Protein AF-A0A9P1G1U1-F1 (afdb_monomer_lite)

Foldseek 3Di:
DFKDKDKDFADDDPVFKDKDKWKWKDFPPDDIDTFDWDDDVRMIITIGGCNPDPGKIKIKMKIWIDTPDPDPPPDPIDIDIDIDIDGDLVRLLVVLQVLLVVLVVCLVVVPPPDDVVNVVSVVVNVVSVVVNQVSLVVLLVPDPLPPPVDLDEAEEAEAEAPPLCLLVVVCQQAVDPPQRDDDPDLAFPPLDWGWDWHATLNRPSGHIYIYIRATHWDRPVDDVSRVVSVVRHLVCQVPVDPDFDWHLAYEYRDAQVDDPPVVRVLVVLVSLCLQFALLNLVRYAYEHEQPFDDPPPVVSVVVQVVVLVVVLVVSLVSLCVQFVADPLQSVQSSVSSNPHHYFYFHRDPVQSVVDDPPRGLPRPPPCVHPPNVRRRSVSSVVVSVVSVVSVVVVSIGGSPQNQHAHTPKDFDAKDKDFDADQDDPPDPDPDDDPDDDDDPDPDPDGDPDFGKIKMKTFTPRADQLKKKFAAAPQDDQLDQVCPRGDPPSVVQIWTWDHDDPPGRMTMTMGGDDHQWMFIARGNNPRGRNRSRDIHGDDDPPPDDDCVVDDDPPVVPPDAAQFFWFWDDDPQWIWTHTQAFQAWIKIAGNVDDSVDIDTATDDNVPRARFQWWFDDPQWIWTAGQQNQWIWTFNNVDDPNTPTDIDGQVPPRPDGGRQFQEWADDDQWIWTHGQLHQFIWIQRNVVRHIDTAAGQPPDPDPDSHGTAFAYWFDDPQWIWTHGQQGQWIWIDRNVCSPDHIDTGGHDAPDPDRHTQFHYWDDDPQWIWTHGAQGQFIWIARNPPRDIDTQGNPDPGGFRWDAWWDDDQKTWTWGAADDQWIWIQRNVVRDIDTDRVVPQPDPPVVVSRDDPGTEHEDEDDDDIDDGGMTRGRHYDYRDPPDDPDD

Secondary structure (DSSP, 8-state):
--EEEEEEE----TTTEEEEEEEEEEETTSPPEEPPEEEETTEEEEEEE-TT--S-EEEEEEEEEEESS----TT--EEEEEEEEE--HHHHHHHHHHHHHHHHHHHHHHTTT-HHHHHHHHHHHHHHHHHHHHHHHHHHHTS--------PPEEEEEE-BTTS-HHHHHHHHH--TTTS----SSS-S--S-EEEEEEGGG-TTS-EEEEEE-PPBS-TT-HHHHHHHHHHHHHHHHHS-SS--EE-EEEEEEESS----HHHHHHHHHHHHHHH-GGGGGGEEEEEET-PPPS-HHHHHHHHHHHHHHHHHHHHHHHHHHH---HHHHHHHHHHHHT-EEEE----HHHHHTS-TTS-TTSTTGGGSTTHHHHTHHHHHHHHHHHHHHHTTT--EETT-SS--SSS-EEEEEEEEEE--------S-----------SS------S---EEEEEEEEES--TT-EEEEE-TTS-TT-SS-TTSPTTGGGGPEEPPPPPTT-SEEEEEEES--SEEEEE-STT--SGGG--EEEE-PPPTTTS-GGG-----TT---SS---EEEEEETTEEEEEESSTTPPEEEEETTS-TT-EEEEPPPGGG---EEEEEEETTEEEEEETTSSEEEEEETTSPSS--EEEEE------S-S-SEEEEEEETTEEEEEESS-SEEEEEETTT--EEEEEE-TT-----TTS--B-B-EEETTEEEE-BSSSSEEEEEESS-TTSPPEEEE---SSTT-SS-EEEEEEETTEEEEEESSSSEEEEE-TTT--EEEEE---SS---EEEEEEETTEEEEEEBSS--EEEEEETTTTEEEEEEGGGS---HHHHTT--TTB--EEE-SS-EE--S----SS-EEE---S----

InterPro domains:
  IPR011044 Quinoprotein amine dehydrogenase, beta chain-like [SSF50969] (616-831)
  IPR027417 P-loop containing nucleoside triphosphate hydrolase [G3DSA:3.40.50.300] (154-338)
  IPR027417 P-loop containing nucleoside triphosphate hydrolase [SSF52540] (140-298)

Sequence (883 aa):
MDSLMLSTKFDMDQTRMRVAISANSCAANASCSTLRTANSPGSVDVDVNISAMTCPLNVTLVIALRPAEDIDMTGNASTYTVSLMIFTIKDRLKHLLWQISELKARIATGQEVDSQDVAENVKKLAEASRSRDELLRRAQRARECRATGSHERFTFLAVGVTGTGKSELCRWMTGNETACPSSDSLGSHTEEVQQVPAHAFADACQPLIEWIDTPGRGDTRGKNHDAKLWNNTMTQLKDANTKATRIHRIVWVINAAWKRATDVRELMLKELRMSFGVDLYKNLAIVLNFLPRTANKTAYSEIKQRHKERFVEWIMQREDVMFQWHPDLRKGVEDEVNNIDIYGININPKYLMEKPSDVPISTPYLNLFYPFSDAGVDDLTALLTSTVNQTRGGHSLLLDNPHPRVGPGQANNVSLALTCGPWQRHGPWQGKFDYWKPSKRGDKYWEPGAALITFEAHGKYFSDGDKALLLPESASCGDRSAERWPDRWRTKVLSTKPHLPGNQSTTFQSEFQGTQVCFCEASGCNESWRFGQKLPFQLPEDDCNPLTTYSVDRTNPKKVANPWNLVLVGKRVFGVPREPGLPMFEYSMEGRMTDYKEYIFEEEHQKHWFQAVVSNNTLYLLAKEGKFFLSVDINQHTPMPGKLVDTHTGLTSDGWHFFGMAVVGSSIYLVPGRESNVRILDLVTGTFRLSLPLEGLRYDKQSSNKFGFPCVSQNKIFAPPWEVEAFFVMNVLDESVPVQIKHVAFERRMAICAWSEFVEFGGFLYASPYNEKTILRVDPGDLTWVKLQVGLSQPPRWSGPAVLGKRIFFAPTEDLDMVPVLETDTQKLKYLVAESLELPQNFKNQFSAAQRTVVAVDNTLQFSPGLNANAIMVVNVSAGFED

Structure (mmCIF, N/CA/C/O backbone):
data_AF-A0A9P1G1U1-F1
#
_entry.id   AF-A0A9P1G1U1-F1
#
loop_
_atom_site.group_PDB
_atom_site.id
_atom_site.type_symbol
_atom_site.label_atom_id
_atom_site.label_alt_id
_atom_site.label_comp_id
_atom_site.label_asym_id
_atom_site.label_entity_id
_atom_site.label_seq_id
_atom_site.pdbx_PDB_ins_code
_atom_site.Cartn_x
_atom_site.Cartn_y
_atom_site.Cartn_z
_atom_site.occupancy
_atom_site.B_iso_or_equiv
_atom_site.auth_seq_id
_atom_site.auth_comp_id
_atom_site.auth_asym_id
_atom_site.auth_atom_id
_atom_site.pdbx_PDB_model_num
ATOM 1 N N . MET A 1 1 ? 18.583 -23.513 -42.611 1.00 53.88 1 MET A N 1
ATOM 2 C CA . MET A 1 1 ? 19.129 -23.534 -43.986 1.00 53.88 1 MET A CA 1
ATOM 3 C C . MET A 1 1 ? 20.619 -23.654 -43.806 1.00 53.88 1 MET A C 1
ATOM 5 O O . MET A 1 1 ? 21.222 -22.710 -43.309 1.00 53.88 1 MET A O 1
ATOM 9 N N . ASP A 1 2 ? 21.170 -24.822 -44.121 1.00 74.06 2 ASP A N 1
ATOM 10 C CA . ASP A 1 2 ? 22.514 -25.194 -43.664 1.00 74.06 2 ASP A CA 1
ATOM 11 C C . ASP A 1 2 ? 23.554 -25.092 -44.793 1.00 74.06 2 ASP A C 1
ATOM 13 O O . ASP A 1 2 ? 24.756 -25.045 -44.533 1.00 74.06 2 ASP A O 1
ATOM 17 N N . SER A 1 3 ? 23.094 -24.948 -46.040 1.00 79.44 3 SER A N 1
ATOM 18 C CA . SER A 1 3 ? 23.923 -24.784 -47.231 1.00 79.44 3 SER A CA 1
ATOM 19 C C . SER A 1 3 ? 23.352 -23.770 -48.232 1.00 79.44 3 SER A C 1
ATOM 21 O O . SER A 1 3 ? 22.143 -23.529 -48.288 1.00 79.44 3 SER A O 1
ATOM 23 N N . LEU A 1 4 ? 24.245 -23.156 -49.011 1.00 82.50 4 LEU A N 1
ATOM 24 C CA . LEU A 1 4 ? 23.966 -22.281 -50.148 1.00 82.50 4 LEU A CA 1
ATOM 25 C C . LEU A 1 4 ? 24.572 -22.917 -51.405 1.00 82.50 4 LEU A C 1
ATOM 27 O O . LEU A 1 4 ? 25.773 -23.163 -51.448 1.00 82.50 4 LEU A O 1
ATOM 31 N N . MET A 1 5 ? 23.763 -23.121 -52.441 1.00 86.25 5 MET A N 1
ATOM 32 C CA . MET A 1 5 ? 24.221 -23.665 -53.721 1.00 86.25 5 MET A CA 1
ATOM 33 C C . MET A 1 5 ? 24.427 -22.536 -54.737 1.00 86.25 5 MET A C 1
ATOM 35 O O . MET A 1 5 ? 23.495 -21.787 -55.035 1.00 86.25 5 MET A O 1
ATOM 39 N N . LEU A 1 6 ? 25.645 -22.407 -55.266 1.00 83.25 6 LEU A N 1
ATOM 40 C CA . LEU A 1 6 ? 25.989 -21.480 -56.345 1.00 83.25 6 LEU A CA 1
ATOM 41 C C . LEU A 1 6 ? 26.094 -22.251 -57.663 1.00 83.25 6 LEU A C 1
ATOM 43 O O . LEU A 1 6 ? 27.042 -23.005 -57.855 1.00 83.25 6 LEU A O 1
ATOM 47 N N . SER A 1 7 ? 25.163 -22.004 -58.579 1.00 85.75 7 SER A N 1
ATOM 48 C CA . SER A 1 7 ? 25.144 -22.620 -59.909 1.00 85.75 7 SER A CA 1
ATOM 49 C C . SER A 1 7 ? 25.590 -21.624 -60.977 1.00 85.75 7 SER A C 1
ATOM 51 O O . SER A 1 7 ? 24.927 -20.611 -61.199 1.00 85.75 7 SER A O 1
ATOM 53 N N . THR A 1 8 ? 26.690 -21.914 -61.673 1.00 84.88 8 THR A N 1
ATOM 54 C CA . THR A 1 8 ? 27.157 -21.142 -62.837 1.00 84.88 8 THR A CA 1
ATOM 55 C C . THR A 1 8 ? 26.933 -21.955 -64.101 1.00 84.88 8 THR A C 1
ATOM 57 O O . THR A 1 8 ? 27.398 -23.087 -64.188 1.00 84.88 8 THR A O 1
ATOM 60 N N . LYS A 1 9 ? 26.239 -21.388 -65.091 1.00 86.81 9 LYS A N 1
ATOM 61 C CA . LYS A 1 9 ? 26.038 -22.011 -66.406 1.00 86.81 9 LYS A CA 1
ATOM 62 C C . LYS A 1 9 ? 26.941 -21.349 -67.436 1.00 86.81 9 LYS A C 1
ATOM 64 O O . LYS A 1 9 ? 27.064 -20.126 -67.436 1.00 86.81 9 LYS A O 1
ATOM 69 N N . PHE A 1 10 ? 27.545 -22.141 -68.309 1.00 83.25 10 PHE A N 1
ATOM 70 C CA . PHE A 1 10 ? 28.359 -21.651 -69.416 1.00 83.25 10 PHE A CA 1
ATOM 71 C C . PHE A 1 10 ? 28.195 -22.562 -70.627 1.00 83.25 10 PHE A C 1
ATOM 73 O O . PHE A 1 10 ? 28.056 -23.775 -70.494 1.00 83.25 10 PHE A O 1
ATOM 80 N N . ASP A 1 11 ? 28.216 -21.956 -71.806 1.00 83.44 11 ASP A N 1
ATOM 81 C CA . ASP A 1 11 ? 28.181 -22.662 -73.079 1.00 83.44 11 ASP A CA 1
ATOM 82 C C . ASP A 1 11 ? 29.575 -22.616 -73.702 1.00 83.44 11 ASP A C 1
ATOM 84 O O . ASP A 1 11 ? 30.208 -21.557 -73.752 1.00 83.44 11 ASP A O 1
ATOM 88 N N . MET A 1 12 ? 30.087 -23.774 -74.105 1.00 82.25 12 MET A N 1
ATOM 89 C CA . MET A 1 12 ? 31.417 -23.884 -74.689 1.00 82.25 12 MET A CA 1
ATOM 90 C C . MET A 1 12 ? 31.554 -25.123 -75.563 1.00 82.25 12 MET A C 1
ATOM 92 O O . MET A 1 12 ? 30.972 -26.173 -75.289 1.00 82.25 12 MET A O 1
ATOM 96 N N . ASP A 1 13 ? 32.419 -25.020 -76.569 1.00 82.75 13 ASP A N 1
ATOM 97 C CA . ASP A 1 13 ? 32.807 -26.151 -77.403 1.00 82.75 13 ASP A CA 1
ATOM 98 C C . ASP A 1 13 ? 33.740 -27.100 -76.629 1.00 82.75 13 ASP A C 1
ATOM 100 O O . ASP A 1 13 ? 34.967 -26.949 -76.607 1.00 82.75 13 ASP A O 1
ATOM 104 N N . GLN A 1 14 ? 33.136 -28.099 -75.983 1.00 77.00 14 GLN A N 1
ATOM 105 C CA . GLN A 1 14 ? 33.838 -29.118 -75.198 1.00 77.00 14 GLN A CA 1
ATOM 106 C C . GLN A 1 14 ? 34.721 -30.042 -76.053 1.00 77.00 14 GLN A C 1
ATOM 108 O O . GLN A 1 14 ? 35.539 -30.775 -75.501 1.00 77.00 14 GLN A O 1
ATOM 113 N N . THR A 1 15 ? 34.590 -30.013 -77.387 1.00 81.81 15 THR A N 1
ATOM 114 C CA . THR A 1 15 ? 35.455 -30.805 -78.278 1.00 81.81 15 THR A CA 1
ATOM 115 C C . THR A 1 15 ? 36.837 -30.177 -78.443 1.00 81.81 15 THR A C 1
ATOM 117 O O . THR A 1 15 ? 37.810 -30.888 -78.681 1.00 81.81 15 THR A O 1
ATOM 120 N N . ARG A 1 16 ? 36.941 -28.851 -78.272 1.00 81.75 16 ARG A N 1
ATOM 121 C CA . ARG A 1 16 ? 38.185 -28.085 -78.459 1.00 81.75 16 ARG A CA 1
ATOM 122 C C . ARG A 1 16 ? 38.774 -27.551 -77.163 1.00 81.75 16 ARG A C 1
ATOM 124 O O . ARG A 1 16 ? 39.965 -27.246 -77.125 1.00 81.75 16 ARG A O 1
ATOM 131 N N . MET A 1 17 ? 37.965 -27.442 -76.112 1.00 80.88 17 MET A N 1
ATOM 132 C CA . MET A 1 17 ? 38.359 -26.845 -74.841 1.00 80.88 17 MET A CA 1
ATOM 133 C C . MET A 1 17 ? 37.994 -27.762 -73.664 1.00 80.88 17 MET A C 1
ATOM 135 O O . MET A 1 17 ? 36.888 -28.288 -73.579 1.00 80.88 17 MET A O 1
ATOM 139 N N . ARG A 1 18 ? 38.919 -27.913 -72.717 1.00 83.62 18 ARG A N 1
ATOM 140 C CA . ARG A 1 18 ? 38.724 -28.511 -71.392 1.00 83.62 18 ARG A CA 1
ATOM 141 C C . ARG A 1 18 ? 38.546 -27.414 -70.347 1.00 83.62 18 ARG A C 1
ATOM 143 O O . ARG A 1 18 ? 39.168 -26.356 -70.424 1.00 83.62 18 ARG A O 1
ATOM 150 N N . VAL A 1 19 ? 37.741 -27.696 -69.328 1.00 84.62 19 VAL A N 1
ATOM 151 C CA . VAL A 1 19 ? 37.528 -26.786 -68.197 1.00 84.62 19 VAL A CA 1
ATOM 152 C C . VAL A 1 19 ? 38.252 -27.309 -66.972 1.00 84.62 19 VAL A C 1
ATOM 154 O O . VAL A 1 19 ? 38.008 -28.432 -66.536 1.00 84.62 19 VAL A O 1
ATOM 157 N N . ALA A 1 20 ? 39.104 -26.477 -66.386 1.00 87.00 20 ALA A N 1
ATOM 158 C CA . ALA A 1 20 ? 39.617 -26.677 -65.043 1.00 87.00 20 ALA A CA 1
ATOM 159 C C . ALA A 1 20 ? 38.863 -25.749 -64.086 1.00 87.00 20 ALA A C 1
ATOM 161 O O . ALA A 1 20 ? 38.897 -24.529 -64.236 1.00 87.00 20 ALA A O 1
ATOM 162 N N . ILE A 1 21 ? 38.178 -26.335 -63.110 1.00 88.81 21 ILE A N 1
ATOM 163 C CA . ILE A 1 21 ? 37.413 -25.604 -62.100 1.00 88.81 21 ILE A CA 1
ATOM 164 C C . ILE A 1 21 ? 38.123 -25.716 -60.759 1.00 88.81 21 ILE A C 1
ATOM 166 O O . ILE A 1 21 ? 38.507 -26.808 -60.343 1.00 88.81 21 ILE A O 1
ATOM 170 N N . SER A 1 22 ? 38.256 -24.591 -60.063 1.00 91.44 22 SER A N 1
ATOM 171 C CA . SER A 1 22 ? 38.545 -24.584 -58.633 1.00 91.44 22 SER A CA 1
ATOM 172 C C . SER A 1 22 ? 37.599 -23.630 -57.917 1.00 91.44 22 SER A C 1
ATOM 174 O O . SER A 1 22 ? 37.325 -22.533 -58.395 1.00 91.44 22 SER A O 1
ATOM 176 N N . ALA A 1 23 ? 37.066 -24.056 -56.777 1.00 91.19 23 ALA A N 1
ATOM 177 C CA . ALA A 1 23 ? 36.240 -23.217 -55.925 1.00 91.19 23 ALA A CA 1
ATOM 178 C C . ALA A 1 23 ? 36.859 -23.168 -54.532 1.00 91.19 23 ALA A C 1
ATOM 180 O O . ALA A 1 23 ? 37.188 -24.206 -53.961 1.00 91.19 23 ALA A O 1
ATOM 181 N N . ASN A 1 24 ? 37.007 -21.969 -53.983 1.00 91.56 24 ASN A N 1
ATOM 182 C CA . ASN A 1 24 ? 37.568 -21.753 -52.655 1.00 91.56 24 ASN A CA 1
ATOM 183 C C . ASN A 1 24 ? 36.645 -20.840 -51.848 1.00 91.56 24 ASN A C 1
ATOM 185 O O . ASN A 1 24 ? 36.169 -19.835 -52.370 1.00 91.56 24 ASN A O 1
ATOM 189 N N . SER A 1 25 ? 36.428 -21.152 -50.572 1.00 89.19 25 SER A N 1
ATOM 190 C CA . SER A 1 25 ? 35.843 -20.222 -49.604 1.00 89.19 25 SER A CA 1
ATOM 191 C C . SER A 1 25 ? 36.927 -19.705 -48.673 1.00 89.19 25 SER A C 1
ATOM 193 O O . SER A 1 25 ? 37.570 -20.484 -47.971 1.00 89.19 25 SER A O 1
ATOM 195 N N . CYS A 1 26 ? 37.098 -18.391 -48.627 1.00 87.69 26 CYS A N 1
ATOM 196 C CA . CYS A 1 26 ? 38.027 -17.722 -47.726 1.00 87.69 26 CYS A CA 1
ATOM 197 C C . CYS A 1 26 ? 37.231 -16.886 -46.719 1.00 87.69 26 CYS A C 1
ATOM 199 O O . CYS A 1 26 ? 36.443 -16.025 -47.116 1.00 87.69 26 CYS A O 1
ATOM 201 N N . ALA A 1 27 ? 37.431 -17.108 -45.420 1.00 82.69 27 ALA A N 1
ATOM 202 C CA . ALA A 1 27 ? 36.968 -16.155 -44.413 1.00 82.69 27 ALA A CA 1
ATOM 203 C C . ALA A 1 27 ? 37.967 -14.993 -44.322 1.00 82.69 27 ALA A C 1
ATOM 205 O O . ALA A 1 27 ? 39.160 -15.196 -44.535 1.00 82.69 27 ALA A O 1
ATOM 206 N N . ALA A 1 28 ? 37.501 -13.792 -43.966 1.00 72.88 28 ALA A N 1
ATOM 207 C CA . ALA A 1 28 ? 38.312 -12.564 -43.981 1.00 72.88 28 ALA A CA 1
ATOM 208 C C . ALA A 1 28 ? 39.676 -12.660 -43.253 1.00 72.88 28 ALA A C 1
ATOM 210 O O . ALA A 1 28 ? 40.602 -11.955 -43.635 1.00 72.88 28 ALA A O 1
ATOM 211 N N . ASN A 1 29 ? 39.808 -13.549 -42.256 1.00 72.00 29 ASN A N 1
ATOM 212 C CA . ASN A 1 29 ? 41.016 -13.735 -41.440 1.00 72.00 29 ASN A CA 1
ATOM 213 C C . ASN A 1 29 ? 41.481 -15.208 -41.332 1.00 72.00 29 ASN A C 1
ATOM 215 O O . ASN A 1 29 ? 42.208 -15.540 -40.397 1.00 72.00 29 ASN A O 1
ATOM 219 N N . ALA A 1 30 ? 41.033 -16.114 -42.210 1.00 72.88 30 ALA A N 1
ATOM 220 C CA . ALA A 1 30 ? 41.358 -17.545 -42.110 1.00 72.88 30 ALA A CA 1
ATOM 221 C C . ALA A 1 30 ? 41.906 -18.122 -43.421 1.00 72.88 30 ALA A C 1
ATOM 223 O O . ALA A 1 30 ? 41.782 -17.519 -44.486 1.00 72.88 30 ALA A O 1
ATOM 224 N N . SER A 1 31 ? 42.497 -19.317 -43.333 1.00 78.88 31 SER A N 1
ATOM 225 C CA . SER A 1 31 ? 42.901 -20.097 -44.501 1.00 78.88 31 SER A CA 1
ATOM 226 C C . SER A 1 31 ? 41.695 -20.411 -45.390 1.00 78.88 31 SER A C 1
ATOM 228 O O . SER A 1 31 ? 40.596 -20.694 -44.911 1.00 78.88 31 SER A O 1
ATOM 230 N N . CYS A 1 32 ? 41.899 -20.345 -46.704 1.00 88.44 32 CYS A N 1
ATOM 231 C CA . CYS A 1 32 ? 40.877 -20.723 -47.667 1.00 88.44 32 CYS A CA 1
ATOM 232 C C . CYS A 1 32 ? 40.694 -22.243 -47.661 1.00 88.44 32 CYS A C 1
ATOM 234 O O . CYS A 1 32 ? 41.672 -22.990 -47.707 1.00 88.44 32 CYS A O 1
ATOM 236 N N . SER A 1 33 ? 39.447 -22.699 -47.651 1.00 88.00 33 SER A N 1
ATOM 237 C CA . SER A 1 33 ? 39.102 -24.104 -47.852 1.00 88.00 33 SER A CA 1
ATOM 238 C C . SER A 1 33 ? 38.603 -24.317 -49.274 1.00 88.00 33 SER A C 1
ATOM 240 O O . SER A 1 33 ? 37.760 -23.559 -49.762 1.00 88.00 33 SER A O 1
ATOM 242 N N . THR A 1 34 ? 39.089 -25.364 -49.935 1.00 90.38 34 THR A N 1
ATOM 243 C CA . THR A 1 34 ? 38.559 -25.790 -51.233 1.00 90.38 34 THR A CA 1
ATOM 244 C C . THR A 1 34 ? 37.146 -26.341 -51.057 1.00 90.38 34 THR A C 1
ATOM 246 O O . THR A 1 34 ? 36.893 -27.172 -50.183 1.00 90.38 34 THR A O 1
ATOM 249 N N . LEU A 1 35 ? 36.218 -25.855 -51.874 1.00 89.62 35 LEU A N 1
ATOM 250 C CA . LEU A 1 35 ? 34.816 -26.254 -51.865 1.00 89.62 35 LEU A CA 1
ATOM 251 C C . LEU A 1 35 ? 34.589 -27.432 -52.811 1.00 89.62 35 LEU A C 1
ATOM 253 O O . LEU A 1 35 ? 35.284 -27.589 -53.815 1.00 89.62 35 LEU A O 1
ATOM 257 N N . ARG A 1 36 ? 33.582 -28.254 -52.504 1.00 88.38 36 ARG A N 1
ATOM 258 C CA . ARG A 1 36 ? 33.152 -29.317 -53.414 1.00 88.38 36 ARG A CA 1
ATOM 259 C C . ARG A 1 36 ? 32.423 -28.692 -54.600 1.00 88.38 36 ARG A C 1
ATOM 261 O O . ARG A 1 36 ? 31.480 -27.926 -54.415 1.00 88.38 36 ARG A O 1
ATOM 268 N N . THR A 1 37 ? 32.855 -29.052 -55.802 1.00 88.75 37 THR A N 1
ATOM 269 C CA . THR A 1 37 ? 32.219 -28.651 -57.059 1.00 88.75 37 THR A CA 1
ATOM 270 C C . THR A 1 37 ? 31.597 -29.870 -57.725 1.00 88.75 37 THR A C 1
ATOM 272 O O . THR A 1 37 ? 32.281 -30.877 -57.917 1.00 88.75 37 THR A O 1
ATOM 275 N N . ALA A 1 38 ? 30.321 -29.788 -58.087 1.00 87.44 38 ALA A N 1
ATOM 276 C CA . ALA A 1 38 ? 29.662 -30.760 -58.946 1.00 87.44 38 ALA A CA 1
ATOM 277 C C . ALA A 1 38 ? 29.616 -30.196 -60.371 1.00 87.44 38 ALA A C 1
ATOM 279 O O . ALA A 1 38 ? 29.029 -29.143 -60.618 1.00 87.44 38 ALA A O 1
ATOM 280 N N . ASN A 1 39 ? 30.263 -30.891 -61.305 1.00 84.25 39 ASN A N 1
ATOM 281 C CA . ASN A 1 39 ? 30.352 -30.457 -62.694 1.00 84.25 39 ASN A CA 1
ATOM 282 C C . ASN A 1 39 ? 29.345 -31.245 -63.528 1.00 84.25 39 ASN A C 1
ATOM 284 O O . ASN A 1 39 ? 29.412 -32.473 -63.582 1.00 84.25 39 ASN A O 1
ATOM 288 N N . SER A 1 40 ? 28.451 -30.532 -64.203 1.00 85.00 40 SER A N 1
ATOM 289 C CA . SER A 1 40 ? 27.554 -31.083 -65.219 1.00 85.00 40 SER A CA 1
ATOM 290 C C . SER A 1 40 ? 27.893 -30.468 -66.583 1.00 85.00 40 SER A C 1
ATOM 292 O O . SER A 1 40 ? 28.504 -29.398 -66.639 1.00 85.00 40 SER A O 1
ATOM 294 N N . PRO A 1 41 ? 27.531 -31.103 -67.712 1.00 83.81 41 PRO A N 1
ATOM 295 C CA . PRO A 1 41 ? 27.734 -30.500 -69.027 1.00 83.81 41 PRO A CA 1
ATOM 296 C C . PRO A 1 41 ? 27.085 -29.107 -69.098 1.00 83.81 41 PRO A C 1
ATOM 298 O O . PRO A 1 41 ? 25.868 -28.976 -68.998 1.00 83.81 41 PRO A O 1
ATOM 301 N N . GLY A 1 42 ? 27.914 -28.068 -69.232 1.00 82.69 42 GLY A N 1
ATOM 302 C CA . GLY A 1 42 ? 27.475 -26.670 -69.303 1.00 82.69 42 GLY A CA 1
ATOM 303 C C . GLY A 1 42 ? 27.112 -26.007 -67.965 1.00 82.69 42 GLY A C 1
ATOM 304 O O . GLY A 1 42 ? 26.593 -24.887 -67.967 1.00 82.69 42 GLY A O 1
ATOM 305 N N . SER A 1 43 ? 27.368 -26.646 -66.815 1.00 87.44 43 SER A N 1
ATOM 306 C CA . SER A 1 43 ? 27.173 -26.007 -65.508 1.00 87.44 43 SER A CA 1
ATOM 307 C C . SER A 1 43 ? 28.102 -26.509 -64.404 1.00 87.44 43 SER A C 1
ATOM 309 O O . SER A 1 43 ? 28.552 -27.652 -64.392 1.00 87.44 43 SER A O 1
ATOM 311 N N . VAL A 1 44 ? 28.361 -25.637 -63.434 1.00 87.50 44 VAL A N 1
ATOM 312 C CA . VAL A 1 44 ? 29.129 -25.936 -62.225 1.00 87.50 44 VAL A CA 1
ATOM 313 C C . VAL A 1 44 ? 28.325 -25.500 -61.020 1.00 87.50 44 VAL A C 1
ATOM 315 O O . VAL A 1 44 ? 27.982 -24.322 -60.901 1.00 87.50 44 VAL A O 1
ATOM 318 N N . ASP A 1 45 ? 28.078 -26.449 -60.126 1.00 88.69 45 ASP A N 1
ATOM 319 C CA . ASP A 1 45 ? 27.418 -26.217 -58.852 1.00 88.69 45 ASP A CA 1
ATOM 320 C C . ASP A 1 45 ? 28.452 -26.267 -57.728 1.00 88.69 45 ASP A C 1
ATOM 322 O O . ASP A 1 45 ? 29.226 -27.220 -57.604 1.00 88.69 45 ASP A O 1
ATOM 326 N N . VAL A 1 46 ? 28.478 -25.225 -56.904 1.00 88.50 46 VAL A N 1
ATOM 327 C CA . VAL A 1 46 ? 29.337 -25.121 -55.725 1.00 88.50 46 VAL A CA 1
ATOM 328 C C . VAL A 1 46 ? 28.449 -25.137 -54.491 1.00 88.50 46 VAL A C 1
ATOM 330 O O . VAL A 1 46 ? 27.626 -24.239 -54.309 1.00 88.50 46 VAL A O 1
ATOM 333 N N . ASP A 1 47 ? 28.621 -26.149 -53.644 1.00 87.38 47 ASP A N 1
ATOM 334 C CA . ASP A 1 47 ? 27.910 -26.244 -52.370 1.00 87.38 47 ASP A CA 1
ATOM 335 C C . ASP A 1 47 ? 28.720 -25.554 -51.265 1.00 87.38 47 ASP A C 1
ATOM 337 O O . ASP A 1 47 ? 29.866 -25.922 -50.980 1.00 87.38 47 ASP A O 1
ATOM 341 N N . VAL A 1 48 ? 28.135 -24.523 -50.660 1.00 86.31 48 VAL A N 1
ATOM 342 C CA . VAL A 1 48 ? 28.749 -23.722 -49.604 1.00 86.31 48 VAL A CA 1
ATOM 343 C C . VAL A 1 48 ? 28.009 -23.978 -48.297 1.00 86.31 48 VAL A C 1
ATOM 345 O O . VAL A 1 48 ? 26.879 -23.529 -48.110 1.00 86.31 48 VAL A O 1
ATOM 348 N N . ASN A 1 49 ? 28.658 -24.650 -47.346 1.00 84.31 49 ASN A N 1
ATOM 349 C CA . ASN A 1 49 ? 28.109 -24.806 -46.001 1.00 84.31 49 ASN A CA 1
ATOM 350 C C . ASN A 1 49 ? 28.146 -23.456 -45.265 1.00 84.31 49 ASN A C 1
ATOM 352 O O . ASN A 1 49 ? 29.219 -22.930 -44.970 1.00 84.31 49 ASN A O 1
ATOM 356 N N . ILE A 1 50 ? 26.968 -22.911 -44.961 1.00 84.44 50 ILE A N 1
ATOM 357 C CA . ILE A 1 50 ? 26.809 -21.619 -44.276 1.00 84.44 50 ILE A CA 1
ATOM 358 C C . ILE A 1 50 ? 26.300 -21.768 -42.834 1.00 84.44 50 ILE A C 1
ATOM 360 O O . ILE A 1 50 ? 26.192 -20.770 -42.123 1.00 84.44 50 ILE A O 1
ATOM 364 N N . SER A 1 51 ? 26.022 -22.997 -42.377 1.00 79.00 51 SER A N 1
ATOM 365 C CA . SER A 1 51 ? 25.436 -23.277 -41.052 1.00 79.00 51 SER A CA 1
ATOM 366 C C . SER A 1 51 ? 26.268 -22.751 -39.871 1.00 79.00 51 SER A C 1
ATOM 368 O O . SER A 1 51 ? 25.708 -22.306 -38.872 1.00 79.00 51 SER A O 1
ATOM 370 N N . ALA A 1 52 ? 27.599 -22.755 -39.994 1.00 69.25 52 ALA A N 1
ATOM 371 C CA . ALA A 1 52 ? 28.540 -22.346 -38.946 1.00 69.25 52 ALA A CA 1
ATOM 372 C C . ALA A 1 52 ? 29.207 -20.983 -39.215 1.00 69.25 52 ALA A C 1
ATOM 374 O O . ALA A 1 52 ? 30.237 -20.663 -38.618 1.00 69.25 52 ALA A O 1
ATOM 375 N N . MET A 1 53 ? 28.669 -20.185 -40.142 1.00 78.38 53 MET A N 1
ATOM 376 C CA . MET A 1 53 ? 29.312 -18.946 -40.575 1.00 78.38 53 MET A CA 1
ATOM 377 C C . MET A 1 53 ? 29.293 -17.880 -39.465 1.00 78.38 53 MET A C 1
ATOM 379 O O . MET A 1 53 ? 28.249 -17.323 -39.130 1.00 78.38 53 MET A O 1
ATOM 383 N N . THR A 1 54 ? 30.468 -17.564 -38.915 1.00 74.38 54 THR A N 1
ATOM 384 C CA . THR A 1 54 ? 30.661 -16.516 -37.891 1.00 74.38 54 THR A CA 1
ATOM 385 C C . THR A 1 54 ? 31.250 -15.214 -38.447 1.00 74.38 54 THR A C 1
ATOM 387 O O . THR A 1 54 ? 31.217 -14.194 -37.760 1.00 74.38 54 THR A O 1
ATOM 390 N N . CYS A 1 55 ? 31.750 -15.238 -39.688 1.00 76.81 55 CYS A N 1
ATOM 391 C CA . CYS A 1 55 ? 32.363 -14.118 -40.408 1.00 76.81 55 CYS A CA 1
ATOM 392 C C . CYS A 1 55 ? 31.952 -14.151 -41.893 1.00 76.81 55 CYS A C 1
ATOM 394 O O . CYS A 1 55 ? 31.605 -15.223 -42.387 1.00 76.81 55 CYS A O 1
ATOM 396 N N . PRO A 1 56 ? 32.043 -13.032 -42.640 1.00 82.81 56 PRO A N 1
ATOM 397 C CA . PRO A 1 56 ? 31.814 -13.037 -44.083 1.00 82.81 56 PRO A CA 1
ATOM 398 C C . PRO A 1 56 ? 32.714 -14.047 -44.814 1.00 82.81 56 PRO A C 1
ATOM 400 O O . PRO A 1 56 ? 33.917 -14.119 -44.544 1.00 82.81 56 PRO A O 1
ATOM 403 N N . LEU A 1 57 ? 32.130 -14.796 -45.749 1.00 85.19 57 LEU A N 1
ATOM 404 C CA . LEU A 1 57 ? 32.813 -15.761 -46.608 1.00 85.19 57 LEU A CA 1
ATOM 405 C C . LEU A 1 57 ? 32.941 -15.184 -48.017 1.00 85.19 57 LEU A C 1
ATOM 407 O O . LEU A 1 57 ? 31.949 -14.798 -48.630 1.00 85.19 57 LEU A O 1
ATOM 411 N N . ASN A 1 58 ? 34.158 -15.154 -48.547 1.00 87.88 58 ASN A N 1
ATOM 412 C CA . ASN A 1 58 ? 34.403 -14.881 -49.955 1.00 87.88 58 ASN A CA 1
ATOM 413 C C . ASN A 1 58 ? 34.546 -16.212 -50.694 1.00 87.88 58 ASN A C 1
ATOM 415 O O . ASN A 1 58 ? 35.522 -16.935 -50.497 1.00 87.88 58 ASN A O 1
ATOM 419 N N . VAL A 1 59 ? 33.558 -16.545 -51.514 1.00 88.56 59 VAL A N 1
ATOM 420 C CA . VAL A 1 59 ? 33.549 -17.741 -52.351 1.00 88.56 59 VAL A CA 1
ATOM 421 C C . VAL A 1 59 ? 34.038 -17.347 -53.732 1.00 88.56 59 VAL A C 1
ATOM 423 O O . VAL A 1 59 ? 33.385 -16.582 -54.431 1.00 88.56 59 VAL A O 1
ATOM 426 N N . THR A 1 60 ? 35.202 -17.852 -54.118 1.00 90.19 60 THR A N 1
ATOM 427 C CA . THR A 1 60 ? 35.799 -17.605 -55.430 1.00 90.19 60 THR A CA 1
ATOM 428 C C . THR A 1 60 ? 35.740 -18.883 -56.249 1.00 90.19 60 THR A C 1
ATOM 430 O O . THR A 1 60 ? 36.329 -19.890 -55.861 1.00 90.19 60 THR A O 1
ATOM 433 N N . LEU A 1 61 ? 35.036 -18.834 -57.374 1.00 90.56 61 LEU A N 1
ATOM 434 C CA . LEU A 1 61 ? 35.002 -19.871 -58.395 1.00 90.56 61 LEU A CA 1
ATOM 435 C C . LEU A 1 61 ? 35.893 -19.428 -59.557 1.00 90.56 61 LEU A C 1
ATOM 437 O O . LEU A 1 61 ? 35.631 -18.411 -60.196 1.00 90.56 61 LEU A O 1
ATOM 441 N N . VAL A 1 62 ? 36.943 -20.193 -59.823 1.00 90.44 62 VAL A N 1
ATOM 442 C CA . VAL A 1 62 ? 37.876 -19.984 -60.926 1.00 90.44 62 VAL A CA 1
ATOM 443 C C . VAL A 1 62 ? 37.608 -21.042 -61.989 1.00 90.44 62 VAL A C 1
ATOM 445 O O . VAL A 1 62 ? 37.712 -22.240 -61.726 1.00 90.44 62 VAL A O 1
ATOM 448 N N . ILE A 1 63 ? 37.273 -20.590 -63.192 1.00 89.38 63 ILE A N 1
ATOM 449 C CA . ILE A 1 63 ? 37.028 -21.411 -64.375 1.00 89.38 63 ILE A CA 1
ATOM 450 C C . ILE A 1 63 ? 38.151 -21.106 -65.365 1.00 89.38 63 ILE A C 1
ATOM 452 O O . ILE A 1 63 ? 38.160 -20.059 -66.011 1.00 89.38 63 ILE A O 1
ATOM 456 N N . ALA A 1 64 ? 39.124 -22.005 -65.463 1.00 88.25 64 ALA A N 1
ATOM 457 C CA . ALA A 1 64 ? 40.217 -21.906 -66.418 1.00 88.25 64 ALA A CA 1
ATOM 458 C C . ALA A 1 64 ? 39.897 -22.754 -67.651 1.00 88.25 64 ALA A C 1
ATOM 460 O O . ALA A 1 64 ? 39.774 -23.978 -67.563 1.00 88.25 64 ALA A O 1
ATOM 461 N N . LEU A 1 65 ? 39.776 -22.102 -68.804 1.00 85.62 65 LEU A N 1
ATOM 462 C CA . LEU A 1 65 ? 39.598 -22.775 -70.084 1.00 85.62 65 LEU A CA 1
ATOM 463 C C . LEU A 1 65 ? 40.970 -23.134 -70.656 1.00 85.62 65 LEU A C 1
ATOM 465 O O . LEU A 1 65 ? 41.855 -22.282 -70.763 1.00 85.62 65 LEU A O 1
ATOM 469 N N . ARG A 1 66 ? 41.147 -24.403 -71.015 1.00 83.81 66 ARG A N 1
ATOM 470 C CA . ARG A 1 66 ? 42.371 -24.935 -71.619 1.00 83.81 66 ARG A CA 1
ATOM 471 C C . ARG A 1 66 ? 42.037 -25.614 -72.945 1.00 83.81 66 ARG A C 1
ATOM 473 O O . ARG A 1 66 ? 40.945 -26.159 -73.053 1.00 83.81 66 ARG A O 1
ATOM 480 N N . PRO A 1 67 ? 42.935 -25.635 -73.934 1.00 81.75 67 PRO A N 1
ATOM 481 C CA . PRO A 1 67 ? 42.764 -26.475 -75.117 1.00 81.75 67 PRO A CA 1
ATOM 482 C C . PRO A 1 67 ? 42.594 -27.960 -74.743 1.00 81.75 67 PRO A C 1
ATOM 484 O O . PRO A 1 67 ? 43.098 -28.412 -73.713 1.00 81.75 67 PRO A O 1
ATOM 487 N N . ALA A 1 68 ? 41.849 -28.719 -75.549 1.00 78.94 68 ALA A N 1
ATOM 488 C CA . ALA A 1 68 ? 41.602 -30.144 -75.309 1.00 78.94 68 ALA A CA 1
ATOM 489 C C . ALA A 1 68 ? 42.793 -31.056 -75.654 1.00 78.94 68 ALA A C 1
ATOM 491 O O . ALA A 1 68 ? 42.850 -32.185 -75.161 1.00 78.94 68 ALA A O 1
ATOM 492 N N . GLU A 1 69 ? 43.733 -30.567 -76.459 1.00 79.31 69 GLU A N 1
ATOM 493 C CA . GLU A 1 69 ? 45.004 -31.223 -76.771 1.00 79.31 69 GLU A CA 1
ATOM 494 C C . GLU A 1 69 ? 46.120 -30.629 -75.902 1.00 79.31 69 GLU A C 1
ATOM 496 O O . GLU A 1 69 ? 46.105 -29.427 -75.624 1.00 79.31 69 GLU A O 1
ATOM 501 N N . ASP A 1 70 ? 47.089 -31.456 -75.487 1.00 65.75 70 ASP A N 1
ATOM 502 C CA . ASP A 1 70 ? 48.285 -31.046 -74.729 1.00 65.75 70 ASP A CA 1
ATOM 503 C C . ASP A 1 70 ? 49.262 -30.272 -75.634 1.00 65.75 70 ASP A C 1
ATOM 505 O O . ASP A 1 70 ? 50.410 -30.656 -75.854 1.00 65.75 70 ASP A O 1
ATOM 509 N N . ILE A 1 71 ? 48.782 -29.179 -76.221 1.00 67.12 71 ILE A N 1
ATOM 510 C CA . ILE A 1 71 ? 49.609 -28.217 -76.932 1.00 67.12 71 ILE A CA 1
ATOM 511 C C . ILE A 1 71 ? 50.193 -27.302 -75.862 1.00 67.12 71 ILE A C 1
ATOM 513 O O . ILE A 1 71 ? 49.447 -26.659 -75.119 1.00 67.12 71 ILE A O 1
ATOM 517 N N . ASP A 1 72 ? 51.522 -27.254 -75.785 1.00 61.44 72 ASP A N 1
ATOM 518 C CA . ASP A 1 72 ? 52.287 -26.401 -74.874 1.00 61.44 72 ASP A CA 1
ATOM 519 C C . ASP A 1 72 ? 52.094 -24.915 -75.236 1.00 61.44 72 ASP A C 1
ATOM 521 O O . ASP A 1 72 ? 52.934 -24.264 -75.852 1.00 61.44 72 ASP A O 1
ATOM 525 N N . MET A 1 73 ? 50.911 -24.384 -74.921 1.00 60.00 73 MET A N 1
ATOM 526 C CA . MET A 1 73 ? 50.573 -22.969 -75.017 1.00 60.00 73 MET A CA 1
ATOM 527 C C . MET A 1 73 ? 50.705 -22.341 -73.635 1.00 60.00 73 MET A C 1
ATOM 529 O O . MET A 1 73 ? 49.716 -21.999 -72.977 1.00 60.00 73 MET A O 1
ATOM 533 N N . THR A 1 74 ? 51.945 -22.175 -73.190 1.00 56.31 74 THR A N 1
ATOM 534 C CA . THR A 1 74 ? 52.309 -21.342 -72.042 1.00 56.31 74 THR A CA 1
ATOM 535 C C . THR A 1 74 ? 51.983 -19.868 -72.346 1.00 56.31 74 THR A C 1
ATOM 537 O O . THR A 1 74 ? 52.850 -19.069 -72.675 1.00 56.31 74 THR A O 1
ATOM 540 N N . GLY A 1 75 ? 50.696 -19.494 -72.291 1.00 60.66 75 GLY A N 1
ATOM 541 C CA . GLY A 1 75 ? 50.256 -18.102 -72.472 1.00 60.66 75 GLY A CA 1
ATOM 542 C C . GLY A 1 75 ? 48.775 -17.858 -72.800 1.00 60.66 75 GLY A C 1
ATOM 543 O O . GLY A 1 75 ? 48.294 -16.761 -72.540 1.00 60.66 75 GLY A O 1
ATOM 544 N N . ASN A 1 76 ? 48.025 -18.851 -73.301 1.00 63.69 76 ASN A N 1
ATOM 545 C CA . ASN A 1 76 ? 46.658 -18.647 -73.829 1.00 63.69 76 ASN A CA 1
ATOM 546 C C . ASN A 1 76 ? 45.541 -19.302 -72.989 1.00 63.69 76 ASN A C 1
ATOM 548 O O . ASN A 1 76 ? 44.543 -19.775 -73.529 1.00 63.69 76 ASN A O 1
ATOM 552 N N . ALA A 1 77 ? 45.685 -19.352 -71.663 1.00 67.25 77 ALA A N 1
ATOM 553 C CA . ALA A 1 77 ? 44.607 -19.812 -70.785 1.00 67.25 77 ALA A CA 1
ATOM 554 C C . ALA A 1 77 ? 43.701 -18.636 -70.388 1.00 67.25 77 ALA A C 1
ATOM 556 O O . ALA A 1 77 ? 44.091 -17.777 -69.594 1.00 67.25 77 ALA A O 1
ATOM 557 N N . SER A 1 78 ? 42.472 -18.600 -70.907 1.00 80.44 78 SER A N 1
ATOM 558 C CA . SER A 1 78 ? 41.455 -17.657 -70.431 1.00 80.44 78 SER A CA 1
ATOM 559 C C . SER A 1 78 ? 40.909 -18.142 -69.091 1.00 80.44 78 SER A C 1
ATOM 561 O O . SER A 1 78 ? 40.348 -19.235 -68.991 1.00 80.44 78 SER A O 1
ATOM 563 N N . THR A 1 79 ? 41.092 -17.332 -68.051 1.00 84.88 79 THR A N 1
ATOM 564 C CA . THR A 1 79 ? 40.604 -17.625 -66.701 1.00 84.88 79 THR A CA 1
ATOM 565 C C . THR A 1 79 ? 39.476 -16.668 -66.351 1.00 84.88 79 THR A C 1
ATOM 567 O O . THR A 1 79 ? 39.654 -15.453 -66.402 1.00 84.88 79 THR A O 1
ATOM 570 N N . TYR A 1 80 ? 38.325 -17.219 -65.981 1.00 86.19 80 TYR A N 1
ATOM 571 C CA . TYR A 1 80 ? 37.173 -16.474 -65.490 1.00 86.19 80 TYR A CA 1
ATOM 572 C C . TYR A 1 80 ? 37.057 -16.672 -63.986 1.00 86.19 80 TYR A C 1
ATOM 574 O O . TYR A 1 80 ? 37.097 -17.802 -63.501 1.00 86.19 80 TYR A O 1
ATOM 582 N N . THR A 1 81 ? 36.883 -15.577 -63.253 1.00 86.50 81 THR A N 1
ATOM 583 C CA . THR A 1 81 ? 36.750 -15.604 -61.796 1.00 86.50 81 THR A CA 1
ATOM 584 C C . THR A 1 81 ? 35.398 -15.033 -61.403 1.00 86.50 81 THR A C 1
ATOM 586 O O . THR A 1 81 ? 35.104 -13.871 -61.683 1.00 86.50 81 THR A O 1
ATOM 589 N N . VAL A 1 82 ? 34.581 -15.845 -60.737 1.00 85.12 82 VAL A N 1
ATOM 590 C CA . VAL A 1 82 ? 33.321 -15.429 -60.120 1.00 85.12 82 VAL A CA 1
ATOM 591 C C . VAL A 1 82 ? 33.539 -15.359 -58.616 1.00 85.12 82 VAL A C 1
ATOM 593 O O . VAL A 1 82 ? 33.804 -16.376 -57.979 1.00 85.12 82 VAL A O 1
ATOM 596 N N . SER A 1 83 ? 33.415 -14.162 -58.047 1.00 85.31 83 SER A N 1
ATOM 597 C CA . SER A 1 83 ? 33.551 -13.944 -56.605 1.00 85.31 83 SER A CA 1
ATOM 598 C C . SER A 1 83 ? 32.201 -13.593 -55.993 1.00 85.31 83 SER A C 1
ATOM 600 O O . SER A 1 83 ? 31.576 -12.598 -56.360 1.00 85.31 83 SER A O 1
ATOM 602 N N . LEU A 1 84 ? 31.757 -14.406 -55.041 1.00 83.69 84 LEU A N 1
ATOM 603 C CA . LEU A 1 84 ? 30.537 -14.223 -54.272 1.00 83.69 84 LEU A CA 1
ATOM 604 C C . LEU A 1 84 ? 30.907 -13.923 -52.818 1.00 83.69 84 LEU A C 1
ATOM 606 O O . LEU A 1 84 ? 31.504 -14.749 -52.133 1.00 83.69 84 LEU A O 1
ATOM 610 N N . MET A 1 85 ? 30.502 -12.757 -52.320 1.00 82.69 85 MET A N 1
ATOM 611 C CA . MET A 1 85 ? 30.655 -12.420 -50.908 1.00 82.69 85 MET A CA 1
ATOM 612 C C . MET A 1 85 ? 29.369 -12.759 -50.154 1.00 82.69 85 MET A C 1
ATOM 614 O O . MET A 1 85 ? 28.338 -12.113 -50.342 1.00 82.69 85 MET A O 1
ATOM 618 N N . ILE A 1 86 ? 29.438 -13.765 -49.289 1.00 84.19 86 ILE A N 1
ATOM 619 C CA . ILE A 1 86 ? 28.351 -14.185 -48.409 1.00 84.19 86 ILE A CA 1
ATOM 620 C C . ILE A 1 86 ? 28.567 -13.518 -47.054 1.00 84.19 86 ILE A C 1
ATOM 622 O O . ILE A 1 86 ? 29.632 -13.620 -46.448 1.00 84.19 86 ILE A O 1
ATOM 626 N N . PHE A 1 87 ? 27.551 -12.829 -46.557 1.00 85.19 87 PHE A N 1
ATOM 627 C CA . PHE A 1 87 ? 27.586 -12.158 -45.264 1.00 85.19 87 PHE A CA 1
ATOM 628 C C . PHE A 1 87 ? 26.277 -12.392 -44.524 1.00 85.19 87 PHE A C 1
ATOM 630 O O . PHE A 1 87 ? 25.219 -12.564 -45.132 1.00 85.19 87 PHE A O 1
ATOM 637 N N . THR A 1 88 ? 26.332 -12.350 -43.195 1.00 84.56 88 THR A N 1
ATOM 638 C CA . THR A 1 88 ? 25.102 -12.263 -42.410 1.00 84.56 88 THR A CA 1
ATOM 639 C C . THR A 1 88 ? 24.502 -10.864 -42.567 1.00 84.56 88 THR A C 1
ATOM 641 O O . THR A 1 88 ? 25.221 -9.885 -42.799 1.00 84.56 88 THR A O 1
ATOM 644 N N . ILE A 1 89 ? 23.180 -10.737 -42.402 1.00 86.88 89 ILE A N 1
ATOM 645 C CA . ILE A 1 89 ? 22.510 -9.423 -42.391 1.00 86.88 89 ILE A CA 1
ATOM 646 C C . ILE A 1 89 ? 23.191 -8.490 -41.375 1.00 86.88 89 ILE A C 1
ATOM 648 O O . ILE A 1 89 ? 23.477 -7.335 -41.685 1.00 86.88 89 ILE A O 1
ATOM 652 N N . LYS A 1 90 ? 23.532 -9.017 -40.191 1.00 87.25 90 LYS A N 1
ATOM 653 C CA . LYS A 1 90 ? 24.245 -8.296 -39.130 1.00 87.25 90 LYS A CA 1
ATOM 654 C C . LYS A 1 90 ? 25.593 -7.746 -39.598 1.00 87.25 90 LYS A C 1
ATOM 656 O O . LYS A 1 90 ? 25.883 -6.578 -39.347 1.00 87.25 90 LYS A O 1
ATOM 661 N N . ASP A 1 91 ? 26.417 -8.557 -40.259 1.00 85.75 91 ASP A N 1
ATOM 662 C CA . ASP A 1 91 ? 27.761 -8.137 -40.680 1.00 85.75 91 ASP A CA 1
ATOM 663 C C . ASP A 1 91 ? 27.706 -7.090 -41.787 1.00 85.75 91 ASP A C 1
ATOM 665 O O . ASP A 1 91 ? 28.436 -6.098 -41.744 1.00 85.75 91 ASP A O 1
ATOM 669 N N . ARG A 1 92 ? 26.776 -7.238 -42.736 1.00 90.06 92 ARG A N 1
ATOM 670 C CA . ARG A 1 92 ? 26.581 -6.220 -43.771 1.00 90.06 92 ARG A CA 1
ATOM 671 C C . ARG A 1 92 ? 26.030 -4.921 -43.216 1.00 90.06 92 ARG A C 1
ATOM 673 O O . ARG A 1 92 ? 26.471 -3.862 -43.650 1.00 90.06 92 ARG A O 1
ATOM 680 N N . LEU A 1 93 ? 25.120 -4.980 -42.246 1.00 91.06 93 LEU A N 1
ATOM 681 C CA . LEU A 1 93 ? 24.641 -3.785 -41.555 1.00 91.06 93 LEU A CA 1
ATOM 682 C C . LEU A 1 93 ? 25.771 -3.096 -40.776 1.00 91.06 93 LEU A C 1
ATOM 684 O O . LEU A 1 93 ? 25.879 -1.878 -40.853 1.00 91.06 93 LEU A O 1
ATOM 688 N N . LYS A 1 94 ? 26.677 -3.834 -40.117 1.00 88.56 94 LYS A N 1
ATOM 689 C CA . LYS A 1 94 ? 27.881 -3.241 -39.496 1.00 88.56 94 LYS A CA 1
ATOM 690 C C . LYS A 1 94 ? 28.793 -2.558 -40.518 1.00 88.56 94 LYS A C 1
ATOM 692 O O . LYS A 1 94 ? 29.289 -1.467 -40.257 1.00 88.56 94 LYS A O 1
ATOM 697 N N . HIS A 1 95 ? 29.007 -3.182 -41.675 1.00 88.94 95 HIS A N 1
ATOM 698 C CA . HIS A 1 95 ? 29.793 -2.578 -42.750 1.00 88.94 95 HIS A CA 1
ATOM 699 C C . HIS A 1 95 ? 29.135 -1.294 -43.271 1.00 88.94 95 HIS A C 1
ATOM 701 O O . HIS A 1 95 ? 29.786 -0.259 -43.373 1.00 88.94 95 HIS A O 1
ATOM 707 N N . LEU A 1 96 ? 27.826 -1.333 -43.538 1.00 93.00 96 LEU A N 1
ATOM 708 C CA . LEU A 1 96 ? 27.060 -0.160 -43.963 1.00 93.00 96 LEU A CA 1
ATOM 709 C C . LEU A 1 96 ? 27.051 0.940 -42.900 1.00 93.00 96 LEU A C 1
ATOM 711 O O . LEU A 1 96 ? 27.099 2.109 -43.255 1.00 93.00 96 LEU A O 1
ATOM 715 N N . LEU A 1 97 ? 27.028 0.592 -41.611 1.00 90.62 97 LEU A N 1
ATOM 716 C CA . LEU A 1 97 ? 27.137 1.559 -40.520 1.00 90.62 97 LEU A CA 1
ATOM 717 C C . LEU A 1 97 ? 28.449 2.340 -40.601 1.00 90.62 97 LEU A C 1
ATOM 719 O O . LEU A 1 97 ? 28.431 3.570 -40.524 1.00 90.62 97 LEU A O 1
ATOM 723 N N . TRP A 1 98 ? 29.568 1.634 -40.780 1.00 91.25 98 TRP A N 1
ATOM 724 C CA . TRP A 1 98 ? 30.878 2.259 -40.946 1.00 91.25 98 TRP A CA 1
ATOM 725 C C . TRP A 1 98 ? 30.916 3.146 -42.198 1.00 91.25 98 TRP A C 1
ATOM 727 O O . TRP A 1 98 ? 31.238 4.327 -42.087 1.00 91.25 98 TRP A O 1
ATOM 737 N N . GLN A 1 99 ? 30.468 2.628 -43.348 1.00 93.38 99 GLN A N 1
ATOM 738 C CA . GLN A 1 99 ? 30.428 3.382 -44.609 1.00 93.38 99 GLN A CA 1
ATOM 739 C C . GLN A 1 99 ? 29.564 4.647 -44.521 1.00 93.38 99 GLN A C 1
ATOM 741 O O . GLN A 1 99 ? 29.979 5.715 -44.957 1.00 93.38 99 GLN A O 1
ATOM 746 N N . ILE A 1 100 ? 28.360 4.549 -43.950 1.00 92.31 100 ILE A N 1
ATOM 747 C CA . ILE A 1 100 ? 27.451 5.690 -43.775 1.00 92.31 100 ILE A CA 1
ATOM 748 C C . ILE A 1 100 ? 28.085 6.739 -42.858 1.00 92.31 100 ILE A C 1
ATOM 750 O O . ILE A 1 100 ? 27.988 7.931 -43.141 1.00 92.31 100 ILE A O 1
ATOM 754 N N . SER A 1 101 ? 28.735 6.307 -41.775 1.00 88.81 101 SER A N 1
ATOM 755 C CA . SER A 1 101 ? 29.389 7.215 -40.827 1.00 88.81 101 SER A CA 1
ATOM 756 C C . SER A 1 101 ? 30.560 7.953 -41.476 1.00 88.81 101 SER A C 1
ATOM 758 O O . SER A 1 101 ? 30.666 9.170 -41.342 1.00 88.81 101 SER A O 1
ATOM 760 N N . GLU A 1 102 ? 31.395 7.239 -42.233 1.00 91.88 102 GLU A N 1
ATOM 761 C CA . GLU A 1 102 ? 32.510 7.821 -42.980 1.00 91.88 102 GLU A CA 1
ATOM 762 C C . GLU A 1 102 ? 32.023 8.815 -44.044 1.00 91.88 102 GLU A C 1
ATOM 764 O O . GLU A 1 102 ? 32.522 9.937 -44.114 1.00 91.88 102 GLU A O 1
ATOM 769 N N . LEU A 1 103 ? 31.013 8.443 -44.838 1.00 92.31 103 LEU A N 1
ATOM 770 C CA . LEU A 1 103 ? 30.446 9.315 -45.870 1.00 92.31 103 LEU A CA 1
ATOM 771 C C . LEU A 1 103 ? 29.831 10.582 -45.268 1.00 92.31 103 LEU A C 1
ATOM 773 O O . LEU A 1 103 ? 30.069 11.672 -45.782 1.00 92.31 103 LEU A O 1
ATOM 777 N N . LYS A 1 104 ? 29.095 10.468 -44.153 1.00 90.38 104 LYS A N 1
ATOM 778 C CA . LYS A 1 104 ? 28.563 11.634 -43.429 1.00 90.38 104 LYS A CA 1
ATOM 779 C C . LYS A 1 104 ? 29.682 12.550 -42.927 1.00 90.38 104 LYS A C 1
ATOM 781 O O . LYS A 1 104 ? 29.565 13.763 -43.077 1.00 90.38 104 LYS A O 1
ATOM 786 N N . ALA A 1 105 ? 30.761 11.988 -42.377 1.00 88.06 105 ALA A N 1
ATOM 787 C CA . ALA A 1 105 ? 31.911 12.768 -41.921 1.00 88.06 105 ALA A CA 1
ATOM 788 C C . ALA A 1 105 ? 32.585 13.515 -43.083 1.00 88.06 105 ALA A C 1
ATOM 790 O O . ALA A 1 105 ? 32.799 14.718 -42.980 1.00 88.06 105 ALA A O 1
ATOM 791 N N . ARG A 1 106 ? 32.826 12.833 -44.212 1.00 89.00 106 ARG A N 1
ATOM 792 C CA . ARG A 1 106 ? 33.407 13.439 -45.423 1.00 89.00 106 ARG A CA 1
ATOM 793 C C . ARG A 1 106 ? 32.539 14.557 -45.997 1.00 89.00 106 ARG A C 1
ATOM 795 O O . ARG A 1 106 ? 33.072 15.585 -46.393 1.00 89.00 106 ARG A O 1
ATOM 802 N N . ILE A 1 107 ? 31.216 14.377 -46.026 1.00 89.25 107 ILE A N 1
ATOM 803 C CA . ILE A 1 107 ? 30.278 15.415 -46.483 1.00 89.25 107 ILE A CA 1
ATOM 804 C C . ILE A 1 107 ? 30.329 16.632 -45.554 1.00 89.25 107 ILE A C 1
ATOM 806 O O . ILE A 1 107 ? 30.370 17.754 -46.045 1.00 89.25 107 ILE A O 1
ATOM 810 N N . ALA A 1 108 ? 30.365 16.423 -44.234 1.00 86.56 108 ALA A N 1
ATOM 811 C CA . ALA A 1 108 ? 30.432 17.514 -43.262 1.00 86.56 108 ALA A CA 1
ATOM 812 C C . ALA A 1 108 ? 31.747 18.308 -43.355 1.00 86.56 108 ALA A C 1
ATOM 814 O O . ALA A 1 108 ? 31.722 19.531 -43.278 1.00 86.56 108 ALA A O 1
ATOM 815 N N . THR A 1 109 ? 32.886 17.639 -43.561 1.00 84.94 109 THR A N 1
ATOM 816 C CA . THR A 1 109 ? 34.192 18.305 -43.723 1.00 84.94 109 THR A CA 1
ATOM 817 C C . THR A 1 109 ? 34.408 18.884 -45.123 1.00 84.94 109 THR A C 1
ATOM 819 O O . THR A 1 109 ? 35.175 19.822 -45.290 1.00 84.94 109 THR A O 1
ATOM 822 N N . GLY A 1 110 ? 33.763 18.311 -46.145 1.00 76.19 110 GLY A N 1
ATOM 823 C CA . GLY A 1 110 ? 33.941 18.674 -47.554 1.00 76.19 110 GLY A CA 1
ATOM 824 C C . GLY A 1 110 ? 33.178 19.922 -48.000 1.00 76.19 110 GLY A C 1
ATOM 825 O O . GLY A 1 110 ? 33.384 20.373 -49.124 1.00 76.19 110 GLY A O 1
ATOM 826 N N . GLN A 1 111 ? 32.336 20.506 -47.139 1.00 61.25 111 GLN A N 1
ATOM 827 C CA . GLN A 1 111 ? 31.563 21.716 -47.452 1.00 61.25 111 GLN A CA 1
ATOM 828 C C . GLN A 1 111 ? 32.427 22.946 -47.797 1.00 61.25 111 GLN A C 1
ATOM 830 O O . GLN A 1 111 ? 31.889 23.902 -48.348 1.00 61.25 111 GLN A O 1
ATOM 835 N N . GLU A 1 112 ? 33.740 22.922 -47.537 1.00 57.50 112 GLU A N 1
ATOM 836 C CA . GLU A 1 112 ? 34.641 24.059 -47.777 1.00 57.50 112 GLU A CA 1
ATOM 837 C C . GLU A 1 112 ? 35.588 23.914 -48.990 1.00 57.50 112 GLU A C 1
ATOM 839 O O . GLU A 1 112 ? 36.204 24.912 -49.359 1.00 57.50 112 GLU A O 1
ATOM 844 N N . VAL A 1 113 ? 35.738 22.734 -49.626 1.00 61.03 113 VAL A N 1
ATOM 845 C CA . VAL A 1 113 ? 36.911 22.489 -50.511 1.00 61.03 113 VAL A CA 1
ATOM 846 C C . VAL A 1 113 ? 36.606 21.963 -51.930 1.00 61.03 113 VAL A C 1
ATOM 848 O O . VAL A 1 113 ? 37.351 22.322 -52.837 1.00 61.03 113 VAL A O 1
ATOM 851 N N . ASP A 1 114 ? 35.522 21.214 -52.198 1.00 73.31 114 ASP A N 1
ATOM 852 C CA . ASP A 1 114 ? 35.147 20.835 -53.584 1.00 73.31 114 ASP A CA 1
ATOM 853 C C . ASP A 1 114 ? 33.672 20.388 -53.720 1.00 73.31 114 ASP A C 1
ATOM 855 O O . ASP A 1 114 ? 33.205 19.476 -53.037 1.00 73.31 114 ASP A O 1
ATOM 859 N N . SER A 1 115 ? 32.922 21.010 -54.637 1.00 74.88 115 SER A N 1
ATOM 860 C CA . SER A 1 115 ? 31.494 20.732 -54.859 1.00 74.88 115 SER A CA 1
ATOM 861 C C . SER A 1 115 ? 31.203 19.396 -55.562 1.00 74.88 115 SER A C 1
ATOM 863 O O . SER A 1 115 ? 30.136 18.815 -55.333 1.00 74.88 115 SER A O 1
ATOM 865 N N . GLN A 1 116 ? 32.123 18.880 -56.390 1.00 81.44 116 GLN A N 1
ATOM 866 C CA . GLN A 1 116 ? 31.908 17.622 -57.122 1.00 81.44 116 GLN A CA 1
ATOM 867 C C . GLN A 1 116 ? 32.070 16.398 -56.214 1.00 81.44 116 GLN A C 1
ATOM 869 O O . GLN A 1 116 ? 31.208 15.514 -56.217 1.00 81.44 116 GLN A O 1
ATOM 874 N N . ASP A 1 117 ? 33.096 16.392 -55.364 1.00 83.56 117 ASP A N 1
ATOM 875 C CA . ASP A 1 117 ? 33.331 15.323 -54.387 1.00 83.56 117 ASP A CA 1
ATOM 876 C C . ASP A 1 117 ? 32.199 15.229 -53.356 1.00 83.56 117 ASP A C 1
ATOM 878 O O . ASP A 1 117 ? 31.787 14.134 -52.956 1.00 83.56 117 ASP A O 1
ATOM 882 N N . VAL A 1 118 ? 31.636 16.369 -52.940 1.00 86.94 118 VAL A N 1
ATOM 883 C CA . VAL A 1 118 ? 30.463 16.392 -52.053 1.00 86.94 118 VAL A CA 1
ATOM 884 C C . VAL A 1 118 ? 29.255 15.756 -52.743 1.00 86.94 118 VAL A C 1
ATOM 886 O O . VAL A 1 118 ? 28.591 14.911 -52.138 1.00 86.94 118 VAL A O 1
ATOM 889 N N . ALA A 1 119 ? 28.987 16.089 -54.011 1.00 88.56 119 ALA A N 1
ATOM 890 C CA . ALA A 1 119 ? 27.870 15.513 -54.762 1.00 88.56 119 ALA A CA 1
ATOM 891 C C . ALA A 1 119 ? 28.007 13.988 -54.939 1.00 88.56 119 ALA A C 1
ATOM 893 O O . ALA A 1 119 ? 27.031 13.250 -54.752 1.00 88.56 119 ALA A O 1
ATOM 894 N N . GLU A 1 120 ? 29.213 13.490 -55.233 1.00 91.56 120 GLU A N 1
ATOM 895 C CA . GLU A 1 120 ? 29.471 12.050 -55.337 1.00 91.56 120 GLU A CA 1
ATOM 896 C C . GLU A 1 120 ? 29.294 11.339 -53.985 1.00 91.56 120 GLU A C 1
ATOM 898 O O . GLU A 1 120 ? 28.646 10.289 -53.908 1.00 91.56 120 GLU A O 1
ATOM 903 N N . ASN A 1 121 ? 29.807 11.919 -52.896 1.00 90.94 121 ASN A N 1
ATOM 904 C CA . ASN A 1 121 ? 29.653 11.354 -51.555 1.00 90.94 121 ASN A CA 1
ATOM 905 C C . ASN A 1 121 ? 28.185 11.339 -51.097 1.00 90.94 121 ASN A C 1
ATOM 907 O O . ASN A 1 121 ? 27.754 10.358 -50.486 1.00 90.94 121 ASN A O 1
ATOM 911 N N . VAL A 1 122 ? 27.389 12.361 -51.436 1.00 92.56 122 VAL A N 1
ATOM 912 C CA . VAL A 1 122 ? 25.935 12.386 -51.180 1.00 92.56 122 VAL A CA 1
ATOM 913 C C . VAL A 1 122 ? 25.230 11.249 -51.923 1.00 92.56 122 VAL A C 1
ATOM 915 O O . VAL A 1 122 ? 24.401 10.550 -51.334 1.00 92.56 122 VAL A O 1
ATOM 918 N N . LYS A 1 123 ? 25.593 11.000 -53.188 1.00 95.00 123 LYS A N 1
ATOM 919 C CA . LYS A 1 123 ? 25.048 9.876 -53.962 1.00 95.00 123 LYS A CA 1
ATOM 920 C C . LYS A 1 123 ? 25.399 8.527 -53.320 1.00 95.00 123 LYS A C 1
ATOM 922 O O . LYS A 1 123 ? 24.501 7.715 -53.091 1.00 95.00 123 LYS A O 1
ATOM 927 N N . LYS A 1 124 ? 26.669 8.314 -52.951 1.00 94.75 124 LYS A N 1
ATOM 928 C CA . LYS A 1 124 ? 27.123 7.096 -52.247 1.00 94.75 124 LYS A CA 1
ATOM 929 C C . LYS A 1 124 ? 26.409 6.911 -50.906 1.00 94.75 124 LYS A C 1
ATOM 931 O O . LYS A 1 124 ? 26.029 5.792 -50.560 1.00 94.75 124 LYS A O 1
ATOM 936 N N . LEU A 1 125 ? 26.174 7.996 -50.164 1.00 94.19 125 LEU A N 1
ATOM 937 C CA . LEU A 1 125 ? 25.444 7.965 -48.895 1.00 94.19 125 LEU A CA 1
ATOM 938 C C . LEU A 1 125 ? 23.985 7.535 -49.098 1.00 94.19 125 LEU A C 1
ATOM 940 O O . LEU A 1 125 ? 23.474 6.726 -48.319 1.00 94.19 125 LEU A O 1
ATOM 944 N N . ALA A 1 126 ? 23.324 8.032 -50.146 1.00 93.56 126 ALA A N 1
ATOM 945 C CA . ALA A 1 126 ? 21.958 7.642 -50.486 1.00 93.56 126 ALA A CA 1
ATOM 946 C C . ALA A 1 126 ? 21.863 6.155 -50.879 1.00 93.56 126 ALA A C 1
ATOM 948 O O . ALA A 1 126 ? 20.957 5.452 -50.427 1.00 93.56 126 ALA A O 1
ATOM 949 N N . GLU A 1 127 ? 22.818 5.647 -51.664 1.00 94.88 127 GLU A N 1
ATOM 950 C CA . GLU A 1 127 ? 22.896 4.229 -52.052 1.00 94.88 127 GLU A CA 1
ATOM 951 C C . GLU A 1 127 ? 23.165 3.307 -50.850 1.00 94.88 127 GLU A C 1
ATOM 953 O O . GLU A 1 127 ? 22.498 2.276 -50.683 1.00 94.88 127 GLU A O 1
ATOM 958 N N . ALA A 1 128 ? 24.091 3.696 -49.969 1.00 94.25 128 ALA A N 1
ATOM 959 C CA . ALA A 1 128 ? 24.383 2.970 -48.736 1.00 94.25 128 ALA A CA 1
ATOM 960 C C . ALA A 1 128 ? 23.177 2.966 -47.780 1.00 94.25 128 ALA A C 1
ATOM 962 O O . ALA A 1 128 ? 22.836 1.920 -47.223 1.00 94.25 128 ALA A O 1
ATOM 963 N N . SER A 1 129 ? 22.482 4.100 -47.641 1.00 92.00 129 SER A N 1
ATOM 964 C CA . SER A 1 129 ? 21.276 4.218 -46.806 1.00 92.00 129 SER A CA 1
ATOM 965 C C . SER A 1 129 ? 20.127 3.365 -47.345 1.00 92.00 129 SER A C 1
ATOM 967 O O . SER A 1 129 ? 19.510 2.622 -46.587 1.00 92.00 129 SER A O 1
ATOM 969 N N . ARG A 1 130 ? 19.904 3.356 -48.667 1.00 94.00 130 ARG A N 1
ATOM 970 C CA . ARG A 1 130 ? 18.909 2.476 -49.304 1.00 94.00 130 ARG A CA 1
ATOM 971 C C . ARG A 1 130 ? 19.226 0.997 -49.071 1.00 94.00 130 ARG A C 1
ATOM 973 O O . ARG A 1 130 ? 18.328 0.213 -48.770 1.00 94.00 130 ARG A O 1
ATOM 980 N N . SER A 1 131 ? 20.502 0.622 -49.183 1.00 93.56 131 SER A N 1
ATOM 981 C CA . SER A 1 131 ? 20.966 -0.749 -48.924 1.00 93.56 131 SER A CA 1
ATOM 982 C C . SER A 1 131 ? 20.761 -1.159 -47.464 1.00 93.56 131 SER A C 1
ATOM 984 O O . SER A 1 131 ? 20.359 -2.291 -47.193 1.00 93.56 131 SER A O 1
ATOM 986 N N . ARG A 1 132 ? 21.008 -0.240 -46.521 1.00 94.06 132 ARG A N 1
ATOM 987 C CA . ARG A 1 132 ? 20.718 -0.432 -45.094 1.00 94.06 132 ARG A CA 1
ATOM 988 C C . ARG A 1 132 ? 19.229 -0.686 -44.883 1.00 94.06 132 ARG A C 1
ATOM 990 O O . ARG A 1 132 ? 18.884 -1.675 -44.246 1.00 94.06 132 ARG A O 1
ATOM 997 N N . ASP A 1 133 ? 18.367 0.167 -45.426 1.00 93.75 133 ASP A N 1
ATOM 998 C CA . ASP A 1 133 ? 16.919 0.090 -45.201 1.00 93.75 133 ASP A CA 1
ATOM 999 C C . ASP A 1 133 ? 16.328 -1.214 -45.744 1.00 93.75 133 ASP A C 1
ATOM 1001 O O . ASP A 1 133 ? 15.538 -1.868 -45.067 1.00 93.75 133 ASP A O 1
ATOM 1005 N N . GLU A 1 134 ? 16.773 -1.660 -46.921 1.00 93.88 134 GLU A N 1
ATOM 1006 C CA . GLU A 1 134 ? 16.361 -2.952 -47.481 1.00 93.88 134 GLU A CA 1
ATOM 1007 C C . GLU A 1 134 ? 16.783 -4.135 -46.595 1.00 93.88 134 GLU A C 1
ATOM 1009 O O . GLU A 1 134 ? 16.009 -5.070 -46.379 1.00 93.88 134 GLU A O 1
ATOM 1014 N N . LEU A 1 135 ? 17.991 -4.095 -46.027 1.00 93.19 135 LEU A N 1
ATOM 1015 C CA . LEU A 1 135 ? 18.452 -5.130 -45.101 1.00 93.19 135 LEU A CA 1
ATOM 1016 C C . LEU A 1 135 ? 17.706 -5.098 -43.765 1.00 93.19 135 LEU A C 1
ATOM 1018 O O . LEU A 1 135 ? 17.418 -6.165 -43.227 1.00 93.19 135 LEU A O 1
ATOM 1022 N N . LEU A 1 136 ? 17.349 -3.917 -43.256 1.00 93.50 136 LEU A N 1
ATOM 1023 C CA . LEU A 1 136 ? 16.510 -3.774 -42.062 1.00 93.50 136 LEU A CA 1
ATOM 1024 C C . LEU A 1 136 ? 15.107 -4.349 -42.301 1.00 93.50 136 LEU A C 1
ATOM 1026 O O . LEU A 1 136 ? 14.628 -5.133 -41.485 1.00 93.50 136 LEU A O 1
ATOM 1030 N N . ARG A 1 137 ? 14.483 -4.075 -43.457 1.00 92.69 137 ARG A N 1
ATOM 1031 C CA . ARG A 1 137 ? 13.203 -4.699 -43.850 1.00 92.69 137 ARG A CA 1
ATOM 1032 C C . ARG A 1 137 ? 13.299 -6.215 -43.937 1.00 92.69 137 ARG A C 1
ATOM 1034 O O . ARG A 1 137 ? 12.379 -6.925 -43.539 1.00 92.69 137 ARG A O 1
ATOM 1041 N N . ARG A 1 138 ? 14.395 -6.740 -44.491 1.00 90.75 138 ARG A N 1
ATOM 1042 C CA . ARG A 1 138 ? 14.638 -8.192 -44.535 1.00 90.75 138 ARG A CA 1
ATOM 1043 C C . ARG A 1 138 ? 14.818 -8.767 -43.136 1.00 90.75 138 ARG A C 1
ATOM 1045 O O . ARG A 1 138 ? 14.227 -9.801 -42.856 1.00 90.75 138 ARG A O 1
ATOM 1052 N N . ALA A 1 139 ? 15.564 -8.090 -42.263 1.00 90.31 139 ALA A N 1
ATOM 1053 C CA . ALA A 1 139 ? 15.720 -8.491 -40.867 1.00 90.31 139 ALA A CA 1
ATOM 1054 C C . ALA A 1 139 ? 14.370 -8.530 -40.137 1.00 90.31 139 ALA A C 1
ATOM 1056 O O . ALA A 1 139 ? 14.097 -9.489 -39.423 1.00 90.31 139 ALA A O 1
ATOM 1057 N N . GLN A 1 140 ? 13.513 -7.528 -40.361 1.00 89.88 140 GLN A N 1
ATOM 1058 C CA . GLN A 1 140 ? 12.174 -7.478 -39.777 1.00 89.88 140 GLN A CA 1
ATOM 1059 C C . GLN A 1 140 ? 11.269 -8.593 -40.315 1.00 89.88 140 GLN A C 1
ATOM 1061 O O . GLN A 1 140 ? 10.603 -9.254 -39.532 1.00 89.88 140 GLN A O 1
ATOM 1066 N N . ARG A 1 141 ? 11.274 -8.859 -41.629 1.00 88.44 141 ARG A N 1
ATOM 1067 C CA . ARG A 1 141 ? 10.490 -9.958 -42.229 1.00 88.44 141 ARG A CA 1
ATOM 1068 C C . ARG A 1 141 ? 10.969 -11.345 -41.800 1.00 88.44 141 ARG A C 1
ATOM 1070 O O . ARG A 1 141 ? 10.159 -12.252 -41.676 1.00 88.44 141 ARG A O 1
ATOM 1077 N N . ALA A 1 142 ? 12.276 -11.510 -41.601 1.00 85.88 142 ALA A N 1
ATOM 1078 C CA . ALA A 1 142 ? 12.871 -12.763 -41.142 1.00 85.88 142 ALA A CA 1
ATOM 1079 C C . ALA A 1 142 ? 12.664 -13.009 -39.640 1.00 85.88 142 ALA A C 1
ATOM 1081 O O . ALA A 1 142 ? 12.948 -14.101 -39.151 1.00 85.88 142 ALA A O 1
ATOM 1082 N N . ARG A 1 143 ? 12.203 -12.001 -38.892 1.00 86.00 143 ARG A N 1
ATOM 1083 C CA . ARG A 1 143 ? 11.904 -12.144 -37.474 1.00 86.00 143 ARG A CA 1
ATOM 1084 C C . ARG A 1 143 ? 10.663 -13.014 -37.321 1.00 86.00 143 ARG A C 1
ATOM 1086 O O . ARG A 1 143 ? 9.564 -12.616 -37.690 1.00 86.00 143 ARG A O 1
ATOM 1093 N N . GLU A 1 144 ? 10.833 -14.187 -36.724 1.00 78.88 144 GLU A N 1
ATOM 1094 C CA . GLU A 1 144 ? 9.702 -14.994 -36.282 1.00 78.88 144 GLU A CA 1
ATOM 1095 C C . GLU A 1 144 ? 8.974 -14.243 -35.170 1.00 78.88 144 GLU A C 1
ATOM 1097 O O . GLU A 1 144 ? 9.440 -14.148 -34.028 1.00 78.88 144 GLU A O 1
ATOM 1102 N N . CYS A 1 145 ? 7.820 -13.681 -35.511 1.00 77.94 145 CYS A N 1
ATOM 1103 C CA . CYS A 1 145 ? 6.910 -13.118 -34.536 1.00 77.94 145 CYS A CA 1
ATOM 1104 C C . CYS A 1 145 ? 6.293 -14.303 -33.811 1.00 77.94 145 CYS A C 1
ATOM 1106 O O . CYS A 1 145 ? 5.267 -14.842 -34.222 1.00 77.94 145 CYS A O 1
ATOM 1108 N N . ARG A 1 146 ? 6.966 -14.762 -32.748 1.00 65.44 146 ARG A N 1
ATOM 1109 C CA . ARG A 1 146 ? 6.320 -15.624 -31.765 1.00 65.44 146 ARG A CA 1
ATOM 1110 C C . ARG A 1 146 ? 5.105 -14.837 -31.327 1.00 65.44 146 ARG A C 1
ATOM 1112 O O . ARG A 1 146 ? 5.279 -13.817 -30.665 1.00 65.44 146 ARG A O 1
ATOM 1119 N N . ALA A 1 147 ? 3.920 -15.262 -31.762 1.00 54.62 147 ALA A N 1
ATOM 1120 C CA . ALA A 1 147 ? 2.680 -14.730 -31.244 1.00 54.62 147 ALA A CA 1
ATOM 1121 C C . ALA A 1 147 ? 2.824 -14.828 -29.729 1.00 54.62 147 ALA A C 1
ATOM 1123 O O . ALA A 1 147 ? 2.855 -15.927 -29.171 1.00 54.62 147 ALA A O 1
ATOM 1124 N N . THR A 1 148 ? 3.059 -13.698 -29.065 1.00 53.81 148 THR A N 1
ATOM 1125 C CA . THR A 1 148 ? 2.951 -13.630 -27.620 1.00 53.81 148 THR A CA 1
ATOM 1126 C C . THR A 1 148 ? 1.480 -13.908 -27.397 1.00 53.81 148 THR A C 1
ATOM 1128 O O . THR A 1 148 ? 0.657 -13.022 -27.583 1.00 53.81 148 THR A O 1
ATOM 1131 N N . GLY A 1 149 ? 1.138 -15.176 -27.160 1.00 46.78 149 GLY A N 1
ATOM 1132 C CA . GLY A 1 149 ? -0.233 -15.684 -27.145 1.00 46.78 149 GLY A CA 1
ATOM 1133 C C . GLY A 1 149 ? -1.097 -15.098 -26.032 1.00 46.78 149 GLY A C 1
ATOM 1134 O O . GLY A 1 149 ? -2.167 -15.626 -25.758 1.00 46.78 149 GLY A O 1
ATOM 1135 N N . SER A 1 150 ? -0.652 -14.033 -25.372 1.00 53.56 150 SER A N 1
ATOM 1136 C CA . SER A 1 150 ? -1.458 -13.285 -24.441 1.00 53.56 150 SER A CA 1
ATOM 1137 C C . SER A 1 150 ? -1.964 -12.017 -25.130 1.00 53.56 150 SER A C 1
ATOM 1139 O O . SER A 1 150 ? -1.200 -11.153 -25.553 1.00 53.56 150 SER A O 1
ATOM 1141 N N . HIS A 1 151 ? -3.289 -11.867 -25.171 1.00 64.38 151 HIS A N 1
ATOM 1142 C CA . HIS A 1 151 ? -3.982 -10.579 -25.315 1.00 64.38 151 HIS A CA 1
ATOM 1143 C C . HIS A 1 151 ? -3.678 -9.623 -24.134 1.00 64.38 151 HIS A C 1
ATOM 1145 O O . HIS A 1 151 ? -4.482 -8.758 -23.792 1.00 64.38 151 HIS A O 1
ATOM 1151 N N . GLU A 1 152 ? -2.552 -9.823 -23.449 1.00 80.56 152 GLU A N 1
ATOM 1152 C CA . GLU A 1 152 ? -2.167 -9.120 -22.244 1.00 80.56 152 GLU A CA 1
ATOM 1153 C C . GLU A 1 152 ? -1.636 -7.750 -22.633 1.00 80.56 152 GLU A C 1
ATOM 1155 O O . GLU A 1 152 ? -0.726 -7.602 -23.453 1.00 80.56 152 GLU A O 1
ATOM 1160 N N . ARG A 1 153 ? -2.280 -6.740 -22.063 1.00 89.88 153 ARG A N 1
ATOM 1161 C CA . ARG A 1 153 ? -1.998 -5.336 -22.305 1.00 89.88 153 ARG A CA 1
ATOM 1162 C C . ARG A 1 153 ? -1.160 -4.810 -21.149 1.00 89.88 153 ARG A C 1
ATOM 1164 O O . ARG A 1 153 ? -1.593 -4.892 -20.003 1.00 89.88 153 ARG A O 1
ATOM 1171 N N . PHE A 1 154 ? 0.007 -4.247 -21.451 1.00 93.44 154 PHE A N 1
ATOM 1172 C CA . PHE A 1 154 ? 0.895 -3.672 -20.438 1.00 93.44 154 PHE A CA 1
ATOM 1173 C C . PHE A 1 154 ? 0.705 -2.158 -20.350 1.00 93.44 154 PHE A C 1
ATOM 1175 O O . PHE A 1 154 ? 0.950 -1.430 -21.309 1.00 93.44 154 PHE A O 1
ATOM 1182 N N . THR A 1 155 ? 0.290 -1.677 -19.187 1.00 94.31 155 THR A N 1
ATOM 1183 C CA . THR A 1 155 ? 0.026 -0.254 -18.937 1.00 94.31 155 THR A CA 1
ATOM 1184 C C . THR A 1 155 ? 1.246 0.452 -18.351 1.00 94.31 155 THR A C 1
ATOM 1186 O O . THR A 1 155 ? 1.761 0.059 -17.298 1.00 94.31 155 THR A O 1
ATOM 1189 N N . PHE A 1 156 ? 1.675 1.522 -19.018 1.00 96.56 156 PHE A N 1
ATOM 1190 C CA . PHE A 1 156 ? 2.781 2.392 -18.633 1.00 96.56 156 PHE A CA 1
ATOM 1191 C C . PHE A 1 156 ? 2.240 3.764 -18.228 1.00 96.56 156 PHE A C 1
ATOM 1193 O O . PHE A 1 156 ? 1.546 4.402 -19.012 1.00 96.56 156 PHE A O 1
ATOM 1200 N N . LEU A 1 157 ? 2.590 4.242 -17.034 1.00 95.81 157 LEU A N 1
ATOM 1201 C CA . LEU A 1 157 ? 2.259 5.587 -16.562 1.00 95.81 157 LEU A CA 1
ATOM 1202 C C . LEU A 1 157 ? 3.490 6.491 -16.658 1.00 95.81 157 LEU A C 1
ATOM 1204 O O . LEU A 1 157 ? 4.410 6.371 -15.848 1.00 95.81 157 LEU A O 1
ATOM 1208 N N . ALA A 1 158 ? 3.515 7.403 -17.627 1.00 96.31 158 ALA A N 1
ATOM 1209 C CA . ALA A 1 158 ? 4.612 8.344 -17.807 1.00 96.31 158 ALA A CA 1
ATOM 1210 C C . ALA A 1 158 ? 4.417 9.585 -16.933 1.00 96.31 158 ALA A C 1
ATOM 1212 O O . ALA A 1 158 ? 3.414 10.288 -17.042 1.00 96.31 158 ALA A O 1
ATOM 1213 N N . VAL A 1 159 ? 5.399 9.879 -16.084 1.00 95.19 159 VAL A N 1
ATOM 1214 C CA . VAL A 1 159 ? 5.375 10.993 -15.127 1.00 95.19 159 VAL A CA 1
ATOM 1215 C C . VAL A 1 159 ? 6.683 11.776 -15.184 1.00 95.19 159 VAL A C 1
ATOM 1217 O O . VAL A 1 159 ? 7.736 11.249 -15.538 1.00 95.19 159 VAL A O 1
ATOM 1220 N N . GLY A 1 160 ? 6.647 13.064 -14.851 1.00 92.94 160 GLY A N 1
ATOM 1221 C CA . GLY A 1 160 ? 7.824 13.927 -14.967 1.00 92.94 160 GLY A CA 1
ATOM 1222 C C . GLY A 1 160 ? 7.469 15.403 -15.053 1.00 92.94 160 GLY A C 1
ATOM 1223 O O . GLY A 1 160 ? 6.343 15.775 -15.399 1.00 92.94 160 GLY A O 1
ATOM 1224 N N . VAL A 1 161 ? 8.453 16.255 -14.778 1.00 90.00 161 VAL A N 1
ATOM 1225 C CA . VAL A 1 161 ? 8.271 17.710 -14.864 1.00 90.00 161 VAL A CA 1
ATOM 1226 C C . VAL A 1 161 ? 8.019 18.158 -16.310 1.00 90.00 161 VAL A C 1
ATOM 1228 O O . VAL A 1 161 ? 8.233 17.400 -17.266 1.00 90.00 161 VAL A O 1
ATOM 1231 N N . THR A 1 162 ? 7.498 19.366 -16.496 1.00 87.31 162 THR A N 1
ATOM 1232 C CA . THR A 1 162 ? 7.320 19.945 -17.837 1.00 87.31 162 THR A CA 1
ATOM 1233 C C . THR A 1 162 ? 8.668 20.016 -18.569 1.00 87.31 162 THR A C 1
ATOM 1235 O O . THR A 1 162 ? 9.704 20.284 -17.962 1.00 87.31 162 THR A O 1
ATOM 1238 N N . GLY A 1 163 ? 8.679 19.691 -19.867 1.00 87.50 163 GLY A N 1
ATOM 1239 C CA . GLY A 1 163 ? 9.893 19.721 -20.695 1.00 87.50 163 GLY A CA 1
ATOM 1240 C C . GLY A 1 163 ? 10.863 18.536 -20.542 1.00 87.50 163 GLY A C 1
ATOM 1241 O O . GLY A 1 163 ? 11.938 18.559 -21.137 1.00 87.50 163 GLY A O 1
ATOM 1242 N N . THR A 1 164 ? 10.536 17.473 -19.793 1.00 91.44 164 THR A N 1
ATOM 1243 C CA . THR A 1 164 ? 11.420 16.282 -19.713 1.00 91.44 164 THR A CA 1
ATOM 1244 C C . THR A 1 164 ? 11.330 15.341 -20.912 1.00 91.44 164 THR A C 1
ATOM 1246 O O . THR A 1 164 ? 12.161 14.444 -21.033 1.00 91.44 164 THR A O 1
ATOM 1249 N N . GLY A 1 165 ? 10.360 15.542 -21.809 1.00 92.94 165 GLY A N 1
ATOM 1250 C CA . GLY A 1 165 ? 10.159 14.710 -23.000 1.00 92.94 165 GLY A CA 1
ATOM 1251 C C . GLY A 1 165 ? 9.235 13.503 -22.801 1.00 92.94 165 GLY A C 1
ATOM 1252 O O . GLY A 1 165 ? 9.407 12.504 -23.485 1.00 92.94 165 GLY A O 1
ATOM 1253 N N . LYS A 1 166 ? 8.253 13.574 -21.889 1.00 93.56 166 LYS A N 1
ATOM 1254 C CA . LYS A 1 166 ? 7.255 12.501 -21.671 1.00 93.56 166 LYS A CA 1
ATOM 1255 C C . LYS A 1 166 ? 6.435 12.177 -22.924 1.00 93.56 166 LYS A C 1
ATOM 1257 O O . LYS A 1 166 ? 6.399 11.027 -23.349 1.00 93.56 166 LYS A O 1
ATOM 1262 N N . SER A 1 167 ? 5.854 13.199 -23.550 1.00 93.56 167 SER A N 1
ATOM 1263 C CA . SER A 1 167 ? 5.037 13.053 -24.759 1.00 93.56 167 SER A CA 1
ATOM 1264 C C . SER A 1 167 ? 5.872 12.615 -25.962 1.00 93.56 167 SER A C 1
ATOM 1266 O O . SER A 1 167 ? 5.412 11.841 -26.792 1.00 93.56 167 SER A O 1
ATOM 1268 N N . GLU A 1 168 ? 7.143 13.023 -26.026 1.00 94.19 168 GLU A N 1
ATOM 1269 C CA . GLU A 1 168 ? 8.064 12.504 -27.041 1.00 94.19 168 GLU A CA 1
ATOM 1270 C C . GLU A 1 168 ? 8.373 11.022 -26.788 1.00 94.19 168 GLU A C 1
ATOM 1272 O O . GLU A 1 168 ? 8.282 10.207 -27.700 1.00 94.19 168 GLU A O 1
ATOM 1277 N N . LEU A 1 169 ? 8.624 10.625 -25.537 1.00 95.88 169 LEU A N 1
ATOM 1278 C CA . LEU A 1 169 ? 8.797 9.217 -25.184 1.00 95.88 169 LEU A CA 1
ATOM 1279 C C . LEU A 1 169 ? 7.552 8.381 -25.527 1.00 95.88 169 LEU A C 1
ATOM 1281 O O . LEU A 1 169 ? 7.699 7.273 -26.038 1.00 95.88 169 LEU A O 1
ATOM 1285 N N . CYS A 1 170 ? 6.344 8.919 -25.327 1.00 96.06 170 CYS A N 1
ATOM 1286 C CA . CYS A 1 170 ? 5.100 8.290 -25.776 1.00 96.06 170 CYS A CA 1
ATOM 1287 C C . CYS A 1 170 ? 5.119 7.987 -27.281 1.00 96.06 170 CYS A C 1
ATOM 1289 O O . CYS A 1 170 ? 4.821 6.860 -27.683 1.00 96.06 170 CYS A O 1
ATOM 1291 N N . ARG A 1 171 ? 5.502 8.959 -28.123 1.00 94.62 171 ARG A N 1
ATOM 1292 C CA . ARG A 1 171 ? 5.582 8.771 -29.585 1.00 94.62 171 ARG A CA 1
ATOM 1293 C C . ARG A 1 171 ? 6.552 7.664 -29.960 1.00 94.62 171 ARG A C 1
ATOM 1295 O O . ARG A 1 171 ? 6.231 6.831 -30.799 1.00 94.62 171 ARG A O 1
ATOM 1302 N N . TRP A 1 172 ? 7.709 7.609 -29.305 1.00 95.25 172 TRP A N 1
ATOM 1303 C CA . TRP A 1 172 ? 8.686 6.542 -29.525 1.00 95.25 172 TRP A CA 1
ATOM 1304 C C . TRP A 1 172 ? 8.145 5.178 -29.098 1.00 95.25 172 TRP A C 1
ATOM 1306 O O . TRP A 1 172 ? 8.252 4.210 -29.846 1.00 95.25 172 TRP A O 1
ATOM 1316 N N . MET A 1 173 ? 7.531 5.093 -27.920 1.00 96.56 173 MET A N 1
ATOM 1317 C CA . MET A 1 173 ? 7.038 3.831 -27.366 1.00 96.56 173 MET A CA 1
ATOM 1318 C C . MET A 1 173 ? 5.797 3.302 -28.082 1.00 96.56 173 MET A C 1
ATOM 1320 O O . MET A 1 173 ? 5.620 2.092 -28.145 1.00 96.56 173 MET A O 1
ATOM 1324 N N . THR A 1 174 ? 4.953 4.167 -28.641 1.00 94.88 174 THR A N 1
ATOM 1325 C CA . THR A 1 174 ? 3.725 3.773 -29.359 1.00 94.88 174 THR A CA 1
ATOM 1326 C C . THR A 1 174 ? 3.907 3.734 -30.876 1.00 94.88 174 THR A C 1
ATOM 1328 O O . THR A 1 174 ? 3.118 3.102 -31.573 1.00 94.88 174 THR A O 1
ATOM 1331 N N . GLY A 1 175 ? 4.929 4.417 -31.398 1.00 91.38 175 GLY A N 1
ATOM 1332 C CA . GLY A 1 175 ? 5.099 4.690 -32.824 1.00 91.38 175 GLY A CA 1
ATOM 1333 C C . GLY A 1 175 ? 4.010 5.594 -33.418 1.00 91.38 175 GLY A C 1
ATOM 1334 O O . GLY A 1 175 ? 3.922 5.704 -34.637 1.00 91.38 175 GLY A O 1
ATOM 1335 N N . ASN A 1 176 ? 3.170 6.226 -32.587 1.00 87.94 176 ASN A N 1
ATOM 1336 C CA . ASN A 1 176 ? 2.101 7.112 -33.035 1.00 87.94 176 ASN A CA 1
ATOM 1337 C C . ASN A 1 176 ? 2.522 8.580 -32.890 1.00 87.94 176 ASN A C 1
ATOM 1339 O O . ASN A 1 176 ? 2.517 9.140 -31.795 1.00 87.94 176 ASN A O 1
ATOM 1343 N N . GLU A 1 177 ? 2.847 9.215 -34.014 1.00 82.69 177 GLU A N 1
ATOM 1344 C CA . GLU A 1 177 ? 3.306 10.611 -34.067 1.00 82.69 177 GLU A CA 1
ATOM 1345 C C . GLU A 1 177 ? 2.220 11.626 -33.661 1.00 82.69 177 GLU A C 1
ATOM 1347 O O . GLU A 1 177 ? 2.530 12.738 -33.229 1.00 82.69 177 GLU A O 1
ATOM 1352 N N . THR A 1 178 ? 0.945 11.239 -33.762 1.00 83.50 178 THR A N 1
ATOM 1353 C CA . THR A 1 178 ? -0.208 12.132 -33.555 1.00 83.50 178 THR A CA 1
ATOM 1354 C C . THR A 1 178 ? -0.848 12.014 -32.173 1.00 83.50 178 THR A C 1
ATOM 1356 O O . THR A 1 178 ? -1.400 12.995 -31.685 1.00 83.50 178 THR A O 1
ATOM 1359 N N . ALA A 1 179 ? -0.760 10.850 -31.520 1.00 79.50 179 ALA A N 1
ATOM 1360 C CA . ALA A 1 179 ? -1.511 10.572 -30.292 1.00 79.50 179 ALA A CA 1
ATOM 1361 C C . ALA A 1 179 ? -0.972 11.272 -29.036 1.00 79.50 179 ALA A C 1
ATOM 1363 O O . ALA A 1 179 ? -1.726 11.441 -28.087 1.00 79.50 179 ALA A O 1
ATOM 1364 N N . CYS A 1 180 ? 0.299 11.682 -29.043 1.00 84.62 180 CYS A N 1
ATOM 1365 C CA . CYS A 1 180 ? 0.953 12.380 -27.937 1.00 84.62 180 CYS A CA 1
ATOM 1366 C C . CYS A 1 180 ? 1.586 13.681 -28.453 1.00 84.62 180 CYS A C 1
ATOM 1368 O O . CYS A 1 180 ? 2.746 13.660 -28.873 1.00 84.62 180 CYS A O 1
ATOM 1370 N N . PRO A 1 181 ? 0.853 14.809 -28.519 1.00 81.00 181 PRO A N 1
ATOM 1371 C CA . PRO A 1 181 ? 1.382 16.069 -29.018 1.00 81.00 181 PRO A CA 1
ATOM 1372 C C . PRO A 1 181 ? 2.550 16.537 -28.140 1.00 81.00 181 PRO A C 1
ATOM 1374 O O . PRO A 1 181 ? 2.406 16.722 -26.936 1.00 81.00 181 PRO A O 1
ATOM 1377 N N . SER A 1 182 ? 3.723 16.712 -28.751 1.00 78.19 182 SER A N 1
ATOM 1378 C CA . SER A 1 182 ? 4.889 17.331 -28.125 1.00 78.19 182 SER A CA 1
ATOM 1379 C C . SER A 1 182 ? 5.061 18.764 -28.626 1.00 78.19 182 SER A C 1
ATOM 1381 O O . SER A 1 182 ? 4.616 19.128 -29.717 1.00 78.19 182 SER A O 1
ATOM 1383 N N . SER A 1 183 ? 5.672 19.595 -27.792 1.00 71.25 183 SER A N 1
ATOM 1384 C CA . SER A 1 183 ? 5.805 21.036 -27.990 1.00 71.25 183 SER A CA 1
ATOM 1385 C C . SER A 1 183 ? 7.061 21.536 -27.286 1.00 71.25 183 SER A C 1
ATOM 1387 O O . SER A 1 183 ? 7.342 21.104 -26.165 1.00 71.25 183 SER A O 1
ATOM 1389 N N . ASP A 1 184 ? 7.734 22.516 -27.876 1.00 64.94 184 ASP A N 1
ATOM 1390 C CA . ASP A 1 184 ? 8.954 23.102 -27.307 1.00 64.94 184 ASP A CA 1
ATOM 1391 C C . ASP A 1 184 ? 8.683 24.280 -26.350 1.00 64.94 184 ASP A C 1
ATOM 1393 O O . ASP A 1 184 ? 9.616 24.940 -25.892 1.00 64.94 184 ASP A O 1
ATOM 1397 N N . SER A 1 185 ? 7.415 24.585 -26.043 1.00 61.44 185 SER A N 1
ATOM 1398 C CA . SER A 1 185 ? 7.081 25.685 -25.133 1.00 61.44 185 SER A CA 1
ATOM 1399 C C . SER A 1 185 ? 7.265 25.302 -23.657 1.00 61.44 185 SER A C 1
ATOM 1401 O O . SER A 1 185 ? 7.195 24.134 -23.273 1.00 61.44 185 SER A O 1
ATOM 1403 N N . LEU A 1 186 ? 7.502 26.317 -22.819 1.00 56.16 186 LEU A N 1
ATOM 1404 C CA . LEU A 1 186 ? 7.662 26.170 -21.368 1.00 56.16 186 LEU A CA 1
ATOM 1405 C C . LEU A 1 186 ? 6.339 25.891 -20.628 1.00 56.16 186 LEU A C 1
ATOM 1407 O O . LEU A 1 186 ? 6.385 25.487 -19.467 1.00 56.16 186 LEU A O 1
ATOM 1411 N N . GLY A 1 187 ? 5.182 26.108 -21.264 1.00 55.34 187 GLY A N 1
ATOM 1412 C CA . GLY A 1 187 ? 3.875 25.779 -20.688 1.00 55.34 187 GLY A CA 1
ATOM 1413 C C . GLY A 1 187 ? 3.574 24.286 -20.813 1.00 55.34 187 GLY A C 1
ATOM 1414 O O . GLY A 1 187 ? 4.019 23.635 -21.759 1.00 55.34 187 GLY A O 1
ATOM 1415 N N . SER A 1 188 ? 2.818 23.705 -19.877 1.00 57.94 188 SER A N 1
ATOM 1416 C CA . SER A 1 188 ? 2.379 22.317 -20.059 1.00 57.94 188 SER A CA 1
ATOM 1417 C C . SER A 1 188 ? 1.340 22.250 -21.184 1.00 57.94 188 SER A C 1
ATOM 1419 O O . SER A 1 188 ? 0.243 22.780 -21.038 1.00 57.94 188 SER A O 1
ATOM 1421 N N . HIS A 1 189 ? 1.665 21.589 -22.293 1.00 64.31 189 HIS A N 1
ATOM 1422 C CA . HIS A 1 189 ? 0.720 21.391 -23.400 1.00 64.31 189 HIS A CA 1
ATOM 1423 C C . HIS A 1 189 ? -0.232 20.212 -23.187 1.00 64.31 189 HIS A C 1
ATOM 1425 O O . HIS A 1 189 ? -1.325 20.182 -23.744 1.00 64.31 189 HIS A O 1
ATOM 1431 N N . THR A 1 190 ? 0.169 19.258 -22.353 1.00 61.62 190 THR A N 1
ATOM 1432 C CA . THR A 1 190 ? -0.686 18.167 -21.893 1.00 61.62 190 THR A CA 1
ATOM 1433 C C . THR A 1 190 ? -1.475 18.676 -20.688 1.00 61.62 190 THR A C 1
ATOM 1435 O O . THR A 1 190 ? -0.969 18.638 -19.570 1.00 61.62 190 THR A O 1
ATOM 1438 N N . GLU A 1 191 ? -2.668 19.233 -20.904 1.00 73.50 191 GLU A N 1
ATOM 1439 C CA . GLU A 1 191 ? -3.566 19.648 -19.807 1.00 73.50 191 GLU A CA 1
ATOM 1440 C C . GLU A 1 191 ? -4.431 18.486 -19.288 1.00 73.50 191 GLU A C 1
ATOM 1442 O O . GLU A 1 191 ? -4.905 18.517 -18.152 1.00 73.50 191 GLU A O 1
ATOM 1447 N N . GLU A 1 192 ? -4.570 17.430 -20.091 1.00 80.69 192 GLU A N 1
ATOM 1448 C CA . GLU A 1 192 ? -5.379 16.243 -19.811 1.00 80.69 192 GLU A CA 1
ATOM 1449 C C . GLU A 1 192 ? -4.549 14.963 -19.937 1.00 80.69 192 GLU A C 1
ATOM 1451 O O . GLU A 1 192 ? -3.564 14.921 -20.675 1.00 80.69 192 GLU A O 1
ATOM 1456 N N . VAL A 1 193 ? -4.943 13.906 -19.223 1.00 87.62 193 VAL A N 1
ATOM 1457 C CA . VAL A 1 193 ? -4.297 12.594 -19.338 1.00 87.62 193 VAL A CA 1
ATOM 1458 C C . VAL A 1 193 ? -4.629 11.982 -20.692 1.00 87.62 193 VAL A C 1
ATOM 1460 O O . VAL A 1 193 ? -5.798 11.841 -21.046 1.00 87.62 193 VAL A O 1
ATOM 1463 N N . GLN A 1 194 ? -3.606 11.558 -21.428 1.00 90.06 194 GLN A N 1
ATOM 1464 C CA . GLN A 1 194 ? -3.781 10.886 -22.713 1.00 90.06 194 GLN A CA 1
ATOM 1465 C C . GLN A 1 194 ? -3.480 9.403 -22.572 1.00 90.06 194 GLN A C 1
ATOM 1467 O O . GLN A 1 194 ? -2.419 9.023 -22.082 1.00 90.06 194 GLN A O 1
ATOM 1472 N N . GLN A 1 195 ? -4.411 8.561 -23.016 1.00 91.50 195 GLN A N 1
ATOM 1473 C CA . GLN A 1 195 ? -4.257 7.110 -23.007 1.00 91.50 195 GLN A CA 1
ATOM 1474 C C . GLN A 1 195 ? -4.147 6.608 -24.442 1.00 91.50 195 GLN A C 1
ATOM 1476 O O . GLN A 1 195 ? -5.072 6.760 -25.239 1.00 91.50 195 GLN A O 1
ATOM 1481 N N . VAL A 1 196 ? -3.012 5.999 -24.772 1.00 93.56 196 VAL A N 1
ATOM 1482 C CA . VAL A 1 196 ? -2.688 5.568 -26.131 1.00 93.56 196 VAL A CA 1
ATOM 1483 C C . VAL A 1 196 ? -2.509 4.047 -26.156 1.00 93.56 196 VAL A C 1
ATOM 1485 O O . VAL A 1 196 ? -1.433 3.546 -25.813 1.00 93.56 196 VAL A O 1
ATOM 1488 N N . PRO A 1 197 ? -3.548 3.273 -26.532 1.00 93.44 197 PRO A N 1
ATOM 1489 C CA . PRO A 1 197 ? -3.382 1.874 -26.910 1.00 93.44 197 PRO A CA 1
ATOM 1490 C C . PRO A 1 197 ? -2.572 1.766 -28.202 1.00 93.44 197 PRO A C 1
ATOM 1492 O O . PRO A 1 197 ? -2.971 2.313 -29.229 1.00 93.44 197 PRO A O 1
ATOM 1495 N N . ALA A 1 198 ? -1.477 1.014 -28.181 1.00 94.69 198 ALA A N 1
ATOM 1496 C CA . ALA A 1 198 ? -0.727 0.681 -29.389 1.00 94.69 198 ALA A CA 1
ATOM 1497 C C . ALA A 1 198 ? 0.095 -0.593 -29.185 1.00 94.69 198 ALA A C 1
ATOM 1499 O O . ALA A 1 198 ? 0.424 -0.955 -28.057 1.00 94.69 198 ALA A O 1
ATOM 1500 N N . HIS A 1 199 ? 0.475 -1.264 -30.270 1.00 93.81 199 HIS A N 1
ATOM 1501 C CA . HIS A 1 199 ? 1.604 -2.188 -30.197 1.00 93.81 199 HIS A CA 1
ATOM 1502 C C . HIS A 1 199 ? 2.879 -1.386 -29.948 1.00 93.81 199 HIS A C 1
ATOM 1504 O O . HIS A 1 199 ? 3.084 -0.349 -30.588 1.00 93.81 199 HIS A O 1
ATOM 1510 N N . ALA A 1 200 ? 3.728 -1.844 -29.026 1.00 94.69 200 ALA A N 1
ATOM 1511 C CA . ALA A 1 200 ? 4.943 -1.102 -28.718 1.00 94.69 200 ALA A CA 1
ATOM 1512 C C . ALA A 1 200 ? 5.790 -0.889 -29.986 1.00 94.69 200 ALA A C 1
ATOM 1514 O O . ALA A 1 200 ? 5.956 -1.797 -30.802 1.00 94.69 200 ALA A O 1
ATOM 1515 N N . PHE A 1 201 ? 6.314 0.324 -30.152 1.00 94.19 201 PHE A N 1
ATOM 1516 C CA . PHE A 1 201 ? 7.112 0.767 -31.298 1.00 94.19 201 PHE A CA 1
ATOM 1517 C C . PHE A 1 201 ? 6.394 0.710 -32.660 1.00 94.19 201 PHE A C 1
ATOM 1519 O O . PHE A 1 201 ? 7.071 0.691 -33.692 1.00 94.19 201 PHE A O 1
ATOM 1526 N N . ALA A 1 202 ? 5.053 0.664 -32.667 1.00 92.88 202 ALA A N 1
ATOM 1527 C CA . ALA A 1 202 ? 4.226 0.357 -33.840 1.00 92.88 202 ALA A CA 1
ATOM 1528 C C . ALA A 1 202 ? 4.625 -0.961 -34.539 1.00 92.88 202 ALA A C 1
ATOM 1530 O O . ALA A 1 202 ? 4.522 -1.098 -35.757 1.00 92.88 202 ALA A O 1
ATOM 1531 N N . ASP A 1 203 ? 5.095 -1.941 -33.763 1.00 92.50 203 ASP A N 1
ATOM 1532 C CA . ASP A 1 203 ? 5.507 -3.257 -34.245 1.00 92.50 203 ASP A CA 1
ATOM 1533 C C . ASP A 1 203 ? 4.504 -4.315 -33.791 1.00 92.50 203 ASP A C 1
ATOM 1535 O O . ASP A 1 203 ? 4.452 -4.656 -32.613 1.00 92.50 203 ASP A O 1
ATOM 1539 N N . ALA A 1 204 ? 3.739 -4.888 -34.722 1.00 90.31 204 ALA A N 1
ATOM 1540 C CA . ALA A 1 204 ? 2.773 -5.949 -34.417 1.00 90.31 204 ALA A CA 1
ATOM 1541 C C . ALA A 1 204 ? 3.411 -7.187 -33.748 1.00 90.31 204 ALA A C 1
ATOM 1543 O O . ALA A 1 204 ? 2.715 -7.985 -33.126 1.00 90.31 204 ALA A O 1
ATOM 1544 N N . CYS A 1 205 ? 4.735 -7.343 -33.852 1.00 88.94 205 CYS A N 1
ATOM 1545 C CA . CYS A 1 205 ? 5.494 -8.412 -33.205 1.00 88.94 205 CYS A CA 1
ATOM 1546 C C . CYS A 1 205 ? 5.918 -8.077 -31.766 1.00 88.94 205 CYS A C 1
ATOM 1548 O O . CYS A 1 205 ? 6.645 -8.853 -31.139 1.00 88.94 205 CYS A O 1
ATOM 1550 N N . GLN A 1 206 ? 5.505 -6.919 -31.254 1.00 91.62 206 GLN A N 1
ATOM 1551 C CA . GLN A 1 206 ? 5.661 -6.487 -29.871 1.00 91.62 206 GLN A CA 1
ATOM 1552 C C . GLN A 1 206 ? 4.310 -6.531 -29.146 1.00 91.62 206 GLN A C 1
ATOM 1554 O O . GLN A 1 206 ? 3.254 -6.448 -29.785 1.00 91.62 206 GLN A O 1
ATOM 1559 N N . PRO A 1 207 ? 4.315 -6.656 -27.808 1.00 92.38 207 PRO A N 1
ATOM 1560 C CA . PRO A 1 207 ? 3.082 -6.701 -27.034 1.00 92.38 207 PRO A CA 1
ATOM 1561 C C . PRO A 1 207 ? 2.263 -5.411 -27.161 1.00 92.38 207 PRO A C 1
ATOM 1563 O O . PRO A 1 207 ? 2.790 -4.329 -27.445 1.00 92.38 207 PRO A O 1
ATOM 1566 N N . LEU A 1 208 ? 0.960 -5.542 -26.904 1.00 93.56 208 LEU A N 1
ATOM 1567 C CA . LEU A 1 208 ? 0.060 -4.404 -26.790 1.00 93.56 208 LEU A CA 1
ATOM 1568 C C . LEU A 1 208 ? 0.376 -3.639 -25.500 1.00 93.56 208 LEU A C 1
ATOM 1570 O O . LEU A 1 208 ? 0.430 -4.219 -24.414 1.00 93.56 208 LEU A O 1
ATOM 1574 N N . ILE A 1 209 ? 0.554 -2.330 -25.617 1.00 94.94 209 ILE A N 1
ATOM 1575 C CA . ILE A 1 209 ? 0.763 -1.433 -24.487 1.00 94.94 209 ILE A CA 1
ATOM 1576 C C . ILE A 1 209 ? -0.370 -0.413 -24.386 1.00 94.94 209 ILE A C 1
ATOM 1578 O O . ILE A 1 209 ? -1.040 -0.074 -25.362 1.00 94.94 209 ILE A O 1
ATOM 1582 N N . GLU A 1 210 ? -0.591 0.075 -23.176 1.00 94.69 210 GLU A N 1
ATOM 1583 C CA . GLU A 1 210 ? -1.360 1.281 -22.895 1.00 94.69 210 GLU A CA 1
ATOM 1584 C C . GLU A 1 210 ? -0.400 2.323 -22.352 1.00 94.69 210 GLU A C 1
ATOM 1586 O O . GLU A 1 210 ? 0.070 2.205 -21.221 1.00 94.69 210 GLU A O 1
ATOM 1591 N N . TRP A 1 211 ? -0.071 3.321 -23.165 1.00 95.62 211 TRP A N 1
ATOM 1592 C CA . TRP A 1 211 ? 0.759 4.423 -22.707 1.00 95.62 211 TRP A CA 1
ATOM 1593 C C . TRP A 1 211 ? -0.119 5.534 -22.149 1.00 95.62 211 TRP A C 1
ATOM 1595 O O . TRP A 1 211 ? -0.959 6.074 -22.861 1.00 95.62 211 TRP A O 1
ATOM 1605 N N . ILE A 1 212 ? 0.087 5.879 -20.885 1.00 93.94 212 ILE A N 1
ATOM 1606 C CA . ILE A 1 212 ? -0.622 6.952 -20.201 1.00 93.94 212 ILE A CA 1
ATOM 1607 C C . ILE A 1 212 ? 0.342 8.129 -20.053 1.00 93.94 212 ILE A C 1
ATOM 1609 O O . ILE A 1 212 ? 1.233 8.101 -19.200 1.00 93.94 212 ILE A O 1
ATOM 1613 N N . ASP A 1 213 ? 0.176 9.154 -20.886 1.00 93.56 213 ASP A N 1
ATOM 1614 C CA . ASP A 1 213 ? 0.929 10.404 -20.779 1.00 93.56 213 ASP A CA 1
ATOM 1615 C C . ASP A 1 213 ? 0.211 11.371 -19.833 1.00 93.56 213 ASP A C 1
ATOM 1617 O O . ASP A 1 213 ? -0.988 11.624 -19.971 1.00 93.56 213 ASP A O 1
ATOM 1621 N N . THR A 1 214 ? 0.940 11.891 -18.844 1.00 92.06 214 THR A N 1
ATOM 1622 C CA . THR A 1 214 ? 0.380 12.781 -17.819 1.00 92.06 214 THR A CA 1
ATOM 1623 C C . THR A 1 214 ? 0.817 14.232 -18.020 1.00 92.06 214 THR A C 1
ATOM 1625 O O . THR A 1 214 ? 1.927 14.486 -18.511 1.00 92.06 214 THR A O 1
ATOM 1628 N N . PRO A 1 215 ? -0.004 15.205 -17.580 1.00 87.81 215 PRO A N 1
ATOM 1629 C CA . PRO A 1 215 ? 0.402 16.600 -17.491 1.00 87.81 215 PRO A CA 1
ATOM 1630 C C . PRO A 1 215 ? 1.747 16.791 -16.782 1.00 87.81 215 PRO A C 1
ATOM 1632 O O . PRO A 1 215 ? 2.057 16.149 -15.773 1.00 87.81 215 PRO A O 1
ATOM 1635 N N . GLY A 1 216 ? 2.574 17.691 -17.317 1.00 84.00 216 GLY A N 1
ATOM 1636 C CA . GLY A 1 216 ? 3.843 18.050 -16.689 1.00 84.00 216 GLY A CA 1
ATOM 1637 C C . GLY A 1 216 ? 3.647 18.788 -15.369 1.00 84.00 216 GLY A C 1
ATOM 1638 O O . GLY A 1 216 ? 2.772 19.636 -15.250 1.00 84.00 216 GLY A O 1
ATOM 1639 N N . ARG A 1 217 ? 4.482 18.467 -14.375 1.00 83.31 217 ARG A N 1
ATOM 1640 C CA . ARG A 1 217 ? 4.524 19.182 -13.089 1.00 83.31 217 ARG A CA 1
ATOM 1641 C C . ARG A 1 217 ? 5.546 20.310 -13.088 1.00 83.31 217 ARG A C 1
ATOM 1643 O O . ARG A 1 217 ? 6.553 20.227 -13.798 1.00 83.31 217 ARG A O 1
ATOM 1650 N N . GLY A 1 218 ? 5.335 21.298 -12.222 1.00 76.19 218 GLY A N 1
ATOM 1651 C CA . GLY A 1 218 ? 6.210 22.458 -12.089 1.00 76.19 218 GLY A CA 1
ATOM 1652 C C . GLY A 1 218 ? 5.933 23.526 -13.136 1.00 76.19 218 GLY A C 1
ATOM 1653 O O . GLY A 1 218 ? 6.868 24.205 -13.558 1.00 76.19 218 GLY A O 1
ATOM 1654 N N . ASP A 1 219 ? 4.681 23.651 -13.582 1.00 68.69 219 ASP A N 1
ATOM 1655 C CA . ASP A 1 219 ? 4.286 24.761 -14.444 1.00 68.69 219 ASP A CA 1
ATOM 1656 C C . ASP A 1 219 ? 4.243 26.073 -13.631 1.00 68.69 219 ASP A C 1
ATOM 1658 O O . ASP A 1 219 ? 3.966 26.109 -12.429 1.00 68.69 219 ASP A O 1
ATOM 1662 N N . THR A 1 220 ? 4.503 27.186 -14.308 1.00 61.47 220 THR A N 1
ATOM 1663 C CA . THR A 1 220 ? 4.509 28.569 -13.805 1.00 61.47 220 THR A CA 1
ATOM 1664 C C . THR A 1 220 ? 3.218 28.998 -13.095 1.00 61.47 220 THR A C 1
ATOM 1666 O O . THR A 1 220 ? 3.213 29.988 -12.366 1.00 61.47 220 THR A O 1
ATOM 1669 N N . ARG A 1 221 ? 2.132 28.232 -13.255 1.00 74.94 221 ARG A N 1
ATOM 1670 C CA . ARG A 1 221 ? 0.810 28.448 -12.643 1.00 74.94 221 ARG A CA 1
ATOM 1671 C C . ARG A 1 221 ? 0.749 28.111 -11.141 1.00 74.94 221 ARG A C 1
ATOM 1673 O O . ARG A 1 221 ? -0.245 28.421 -10.485 1.00 74.94 221 ARG A O 1
ATOM 1680 N N . GLY A 1 222 ? 1.812 27.529 -10.578 1.00 79.62 222 GLY A N 1
ATOM 1681 C CA . GLY A 1 222 ? 2.024 27.389 -9.132 1.00 79.62 222 GLY A CA 1
ATOM 1682 C C . GLY A 1 222 ? 1.526 26.077 -8.507 1.00 79.62 222 GLY A C 1
ATOM 1683 O O . GLY A 1 222 ? 0.777 25.303 -9.101 1.00 79.62 222 GLY A O 1
ATOM 1684 N N . LYS A 1 223 ? 1.933 25.836 -7.248 1.00 80.38 223 LYS A N 1
ATOM 1685 C CA . LYS A 1 223 ? 1.764 24.550 -6.531 1.00 80.38 223 LYS A CA 1
ATOM 1686 C C . LYS A 1 223 ? 0.313 24.055 -6.435 1.00 80.38 223 LYS A C 1
ATOM 1688 O O . LYS A 1 223 ? 0.071 22.856 -6.527 1.00 80.38 223 LYS A O 1
ATOM 1693 N N . ASN A 1 224 ? -0.653 24.960 -6.266 1.00 82.25 224 ASN A N 1
ATOM 1694 C CA . ASN A 1 224 ? -2.070 24.592 -6.147 1.00 82.25 224 ASN A CA 1
ATOM 1695 C C . ASN A 1 224 ? -2.644 24.082 -7.474 1.00 82.25 224 ASN A C 1
ATOM 1697 O O . ASN A 1 224 ? -3.454 23.156 -7.484 1.00 82.25 224 ASN A O 1
ATOM 1701 N N . HIS A 1 225 ? -2.214 24.673 -8.592 1.00 83.62 225 HIS A N 1
ATOM 1702 C CA . HIS A 1 225 ? -2.625 24.231 -9.917 1.00 83.62 225 HIS A CA 1
ATOM 1703 C C . HIS A 1 225 ? -2.058 22.841 -10.218 1.00 83.62 225 HIS A C 1
ATOM 1705 O O . HIS A 1 225 ? -2.808 21.946 -10.596 1.00 83.62 225 HIS A O 1
ATOM 1711 N N . ASP A 1 226 ? -0.771 22.630 -9.926 1.00 81.56 226 ASP A N 1
ATOM 1712 C CA . ASP A 1 226 ? -0.130 21.321 -10.043 1.00 81.56 226 ASP A CA 1
ATOM 1713 C C . ASP A 1 226 ? -0.864 20.254 -9.217 1.00 81.56 226 ASP A C 1
ATOM 1715 O O . ASP A 1 226 ? -1.111 19.156 -9.716 1.00 81.56 226 ASP A O 1
ATOM 1719 N N . ALA A 1 227 ? -1.215 20.542 -7.958 1.00 82.25 227 ALA A N 1
ATOM 1720 C CA . ALA A 1 227 ? -1.949 19.605 -7.104 1.00 82.25 227 ALA A CA 1
ATOM 1721 C C . ALA A 1 227 ? -3.325 19.245 -7.692 1.00 82.25 227 ALA A C 1
ATOM 1723 O O . ALA A 1 227 ? -3.705 18.073 -7.719 1.00 82.25 227 ALA A O 1
ATOM 1724 N N . LYS A 1 228 ? -4.044 20.238 -8.234 1.00 85.12 228 LYS A N 1
ATOM 1725 C CA . LYS A 1 228 ? -5.325 20.022 -8.920 1.00 85.12 228 LYS A CA 1
ATOM 1726 C C . LYS A 1 228 ? -5.162 19.149 -10.168 1.00 85.12 228 LYS A C 1
ATOM 1728 O O . LYS A 1 228 ? -5.936 18.213 -10.341 1.00 85.12 228 LYS A O 1
ATOM 1733 N N . LEU A 1 229 ? -4.142 19.403 -10.991 1.00 84.44 229 LEU A N 1
ATOM 1734 C CA . LEU A 1 229 ? -3.835 18.592 -12.178 1.00 84.44 229 LEU A CA 1
ATOM 1735 C C . LEU A 1 229 ? -3.572 17.124 -11.819 1.00 84.44 229 LEU A C 1
ATOM 1737 O O . LEU A 1 229 ? -4.028 16.222 -12.519 1.00 84.44 229 LEU A O 1
ATOM 1741 N N . TRP A 1 230 ? -2.885 16.863 -10.706 1.00 87.50 230 TRP A N 1
ATOM 1742 C CA . TRP A 1 230 ? -2.657 15.493 -10.239 1.00 87.50 230 TRP A CA 1
ATOM 1743 C C . TRP A 1 230 ? -3.899 14.799 -9.741 1.00 87.50 230 TRP A C 1
ATOM 1745 O O . TRP A 1 230 ? -4.109 13.636 -10.060 1.00 87.50 230 TRP A O 1
ATOM 1755 N N . ASN A 1 231 ? -4.702 15.501 -8.944 1.00 85.69 231 ASN A N 1
ATOM 1756 C CA . ASN A 1 231 ? -5.942 14.942 -8.440 1.00 85.69 231 ASN A CA 1
ATOM 1757 C C . ASN A 1 231 ? -6.848 14.600 -9.620 1.00 85.69 231 ASN A C 1
ATOM 1759 O O . ASN A 1 231 ? -7.340 13.484 -9.684 1.00 85.69 231 ASN A O 1
ATOM 1763 N N . ASN A 1 232 ? -6.948 15.489 -10.612 1.00 85.88 232 ASN A N 1
ATOM 1764 C CA . ASN A 1 232 ? -7.654 15.210 -11.860 1.00 85.88 232 ASN A CA 1
ATOM 1765 C C . ASN A 1 232 ? -7.057 14.006 -12.600 1.00 85.88 232 ASN A C 1
ATOM 1767 O O . ASN A 1 232 ? -7.808 13.148 -13.045 1.00 85.88 232 ASN A O 1
ATOM 1771 N N . THR A 1 233 ? -5.726 13.908 -12.684 1.00 86.75 233 THR A N 1
ATOM 1772 C CA . THR A 1 233 ? -5.036 12.756 -13.286 1.00 86.75 233 THR A CA 1
ATOM 1773 C C . THR A 1 233 ? -5.422 11.459 -12.578 1.00 86.75 233 THR A C 1
ATOM 1775 O O . THR A 1 233 ? -5.838 10.505 -13.221 1.00 86.75 233 THR A O 1
ATOM 1778 N N . MET A 1 234 ? -5.348 11.422 -11.247 1.00 86.75 234 MET A N 1
ATOM 1779 C CA . MET A 1 234 ? -5.686 10.240 -10.452 1.00 86.75 234 MET A CA 1
ATOM 1780 C C . MET A 1 234 ? -7.169 9.888 -10.522 1.00 86.75 234 MET A C 1
ATOM 1782 O O . MET A 1 234 ? -7.500 8.709 -10.600 1.00 86.75 234 MET A O 1
ATOM 1786 N N . THR A 1 235 ? -8.053 10.884 -10.530 1.00 85.44 235 THR A N 1
ATOM 1787 C CA . THR A 1 235 ? -9.489 10.688 -10.740 1.00 85.44 235 THR A CA 1
ATOM 1788 C C . THR A 1 235 ? -9.748 10.093 -12.120 1.00 85.44 235 THR A C 1
ATOM 1790 O O . THR A 1 235 ? -10.389 9.057 -12.209 1.00 85.44 235 THR A O 1
ATOM 1793 N N . GLN A 1 236 ? -9.148 10.639 -13.182 1.00 83.56 236 GLN A N 1
ATOM 1794 C CA . GLN A 1 236 ? -9.268 10.081 -14.534 1.00 83.56 236 GLN A CA 1
ATOM 1795 C C . GLN A 1 236 ? -8.734 8.644 -14.614 1.00 83.56 236 GLN A C 1
ATOM 1797 O O . GLN A 1 236 ? -9.358 7.803 -15.251 1.00 83.56 236 GLN A O 1
ATOM 1802 N N . LEU A 1 237 ? -7.626 8.322 -13.939 1.00 84.50 237 LEU A N 1
ATOM 1803 C CA . LEU A 1 237 ? -7.092 6.953 -13.898 1.00 84.50 237 LEU A CA 1
ATOM 1804 C C . LEU A 1 237 ? -8.003 5.961 -13.163 1.00 84.50 237 LEU A C 1
ATOM 1806 O O . LEU A 1 237 ? -8.008 4.776 -13.506 1.00 84.50 237 LEU A O 1
ATOM 1810 N N . LYS A 1 238 ? -8.758 6.438 -12.168 1.00 81.38 238 LYS A N 1
ATOM 1811 C CA . LYS A 1 238 ? -9.747 5.647 -11.423 1.00 81.38 238 LYS A CA 1
ATOM 1812 C C . LYS A 1 238 ? -11.068 5.505 -12.182 1.00 81.38 238 LYS A C 1
ATOM 1814 O O . LYS A 1 238 ? -11.644 4.423 -12.174 1.00 81.38 238 LYS A O 1
ATOM 1819 N N . ASP A 1 239 ? -11.511 6.563 -12.857 1.00 75.25 239 ASP A N 1
ATOM 1820 C CA . ASP A 1 239 ? -12.797 6.620 -13.559 1.00 75.25 239 ASP A CA 1
ATOM 1821 C C . ASP A 1 239 ? -12.752 5.948 -14.941 1.00 75.25 239 ASP A C 1
ATOM 1823 O O . ASP A 1 239 ? -13.763 5.423 -15.405 1.00 75.25 239 ASP A O 1
ATOM 1827 N N . ALA A 1 240 ? -11.589 5.939 -15.608 1.00 59.00 240 ALA A N 1
ATOM 1828 C CA . ALA A 1 240 ? -11.459 5.544 -17.014 1.00 59.00 240 ALA A CA 1
ATOM 1829 C C . ALA A 1 240 ? -11.788 4.074 -17.330 1.00 59.00 240 ALA A C 1
ATOM 1831 O O . ALA A 1 240 ? -11.842 3.732 -18.506 1.00 59.00 240 ALA A O 1
ATOM 1832 N N . ASN A 1 241 ? -12.036 3.205 -16.347 1.00 49.16 241 ASN A N 1
ATOM 1833 C CA . ASN A 1 241 ? -12.673 1.907 -16.569 1.00 49.16 241 ASN A CA 1
ATOM 1834 C C . ASN A 1 241 ? -13.216 1.357 -15.247 1.00 49.16 241 ASN A C 1
ATOM 1836 O O . ASN A 1 241 ? -12.495 1.241 -14.265 1.00 49.16 241 ASN A O 1
ATOM 1840 N N . THR A 1 242 ? -14.458 0.881 -15.251 1.00 48.38 242 THR A N 1
ATOM 1841 C CA . THR A 1 242 ? -15.126 0.132 -14.167 1.00 48.38 242 THR A CA 1
ATOM 1842 C C . THR A 1 242 ? -14.480 -1.237 -13.847 1.00 48.38 242 THR A C 1
ATOM 1844 O O . THR A 1 242 ? -15.104 -2.109 -13.244 1.00 48.38 242 THR A O 1
ATOM 1847 N N . LYS A 1 243 ? -13.211 -1.441 -14.229 1.00 56.97 243 LYS A N 1
ATOM 1848 C CA . LYS A 1 243 ? -12.332 -2.563 -13.875 1.00 56.97 243 LYS A CA 1
ATOM 1849 C C . LYS A 1 243 ? -11.024 -1.985 -13.339 1.00 56.97 243 LYS A C 1
ATOM 1851 O O . LYS A 1 243 ? -10.482 -1.083 -13.963 1.00 56.97 243 LYS A O 1
ATOM 1856 N N . ALA A 1 244 ? -10.510 -2.529 -12.234 1.00 60.50 244 ALA A N 1
ATOM 1857 C CA . ALA A 1 244 ? -9.275 -2.076 -11.590 1.00 60.50 244 ALA A CA 1
ATOM 1858 C C . ALA A 1 244 ? -8.125 -1.907 -12.604 1.00 60.50 244 ALA A C 1
ATOM 1860 O O . ALA A 1 244 ? -7.535 -2.888 -13.064 1.00 60.50 244 ALA A O 1
ATOM 1861 N N . THR A 1 245 ? -7.827 -0.657 -12.973 1.00 74.19 245 THR A N 1
ATOM 1862 C CA . THR A 1 245 ? -6.723 -0.314 -13.872 1.00 74.19 245 THR A CA 1
ATOM 1863 C C . THR A 1 245 ? -5.410 -0.734 -13.208 1.00 74.19 245 THR A C 1
ATOM 1865 O O . THR A 1 245 ? -5.075 -0.276 -12.112 1.00 74.19 245 THR A O 1
ATOM 1868 N N . ARG A 1 246 ? -4.671 -1.638 -13.860 1.00 88.06 246 ARG A N 1
ATOM 1869 C CA . ARG A 1 246 ? -3.385 -2.165 -13.381 1.00 88.06 246 ARG A CA 1
ATOM 1870 C C . ARG A 1 246 ? -2.250 -1.403 -14.048 1.00 88.06 246 ARG A C 1
ATOM 1872 O O . ARG A 1 246 ? -2.051 -1.537 -15.252 1.00 88.06 246 ARG A O 1
ATOM 1879 N N . ILE A 1 247 ? -1.474 -0.643 -13.281 1.00 92.69 247 ILE A N 1
ATOM 1880 C CA . ILE A 1 247 ? -0.247 -0.018 -13.784 1.00 92.69 247 ILE A CA 1
ATOM 1881 C C . ILE A 1 247 ? 0.888 -1.029 -13.656 1.00 92.69 247 ILE A C 1
ATOM 1883 O O . ILE A 1 247 ? 1.241 -1.460 -12.560 1.00 92.69 247 ILE A O 1
ATOM 1887 N N . HIS A 1 248 ? 1.482 -1.397 -14.784 1.00 94.69 248 HIS A N 1
ATOM 1888 C CA . HIS A 1 248 ? 2.585 -2.354 -14.820 1.00 94.69 248 HIS A CA 1
ATOM 1889 C C . HIS A 1 248 ? 3.920 -1.655 -14.586 1.00 94.69 248 HIS A C 1
ATOM 1891 O O . HIS A 1 248 ? 4.784 -2.175 -13.881 1.00 94.69 248 HIS A O 1
ATOM 1897 N N . ARG A 1 249 ? 4.076 -0.445 -15.136 1.00 96.56 249 ARG A N 1
ATOM 1898 C CA . ARG A 1 249 ? 5.288 0.353 -14.966 1.00 96.56 249 ARG A CA 1
ATOM 1899 C C . ARG A 1 249 ? 4.979 1.839 -14.862 1.00 96.56 249 ARG A C 1
ATOM 1901 O O . ARG A 1 249 ? 4.282 2.395 -15.703 1.00 96.56 249 ARG A O 1
ATOM 1908 N N . ILE A 1 250 ? 5.549 2.492 -13.861 1.00 97.12 250 ILE A N 1
ATOM 1909 C CA . ILE A 1 250 ? 5.620 3.946 -13.755 1.00 97.12 250 ILE A CA 1
ATOM 1910 C C . ILE A 1 250 ? 6.957 4.375 -14.350 1.00 97.12 250 ILE A C 1
ATOM 1912 O O . ILE A 1 250 ? 8.017 3.942 -13.904 1.00 97.12 250 ILE A O 1
ATOM 1916 N N . VAL A 1 251 ? 6.910 5.222 -15.371 1.00 98.00 251 VAL A N 1
ATOM 1917 C CA . VAL A 1 251 ? 8.084 5.724 -16.083 1.00 98.00 251 VAL A CA 1
ATOM 1918 C C . VAL A 1 251 ? 8.320 7.166 -15.663 1.00 98.00 251 VAL A C 1
ATOM 1920 O O . VAL A 1 251 ? 7.651 8.082 -16.144 1.00 98.00 251 VAL A O 1
ATOM 1923 N N . TRP A 1 252 ? 9.277 7.383 -14.763 1.00 97.00 252 TRP A N 1
ATOM 1924 C CA . TRP A 1 252 ? 9.674 8.726 -14.361 1.00 97.00 252 TRP A CA 1
ATOM 1925 C C . TRP A 1 252 ? 10.723 9.279 -15.322 1.00 97.00 252 TRP A C 1
ATOM 1927 O O . TRP A 1 252 ? 11.905 8.938 -15.261 1.00 97.00 252 TRP A O 1
ATOM 1937 N N . VAL A 1 253 ? 10.274 10.162 -16.213 1.00 96.06 253 VAL A N 1
ATOM 1938 C CA . VAL A 1 253 ? 11.117 10.821 -17.211 1.00 96.06 253 VAL A CA 1
ATOM 1939 C C . VAL A 1 253 ? 11.792 12.043 -16.601 1.00 96.06 253 VAL A C 1
ATOM 1941 O O . VAL A 1 253 ? 11.133 12.997 -16.166 1.00 96.06 253 VAL A O 1
ATOM 1944 N N . ILE A 1 254 ? 13.120 12.032 -16.610 1.00 93.75 254 ILE A N 1
ATOM 1945 C CA . ILE A 1 254 ? 13.971 13.062 -16.027 1.00 93.75 254 ILE A CA 1
ATOM 1946 C C . ILE A 1 254 ? 14.932 13.584 -17.088 1.00 93.75 254 ILE A C 1
ATOM 1948 O O . ILE A 1 254 ? 15.594 12.819 -17.775 1.00 93.75 254 ILE A O 1
ATOM 1952 N N . ASN A 1 255 ? 15.062 14.906 -17.178 1.00 91.88 255 ASN A N 1
ATOM 1953 C CA . ASN A 1 255 ? 16.108 15.529 -17.981 1.00 91.88 255 ASN A CA 1
ATOM 1954 C C . ASN A 1 255 ? 17.477 15.358 -17.287 1.00 91.88 255 ASN A C 1
ATOM 1956 O O . ASN A 1 255 ? 17.710 15.936 -16.221 1.00 91.88 255 ASN A O 1
ATOM 1960 N N . ALA A 1 256 ? 18.369 14.575 -17.895 1.00 90.56 256 ALA A N 1
ATOM 1961 C CA . ALA A 1 256 ? 19.706 14.263 -17.395 1.00 90.56 256 ALA A CA 1
ATOM 1962 C C . ALA A 1 256 ? 20.657 15.471 -17.413 1.00 90.56 256 ALA A C 1
ATOM 1964 O O . ALA A 1 256 ? 21.542 15.573 -16.560 1.00 90.56 256 ALA A O 1
ATOM 1965 N N . ALA A 1 257 ? 20.456 16.404 -18.350 1.00 83.00 257 ALA A N 1
ATOM 1966 C CA . ALA A 1 257 ? 21.255 17.621 -18.475 1.00 83.00 257 ALA A CA 1
ATOM 1967 C C . ALA A 1 257 ? 20.900 18.672 -17.406 1.00 83.00 257 ALA A C 1
ATOM 1969 O O . ALA A 1 257 ? 21.734 19.499 -17.030 1.00 83.00 257 ALA A O 1
ATOM 1970 N N . TRP A 1 258 ? 19.676 18.642 -16.872 1.00 71.44 258 TRP A N 1
ATOM 1971 C CA . TRP A 1 258 ? 19.180 19.683 -15.975 1.00 71.44 258 TRP A CA 1
ATOM 1972 C C . TRP A 1 258 ? 19.299 19.280 -14.496 1.00 71.44 258 TRP A C 1
ATOM 1974 O O . TRP A 1 258 ? 18.605 18.387 -14.019 1.00 71.44 258 TRP A O 1
ATOM 1984 N N . LYS A 1 259 ? 20.149 19.970 -13.720 1.00 67.25 259 LYS A N 1
ATOM 1985 C CA . LYS A 1 259 ? 20.343 19.721 -12.270 1.00 67.25 259 LYS A CA 1
ATOM 1986 C C . LYS A 1 259 ? 19.565 20.651 -11.314 1.00 67.25 259 LYS A C 1
ATOM 1988 O O . LYS A 1 259 ? 19.650 20.457 -10.111 1.00 67.25 259 LYS A O 1
ATOM 1993 N N . ARG A 1 260 ? 18.837 21.664 -11.809 1.00 55.00 260 ARG A N 1
ATOM 1994 C CA . ARG A 1 260 ? 18.391 22.837 -11.014 1.00 55.00 260 ARG A CA 1
ATOM 1995 C C . ARG A 1 260 ? 16.940 22.815 -10.495 1.00 55.00 260 ARG A C 1
ATOM 1997 O O . ARG A 1 260 ? 16.552 23.758 -9.827 1.00 55.00 260 ARG A O 1
ATOM 2004 N N . ALA A 1 261 ? 16.143 21.782 -10.773 1.00 66.69 261 ALA A N 1
ATOM 2005 C CA . ALA A 1 261 ? 14.734 21.713 -10.347 1.00 66.69 261 ALA A CA 1
ATOM 2006 C C . ALA A 1 261 ? 14.512 20.700 -9.207 1.00 66.69 261 ALA A C 1
ATOM 2008 O O . ALA A 1 261 ? 13.670 19.807 -9.320 1.00 66.69 261 ALA A O 1
ATOM 2009 N N . THR A 1 262 ? 15.307 20.788 -8.137 1.00 76.44 262 THR A N 1
ATOM 2010 C CA . THR A 1 262 ? 15.232 19.864 -6.990 1.00 76.44 262 THR A CA 1
ATOM 2011 C C . THR A 1 262 ? 13.861 19.906 -6.327 1.00 76.44 262 THR A C 1
ATOM 2013 O O . THR A 1 262 ? 13.237 18.862 -6.187 1.00 76.44 262 THR A O 1
ATOM 2016 N N . ASP A 1 263 ? 13.321 21.094 -6.060 1.00 83.62 263 ASP A N 1
ATOM 2017 C CA . ASP A 1 263 ? 12.070 21.253 -5.306 1.00 83.62 263 ASP A CA 1
ATOM 2018 C C . ASP A 1 263 ? 10.861 20.631 -6.021 1.00 83.62 263 ASP A C 1
ATOM 2020 O O . ASP A 1 263 ? 10.001 20.013 -5.394 1.00 83.62 263 ASP A O 1
ATOM 2024 N N . VAL A 1 264 ? 10.803 20.742 -7.353 1.00 86.56 264 VAL A N 1
ATOM 2025 C CA . VAL A 1 264 ? 9.728 20.136 -8.156 1.00 86.56 264 VAL A CA 1
ATOM 2026 C C . VAL A 1 264 ? 9.877 18.613 -8.200 1.00 86.56 264 VAL A C 1
ATOM 2028 O O . VAL A 1 264 ? 8.881 17.895 -8.142 1.00 86.56 264 VAL A O 1
ATOM 2031 N N . ARG A 1 265 ? 11.113 18.095 -8.258 1.00 88.50 265 ARG A N 1
ATOM 2032 C CA . ARG A 1 265 ? 11.371 16.646 -8.180 1.00 88.50 265 ARG A CA 1
ATOM 2033 C C . ARG A 1 265 ? 11.002 16.081 -6.816 1.00 88.50 265 ARG A C 1
ATOM 2035 O O . ARG A 1 265 ? 10.441 14.994 -6.760 1.00 88.50 265 ARG A O 1
ATOM 2042 N N . GLU A 1 266 ? 11.283 16.813 -5.745 1.00 90.31 266 GLU A N 1
ATOM 2043 C CA . GLU A 1 266 ? 10.896 16.437 -4.384 1.00 90.31 266 GLU A CA 1
ATOM 2044 C C . GLU A 1 266 ? 9.378 16.408 -4.225 1.00 90.31 266 GLU A C 1
ATOM 2046 O O . GLU A 1 266 ? 8.831 15.424 -3.730 1.00 90.31 266 GLU A O 1
ATOM 2051 N N . LEU A 1 267 ? 8.687 17.441 -4.718 1.00 87.50 267 LEU A N 1
ATOM 2052 C CA . LEU A 1 267 ? 7.226 17.467 -4.743 1.00 87.50 267 LEU A CA 1
ATOM 2053 C C . LEU A 1 267 ? 6.665 16.278 -5.529 1.00 87.50 267 LEU A C 1
ATOM 2055 O O . LEU A 1 267 ? 5.713 15.638 -5.092 1.00 87.50 267 LEU A O 1
ATOM 2059 N N . MET A 1 268 ? 7.271 15.956 -6.670 1.00 90.31 268 MET A N 1
ATOM 2060 C CA . MET A 1 268 ? 6.845 14.839 -7.501 1.00 90.31 268 MET A CA 1
ATOM 2061 C C . MET A 1 268 ? 7.089 13.481 -6.830 1.00 90.31 268 MET A C 1
ATOM 2063 O O . MET A 1 268 ? 6.195 12.639 -6.862 1.00 90.31 268 MET A O 1
ATOM 2067 N N . LEU A 1 269 ? 8.242 13.276 -6.181 1.00 93.19 269 LEU A N 1
ATOM 2068 C CA . LEU A 1 269 ? 8.493 12.077 -5.376 1.00 93.19 269 LEU A CA 1
ATOM 2069 C C . LEU A 1 269 ? 7.440 11.944 -4.276 1.00 93.19 269 LEU A C 1
ATOM 2071 O O . LEU A 1 269 ? 6.848 10.877 -4.130 1.00 93.19 269 LEU A O 1
ATOM 2075 N N . LYS A 1 270 ? 7.160 13.037 -3.552 1.00 90.62 270 LYS A N 1
ATOM 2076 C CA . LYS A 1 270 ? 6.130 13.062 -2.509 1.00 90.62 270 LYS A CA 1
ATOM 2077 C C . LYS A 1 270 ? 4.770 12.659 -3.080 1.00 90.62 270 LYS A C 1
ATOM 2079 O O . LYS A 1 270 ? 4.129 11.775 -2.533 1.00 90.62 270 LYS A O 1
ATOM 2084 N N . GLU A 1 271 ? 4.343 13.236 -4.201 1.00 89.69 271 GLU A N 1
ATOM 2085 C CA . GLU A 1 271 ? 3.066 12.894 -4.848 1.00 89.69 271 GLU A CA 1
ATOM 2086 C C . GLU A 1 271 ? 2.994 11.439 -5.313 1.00 89.69 271 GLU A C 1
ATOM 2088 O O . GLU A 1 271 ? 1.974 10.780 -5.101 1.00 89.69 271 GLU A O 1
ATOM 2093 N N . LEU A 1 272 ? 4.068 10.908 -5.901 1.00 92.38 272 LEU A N 1
ATOM 2094 C CA . LEU A 1 272 ? 4.135 9.498 -6.281 1.00 92.38 272 LEU A CA 1
ATOM 2095 C C . LEU A 1 272 ? 4.038 8.595 -5.050 1.00 92.38 272 LEU A C 1
ATOM 2097 O O . LEU A 1 272 ? 3.251 7.652 -5.051 1.00 92.38 272 LEU A O 1
ATOM 2101 N N . ARG A 1 273 ? 4.751 8.920 -3.968 1.00 92.19 273 ARG A N 1
ATOM 2102 C CA . ARG A 1 273 ? 4.694 8.166 -2.708 1.00 92.19 273 ARG A CA 1
ATOM 2103 C C . ARG A 1 273 ? 3.329 8.234 -2.041 1.00 92.19 273 ARG A C 1
ATOM 2105 O O . ARG A 1 273 ? 2.839 7.209 -1.583 1.00 92.19 273 ARG A O 1
ATOM 2112 N N . MET A 1 274 ? 2.674 9.390 -2.075 1.00 88.06 274 MET A N 1
ATOM 2113 C CA . MET A 1 274 ? 1.296 9.553 -1.602 1.00 88.06 274 MET A CA 1
ATOM 2114 C C . MET A 1 274 ? 0.273 8.783 -2.441 1.00 88.06 274 MET A C 1
ATOM 2116 O O . MET A 1 274 ? -0.826 8.524 -1.963 1.00 88.06 274 MET A O 1
ATOM 2120 N N . SER A 1 275 ? 0.576 8.488 -3.706 1.00 88.44 275 SER A N 1
ATOM 2121 C CA . SER A 1 275 ? -0.374 7.845 -4.627 1.00 88.44 275 SER A CA 1
ATOM 2122 C C . SER A 1 275 ? -0.173 6.335 -4.717 1.00 88.44 275 SER A C 1
ATOM 2124 O O . SER A 1 275 ? -1.145 5.608 -4.874 1.00 88.44 275 SER A O 1
ATOM 2126 N N . PHE A 1 276 ? 1.070 5.863 -4.593 1.00 91.06 276 PHE A N 1
ATOM 2127 C CA . PHE A 1 276 ? 1.443 4.467 -4.844 1.00 91.06 276 PHE A CA 1
ATOM 2128 C C . PHE A 1 276 ? 2.139 3.782 -3.669 1.00 91.06 276 PHE A C 1
ATOM 2130 O O . PHE A 1 276 ? 2.380 2.578 -3.720 1.00 91.06 276 PHE A O 1
ATOM 2137 N N . GLY A 1 277 ? 2.457 4.511 -2.598 1.00 92.12 277 GLY A N 1
ATOM 2138 C CA . GLY A 1 277 ? 3.077 3.904 -1.429 1.00 92.12 277 GLY A CA 1
ATOM 2139 C C . GLY A 1 277 ? 4.458 3.338 -1.727 1.00 92.12 277 GLY A C 1
ATOM 2140 O O . GLY A 1 277 ? 5.158 3.850 -2.602 1.00 92.12 277 GLY A O 1
ATOM 2141 N N . VAL A 1 278 ? 4.919 2.385 -0.912 1.00 92.75 278 VAL A N 1
ATOM 2142 C CA . VAL A 1 278 ? 6.255 1.779 -1.061 1.00 92.75 278 VAL A CA 1
ATOM 2143 C C . VAL A 1 278 ? 6.329 0.957 -2.343 1.00 92.75 278 VAL A C 1
ATOM 2145 O O . VAL A 1 278 ? 7.383 0.852 -2.964 1.00 92.75 278 VAL A O 1
ATOM 2148 N N . ASP A 1 279 ? 5.184 0.411 -2.765 1.00 91.31 279 ASP A N 1
ATOM 2149 C CA . ASP A 1 279 ? 5.081 -0.436 -3.946 1.00 91.31 279 ASP A CA 1
ATOM 2150 C C . ASP A 1 279 ? 5.352 0.361 -5.233 1.00 91.31 279 ASP A C 1
ATOM 2152 O O . ASP A 1 279 ? 5.663 -0.237 -6.261 1.00 91.31 279 ASP A O 1
ATOM 2156 N N . LEU A 1 280 ? 5.360 1.704 -5.159 1.00 94.88 280 LEU A N 1
ATOM 2157 C CA . LEU A 1 280 ? 5.941 2.582 -6.177 1.00 94.88 280 LEU A CA 1
ATOM 2158 C C . LEU A 1 280 ? 7.267 2.029 -6.702 1.00 94.88 280 LEU A C 1
ATOM 2160 O O . LEU A 1 280 ? 7.429 1.909 -7.911 1.00 94.88 280 LEU A O 1
ATOM 2164 N N . TYR A 1 281 ? 8.205 1.711 -5.807 1.00 95.81 281 TYR A N 1
ATOM 2165 C CA . TYR A 1 281 ? 9.589 1.415 -6.177 1.00 95.81 281 TYR A CA 1
ATOM 2166 C C . TYR A 1 281 ? 9.730 0.116 -6.964 1.00 95.81 281 TYR A C 1
ATOM 2168 O O . TYR A 1 281 ? 10.492 0.073 -7.927 1.00 95.81 281 TYR A O 1
ATOM 2176 N N . LYS A 1 282 ? 8.894 -0.883 -6.663 1.00 93.56 282 LYS A N 1
ATOM 2177 C CA . LYS A 1 282 ? 8.817 -2.139 -7.423 1.00 93.56 282 LYS A CA 1
ATOM 2178 C C . LYS A 1 282 ? 8.444 -1.901 -8.875 1.00 93.56 282 LYS A C 1
ATOM 2180 O O . LYS A 1 282 ? 8.914 -2.607 -9.758 1.00 93.56 282 LYS A O 1
ATOM 2185 N N . ASN A 1 283 ? 7.593 -0.916 -9.133 1.00 95.31 283 ASN A N 1
ATOM 2186 C CA . ASN A 1 283 ? 7.065 -0.636 -10.462 1.00 95.31 283 ASN A CA 1
ATOM 2187 C C . ASN A 1 283 ? 7.643 0.652 -11.063 1.00 95.31 283 ASN A C 1
ATOM 2189 O O . ASN A 1 283 ? 7.171 1.088 -12.110 1.00 95.31 283 ASN A O 1
ATOM 2193 N N . LEU A 1 284 ? 8.661 1.260 -10.452 1.00 97.06 284 LEU A N 1
ATOM 2194 C CA . LEU A 1 284 ? 9.272 2.496 -10.929 1.00 97.06 284 LEU A CA 1
ATOM 2195 C C . LEU A 1 284 ? 10.452 2.193 -11.858 1.00 97.06 284 LEU A C 1
ATOM 2197 O O . LEU A 1 284 ? 11.347 1.420 -11.532 1.00 97.06 284 LEU A O 1
ATOM 2201 N N . ALA A 1 285 ? 10.472 2.855 -13.010 1.00 97.69 285 ALA A N 1
ATOM 2202 C CA . ALA A 1 285 ? 11.632 2.960 -13.882 1.00 97.69 285 ALA A CA 1
ATOM 2203 C C . ALA A 1 285 ? 11.994 4.434 -14.073 1.00 97.69 285 ALA A C 1
ATOM 2205 O O . ALA A 1 285 ? 11.125 5.270 -14.335 1.00 97.69 285 ALA A O 1
ATOM 2206 N N . ILE A 1 286 ? 13.283 4.751 -13.981 1.00 97.12 286 ILE A N 1
ATOM 2207 C CA . ILE A 1 286 ? 13.805 6.093 -14.242 1.00 97.12 286 ILE A CA 1
ATOM 2208 C C . ILE A 1 286 ? 14.318 6.149 -15.677 1.00 97.12 286 ILE A C 1
ATOM 2210 O O . ILE A 1 286 ? 15.201 5.387 -16.068 1.00 97.12 286 ILE A O 1
ATOM 2214 N N . VAL A 1 287 ? 13.799 7.092 -16.458 1.00 97.69 287 VAL A N 1
ATOM 2215 C CA . VAL A 1 287 ? 14.266 7.362 -17.819 1.00 97.69 287 VAL A CA 1
ATOM 2216 C C . VAL A 1 287 ? 14.994 8.698 -17.833 1.00 97.69 287 VAL A C 1
ATOM 2218 O O . VAL A 1 287 ? 14.389 9.761 -17.702 1.00 97.69 287 VAL A O 1
ATOM 2221 N N . LEU A 1 288 ? 16.311 8.636 -17.997 1.00 96.12 288 LEU A N 1
ATOM 2222 C CA . LEU A 1 288 ? 17.193 9.784 -18.145 1.00 96.12 288 LEU A CA 1
ATOM 2223 C C . LEU A 1 288 ? 17.184 10.235 -19.605 1.00 96.12 288 LEU A C 1
ATOM 2225 O O . LEU A 1 288 ? 17.944 9.715 -20.421 1.00 96.12 288 LEU A O 1
ATOM 2229 N N . ASN A 1 289 ? 16.319 11.191 -19.928 1.00 95.19 289 ASN A N 1
ATOM 2230 C CA . ASN A 1 289 ? 16.289 11.817 -21.241 1.00 95.19 289 ASN A CA 1
ATOM 2231 C C . ASN A 1 289 ? 17.402 12.866 -21.385 1.00 95.19 289 ASN A C 1
ATOM 2233 O O . ASN A 1 289 ? 17.825 13.469 -20.397 1.00 95.19 289 ASN A O 1
ATOM 2237 N N . PHE A 1 290 ? 17.851 13.106 -22.615 1.00 93.00 290 PHE A N 1
ATOM 2238 C CA . PHE A 1 290 ? 19.008 13.940 -22.948 1.00 93.00 290 PHE A CA 1
ATOM 2239 C C . PHE A 1 290 ? 20.309 13.459 -22.297 1.00 93.00 290 PHE A C 1
ATOM 2241 O O . PHE A 1 290 ? 21.166 14.274 -21.954 1.00 93.00 290 PHE A O 1
ATOM 2248 N N . LEU A 1 291 ? 20.453 12.147 -22.079 1.00 92.81 291 LEU A N 1
ATOM 2249 C CA . LEU A 1 291 ? 21.712 11.560 -21.633 1.00 92.81 291 LEU A CA 1
ATOM 2250 C C . LEU A 1 291 ? 22.569 11.248 -22.869 1.00 92.81 291 LEU A C 1
ATOM 2252 O O . LEU A 1 291 ? 22.270 10.266 -23.556 1.00 92.81 291 LEU A O 1
ATOM 2256 N N . PRO A 1 292 ? 23.628 12.030 -23.160 1.00 88.62 292 PRO A N 1
ATOM 2257 C CA . PRO A 1 292 ? 24.416 11.838 -24.371 1.00 88.62 292 PRO A CA 1
ATOM 2258 C C . PRO A 1 292 ? 25.026 10.442 -24.390 1.00 88.62 292 PRO A C 1
ATOM 2260 O O . PRO A 1 292 ? 25.606 9.999 -23.389 1.00 88.62 292 PRO A O 1
ATOM 2263 N N . ARG A 1 293 ? 24.915 9.744 -25.521 1.00 86.94 293 ARG A N 1
ATOM 2264 C CA . ARG A 1 293 ? 25.544 8.435 -25.654 1.00 86.94 293 ARG A CA 1
ATOM 2265 C C . ARG A 1 293 ? 26.990 8.570 -26.074 1.00 86.94 293 ARG A C 1
ATOM 2267 O O . ARG A 1 293 ? 27.357 9.374 -26.924 1.00 86.94 293 ARG A O 1
ATOM 2274 N N . THR A 1 294 ? 27.827 7.737 -25.472 1.00 84.19 294 THR A N 1
ATOM 2275 C CA . THR A 1 294 ? 29.216 7.578 -25.885 1.00 84.19 294 THR A CA 1
ATOM 2276 C C . THR A 1 294 ? 29.342 6.287 -26.687 1.00 84.19 294 THR A C 1
ATOM 2278 O O . THR A 1 294 ? 28.659 5.299 -26.417 1.00 84.19 294 THR A O 1
ATOM 2281 N N . ALA A 1 295 ? 30.230 6.271 -27.684 1.00 78.81 295 ALA A N 1
ATOM 2282 C CA . ALA A 1 295 ? 30.496 5.059 -28.464 1.00 78.81 295 ALA A CA 1
ATOM 2283 C C . ALA A 1 295 ? 31.055 3.914 -27.590 1.00 78.81 295 ALA A C 1
ATOM 2285 O O . ALA A 1 295 ? 30.877 2.734 -27.898 1.00 78.81 295 ALA A O 1
ATOM 2286 N N . ASN A 1 296 ? 31.708 4.259 -26.475 1.00 86.19 296 ASN A N 1
ATOM 2287 C CA . ASN A 1 296 ? 32.192 3.307 -25.487 1.00 86.19 296 ASN A CA 1
ATOM 2288 C C . ASN A 1 296 ? 31.046 2.866 -24.559 1.00 86.19 296 ASN A C 1
ATOM 2290 O O . ASN A 1 296 ? 30.710 3.547 -23.590 1.00 86.19 296 ASN A O 1
ATOM 2294 N N . LYS A 1 297 ? 30.484 1.683 -24.837 1.00 85.88 297 LYS A N 1
ATOM 2295 C CA . LYS A 1 297 ? 29.385 1.089 -24.058 1.00 85.88 297 LYS A CA 1
ATOM 2296 C C . LYS A 1 297 ? 29.707 0.930 -22.572 1.00 85.88 297 LYS A C 1
ATOM 2298 O O . LYS A 1 297 ? 28.821 1.145 -21.751 1.00 85.88 297 LYS A O 1
ATOM 2303 N N . THR A 1 298 ? 30.951 0.591 -22.230 1.00 88.88 298 THR A N 1
ATOM 2304 C CA . THR A 1 298 ? 31.390 0.446 -20.836 1.00 88.88 298 THR A CA 1
ATOM 2305 C C . THR A 1 298 ? 31.337 1.794 -20.128 1.00 88.88 298 THR A C 1
ATOM 2307 O O . THR A 1 298 ? 30.637 1.930 -19.128 1.00 88.88 298 THR A O 1
ATOM 2310 N N . ALA A 1 299 ? 31.938 2.829 -20.720 1.00 89.88 299 ALA A N 1
ATOM 2311 C CA . ALA A 1 299 ? 31.889 4.183 -20.168 1.00 89.88 299 ALA A CA 1
ATOM 2312 C C . ALA A 1 299 ? 30.445 4.707 -20.047 1.00 89.88 299 ALA A C 1
ATOM 2314 O O . ALA A 1 299 ? 30.092 5.344 -19.057 1.00 89.88 299 ALA A O 1
ATOM 2315 N N . TYR A 1 300 ? 29.583 4.414 -21.026 1.00 90.31 300 TYR A N 1
ATOM 2316 C CA . TYR A 1 300 ? 28.165 4.768 -20.953 1.00 90.31 300 TYR A CA 1
ATOM 2317 C C . TYR A 1 300 ? 27.439 4.043 -19.811 1.00 90.31 300 TYR A C 1
ATOM 2319 O O . TYR A 1 300 ? 26.673 4.662 -19.072 1.00 90.31 300 TYR A O 1
ATOM 2327 N N . SER A 1 301 ? 27.705 2.746 -19.623 1.00 90.88 301 SER A N 1
ATOM 2328 C CA . SER A 1 301 ? 27.138 1.972 -18.515 1.00 90.88 301 SER A CA 1
ATOM 2329 C C . SER A 1 301 ? 27.583 2.504 -17.150 1.00 90.88 301 SER A C 1
ATOM 2331 O O . SER A 1 301 ? 26.748 2.650 -16.263 1.00 90.88 301 SER A O 1
ATOM 2333 N N . GLU A 1 302 ? 28.844 2.923 -17.009 1.00 93.25 302 GLU A N 1
ATOM 2334 C CA . GLU A 1 302 ? 29.365 3.568 -15.797 1.00 93.25 302 GLU A CA 1
ATOM 2335 C C . GLU A 1 302 ? 28.727 4.940 -15.543 1.00 93.25 302 GLU A C 1
ATOM 2337 O O . GLU A 1 302 ? 28.520 5.335 -14.396 1.00 93.25 302 GLU A O 1
ATOM 2342 N N . ILE A 1 303 ? 28.418 5.705 -16.597 1.00 92.62 303 ILE A N 1
ATOM 2343 C CA . ILE A 1 303 ? 27.673 6.966 -16.467 1.00 92.62 303 ILE A CA 1
ATOM 2344 C C . ILE A 1 303 ? 26.256 6.679 -15.960 1.00 92.62 303 ILE A C 1
ATOM 2346 O O . ILE A 1 303 ? 25.836 7.294 -14.979 1.00 92.62 303 ILE A O 1
ATOM 2350 N N . LYS A 1 304 ? 25.536 5.727 -16.574 1.00 92.81 304 LYS A N 1
ATOM 2351 C CA . LYS A 1 304 ? 24.191 5.324 -16.126 1.00 92.81 304 LYS A CA 1
ATOM 2352 C C . LYS A 1 304 ? 24.199 4.845 -14.676 1.00 92.81 304 LYS A C 1
ATOM 2354 O O . LYS A 1 304 ? 23.363 5.287 -13.893 1.00 92.81 304 LYS A O 1
ATOM 2359 N N . GLN A 1 305 ? 25.176 4.020 -14.308 1.00 93.81 305 GLN A N 1
ATOM 2360 C CA . GLN A 1 305 ? 25.325 3.496 -12.954 1.00 93.81 305 GLN A CA 1
ATOM 2361 C C . GLN A 1 305 ? 25.586 4.611 -11.930 1.00 93.81 305 GLN A C 1
ATOM 2363 O O . GLN A 1 305 ? 24.891 4.685 -10.922 1.00 93.81 305 GLN A O 1
ATOM 2368 N N . ARG A 1 306 ? 26.477 5.565 -12.228 1.00 93.69 306 ARG A N 1
ATOM 2369 C CA . ARG A 1 306 ? 26.695 6.742 -11.364 1.00 93.69 306 ARG A CA 1
ATOM 2370 C C . ARG A 1 306 ? 25.447 7.609 -11.211 1.00 93.69 306 ARG A C 1
ATOM 2372 O O . ARG A 1 306 ? 25.231 8.207 -10.159 1.00 93.69 306 ARG A O 1
ATOM 2379 N N . HIS A 1 307 ? 24.632 7.727 -12.260 1.00 92.50 307 HIS A N 1
ATOM 2380 C CA . HIS A 1 307 ? 23.342 8.401 -12.143 1.00 92.50 307 HIS A CA 1
ATOM 2381 C C . HIS A 1 307 ? 22.369 7.608 -11.267 1.00 92.50 307 HIS A C 1
ATOM 2383 O O . HIS A 1 307 ? 21.706 8.229 -10.442 1.00 92.50 307 HIS A O 1
ATOM 2389 N N . LYS A 1 308 ? 22.315 6.275 -11.400 1.00 93.38 308 LYS A N 1
ATOM 2390 C CA . LYS A 1 308 ? 21.507 5.407 -10.533 1.00 93.38 308 LYS A CA 1
ATOM 2391 C C . LYS A 1 308 ? 21.884 5.590 -9.071 1.00 93.38 308 LYS A C 1
ATOM 2393 O O . LYS A 1 308 ? 21.011 5.919 -8.284 1.00 93.38 308 LYS A O 1
ATOM 2398 N N . GLU A 1 309 ? 23.163 5.471 -8.732 1.00 94.88 309 GLU A N 1
ATOM 2399 C CA . GLU A 1 309 ? 23.660 5.630 -7.358 1.00 94.88 309 GLU A CA 1
ATOM 2400 C C . GLU A 1 309 ? 23.267 6.985 -6.765 1.00 94.88 309 GLU A C 1
ATOM 2402 O O . GLU A 1 309 ? 22.703 7.041 -5.679 1.00 94.88 309 GLU A O 1
ATOM 2407 N N . ARG A 1 310 ? 23.450 8.076 -7.520 1.00 92.75 310 ARG A N 1
ATOM 2408 C CA . ARG A 1 310 ? 23.024 9.417 -7.084 1.00 92.75 310 ARG A CA 1
ATOM 2409 C C . ARG A 1 310 ? 21.514 9.540 -6.902 1.00 92.75 310 ARG A C 1
ATOM 2411 O O . ARG A 1 310 ? 21.071 10.259 -6.013 1.00 92.75 310 ARG A O 1
ATOM 2418 N N . PHE A 1 311 ? 20.722 8.907 -7.768 1.00 91.62 311 PHE A N 1
ATOM 2419 C CA . PHE A 1 311 ? 19.264 8.930 -7.658 1.00 91.62 311 PHE A CA 1
ATOM 2420 C C . PHE A 1 311 ? 18.772 8.110 -6.473 1.00 91.62 311 PHE A C 1
ATOM 2422 O O . PHE A 1 311 ? 17.919 8.592 -5.741 1.00 91.62 311 PHE A O 1
ATOM 2429 N N . VAL A 1 312 ? 19.331 6.920 -6.269 1.00 93.75 312 VAL A N 1
ATOM 2430 C CA . VAL A 1 312 ? 19.071 6.062 -5.110 1.00 93.75 312 VAL A CA 1
ATOM 2431 C C . VAL A 1 312 ? 19.419 6.806 -3.826 1.00 93.75 312 VAL A C 1
ATOM 2433 O O . VAL A 1 312 ? 18.571 6.925 -2.949 1.00 93.75 312 VAL A O 1
ATOM 2436 N N . GLU A 1 313 ? 20.622 7.379 -3.742 1.00 95.38 313 GLU A N 1
ATOM 2437 C CA . GLU A 1 313 ? 21.062 8.151 -2.579 1.00 95.38 313 GLU A CA 1
ATOM 2438 C C . GLU A 1 313 ? 20.119 9.331 -2.313 1.00 95.38 313 GLU A C 1
ATOM 2440 O O . GLU A 1 313 ? 19.676 9.534 -1.185 1.00 95.38 313 GLU A O 1
ATOM 2445 N N . TRP A 1 314 ? 19.746 10.079 -3.356 1.00 94.38 314 TRP A N 1
ATOM 2446 C CA . TRP A 1 314 ? 18.806 11.190 -3.229 1.00 94.38 314 TRP A CA 1
ATOM 2447 C C . TRP A 1 314 ? 17.405 10.735 -2.789 1.00 94.38 314 TRP A C 1
ATOM 2449 O O . TRP A 1 314 ? 16.828 11.366 -1.902 1.00 94.38 314 TRP A O 1
ATOM 2459 N N . ILE A 1 315 ? 16.861 9.650 -3.360 1.00 95.81 315 ILE A N 1
ATOM 2460 C CA . ILE A 1 315 ? 15.568 9.082 -2.945 1.00 95.81 315 ILE A CA 1
ATOM 2461 C C . ILE A 1 315 ? 15.643 8.675 -1.475 1.00 95.81 315 ILE A C 1
ATOM 2463 O O . ILE A 1 315 ? 14.781 9.086 -0.706 1.00 95.81 315 ILE A O 1
ATOM 2467 N N . MET A 1 316 ? 16.690 7.955 -1.063 1.00 96.31 316 MET A N 1
ATOM 2468 C CA . MET A 1 316 ? 16.854 7.514 0.323 1.00 96.31 316 MET A CA 1
ATOM 2469 C C . MET A 1 316 ? 16.995 8.683 1.296 1.00 96.31 316 MET A C 1
ATOM 2471 O O . MET A 1 316 ? 16.341 8.688 2.333 1.00 96.31 316 MET A O 1
ATOM 2475 N N . GLN A 1 317 ? 17.748 9.729 0.943 1.00 95.75 317 GLN A N 1
ATOM 2476 C CA . GLN A 1 317 ? 17.808 10.955 1.747 1.00 95.75 317 GLN A CA 1
ATOM 2477 C C . GLN A 1 317 ? 16.422 11.592 1.916 1.00 95.75 317 GLN A C 1
ATOM 2479 O O . GLN A 1 317 ? 16.087 12.074 2.998 1.00 95.75 317 GLN A O 1
ATOM 2484 N N . ARG A 1 318 ? 15.600 11.613 0.858 1.00 94.81 318 ARG A N 1
ATOM 2485 C CA . ARG A 1 318 ? 14.232 12.146 0.942 1.00 94.81 318 ARG A CA 1
ATOM 2486 C C . ARG A 1 318 ? 13.306 11.230 1.734 1.00 94.81 318 ARG A C 1
ATOM 2488 O O . ARG A 1 318 ? 12.509 11.743 2.509 1.00 94.81 318 ARG A O 1
ATOM 2495 N N . GLU A 1 319 ? 13.413 9.916 1.576 1.00 94.75 319 GLU A N 1
ATOM 2496 C CA . GLU A 1 319 ? 12.690 8.917 2.370 1.00 94.75 319 GLU A CA 1
ATOM 2497 C C . GLU A 1 319 ? 12.995 9.073 3.865 1.00 94.75 319 GLU A C 1
ATOM 2499 O O . GLU A 1 319 ? 12.069 9.164 4.669 1.00 94.75 319 GLU A O 1
ATOM 2504 N N . ASP A 1 320 ? 14.270 9.204 4.232 1.00 94.44 320 ASP A N 1
ATOM 2505 C CA . ASP A 1 320 ? 14.710 9.385 5.618 1.00 94.44 320 ASP A CA 1
ATOM 2506 C C . ASP A 1 320 ? 14.143 10.681 6.225 1.00 94.44 320 ASP A C 1
ATOM 2508 O O . ASP A 1 320 ? 13.623 10.672 7.342 1.00 94.44 320 ASP A O 1
ATOM 2512 N N . VAL A 1 321 ? 14.155 11.787 5.469 1.00 92.69 321 VAL A N 1
ATOM 2513 C CA . VAL A 1 321 ? 13.546 13.060 5.897 1.00 92.69 321 VAL A CA 1
ATOM 2514 C C . VAL A 1 321 ? 12.027 12.953 6.004 1.00 92.69 321 VAL A C 1
ATOM 2516 O O . VAL A 1 321 ? 11.436 13.475 6.952 1.00 92.69 321 VAL A O 1
ATOM 2519 N N . MET A 1 322 ? 11.379 12.307 5.031 1.00 89.62 322 MET A N 1
ATOM 2520 C CA . MET A 1 322 ? 9.928 12.194 5.001 1.00 89.62 322 MET A CA 1
ATOM 2521 C C . MET A 1 322 ? 9.431 11.329 6.151 1.00 89.62 322 MET A C 1
ATOM 2523 O O . MET A 1 322 ? 8.534 11.780 6.855 1.00 89.62 322 MET A O 1
ATOM 2527 N N . PHE A 1 323 ? 9.992 10.137 6.360 1.00 90.81 323 PHE A N 1
ATOM 2528 C CA . PHE A 1 323 ? 9.397 9.096 7.204 1.00 90.81 323 PHE A CA 1
ATOM 2529 C C . PHE A 1 323 ? 10.147 8.819 8.508 1.00 90.81 323 PHE A C 1
ATOM 2531 O O . PHE A 1 323 ? 9.544 8.249 9.416 1.00 90.81 323 PHE A O 1
ATOM 2538 N N . GLN A 1 324 ? 11.403 9.263 8.646 1.00 92.75 324 GLN A N 1
ATOM 2539 C CA . GLN A 1 324 ? 12.238 9.002 9.828 1.00 92.75 324 GLN A CA 1
ATOM 2540 C C . GLN A 1 324 ? 12.309 7.498 10.140 1.00 92.75 324 GLN A C 1
ATOM 2542 O O . GLN A 1 324 ? 11.920 7.045 11.220 1.00 92.75 324 GLN A O 1
ATOM 2547 N N . TRP A 1 325 ? 12.731 6.714 9.144 1.00 90.12 325 TRP A N 1
ATOM 2548 C CA . TRP A 1 325 ? 12.705 5.255 9.193 1.00 90.12 325 TRP A CA 1
ATOM 2549 C C . TRP A 1 325 ? 13.466 4.685 10.393 1.00 90.12 325 TRP A C 1
ATOM 2551 O O . TRP A 1 325 ? 14.607 5.066 10.659 1.00 90.12 325 TRP A O 1
ATOM 2561 N N . HIS A 1 326 ? 12.858 3.707 11.069 1.00 90.38 326 HIS A N 1
ATOM 2562 C CA . HIS A 1 326 ? 13.598 2.823 11.966 1.00 90.38 326 HIS A CA 1
ATOM 2563 C C . HIS A 1 326 ? 14.634 2.025 11.144 1.00 90.38 326 HIS A C 1
ATOM 2565 O O . HIS A 1 326 ? 14.292 1.606 10.031 1.00 90.38 326 HIS A O 1
ATOM 2571 N N . PRO A 1 327 ? 15.866 1.779 11.640 1.00 88.94 327 PRO A N 1
ATOM 2572 C CA . PRO A 1 327 ? 16.914 1.086 10.881 1.00 88.94 327 PRO A CA 1
ATOM 2573 C C . PRO A 1 327 ? 16.467 -0.228 10.221 1.00 88.94 327 PRO A C 1
ATOM 2575 O O . PRO A 1 327 ? 16.805 -0.479 9.064 1.00 88.94 327 PRO A O 1
ATOM 2578 N N . ASP A 1 328 ? 15.644 -1.017 10.915 1.00 83.00 328 ASP A N 1
ATOM 2579 C CA . ASP A 1 328 ? 15.150 -2.307 10.413 1.00 83.00 328 ASP A CA 1
ATOM 2580 C C . ASP A 1 328 ? 14.202 -2.169 9.211 1.00 83.00 328 ASP A C 1
ATOM 2582 O O . ASP A 1 328 ? 14.259 -2.971 8.278 1.00 83.00 328 ASP A O 1
ATOM 2586 N N . LEU A 1 329 ? 13.355 -1.132 9.192 1.00 88.38 329 LEU A N 1
ATOM 2587 C CA . LEU A 1 329 ? 12.436 -0.866 8.077 1.00 88.38 329 LEU A CA 1
ATOM 2588 C C . LEU A 1 329 ? 13.126 -0.125 6.939 1.00 88.38 329 LEU A C 1
ATOM 2590 O O . LEU A 1 329 ? 12.818 -0.358 5.768 1.00 88.38 329 LEU A O 1
ATOM 2594 N N . ARG A 1 330 ? 14.091 0.736 7.280 1.00 93.00 330 ARG A N 1
ATOM 2595 C CA . ARG A 1 330 ? 14.877 1.504 6.316 1.00 93.00 330 ARG A CA 1
ATOM 2596 C C . ARG A 1 330 ? 15.537 0.589 5.293 1.00 93.00 330 ARG A C 1
ATOM 2598 O O . ARG A 1 330 ? 15.486 0.891 4.107 1.00 93.00 330 ARG A O 1
ATOM 2605 N N . LYS A 1 331 ? 16.102 -0.539 5.742 1.00 91.56 331 LYS A N 1
ATOM 2606 C CA . LYS A 1 331 ? 16.739 -1.521 4.856 1.00 91.56 331 LYS A CA 1
ATOM 2607 C C . LYS A 1 331 ? 15.764 -2.079 3.817 1.00 91.56 331 LYS A C 1
ATOM 2609 O O . LYS A 1 331 ? 16.113 -2.157 2.650 1.00 91.56 331 LYS A O 1
ATOM 2614 N N . GLY A 1 332 ? 14.534 -2.404 4.220 1.00 90.81 332 GLY A N 1
ATOM 2615 C CA . GLY A 1 332 ? 13.513 -2.882 3.285 1.00 90.81 332 GLY A CA 1
ATOM 2616 C C . GLY A 1 332 ? 13.162 -1.843 2.217 1.00 90.81 332 GLY A C 1
ATOM 2617 O O . GLY A 1 332 ? 13.031 -2.190 1.051 1.00 90.81 332 GLY A O 1
ATOM 2618 N N . VAL A 1 333 ? 13.066 -0.561 2.587 1.00 94.19 333 VAL A N 1
ATOM 2619 C CA . VAL A 1 333 ? 12.863 0.531 1.613 1.00 94.19 333 VAL A CA 1
ATOM 2620 C C . VAL A 1 333 ? 14.085 0.697 0.710 1.00 94.19 333 VAL A C 1
ATOM 2622 O O . VAL A 1 333 ? 13.939 0.835 -0.500 1.00 94.19 333 VAL A O 1
ATOM 2625 N N . GLU A 1 334 ? 15.286 0.651 1.282 1.00 95.38 334 GLU A N 1
ATOM 2626 C CA . GLU A 1 334 ? 16.549 0.757 0.553 1.00 95.38 334 GLU A CA 1
ATOM 2627 C C . GLU A 1 334 ? 16.717 -0.361 -0.478 1.00 95.38 334 GLU A C 1
ATOM 2629 O O . GLU A 1 334 ? 17.105 -0.082 -1.610 1.00 95.38 334 GLU A O 1
ATOM 2634 N N . ASP A 1 335 ? 16.365 -1.599 -0.132 1.00 94.12 335 ASP A N 1
ATOM 2635 C CA . ASP A 1 335 ? 16.388 -2.737 -1.052 1.00 94.12 335 ASP A CA 1
ATOM 2636 C C . ASP A 1 335 ? 15.452 -2.491 -2.253 1.00 94.12 335 ASP A C 1
ATOM 2638 O O . ASP A 1 335 ? 15.853 -2.684 -3.402 1.00 94.12 335 ASP A O 1
ATOM 2642 N N . GLU A 1 336 ? 14.237 -1.983 -2.020 1.00 93.75 336 GLU A N 1
ATOM 2643 C CA . GLU A 1 336 ? 13.289 -1.639 -3.093 1.00 93.75 336 GLU A CA 1
ATOM 2644 C C . GLU A 1 336 ? 13.797 -0.479 -3.969 1.00 93.75 336 GLU A C 1
ATOM 2646 O O . GLU A 1 336 ? 13.707 -0.535 -5.197 1.00 93.75 336 GLU A O 1
ATOM 2651 N N . VAL A 1 337 ? 14.389 0.558 -3.367 1.00 96.31 337 VAL A N 1
ATOM 2652 C CA . VAL A 1 337 ? 14.952 1.709 -4.095 1.00 96.31 337 VAL A CA 1
ATOM 2653 C C . VAL A 1 337 ? 16.192 1.305 -4.906 1.00 96.31 337 VAL A C 1
ATOM 2655 O O . VAL A 1 337 ? 16.352 1.729 -6.052 1.00 96.31 337 VAL A O 1
ATOM 2658 N N . ASN A 1 338 ? 17.050 0.438 -4.365 1.00 96.25 338 ASN A N 1
ATOM 2659 C CA . ASN A 1 338 ? 18.223 -0.100 -5.062 1.00 96.25 338 ASN A CA 1
ATOM 2660 C C . ASN A 1 338 ? 17.845 -0.921 -6.304 1.00 96.25 338 ASN A C 1
ATOM 2662 O O . ASN A 1 338 ? 18.602 -0.959 -7.284 1.00 96.25 338 ASN A O 1
ATOM 2666 N N . ASN A 1 339 ? 16.662 -1.534 -6.293 1.00 95.19 339 ASN A N 1
ATOM 2667 C CA . ASN A 1 339 ? 16.144 -2.338 -7.396 1.00 95.19 339 ASN A CA 1
ATOM 2668 C C . ASN A 1 339 ? 15.500 -1.515 -8.523 1.00 95.19 339 ASN A C 1
ATOM 2670 O O . ASN A 1 339 ? 15.143 -2.090 -9.547 1.00 95.19 339 ASN A O 1
ATOM 2674 N N . ILE A 1 340 ? 15.411 -0.184 -8.398 1.00 95.75 340 ILE A N 1
ATOM 2675 C CA . ILE A 1 340 ? 14.878 0.676 -9.464 1.00 95.75 340 ILE A CA 1
ATOM 2676 C C . ILE A 1 340 ? 15.713 0.524 -10.747 1.00 95.75 340 ILE A C 1
ATOM 2678 O O . ILE A 1 340 ? 16.951 0.628 -10.745 1.00 95.75 340 ILE A O 1
ATOM 2682 N N . ASP A 1 341 ? 15.011 0.317 -11.860 1.00 95.88 341 ASP A N 1
ATOM 2683 C CA . ASP A 1 341 ? 15.592 0.256 -13.198 1.00 95.88 341 ASP A CA 1
ATOM 2684 C C . ASP A 1 341 ? 15.918 1.668 -13.715 1.00 95.88 341 ASP A C 1
ATOM 2686 O O . ASP A 1 341 ? 15.115 2.596 -13.570 1.00 95.88 341 ASP A O 1
ATOM 2690 N N . ILE A 1 342 ? 17.076 1.835 -14.368 1.00 96.19 342 ILE A N 1
ATOM 2691 C CA . ILE A 1 342 ? 17.468 3.096 -15.011 1.00 96.19 342 ILE A CA 1
ATOM 2692 C C . ILE A 1 342 ? 17.758 2.903 -16.499 1.00 96.19 342 ILE A C 1
ATOM 2694 O O . ILE A 1 342 ? 18.497 2.002 -16.901 1.00 96.19 342 ILE A O 1
ATOM 2698 N N . TYR A 1 343 ? 17.223 3.804 -17.314 1.00 97.12 343 TYR A N 1
ATOM 2699 C CA . TYR A 1 343 ? 17.363 3.787 -18.766 1.00 97.12 343 TYR A CA 1
ATOM 2700 C C . TYR A 1 343 ? 17.864 5.141 -19.250 1.00 97.12 343 TYR A C 1
ATOM 2702 O O . TYR A 1 343 ? 17.394 6.183 -18.794 1.00 97.12 343 TYR A O 1
ATOM 2710 N N . GLY A 1 344 ? 18.839 5.134 -20.155 1.00 96.19 344 GLY A N 1
ATOM 2711 C CA . GLY A 1 344 ? 19.419 6.346 -20.718 1.00 96.19 344 GLY A CA 1
ATOM 2712 C C . GLY A 1 344 ? 18.983 6.537 -22.162 1.00 96.19 344 GLY A C 1
ATOM 2713 O O . GLY A 1 344 ? 19.226 5.672 -23.003 1.00 96.19 344 GLY A O 1
ATOM 2714 N N . ILE A 1 345 ? 18.359 7.674 -22.455 1.00 96.19 345 ILE A N 1
ATOM 2715 C CA . ILE A 1 345 ? 17.888 7.998 -23.802 1.00 96.19 345 ILE A CA 1
ATOM 2716 C C . ILE A 1 345 ? 18.273 9.427 -24.190 1.00 96.19 345 ILE A C 1
ATOM 2718 O O . ILE A 1 345 ? 18.466 10.296 -23.339 1.00 96.19 345 ILE A O 1
ATOM 2722 N N . ASN A 1 346 ? 18.365 9.669 -25.492 1.00 94.81 346 ASN A N 1
ATOM 2723 C CA . ASN A 1 346 ? 18.595 10.989 -26.077 1.00 94.81 346 ASN A CA 1
ATOM 2724 C C . ASN A 1 346 ? 17.607 11.211 -27.229 1.00 94.81 346 ASN A C 1
ATOM 2726 O O . ASN A 1 346 ? 17.990 11.340 -28.393 1.00 94.81 346 ASN A O 1
ATOM 2730 N N . ILE A 1 347 ? 16.312 11.139 -26.914 1.00 91.44 347 ILE A N 1
ATOM 2731 C CA . ILE A 1 347 ? 15.262 11.200 -27.932 1.00 91.44 347 ILE A CA 1
ATOM 2732 C C . ILE A 1 347 ? 15.099 12.630 -28.452 1.00 91.44 347 ILE A C 1
ATOM 2734 O O . ILE A 1 347 ? 15.022 13.592 -27.689 1.00 91.44 347 ILE A O 1
ATOM 2738 N N . ASN A 1 348 ? 15.042 12.750 -29.775 1.00 88.56 348 ASN A N 1
ATOM 2739 C CA . ASN A 1 348 ? 14.813 13.996 -30.491 1.00 88.56 348 ASN A CA 1
ATOM 2740 C C . ASN A 1 348 ? 13.667 13.765 -31.488 1.00 88.56 348 ASN A C 1
ATOM 2742 O O . ASN A 1 348 ? 13.735 12.780 -32.230 1.00 88.56 348 ASN A O 1
ATOM 2746 N N . PRO A 1 349 ? 12.665 14.660 -31.569 1.00 85.81 349 PRO A N 1
ATOM 2747 C CA . PRO A 1 349 ? 11.562 14.527 -32.523 1.00 85.81 349 PRO A CA 1
ATOM 2748 C C . PRO A 1 349 ? 12.020 14.331 -33.975 1.00 85.81 349 PRO A C 1
ATOM 2750 O O . PRO A 1 349 ? 11.402 13.592 -34.739 1.00 85.81 349 PRO A O 1
ATOM 2753 N N . LYS A 1 350 ? 13.154 14.933 -34.363 1.00 87.69 350 LYS A N 1
ATOM 2754 C CA . LYS A 1 350 ? 13.716 14.797 -35.716 1.00 87.69 350 LYS A CA 1
ATOM 2755 C C . LYS A 1 350 ? 14.190 13.382 -36.030 1.00 87.69 350 LYS A C 1
ATOM 2757 O O . LYS A 1 350 ? 14.084 12.946 -37.169 1.00 87.69 350 LYS A O 1
ATOM 2762 N N . TYR A 1 351 ? 14.676 12.657 -35.026 1.00 89.56 351 TYR A N 1
ATOM 2763 C CA . TYR A 1 351 ? 15.224 11.317 -35.215 1.00 89.56 351 TYR A CA 1
ATOM 2764 C C . TYR A 1 351 ? 14.146 10.306 -35.609 1.00 89.56 351 TYR A C 1
ATOM 2766 O O . TYR A 1 351 ? 14.427 9.390 -36.378 1.00 89.56 351 TYR A O 1
ATOM 2774 N N . LEU A 1 352 ? 12.911 10.482 -35.127 1.00 85.56 352 LEU A N 1
ATOM 2775 C CA . LEU A 1 352 ? 11.799 9.607 -35.492 1.00 85.56 352 LEU A CA 1
ATOM 2776 C C . LEU A 1 352 ? 11.432 9.756 -36.980 1.00 85.56 352 LEU A C 1
ATOM 2778 O O . LEU A 1 352 ? 11.167 8.754 -37.641 1.00 85.56 352 LEU A O 1
ATOM 2782 N N . MET A 1 353 ? 11.541 10.975 -37.527 1.00 84.62 353 MET A N 1
ATOM 2783 C CA . MET A 1 353 ? 11.325 11.261 -38.953 1.00 84.62 353 MET A CA 1
ATOM 2784 C C . MET A 1 353 ? 12.414 10.674 -39.869 1.00 84.62 353 MET A C 1
ATOM 2786 O O . MET A 1 353 ? 12.175 10.467 -41.055 1.00 84.62 353 MET A O 1
ATOM 2790 N N . GLU A 1 354 ? 13.609 10.381 -39.344 1.00 85.69 354 GLU A N 1
ATOM 2791 C CA . GLU A 1 354 ? 14.697 9.736 -40.102 1.00 85.69 354 GLU A CA 1
ATOM 2792 C C . GLU A 1 354 ? 14.523 8.209 -40.227 1.00 85.69 354 GLU A C 1
ATOM 2794 O O . GLU A 1 354 ? 15.324 7.531 -40.882 1.00 85.69 354 GLU A O 1
ATOM 2799 N N . LYS A 1 355 ? 13.488 7.643 -39.595 1.00 88.12 355 LYS A N 1
ATOM 2800 C CA . LYS A 1 355 ? 13.176 6.212 -39.644 1.00 88.12 355 LYS A CA 1
ATOM 2801 C C . LYS A 1 355 ? 12.572 5.867 -41.007 1.00 88.12 355 LYS A C 1
ATOM 2803 O O . LYS A 1 355 ? 11.657 6.560 -41.449 1.00 88.12 355 LYS A O 1
ATOM 2808 N N . PRO A 1 356 ? 12.969 4.757 -41.654 1.00 87.69 356 PRO A N 1
ATOM 2809 C CA . PRO A 1 356 ? 12.233 4.271 -42.816 1.00 87.69 356 PRO A CA 1
ATOM 2810 C C . PRO A 1 356 ? 10.765 4.017 -42.431 1.00 87.69 356 PRO A C 1
ATOM 2812 O O . PRO A 1 356 ? 10.485 3.443 -41.372 1.00 87.69 356 PRO A O 1
ATOM 2815 N N . SER A 1 357 ? 9.818 4.476 -43.253 1.00 83.38 357 SER A N 1
ATOM 2816 C CA . SER A 1 357 ? 8.387 4.516 -42.903 1.00 83.38 357 SER A CA 1
ATOM 2817 C C . SER A 1 357 ? 7.823 3.145 -42.514 1.00 83.38 357 SER A C 1
ATOM 2819 O O . SER A 1 357 ? 7.042 3.048 -41.571 1.00 83.38 357 SER A O 1
ATOM 2821 N N . ASP A 1 358 ? 8.300 2.080 -43.153 1.00 86.44 358 ASP A N 1
ATOM 2822 C CA . ASP A 1 358 ? 7.855 0.697 -42.979 1.00 86.44 358 ASP A CA 1
ATOM 2823 C C . ASP A 1 358 ? 8.732 -0.151 -42.035 1.00 86.44 358 ASP A C 1
ATOM 2825 O O . ASP A 1 358 ? 8.537 -1.359 -41.909 1.00 86.44 358 ASP A O 1
ATOM 2829 N N . VAL A 1 359 ? 9.703 0.466 -41.358 1.00 90.62 359 VAL A N 1
ATOM 2830 C CA . VAL A 1 359 ? 10.620 -0.211 -40.430 1.00 90.62 359 VAL A CA 1
ATOM 2831 C C . VAL A 1 359 ? 10.300 0.238 -39.001 1.00 90.62 359 VAL A C 1
ATOM 2833 O O . VAL A 1 359 ? 10.529 1.406 -38.689 1.00 90.62 359 VAL A O 1
ATOM 2836 N N . PRO A 1 360 ? 9.754 -0.611 -38.110 1.00 92.81 360 PRO A N 1
ATOM 2837 C CA . PRO A 1 360 ? 9.472 -0.215 -36.728 1.00 92.81 360 PRO A CA 1
ATOM 2838 C C . PRO A 1 360 ? 10.755 0.027 -35.920 1.00 92.81 360 PRO A C 1
ATOM 2840 O O . PRO A 1 360 ? 11.824 -0.481 -36.266 1.00 92.81 360 PRO A O 1
ATOM 2843 N N . ILE A 1 361 ? 10.660 0.766 -34.809 1.00 91.94 361 ILE A N 1
ATOM 2844 C CA . ILE A 1 361 ? 11.835 1.127 -33.986 1.00 91.94 361 ILE A CA 1
ATOM 2845 C C . ILE A 1 361 ? 12.494 -0.113 -33.357 1.00 91.94 361 ILE A C 1
ATOM 2847 O O . ILE A 1 361 ? 13.712 -0.178 -33.209 1.00 91.94 361 ILE A O 1
ATOM 2851 N N . SER A 1 362 ? 11.701 -1.136 -33.052 1.00 92.62 362 SER A N 1
ATOM 2852 C CA . SER A 1 362 ? 12.149 -2.439 -32.550 1.00 92.62 362 SER A CA 1
ATOM 2853 C C . SER A 1 362 ? 12.830 -3.326 -33.599 1.00 92.62 362 SER A C 1
ATOM 2855 O O . SER A 1 362 ? 13.200 -4.460 -33.277 1.00 92.62 362 SER A O 1
ATOM 2857 N N . THR A 1 363 ? 12.987 -2.861 -34.844 1.00 93.38 363 THR A N 1
ATOM 2858 C CA . THR A 1 363 ? 13.630 -3.649 -35.902 1.00 93.38 363 THR A CA 1
ATOM 2859 C C . THR A 1 363 ? 15.044 -4.050 -35.480 1.00 93.38 363 THR A C 1
ATOM 2861 O O . THR A 1 363 ? 15.829 -3.184 -35.067 1.00 93.38 363 THR A O 1
ATOM 2864 N N . PRO A 1 364 ? 15.420 -5.338 -35.614 1.00 90.31 364 PRO A N 1
ATOM 2865 C CA . PRO A 1 364 ? 16.768 -5.786 -35.304 1.00 90.31 364 PRO A CA 1
ATOM 2866 C C . PRO A 1 364 ? 17.828 -4.911 -35.978 1.00 90.31 364 PRO A C 1
ATOM 2868 O O . PRO A 1 364 ? 17.734 -4.603 -37.164 1.00 90.31 364 PRO A O 1
ATOM 2871 N N . TYR A 1 365 ? 18.858 -4.543 -35.214 1.00 91.06 365 TYR A N 1
ATOM 2872 C CA . TYR A 1 365 ? 20.010 -3.744 -35.653 1.00 91.06 365 TYR A CA 1
ATOM 2873 C C . TYR A 1 365 ? 19.746 -2.263 -35.953 1.00 91.06 365 TYR A C 1
ATOM 2875 O O . TYR A 1 365 ? 20.719 -1.539 -36.164 1.00 91.06 365 TYR A O 1
ATOM 2883 N N . LEU A 1 366 ? 18.499 -1.773 -35.940 1.00 91.69 366 LEU A N 1
ATOM 2884 C CA . LEU A 1 366 ? 18.225 -0.345 -36.155 1.00 91.69 366 LEU A CA 1
ATOM 2885 C C . LEU A 1 366 ? 18.936 0.525 -35.106 1.00 91.69 366 LEU A C 1
ATOM 2887 O O . LEU A 1 366 ? 19.531 1.546 -35.439 1.00 91.69 366 LEU A O 1
ATOM 2891 N N . ASN A 1 367 ? 18.970 0.051 -33.860 1.00 91.69 367 ASN A N 1
ATOM 2892 C CA . ASN A 1 367 ? 19.688 0.656 -32.736 1.00 91.69 367 ASN A CA 1
ATOM 2893 C C . ASN A 1 367 ? 21.212 0.784 -32.933 1.00 91.69 367 ASN A C 1
ATOM 2895 O O . ASN A 1 367 ? 21.881 1.363 -32.083 1.00 91.69 367 ASN A O 1
ATOM 2899 N N . LEU A 1 368 ? 21.789 0.217 -33.996 1.00 89.38 368 LEU A N 1
ATOM 2900 C CA . LEU A 1 368 ? 23.204 0.390 -34.324 1.00 89.38 368 LEU A CA 1
ATOM 2901 C C . LEU A 1 368 ? 23.463 1.643 -35.167 1.00 89.38 368 LEU A C 1
ATOM 2903 O O . LEU A 1 368 ? 24.607 2.077 -35.238 1.00 89.38 368 LEU A O 1
ATOM 2907 N N . PHE A 1 369 ? 22.436 2.223 -35.795 1.00 89.94 369 PHE A N 1
ATOM 2908 C CA . PHE A 1 369 ? 22.579 3.347 -36.717 1.00 89.94 369 PHE A CA 1
ATOM 2909 C C . PHE A 1 369 ? 22.193 4.673 -36.074 1.00 89.94 369 PHE A C 1
ATOM 2911 O O . PHE A 1 369 ? 21.157 4.778 -35.424 1.00 89.94 369 PHE A O 1
ATOM 2918 N N . TYR A 1 370 ? 22.987 5.712 -36.335 1.00 87.06 370 TYR A N 1
ATOM 2919 C CA . TYR A 1 370 ? 22.594 7.082 -36.025 1.00 87.06 370 TYR A CA 1
ATOM 2920 C C . TYR A 1 370 ? 21.356 7.476 -36.859 1.00 87.06 370 TYR A C 1
ATOM 2922 O O . TYR A 1 370 ? 21.344 7.194 -38.065 1.00 87.06 370 TYR A O 1
ATOM 2930 N N . PRO A 1 371 ? 20.351 8.145 -36.266 1.00 90.06 371 PRO A N 1
ATOM 2931 C CA . PRO A 1 371 ? 20.354 8.677 -34.898 1.00 90.06 371 PRO A CA 1
ATOM 2932 C C . PRO A 1 371 ? 19.841 7.719 -33.808 1.00 90.06 371 PRO A C 1
ATOM 2934 O O . PRO A 1 371 ? 20.023 7.989 -32.626 1.00 90.06 371 PRO A O 1
ATOM 2937 N N . PHE A 1 372 ? 19.257 6.574 -34.161 1.00 92.31 372 PHE A N 1
ATOM 2938 C CA . PHE A 1 372 ? 18.647 5.614 -33.223 1.00 92.31 372 PHE A CA 1
ATOM 2939 C C . PHE A 1 372 ? 19.615 5.031 -32.185 1.00 92.31 372 PHE A C 1
ATOM 2941 O O . PHE A 1 372 ? 19.221 4.745 -31.051 1.00 92.31 372 PHE A O 1
ATOM 2948 N N . SER A 1 373 ? 20.885 4.873 -32.559 1.00 90.19 373 SER A N 1
ATOM 2949 C CA . SER A 1 373 ? 21.946 4.449 -31.646 1.00 90.19 373 SER A CA 1
ATOM 2950 C C . SER A 1 373 ? 22.207 5.461 -30.536 1.00 90.19 373 SER A C 1
ATOM 2952 O O . SER A 1 373 ? 22.465 5.052 -29.405 1.00 90.19 373 SER A O 1
ATOM 2954 N N . ASP A 1 374 ? 22.128 6.756 -30.859 1.00 90.00 374 ASP A N 1
ATOM 2955 C CA . ASP A 1 374 ? 22.269 7.865 -29.911 1.00 90.00 374 ASP A CA 1
ATOM 2956 C C . ASP A 1 374 ? 20.967 8.087 -29.129 1.00 90.00 374 ASP A C 1
ATOM 2958 O O . ASP A 1 374 ? 21.000 8.298 -27.922 1.00 90.00 374 ASP A O 1
ATOM 2962 N N . ALA A 1 375 ? 19.813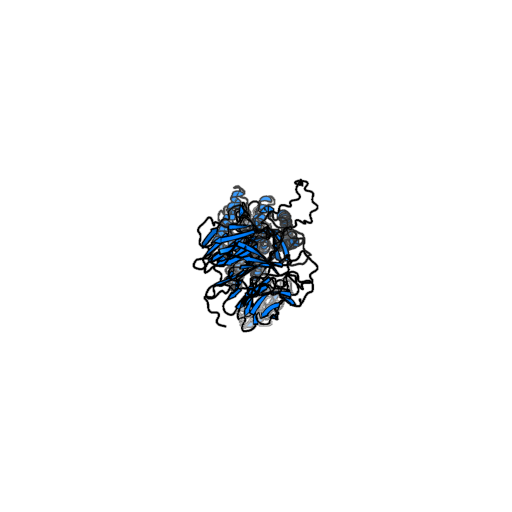 7.902 -29.778 1.00 92.50 375 ALA A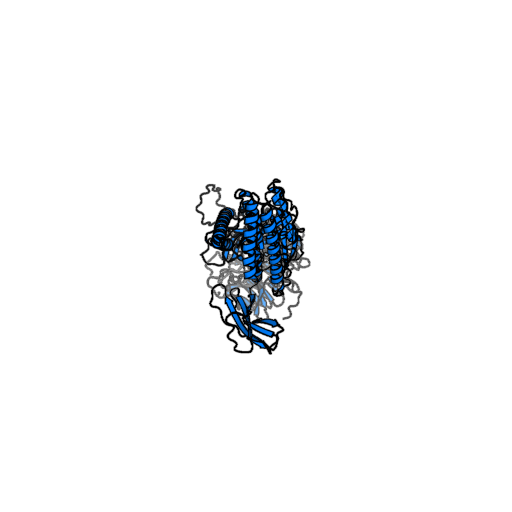 N 1
ATOM 2963 C CA . ALA A 1 375 ? 18.500 8.008 -29.145 1.00 92.50 375 ALA A CA 1
ATOM 2964 C C . ALA A 1 375 ? 18.289 7.010 -27.994 1.00 92.50 375 ALA A C 1
ATOM 2966 O O . ALA A 1 375 ? 17.537 7.297 -27.065 1.00 92.50 375 ALA A O 1
ATOM 2967 N N . GLY A 1 376 ? 18.963 5.857 -28.031 1.00 93.56 376 GLY A N 1
ATOM 2968 C CA . GLY A 1 376 ? 18.902 4.846 -26.976 1.00 93.56 376 GLY A CA 1
ATOM 2969 C C . GLY A 1 376 ? 17.795 3.812 -27.140 1.00 93.56 376 GLY A C 1
ATOM 2970 O O . GLY A 1 376 ? 17.187 3.376 -26.166 1.00 93.56 376 GLY A O 1
ATOM 2971 N N . VAL A 1 377 ? 17.549 3.379 -28.379 1.00 94.12 377 VAL A N 1
ATOM 2972 C CA . VAL A 1 377 ? 16.515 2.379 -28.709 1.00 94.12 377 VAL A CA 1
ATOM 2973 C C . VAL A 1 377 ? 16.691 1.039 -27.982 1.00 94.12 377 VAL A C 1
ATOM 2975 O O . VAL A 1 377 ? 15.708 0.387 -27.635 1.00 94.12 377 VAL A O 1
ATOM 2978 N N . ASP A 1 378 ? 17.924 0.613 -27.721 1.00 93.56 378 ASP A N 1
ATOM 2979 C CA . ASP A 1 378 ? 18.204 -0.572 -26.899 1.00 93.56 378 ASP A CA 1
ATOM 2980 C C . ASP A 1 378 ? 17.749 -0.404 -25.446 1.00 93.56 378 ASP A C 1
ATOM 2982 O O . ASP A 1 378 ? 17.199 -1.350 -24.891 1.00 93.56 378 ASP A O 1
ATOM 2986 N N . ASP A 1 379 ? 17.902 0.783 -24.852 1.00 95.88 379 ASP A N 1
ATOM 2987 C CA . ASP A 1 379 ? 17.395 1.069 -23.505 1.00 95.88 379 ASP A CA 1
ATOM 2988 C C . ASP A 1 379 ? 15.853 1.123 -23.488 1.00 95.88 379 ASP A C 1
ATOM 2990 O O . ASP A 1 379 ? 15.237 0.583 -22.571 1.00 95.88 379 ASP A O 1
ATOM 2994 N N . LEU A 1 380 ? 15.206 1.659 -24.533 1.00 96.69 380 LEU A N 1
ATOM 2995 C CA . LEU A 1 380 ? 13.740 1.592 -24.684 1.00 96.69 380 LEU A CA 1
ATOM 2996 C C . LEU A 1 380 ? 13.235 0.147 -24.823 1.00 96.69 380 LEU A C 1
ATOM 2998 O O . LEU A 1 380 ? 12.241 -0.248 -24.212 1.00 96.69 380 LEU A O 1
ATOM 3002 N N . THR A 1 381 ? 13.943 -0.666 -25.607 1.00 95.50 381 THR A N 1
ATOM 3003 C CA . THR A 1 381 ? 13.623 -2.090 -25.777 1.00 95.50 381 THR A CA 1
ATOM 3004 C C . THR A 1 381 ? 13.832 -2.855 -24.467 1.00 95.50 381 THR A C 1
ATOM 3006 O O . THR A 1 381 ? 13.036 -3.735 -24.129 1.00 95.50 381 THR A O 1
ATOM 3009 N N . ALA A 1 382 ? 14.870 -2.507 -23.699 1.00 96.12 382 ALA A N 1
ATOM 3010 C CA . ALA A 1 382 ? 15.131 -3.075 -22.381 1.00 96.12 382 ALA A CA 1
ATOM 3011 C C . ALA A 1 382 ? 14.049 -2.689 -21.359 1.00 96.12 382 ALA A C 1
ATOM 3013 O O . ALA A 1 382 ? 13.628 -3.555 -20.595 1.00 96.12 382 ALA A O 1
ATOM 3014 N N . LEU A 1 383 ? 13.542 -1.449 -21.384 1.00 97.31 383 LEU A N 1
ATOM 3015 C CA . LEU A 1 383 ? 12.404 -1.007 -20.564 1.00 97.31 383 LEU A CA 1
ATOM 3016 C C . LEU A 1 383 ? 11.146 -1.844 -20.839 1.00 97.31 383 LEU A C 1
ATOM 3018 O O . LEU A 1 383 ? 10.505 -2.336 -19.903 1.00 97.31 383 LEU A O 1
ATOM 3022 N N . LEU A 1 384 ? 10.815 -2.052 -22.118 1.00 96.06 384 LEU A N 1
ATOM 3023 C CA . LEU A 1 384 ? 9.685 -2.899 -22.509 1.00 96.06 384 LEU A CA 1
ATOM 3024 C C . LEU A 1 384 ? 9.894 -4.345 -22.039 1.00 96.06 384 LEU A C 1
ATOM 3026 O O . LEU A 1 384 ? 9.029 -4.917 -21.379 1.00 96.06 384 LEU A O 1
ATOM 3030 N N . THR A 1 385 ? 11.063 -4.918 -22.332 1.00 94.38 385 THR A N 1
ATOM 3031 C CA . THR A 1 385 ? 11.386 -6.316 -22.009 1.00 94.38 385 THR A CA 1
ATOM 3032 C C . THR A 1 385 ? 11.388 -6.566 -20.499 1.00 94.38 385 THR A C 1
ATOM 3034 O O . THR A 1 385 ? 10.817 -7.558 -20.048 1.00 94.38 385 THR A O 1
ATOM 3037 N N . SER A 1 386 ? 11.973 -5.657 -19.709 1.00 95.19 386 SER A N 1
ATOM 3038 C CA . SER A 1 386 ? 11.962 -5.722 -18.240 1.00 95.19 386 SER A CA 1
ATOM 3039 C C . SER A 1 386 ? 10.530 -5.724 -17.706 1.00 95.19 386 SER A C 1
ATOM 3041 O O . SER A 1 386 ? 10.168 -6.568 -16.891 1.00 95.19 386 SER A O 1
ATOM 3043 N N . THR A 1 387 ? 9.671 -4.843 -18.227 1.00 94.81 387 THR A N 1
ATOM 3044 C CA . THR A 1 387 ? 8.259 -4.758 -17.816 1.00 94.81 387 THR A CA 1
ATOM 3045 C C . THR A 1 387 ? 7.481 -6.035 -18.133 1.00 94.81 387 THR A C 1
ATOM 3047 O O . THR A 1 387 ? 6.789 -6.560 -17.260 1.00 94.81 387 THR A O 1
ATOM 3050 N N . VAL A 1 388 ? 7.636 -6.587 -19.339 1.00 92.19 388 VAL A N 1
ATOM 3051 C CA . VAL A 1 388 ? 6.988 -7.853 -19.725 1.00 92.19 388 VAL A CA 1
ATOM 3052 C C . VAL A 1 388 ? 7.447 -9.002 -18.823 1.00 92.19 388 VAL A C 1
ATOM 3054 O O . VAL A 1 388 ? 6.628 -9.795 -18.360 1.00 92.19 388 VAL A O 1
ATOM 3057 N N . ASN A 1 389 ? 8.747 -9.081 -18.530 1.00 91.06 389 ASN A N 1
ATOM 3058 C CA . ASN A 1 389 ? 9.300 -10.130 -17.673 1.00 91.06 389 ASN A CA 1
ATOM 3059 C C . ASN A 1 389 ? 8.829 -10.005 -16.220 1.00 91.06 389 ASN A C 1
ATOM 3061 O O . ASN A 1 389 ? 8.477 -11.011 -15.610 1.00 91.06 389 ASN A O 1
ATOM 3065 N N . GLN A 1 390 ? 8.779 -8.786 -15.682 1.00 89.06 390 GLN A N 1
ATOM 3066 C CA . GLN A 1 390 ? 8.346 -8.536 -14.309 1.00 89.06 390 GLN A CA 1
ATOM 3067 C C . GLN A 1 390 ? 6.853 -8.842 -14.107 1.00 89.06 390 GLN A C 1
ATOM 3069 O O . GLN A 1 390 ? 6.461 -9.407 -13.085 1.00 89.06 390 GLN A O 1
ATOM 3074 N N . THR A 1 391 ? 6.018 -8.530 -15.100 1.00 82.38 391 THR A N 1
ATOM 3075 C CA . THR A 1 391 ? 4.564 -8.750 -15.030 1.00 82.38 391 THR A CA 1
ATOM 3076 C C . THR A 1 391 ? 4.203 -10.231 -14.921 1.00 82.38 391 THR A C 1
ATOM 3078 O O . THR A 1 391 ? 3.267 -10.580 -14.206 1.00 82.38 391 THR A O 1
ATOM 3081 N N . ARG A 1 392 ? 4.993 -11.127 -15.532 1.00 78.88 392 ARG A N 1
ATOM 3082 C CA . ARG A 1 392 ? 4.819 -12.585 -15.381 1.00 78.88 392 ARG A CA 1
ATOM 3083 C C . ARG A 1 392 ? 4.960 -13.067 -13.930 1.00 78.88 392 ARG A C 1
ATOM 3085 O O . ARG A 1 392 ? 4.491 -14.155 -13.618 1.00 78.88 392 ARG A O 1
ATOM 3092 N N . GLY A 1 393 ? 5.567 -12.266 -13.051 1.00 76.25 393 GLY A N 1
ATOM 3093 C CA . GLY A 1 393 ? 5.626 -12.497 -11.604 1.00 76.25 393 GLY A CA 1
ATOM 3094 C C . GLY A 1 393 ? 4.427 -11.955 -10.812 1.00 76.25 393 GLY A C 1
ATOM 3095 O O . GLY A 1 393 ? 4.420 -12.059 -9.591 1.00 76.25 393 GLY A O 1
ATOM 3096 N N . GLY A 1 394 ? 3.420 -11.359 -11.466 1.00 79.25 394 GLY A N 1
ATOM 3097 C CA . GLY A 1 394 ? 2.233 -10.785 -10.814 1.00 79.25 394 GLY A CA 1
ATOM 3098 C C . GLY A 1 394 ? 2.427 -9.374 -10.242 1.00 79.25 394 GLY A C 1
ATOM 3099 O O . GLY A 1 394 ? 1.555 -8.874 -9.531 1.00 79.25 394 GLY A O 1
ATOM 3100 N N . HIS A 1 395 ? 3.543 -8.711 -10.550 1.00 80.31 395 HIS A N 1
ATOM 3101 C CA . HIS A 1 395 ? 3.885 -7.391 -10.019 1.00 80.31 395 HIS A CA 1
ATOM 3102 C C . HIS A 1 395 ? 3.235 -6.261 -10.830 1.00 80.31 395 HIS A C 1
ATOM 3104 O O . HIS A 1 395 ? 3.832 -5.713 -11.754 1.00 80.31 395 HIS A O 1
ATOM 3110 N N . SER A 1 396 ? 2.013 -5.879 -10.472 1.00 87.44 396 SER A N 1
ATOM 3111 C CA . SER A 1 396 ? 1.352 -4.684 -11.011 1.00 87.44 396 SER A CA 1
ATOM 3112 C C . SER A 1 396 ? 0.756 -3.856 -9.882 1.00 87.44 396 SER A C 1
ATOM 3114 O O . SER A 1 396 ? 0.170 -4.426 -8.960 1.00 87.44 396 SER A O 1
ATOM 3116 N N . LEU A 1 397 ? 0.811 -2.536 -10.003 1.00 89.44 397 LEU A N 1
ATOM 3117 C CA . LEU A 1 397 ? 0.148 -1.617 -9.088 1.00 89.44 397 LEU A CA 1
ATOM 3118 C C . LEU A 1 397 ? -1.343 -1.546 -9.396 1.00 89.44 397 LEU A C 1
ATOM 3120 O O . LEU A 1 397 ? -1.742 -1.255 -10.525 1.00 89.44 397 LEU A O 1
ATOM 3124 N N . LEU A 1 398 ? -2.162 -1.784 -8.379 1.00 84.88 398 LEU A N 1
ATOM 3125 C CA . LEU A 1 398 ? -3.598 -1.569 -8.455 1.00 84.88 398 LEU A CA 1
ATOM 3126 C C . LEU A 1 398 ? -3.917 -0.119 -8.071 1.00 84.88 398 LEU A C 1
ATOM 3128 O O . LEU A 1 398 ? -3.527 0.349 -7.002 1.00 84.88 398 LEU A O 1
ATOM 3132 N N . LEU A 1 399 ? -4.621 0.596 -8.952 1.00 81.12 399 LEU A N 1
ATOM 3133 C CA . LEU A 1 399 ? -5.076 1.975 -8.711 1.00 81.12 399 LEU A CA 1
ATOM 3134 C C . LEU A 1 399 ? -6.287 2.067 -7.767 1.00 81.12 399 LEU A C 1
ATOM 3136 O O . LEU A 1 399 ? -6.643 3.160 -7.319 1.00 81.12 399 LEU A O 1
ATOM 3140 N N . ASP A 1 400 ? -6.925 0.932 -7.483 1.00 68.69 400 ASP A N 1
ATOM 3141 C CA . ASP A 1 400 ? -8.101 0.823 -6.620 1.00 68.69 400 ASP A CA 1
ATOM 3142 C C . ASP A 1 400 ? -7.759 0.805 -5.129 1.00 68.69 400 ASP A C 1
ATOM 3144 O O . ASP A 1 400 ? -8.678 0.815 -4.317 1.00 68.69 400 ASP A O 1
ATOM 3148 N N . ASN A 1 401 ? -6.473 0.810 -4.761 1.00 71.00 401 ASN A N 1
ATOM 3149 C CA . ASN A 1 401 ? -6.052 1.014 -3.387 1.00 71.00 401 ASN A CA 1
ATOM 3150 C C . ASN A 1 401 ? -5.947 2.525 -3.121 1.00 71.00 401 ASN A C 1
ATOM 3152 O O . ASN A 1 401 ? -4.911 3.129 -3.411 1.00 71.00 401 ASN A O 1
ATOM 3156 N N . PRO A 1 402 ? -6.989 3.180 -2.572 1.00 65.00 402 PRO A N 1
ATOM 3157 C CA . PRO A 1 402 ? -6.933 4.607 -2.281 1.00 65.00 402 PRO A CA 1
ATOM 3158 C C . PRO A 1 402 ? -5.880 4.959 -1.218 1.00 65.00 402 PRO A C 1
ATOM 3160 O O . PRO A 1 402 ? -5.592 6.145 -1.038 1.00 65.00 402 PRO A O 1
ATOM 3163 N N . HIS A 1 403 ? -5.335 3.968 -0.504 1.00 74.31 403 HIS A N 1
ATOM 3164 C CA . HIS A 1 403 ? -4.555 4.141 0.718 1.00 74.31 403 HIS A CA 1
ATOM 3165 C C . HIS A 1 403 ? -3.316 3.238 0.676 1.00 74.31 403 HIS A C 1
ATOM 3167 O O . HIS A 1 403 ? -3.257 2.174 1.296 1.00 74.31 403 HIS A O 1
ATOM 3173 N N . PRO A 1 404 ? -2.308 3.616 -0.115 1.00 83.31 404 PRO A N 1
ATOM 3174 C CA . PRO A 1 404 ? -1.184 2.739 -0.356 1.00 83.31 404 PRO A CA 1
ATOM 3175 C C . PRO A 1 404 ? -0.289 2.636 0.889 1.00 83.31 404 PRO A C 1
ATOM 3177 O O . PRO A 1 404 ? -0.174 3.566 1.689 1.00 83.31 404 PRO A O 1
ATOM 3180 N N . ARG A 1 405 ? 0.365 1.484 1.046 1.00 89.00 405 ARG A N 1
ATOM 3181 C CA . ARG A 1 405 ? 1.310 1.208 2.139 1.00 89.00 405 ARG A CA 1
ATOM 3182 C C . ARG A 1 405 ? 2.459 2.199 2.152 1.00 89.00 405 ARG A C 1
ATOM 3184 O O . ARG A 1 405 ? 3.010 2.515 1.101 1.00 89.00 405 ARG A O 1
ATOM 3191 N N . VAL A 1 406 ? 2.885 2.644 3.325 1.00 88.56 406 VAL A N 1
ATOM 3192 C CA . VAL A 1 406 ? 3.969 3.628 3.399 1.00 88.56 406 VAL A CA 1
ATOM 3193 C C . VAL A 1 406 ? 5.335 2.968 3.434 1.00 88.56 406 VAL A C 1
ATOM 3195 O O . VAL A 1 406 ? 6.232 3.470 2.763 1.00 88.56 406 VAL A O 1
ATOM 3198 N N . GLY A 1 407 ? 5.497 1.861 4.154 1.00 89.06 407 GLY A N 1
ATOM 3199 C CA . GLY A 1 407 ? 6.771 1.164 4.317 1.00 89.06 407 GLY A CA 1
ATOM 3200 C C . GLY A 1 407 ? 6.720 -0.285 3.837 1.00 89.06 407 GLY A C 1
ATOM 3201 O O . GLY A 1 407 ? 5.794 -0.681 3.124 1.00 89.06 407 GLY A O 1
ATOM 3202 N N . PRO A 1 408 ? 7.719 -1.103 4.205 1.00 88.94 408 PRO A N 1
ATOM 3203 C CA . PRO A 1 408 ? 7.729 -2.525 3.892 1.00 88.94 408 PRO A CA 1
ATOM 3204 C C . PRO A 1 408 ? 6.798 -3.349 4.804 1.00 88.94 408 PRO A C 1
ATOM 3206 O O . PRO A 1 408 ? 6.419 -4.453 4.410 1.00 88.94 408 PRO A O 1
ATOM 3209 N N . GLY A 1 409 ? 6.368 -2.823 5.955 1.00 87.62 409 GLY A N 1
ATOM 3210 C CA . GLY A 1 409 ? 5.615 -3.520 7.001 1.00 87.62 409 GLY A CA 1
ATOM 3211 C C . GLY A 1 409 ? 4.188 -3.905 6.617 1.00 87.62 409 GLY A C 1
ATOM 3212 O O . GLY A 1 409 ? 3.334 -3.045 6.456 1.00 87.62 409 GLY A O 1
ATOM 3213 N N . GLN A 1 410 ? 3.885 -5.189 6.447 1.00 88.94 410 GLN A N 1
ATOM 3214 C CA . GLN A 1 410 ? 2.555 -5.652 6.026 1.00 88.94 410 GLN A CA 1
ATOM 3215 C C . GLN A 1 410 ? 1.729 -6.081 7.226 1.00 88.94 410 GLN A C 1
ATOM 3217 O O . GLN A 1 410 ? 2.084 -7.057 7.883 1.00 88.94 410 GLN A O 1
ATOM 3222 N N . ALA A 1 411 ? 0.613 -5.403 7.474 1.00 88.00 411 ALA A N 1
ATOM 3223 C CA . ALA A 1 411 ? -0.351 -5.834 8.469 1.00 88.00 411 ALA A CA 1
ATOM 3224 C C . ALA A 1 411 ? -1.356 -6.804 7.833 1.00 88.00 411 ALA A C 1
ATOM 3226 O O . ALA A 1 411 ? -1.982 -6.492 6.822 1.00 88.00 411 ALA A O 1
ATOM 3227 N N . ASN A 1 412 ? -1.485 -7.992 8.419 1.00 88.62 412 ASN A N 1
ATOM 3228 C CA . ASN A 1 412 ? -2.301 -9.079 7.878 1.00 88.62 412 ASN A CA 1
ATOM 3229 C C . ASN A 1 412 ? -3.607 -9.254 8.655 1.00 88.62 412 ASN A C 1
ATOM 3231 O O . ASN A 1 412 ? -4.637 -9.560 8.062 1.00 88.62 412 ASN A O 1
ATOM 3235 N N . ASN A 1 413 ? -3.557 -9.109 9.980 1.00 86.69 413 ASN A N 1
ATOM 3236 C CA . ASN A 1 413 ? -4.711 -9.302 10.850 1.00 86.69 413 ASN A CA 1
ATOM 3237 C C . ASN A 1 413 ? -4.574 -8.467 12.130 1.00 86.69 413 ASN A C 1
ATOM 3239 O O . ASN A 1 413 ? -3.469 -8.078 12.508 1.00 86.69 413 ASN A O 1
ATOM 3243 N N . VAL A 1 414 ? -5.687 -8.225 12.814 1.00 85.81 414 VAL A N 1
ATOM 3244 C CA . VAL A 1 414 ? -5.723 -7.592 14.133 1.00 85.81 414 VAL A CA 1
ATOM 3245 C C . VAL A 1 414 ? -6.486 -8.507 15.077 1.00 85.81 414 VAL A C 1
ATOM 3247 O O . VAL A 1 414 ? -7.660 -8.787 14.856 1.00 85.81 414 VAL A O 1
ATOM 3250 N N . SER A 1 415 ? -5.834 -8.957 16.144 1.00 84.56 415 SER A N 1
ATOM 3251 C CA . SER A 1 415 ? -6.516 -9.588 17.270 1.00 84.56 415 SER A CA 1
ATOM 3252 C C . SER A 1 415 ? -6.825 -8.523 18.312 1.00 84.56 415 SER A C 1
ATOM 3254 O O . SER A 1 415 ? -5.918 -7.860 18.824 1.00 84.56 415 SER A O 1
ATOM 3256 N N . LEU A 1 416 ? -8.104 -8.343 18.633 1.00 79.62 416 LEU A N 1
ATOM 3257 C CA . LEU A 1 416 ? -8.503 -7.472 19.730 1.00 79.62 416 LEU A CA 1
ATOM 3258 C C . LEU A 1 416 ? -8.494 -8.235 21.048 1.00 79.62 416 LEU A C 1
ATOM 3260 O O . LEU A 1 416 ? -9.081 -9.305 21.162 1.00 79.62 416 LEU A O 1
ATOM 3264 N N . ALA A 1 417 ? -7.871 -7.625 22.049 1.00 77.56 417 ALA A N 1
ATOM 3265 C CA . ALA A 1 417 ? -7.987 -8.007 23.443 1.00 77.56 417 ALA A CA 1
ATOM 3266 C C . ALA A 1 417 ? -8.653 -6.846 24.188 1.00 77.56 417 ALA A C 1
ATOM 3268 O O . ALA A 1 417 ? -8.014 -5.881 24.626 1.00 77.56 417 ALA A O 1
ATOM 3269 N N . LEU A 1 418 ? -9.973 -6.922 24.312 1.00 68.19 418 LEU A N 1
ATOM 3270 C CA . LEU A 1 418 ? -10.731 -5.967 25.103 1.00 68.19 418 LEU A CA 1
ATOM 3271 C C . LEU A 1 418 ? -10.439 -6.220 26.581 1.00 68.19 418 LEU A C 1
ATOM 3273 O O . LEU A 1 418 ? -10.684 -7.296 27.112 1.00 68.19 418 LEU A O 1
ATOM 3277 N N . THR A 1 419 ? -9.848 -5.227 27.238 1.00 63.41 419 THR A N 1
ATOM 3278 C CA . THR A 1 419 ? -9.599 -5.267 28.679 1.00 63.41 419 THR A CA 1
ATOM 3279 C C . THR A 1 419 ? -10.474 -4.198 29.317 1.00 63.41 419 THR A C 1
ATOM 3281 O O . THR A 1 419 ? -10.067 -3.044 29.444 1.00 63.41 419 THR A O 1
ATOM 3284 N N . CYS A 1 420 ? -11.706 -4.557 29.694 1.00 54.72 420 CYS A N 1
ATOM 3285 C CA . CYS A 1 420 ? -12.555 -3.650 30.458 1.00 54.72 420 CYS A CA 1
ATOM 3286 C C . CYS A 1 420 ? -12.073 -3.678 31.928 1.00 54.72 420 CYS A C 1
ATOM 3288 O O . CYS A 1 420 ? -12.273 -4.652 32.649 1.00 54.72 420 CYS A O 1
ATOM 3290 N N . GLY A 1 421 ? -11.370 -2.635 32.378 1.00 50.62 421 GLY A N 1
ATOM 3291 C CA . GLY A 1 421 ? -10.833 -2.576 33.739 1.00 50.62 421 GLY A CA 1
ATOM 3292 C C . GLY A 1 421 ? -10.580 -1.145 34.223 1.00 50.62 421 GLY A C 1
ATOM 3293 O O . GLY A 1 421 ? -10.399 -0.244 33.403 1.00 50.62 421 GLY A O 1
ATOM 3294 N N . PRO A 1 422 ? -10.575 -0.906 35.549 1.00 41.56 422 PRO A N 1
ATOM 3295 C CA . PRO A 1 422 ? -10.322 0.412 36.114 1.00 41.56 422 PRO A CA 1
ATOM 3296 C C . PRO A 1 422 ? -8.907 0.878 35.762 1.00 41.56 422 PRO A C 1
ATOM 3298 O O . PRO A 1 422 ? -7.918 0.185 36.007 1.00 41.56 422 PRO A O 1
ATOM 3301 N N . TRP A 1 423 ? -8.814 2.076 35.193 1.00 42.22 423 TRP A N 1
ATOM 3302 C CA . TRP A 1 423 ? -7.565 2.669 34.735 1.00 42.22 423 TRP A CA 1
ATOM 3303 C C . TRP A 1 423 ? -6.637 2.992 35.917 1.00 42.22 423 TRP A C 1
ATOM 3305 O O . TRP A 1 423 ? -6.719 4.056 36.531 1.00 42.22 423 TRP A O 1
ATOM 3315 N N . GLN A 1 424 ? -5.730 2.075 36.263 1.00 43.53 424 GLN A N 1
ATOM 3316 C CA . GLN A 1 424 ? -4.583 2.407 37.104 1.00 43.53 424 GLN A CA 1
ATOM 3317 C C . GLN A 1 424 ? -3.503 3.020 36.219 1.00 43.53 424 GLN A C 1
ATOM 3319 O O . GLN A 1 424 ? -2.793 2.329 35.492 1.00 43.53 424 GLN A O 1
ATOM 3324 N N . ARG A 1 425 ? -3.373 4.346 36.292 1.00 39.50 425 ARG A N 1
ATOM 3325 C CA . ARG A 1 425 ? -2.321 5.133 35.640 1.00 39.50 425 ARG A CA 1
ATOM 3326 C C . ARG A 1 425 ? -0.952 4.847 36.285 1.00 39.50 425 ARG A C 1
ATOM 3328 O O . ARG A 1 425 ? -0.339 5.728 36.876 1.00 39.50 425 ARG A O 1
ATOM 3335 N N . HIS A 1 426 ? -0.462 3.614 36.197 1.00 40.84 426 HIS A N 1
ATOM 3336 C CA . HIS A 1 426 ? 0.930 3.275 36.481 1.00 40.84 426 HIS A CA 1
ATOM 3337 C C . HIS A 1 426 ? 1.710 3.340 35.166 1.00 40.84 426 HIS A C 1
ATOM 3339 O O . HIS A 1 426 ? 1.951 2.338 34.503 1.00 40.84 426 HIS A O 1
ATOM 3345 N N . GLY A 1 427 ? 2.045 4.561 34.746 1.00 38.72 427 GLY A N 1
ATOM 3346 C CA . GLY A 1 427 ? 2.944 4.770 33.614 1.00 38.72 427 GLY A CA 1
ATOM 3347 C C . GLY A 1 427 ? 4.414 4.543 34.010 1.00 38.72 427 GLY A C 1
ATOM 3348 O O . GLY A 1 427 ? 4.792 4.910 35.121 1.00 38.72 427 GLY A O 1
ATOM 3349 N N . PRO A 1 428 ? 5.270 4.033 33.103 1.00 39.03 428 PRO A N 1
ATOM 3350 C CA . PRO A 1 428 ? 6.727 3.996 33.268 1.00 39.03 428 PRO A CA 1
ATOM 3351 C C . PRO A 1 428 ? 7.436 5.321 32.892 1.00 39.03 428 PRO A C 1
ATOM 3353 O O . PRO A 1 428 ? 8.622 5.325 32.584 1.00 39.03 428 PRO A O 1
ATOM 3356 N N . TRP A 1 429 ? 6.749 6.469 32.927 1.00 39.09 429 TRP A N 1
ATOM 3357 C CA . TRP A 1 429 ? 7.331 7.773 32.576 1.00 39.09 429 TRP A CA 1
ATOM 3358 C C . TRP A 1 429 ? 7.665 8.605 33.826 1.00 39.09 429 TRP A C 1
ATOM 3360 O O . TRP A 1 429 ? 6.796 9.257 34.398 1.00 39.09 429 TRP A O 1
ATOM 3370 N N . GLN A 1 430 ? 8.944 8.638 34.223 1.00 39.06 430 GLN A N 1
ATOM 3371 C CA . GLN A 1 430 ? 9.502 9.562 35.233 1.00 39.06 430 GLN A CA 1
ATOM 3372 C C . GLN A 1 430 ? 9.743 10.989 34.677 1.00 39.06 430 GLN A C 1
ATOM 3374 O O . GLN A 1 430 ? 10.781 11.605 34.913 1.00 39.06 430 GLN A O 1
ATOM 3379 N N . GLY A 1 431 ? 8.797 11.544 33.916 1.00 34.78 431 GLY A N 1
ATOM 3380 C CA . GLY A 1 431 ? 8.905 12.893 33.350 1.00 34.78 431 GLY A CA 1
ATOM 3381 C C . GLY A 1 431 ? 8.067 13.910 34.120 1.00 34.78 431 GLY A C 1
ATOM 3382 O O . GLY A 1 431 ? 6.845 13.890 34.017 1.00 34.78 431 GLY A O 1
ATOM 3383 N N . LYS A 1 432 ? 8.727 14.798 34.874 1.00 33.38 432 LYS A N 1
ATOM 3384 C CA . LYS A 1 432 ? 8.154 15.932 35.624 1.00 33.38 432 LYS A CA 1
ATOM 3385 C C . LYS A 1 432 ? 7.032 16.666 34.869 1.00 33.38 432 LYS A C 1
ATOM 3387 O O . LYS A 1 432 ? 7.306 17.391 33.918 1.00 33.38 432 LYS A O 1
ATOM 3392 N N . PHE A 1 433 ? 5.812 16.598 35.393 1.00 30.23 433 PHE A N 1
ATOM 3393 C CA . PHE A 1 433 ? 4.832 17.678 35.272 1.00 30.23 433 PHE A CA 1
ATOM 3394 C C . PHE A 1 433 ? 4.322 18.029 36.672 1.00 30.23 433 PHE A C 1
ATOM 3396 O O . PHE A 1 433 ? 3.450 17.364 37.231 1.00 30.23 433 PHE A O 1
ATOM 3403 N N . ASP A 1 434 ? 4.915 19.079 37.241 1.00 34.34 434 ASP A N 1
ATOM 3404 C CA . ASP A 1 434 ? 4.452 19.760 38.446 1.00 34.34 434 ASP A CA 1
ATOM 3405 C C . ASP A 1 434 ? 3.163 20.524 38.130 1.00 34.34 434 ASP A C 1
ATOM 3407 O O . ASP A 1 434 ? 3.220 21.654 37.670 1.00 34.34 434 ASP A O 1
ATOM 3411 N N . TYR A 1 435 ? 2.004 19.910 38.367 1.00 32.75 435 TYR A N 1
ATOM 3412 C CA . TYR A 1 435 ? 0.788 20.589 38.837 1.00 32.75 435 TYR A CA 1
ATOM 3413 C C . TYR A 1 435 ? -0.107 19.548 39.517 1.00 32.75 435 TYR A C 1
ATOM 3415 O O . TYR A 1 435 ? -1.112 19.089 38.982 1.00 32.75 435 TYR A O 1
ATOM 3423 N N . TRP A 1 436 ? 0.283 19.165 40.733 1.00 30.19 436 TRP A N 1
ATOM 3424 C CA . TRP A 1 436 ? -0.571 18.440 41.669 1.00 30.19 436 TRP A CA 1
ATOM 3425 C C . TRP A 1 436 ? -0.895 19.382 42.833 1.00 30.19 436 TRP A C 1
ATOM 3427 O O . TRP A 1 436 ? -0.064 19.618 43.707 1.00 30.19 436 TRP A O 1
ATOM 3437 N N . LYS A 1 437 ? -2.102 19.961 42.839 1.00 30.52 437 LYS A N 1
ATOM 3438 C CA . LYS A 1 437 ? -2.695 20.526 44.059 1.00 30.52 437 LYS A CA 1
ATOM 3439 C C . LYS A 1 437 ? -3.631 19.465 44.645 1.00 30.52 437 LYS A C 1
ATOM 3441 O O . LYS A 1 437 ? -4.625 19.150 43.995 1.00 30.52 437 LYS A O 1
ATOM 3446 N N . PRO A 1 438 ? -3.361 18.926 45.845 1.00 35.16 438 PRO A N 1
ATOM 3447 C CA . PRO A 1 438 ? -4.296 18.031 46.512 1.00 35.16 438 PRO A CA 1
ATOM 3448 C C . PRO A 1 438 ? -5.521 18.835 46.965 1.00 35.16 438 PRO A C 1
ATOM 3450 O O . PRO A 1 438 ? -5.388 19.820 47.697 1.00 35.16 438 PRO A O 1
ATOM 3453 N N . SER A 1 439 ? -6.725 18.421 46.570 1.00 37.50 439 SER A N 1
ATOM 3454 C CA . SER A 1 439 ? -7.944 18.833 47.266 1.00 37.50 439 SER A CA 1
ATOM 3455 C C . SER A 1 439 ? -7.962 18.210 48.667 1.00 37.50 439 SER A C 1
ATOM 3457 O O . SER A 1 439 ? -7.612 17.048 48.849 1.00 37.50 439 SER A O 1
ATOM 3459 N N . LYS A 1 440 ? -8.380 18.984 49.675 1.00 38.78 440 LYS A N 1
ATOM 3460 C CA . LYS A 1 440 ? -8.349 18.652 51.119 1.00 38.78 440 LYS A CA 1
ATOM 3461 C C . LYS A 1 440 ? -9.284 17.514 51.582 1.00 38.78 440 LYS A C 1
ATOM 3463 O O . LYS A 1 440 ? -9.479 17.339 52.780 1.00 38.78 440 LYS A O 1
ATOM 3468 N N . ARG A 1 441 ? -9.857 16.729 50.677 1.00 40.34 441 ARG A N 1
ATOM 3469 C CA . ARG A 1 441 ? -10.534 15.466 50.996 1.00 40.34 441 ARG A CA 1
ATOM 3470 C C . ARG A 1 441 ? -9.968 14.437 50.042 1.00 40.34 441 ARG A C 1
ATOM 3472 O O . ARG A 1 441 ? -9.959 14.690 48.842 1.00 40.34 441 ARG A O 1
ATOM 3479 N N . GLY A 1 442 ? -9.440 13.341 50.576 1.00 38.12 442 GLY A N 1
ATOM 3480 C CA . GLY A 1 442 ? -8.801 12.255 49.827 1.00 38.12 442 GLY A CA 1
ATOM 3481 C C . GLY A 1 442 ? -9.758 11.455 48.938 1.00 38.12 442 GLY A C 1
ATOM 3482 O O . GLY A 1 442 ? -9.588 10.247 48.798 1.00 38.12 442 GLY A O 1
ATOM 3483 N N . ASP A 1 443 ? -10.748 12.112 48.344 1.00 33.44 443 ASP A N 1
ATOM 3484 C CA . ASP A 1 443 ? -11.703 11.524 47.430 1.00 33.44 443 ASP A CA 1
ATOM 3485 C C . ASP A 1 443 ? -11.031 11.447 46.060 1.00 33.44 443 ASP A C 1
ATOM 3487 O O . ASP A 1 443 ? -10.876 12.433 45.336 1.00 33.44 443 ASP A O 1
ATOM 3491 N N . LYS A 1 444 ? -10.569 10.244 45.725 1.00 31.09 444 LYS A N 1
ATOM 3492 C CA . LYS A 1 444 ? -10.223 9.886 44.354 1.00 31.09 444 LYS A CA 1
ATOM 3493 C C . LYS A 1 444 ? -11.526 9.904 43.553 1.00 31.09 444 LYS A C 1
ATOM 3495 O O . LYS A 1 444 ? -12.298 8.952 43.625 1.00 31.09 444 LYS A O 1
ATOM 3500 N N . TYR A 1 445 ? -11.797 10.993 42.841 1.00 33.00 445 TYR A N 1
ATOM 3501 C CA . TYR A 1 445 ? -12.910 11.035 41.897 1.00 33.00 445 TYR A CA 1
ATOM 3502 C C . TYR A 1 445 ? -12.517 10.261 40.636 1.00 33.00 445 TYR A C 1
ATOM 3504 O O . TYR A 1 445 ? -11.493 10.535 40.014 1.00 33.00 445 TYR A O 1
ATOM 3512 N N . TRP A 1 446 ? -13.324 9.256 40.313 1.00 37.53 446 TRP A N 1
ATOM 3513 C CA . TRP A 1 446 ? -13.221 8.437 39.113 1.00 37.53 446 TRP A CA 1
ATOM 3514 C C . TRP A 1 446 ? -13.984 9.131 37.983 1.00 37.53 446 TRP A C 1
ATOM 3516 O O . TRP A 1 446 ? -15.149 9.471 38.177 1.00 37.53 446 TRP A O 1
ATOM 3526 N N . GLU A 1 447 ? -13.367 9.323 36.816 1.00 34.03 447 GLU A N 1
ATOM 3527 C CA . GLU A 1 447 ? -14.096 9.679 35.591 1.00 34.03 447 GLU A CA 1
ATOM 3528 C C . GLU A 1 447 ? -14.654 8.386 34.960 1.00 34.03 447 GLU A C 1
ATOM 3530 O O . GLU A 1 447 ? -13.872 7.514 34.572 1.00 34.03 447 GLU A O 1
ATOM 3535 N N . PRO A 1 448 ? -15.983 8.190 34.881 1.00 35.25 448 PRO A N 1
ATOM 3536 C CA . PRO A 1 448 ? -16.573 7.039 34.199 1.00 35.25 448 PRO A CA 1
ATOM 3537 C C . PRO A 1 448 ? -16.482 7.225 32.675 1.00 35.25 448 PRO A C 1
ATOM 3539 O O . PRO A 1 448 ? -16.935 8.251 32.174 1.00 35.25 448 PRO A O 1
ATOM 3542 N N . GLY A 1 449 ? -15.957 6.236 31.935 1.00 43.31 449 GLY A N 1
ATOM 3543 C CA . GLY A 1 449 ? -16.132 6.170 30.471 1.00 43.31 449 GLY A CA 1
ATOM 3544 C C . GLY A 1 449 ? -14.947 5.723 29.602 1.00 43.31 449 GLY A C 1
ATOM 3545 O O . GLY A 1 449 ? -15.141 5.542 28.404 1.00 43.31 449 GLY A O 1
ATOM 3546 N N . ALA A 1 450 ? -13.739 5.513 30.133 1.00 47.34 450 ALA A N 1
ATOM 3547 C CA . ALA A 1 450 ? -12.596 5.106 29.304 1.00 47.34 450 ALA A CA 1
ATOM 3548 C C . ALA A 1 450 ? -12.458 3.572 29.225 1.00 47.34 450 ALA A C 1
ATOM 3550 O O . ALA A 1 450 ? -11.797 2.956 30.060 1.00 47.34 450 ALA A O 1
ATOM 3551 N N . ALA A 1 451 ? -13.070 2.944 28.217 1.00 56.97 451 ALA A N 1
ATOM 3552 C CA . ALA A 1 451 ? -12.713 1.579 27.829 1.00 56.97 451 ALA A CA 1
ATOM 3553 C C . ALA A 1 451 ? -11.370 1.612 27.080 1.00 56.97 451 ALA A C 1
ATOM 3555 O O . ALA A 1 451 ? -11.240 2.289 26.054 1.00 56.97 451 ALA A O 1
ATOM 3556 N N . LEU A 1 452 ? -10.366 0.903 27.604 1.00 68.44 452 LEU A N 1
ATOM 3557 C CA . LEU A 1 452 ? -9.077 0.742 26.939 1.00 68.44 452 LEU A CA 1
ATOM 3558 C C . LEU A 1 452 ? -9.153 -0.471 26.010 1.00 68.44 452 LEU A C 1
ATOM 3560 O O . LEU A 1 452 ? -9.269 -1.610 26.461 1.00 68.44 452 LEU A O 1
ATOM 3564 N N . ILE A 1 453 ? -9.043 -0.233 24.709 1.00 73.69 453 ILE A N 1
ATOM 3565 C CA . ILE A 1 453 ? -8.795 -1.307 23.756 1.00 73.69 453 ILE A CA 1
ATOM 3566 C C . ILE A 1 453 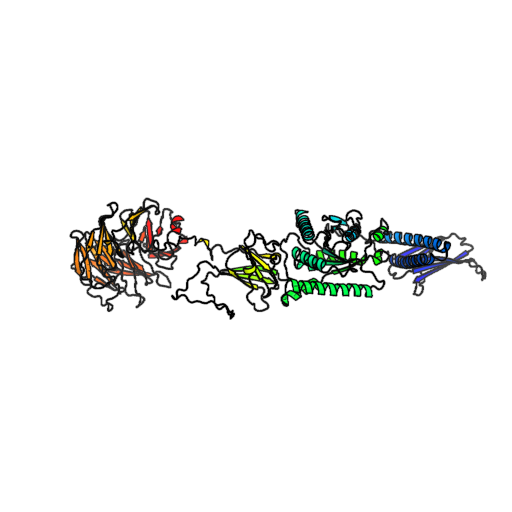? -7.295 -1.562 23.737 1.00 73.69 453 ILE A C 1
ATOM 3568 O O . ILE A 1 453 ? -6.506 -0.668 23.413 1.00 73.69 453 ILE A O 1
ATOM 3572 N N . THR A 1 454 ? -6.901 -2.797 24.028 1.00 81.69 454 THR A N 1
ATOM 3573 C CA . THR A 1 454 ? -5.605 -3.304 23.588 1.00 81.69 454 THR A CA 1
ATOM 3574 C C . THR A 1 454 ? -5.847 -4.109 22.320 1.00 81.69 454 THR A C 1
ATOM 3576 O O . THR A 1 454 ? -6.670 -5.019 22.303 1.00 81.69 454 THR A O 1
ATOM 3579 N N . PHE A 1 455 ? -5.167 -3.775 21.232 1.00 86.12 455 PHE A N 1
ATOM 3580 C CA . PHE A 1 455 ? -5.206 -4.607 20.035 1.00 86.12 455 PHE A CA 1
ATOM 3581 C C . PHE A 1 455 ? -3.792 -4.961 19.615 1.00 86.12 455 PHE A C 1
ATOM 3583 O O . PHE A 1 455 ? -2.862 -4.160 19.721 1.00 86.12 455 PHE A O 1
ATOM 3590 N N . GLU A 1 456 ? -3.636 -6.193 19.167 1.00 88.38 456 GLU A N 1
ATOM 3591 C CA . GLU A 1 456 ? -2.387 -6.729 18.662 1.00 88.38 456 GLU A CA 1
ATOM 3592 C C . GLU A 1 456 ? -2.525 -6.882 17.149 1.00 88.38 456 GLU A C 1
ATOM 3594 O O . GLU A 1 456 ? -3.378 -7.615 16.648 1.00 88.38 456 GLU A O 1
ATOM 3599 N N . ALA A 1 457 ? -1.721 -6.120 16.414 1.00 87.94 457 ALA A N 1
ATOM 3600 C CA . ALA A 1 457 ? -1.625 -6.231 14.970 1.00 87.94 457 ALA A CA 1
ATOM 3601 C C . ALA A 1 457 ? -0.591 -7.307 14.631 1.00 87.94 457 ALA A C 1
ATOM 3603 O O . ALA A 1 457 ? 0.535 -7.260 15.121 1.00 87.94 457 ALA A O 1
ATOM 3604 N N . HIS A 1 458 ? -0.968 -8.251 13.774 1.00 87.81 458 HIS A N 1
ATOM 3605 C CA . HIS A 1 458 ? -0.117 -9.329 13.271 1.00 87.81 458 HIS A CA 1
ATOM 3606 C C . HIS A 1 458 ? 0.265 -9.056 11.819 1.00 87.81 458 HIS A C 1
ATOM 3608 O O . HIS A 1 458 ? -0.559 -8.608 11.017 1.00 87.81 458 HIS A O 1
ATOM 3614 N N . GLY A 1 459 ? 1.517 -9.318 11.461 1.00 87.31 459 GLY A N 1
ATOM 3615 C CA . GLY A 1 459 ? 2.101 -8.835 10.220 1.00 87.31 459 GLY A CA 1
ATOM 3616 C C . GLY A 1 459 ? 3.565 -9.217 10.014 1.00 87.31 459 GLY A C 1
ATOM 3617 O O . GLY A 1 459 ? 4.130 -10.064 10.700 1.00 87.31 459 GLY A O 1
ATOM 3618 N N . LYS A 1 460 ? 4.185 -8.605 9.009 1.00 88.12 460 LYS A N 1
ATOM 3619 C CA . LYS A 1 460 ? 5.605 -8.775 8.673 1.00 88.12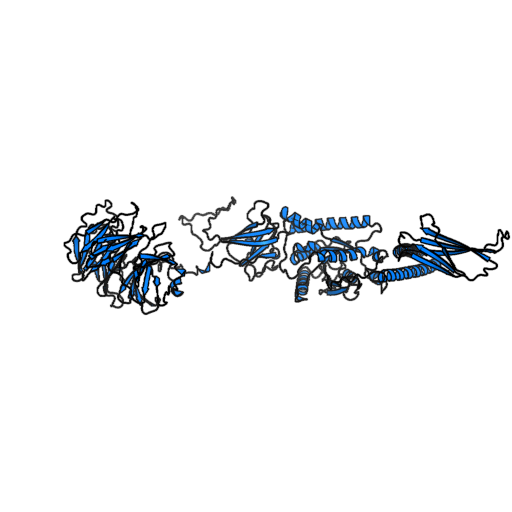 460 LYS A CA 1
ATOM 3620 C C . LYS A 1 460 ? 6.298 -7.427 8.717 1.00 88.12 460 LYS A C 1
ATOM 3622 O O . LYS A 1 460 ? 5.713 -6.452 8.264 1.00 88.12 460 LYS A O 1
ATOM 3627 N N . TYR A 1 461 ? 7.554 -7.411 9.163 1.00 86.94 461 TYR A N 1
ATOM 3628 C CA . TYR A 1 461 ? 8.387 -6.205 9.233 1.00 86.94 461 TYR A CA 1
ATOM 3629 C C . TYR A 1 461 ? 7.718 -5.079 10.034 1.00 86.94 461 TYR A C 1
ATOM 3631 O O . TYR A 1 461 ? 7.591 -3.965 9.540 1.00 86.94 461 TYR A O 1
ATOM 3639 N N . PHE A 1 462 ? 7.255 -5.382 11.249 1.00 86.81 462 PHE A N 1
ATOM 3640 C CA . PHE A 1 462 ? 6.874 -4.340 12.199 1.00 86.81 462 PHE A CA 1
ATOM 3641 C C . PHE A 1 462 ? 8.101 -3.829 12.956 1.00 86.81 462 PHE A C 1
ATOM 3643 O O . PHE A 1 462 ? 9.059 -4.574 13.172 1.00 86.81 462 PHE A O 1
ATOM 3650 N N . SER A 1 463 ? 8.059 -2.567 13.372 1.00 88.06 463 SER A N 1
ATOM 3651 C CA . SER A 1 463 ? 9.057 -1.949 14.248 1.00 88.06 463 SER A CA 1
ATOM 3652 C C . SER A 1 463 ? 8.392 -1.184 15.394 1.00 88.06 463 SER A C 1
ATOM 3654 O O . SER A 1 463 ? 7.194 -0.906 15.368 1.00 88.06 463 SER A O 1
ATOM 3656 N N . ASP A 1 464 ? 9.175 -0.805 16.401 1.00 87.06 464 ASP A N 1
ATOM 3657 C CA . ASP A 1 464 ? 8.729 0.056 17.505 1.00 87.06 464 ASP A CA 1
ATOM 3658 C C . ASP A 1 464 ? 8.476 1.522 17.078 1.00 87.06 464 ASP A C 1
ATOM 3660 O O . ASP A 1 464 ? 7.930 2.333 17.837 1.00 87.06 464 ASP A O 1
ATOM 3664 N N . GLY A 1 465 ? 8.863 1.867 15.848 1.00 87.62 465 GLY A N 1
ATOM 3665 C CA . GLY A 1 465 ? 8.534 3.128 15.198 1.00 87.62 465 GLY A CA 1
ATOM 3666 C C . GLY A 1 465 ? 7.096 3.184 14.688 1.00 87.62 465 GLY A C 1
ATOM 3667 O O . GLY A 1 465 ? 6.562 4.283 14.538 1.00 87.62 465 GLY A O 1
ATOM 3668 N N . ASP A 1 466 ? 6.451 2.037 14.466 1.00 91.44 466 ASP A N 1
ATOM 3669 C CA . ASP A 1 466 ? 5.147 1.970 13.816 1.00 91.44 466 ASP A CA 1
ATOM 3670 C C . ASP A 1 466 ? 4.048 2.675 14.615 1.00 91.44 466 ASP A C 1
ATOM 3672 O O . ASP A 1 466 ? 4.068 2.777 15.850 1.00 91.44 466 ASP A O 1
ATOM 3676 N N . LYS A 1 467 ? 3.056 3.182 13.883 1.00 93.62 467 LYS A N 1
ATOM 3677 C CA . LYS A 1 467 ? 1.926 3.922 14.432 1.00 93.62 467 LYS A CA 1
ATOM 3678 C C . LYS A 1 467 ? 0.613 3.352 13.929 1.00 93.62 467 LYS A C 1
ATOM 3680 O O . LYS A 1 467 ? 0.491 2.927 12.782 1.00 93.62 467 LYS A O 1
ATOM 3685 N N . ALA A 1 468 ? -0.403 3.433 14.773 1.00 94.38 468 ALA A N 1
ATOM 3686 C CA . ALA A 1 468 ? -1.766 3.082 14.408 1.00 94.38 468 ALA A CA 1
ATOM 3687 C C . ALA A 1 468 ? -2.727 4.214 14.762 1.00 94.38 468 ALA A C 1
ATOM 3689 O O . ALA A 1 468 ? -2.463 5.024 15.652 1.00 94.38 468 ALA A O 1
ATOM 3690 N N . LEU A 1 469 ? -3.852 4.270 14.062 1.00 94.00 469 LEU A N 1
ATOM 3691 C CA . LEU A 1 469 ? -4.933 5.200 14.337 1.00 94.00 469 LEU A CA 1
ATOM 3692 C C . LEU A 1 469 ? -6.267 4.468 14.222 1.00 94.00 469 LEU A C 1
ATOM 3694 O O . LEU A 1 469 ? -6.500 3.751 13.251 1.00 94.00 469 LEU A O 1
ATOM 3698 N N . LEU A 1 470 ? -7.138 4.664 15.208 1.00 92.06 470 LEU A N 1
ATOM 3699 C CA . LEU A 1 470 ? -8.517 4.195 15.148 1.00 92.06 470 LEU A CA 1
ATOM 3700 C C . LEU A 1 470 ? -9.371 5.266 14.473 1.00 92.06 470 LEU A C 1
ATOM 3702 O O . LEU A 1 470 ? -9.360 6.427 14.888 1.00 92.06 470 LEU A O 1
ATOM 3706 N N . LEU A 1 471 ? -10.083 4.879 13.416 1.00 92.19 471 LEU A N 1
ATOM 3707 C CA . LEU A 1 471 ? -10.968 5.766 12.666 1.00 92.19 471 LEU A CA 1
ATOM 3708 C C . LEU A 1 471 ? -12.407 5.231 12.656 1.00 92.19 471 LEU A C 1
ATOM 3710 O O . LEU A 1 471 ? -12.610 4.015 12.707 1.00 92.19 471 LEU A O 1
ATOM 3714 N N . PRO A 1 472 ? -13.423 6.110 12.576 1.00 89.44 472 PRO A N 1
ATOM 3715 C CA . PRO A 1 472 ? -14.798 5.692 12.313 1.00 89.44 472 PRO A CA 1
ATOM 3716 C C . PRO A 1 472 ? -14.943 5.178 10.874 1.00 89.44 472 PRO A C 1
ATOM 3718 O O . PRO A 1 472 ? -14.138 5.520 10.009 1.00 89.44 472 PRO A O 1
ATOM 3721 N N . GLU A 1 473 ? -15.991 4.405 10.591 1.00 88.25 473 GLU A N 1
ATOM 3722 C CA . GLU A 1 473 ? -16.247 3.822 9.261 1.00 88.25 473 GLU A CA 1
ATOM 3723 C C . GLU A 1 473 ? -16.476 4.878 8.168 1.00 88.25 473 GLU A C 1
ATOM 3725 O O . GLU A 1 473 ? -16.147 4.663 7.003 1.00 88.25 473 GLU A O 1
ATOM 3730 N N . SER A 1 474 ? -16.995 6.048 8.551 1.00 89.31 474 SER A N 1
ATOM 3731 C CA . SER A 1 474 ? -17.219 7.190 7.657 1.00 89.31 474 SER A CA 1
ATOM 3732 C C . SER A 1 474 ? -15.927 7.857 7.174 1.00 89.31 474 SER A C 1
ATOM 3734 O O . SER A 1 474 ? -15.933 8.535 6.140 1.00 89.31 474 SER A O 1
ATOM 3736 N N . ALA A 1 475 ? -14.831 7.679 7.916 1.00 91.00 475 ALA A N 1
ATOM 3737 C CA . ALA A 1 475 ? -13.501 8.111 7.527 1.00 91.00 475 ALA A CA 1
ATOM 3738 C C . ALA A 1 475 ? -12.826 7.021 6.694 1.00 91.00 475 ALA A C 1
ATOM 3740 O O . ALA A 1 475 ? -13.110 5.834 6.825 1.00 91.00 475 ALA A O 1
ATOM 3741 N N . SER A 1 476 ? -11.894 7.406 5.838 1.00 90.69 476 SER A N 1
ATOM 3742 C CA . SER A 1 476 ? -11.059 6.443 5.129 1.00 90.69 476 SER A CA 1
ATOM 3743 C C . SER A 1 476 ? -9.629 6.569 5.641 1.00 90.69 476 SER A C 1
ATOM 3745 O O . SER A 1 476 ? -9.159 7.685 5.887 1.00 90.69 476 SER A O 1
ATOM 3747 N N . CYS A 1 477 ? -8.945 5.434 5.828 1.00 91.31 477 CYS A N 1
ATOM 3748 C CA . CYS A 1 477 ? -7.492 5.394 6.038 1.00 91.31 477 CYS A CA 1
ATOM 3749 C C . CYS A 1 477 ? -6.800 6.238 4.956 1.00 91.31 477 CYS A C 1
ATOM 3751 O O . CYS A 1 477 ? -7.421 6.521 3.958 1.00 91.31 477 CYS A O 1
ATOM 3753 N N . GLY A 1 478 ? -5.581 6.739 5.119 1.00 88.56 478 GLY A N 1
ATOM 3754 C CA . GLY A 1 478 ? -4.878 7.440 4.032 1.00 88.56 478 GLY A CA 1
ATOM 3755 C C . GLY A 1 478 ? -5.571 8.667 3.385 1.00 88.56 478 GLY A C 1
ATOM 3756 O O . GLY A 1 478 ? -5.096 9.138 2.350 1.00 88.56 478 GLY A O 1
ATOM 3757 N N . ASP A 1 479 ? -6.666 9.208 3.938 1.00 87.81 479 ASP A N 1
ATOM 3758 C CA . ASP A 1 479 ? -7.336 10.405 3.410 1.00 87.81 479 ASP A CA 1
ATOM 3759 C C . ASP A 1 479 ? -6.414 11.625 3.542 1.00 87.81 479 ASP A C 1
ATOM 3761 O O . ASP A 1 479 ? -6.058 12.050 4.644 1.00 87.81 479 ASP A O 1
ATOM 3765 N N . ARG A 1 480 ? -6.030 12.208 2.400 1.00 85.69 480 ARG A N 1
ATOM 3766 C CA . ARG A 1 480 ? -5.117 13.361 2.330 1.00 85.69 480 ARG A CA 1
ATOM 3767 C C . ARG A 1 480 ? -5.648 14.584 3.070 1.00 85.69 480 ARG A C 1
ATOM 3769 O O . ARG A 1 480 ? -4.852 15.340 3.619 1.00 85.69 480 ARG A O 1
ATOM 3776 N N . SER A 1 481 ? -6.962 14.788 3.044 1.00 85.88 481 SER A N 1
ATOM 3777 C CA . SER A 1 481 ? -7.615 15.949 3.647 1.00 85.88 481 SER A CA 1
ATOM 3778 C C . SER A 1 481 ? -7.851 15.755 5.145 1.00 85.88 481 SER A C 1
ATOM 3780 O O . SER A 1 481 ? -7.857 16.725 5.901 1.00 85.88 481 SER A O 1
ATOM 3782 N N . ALA A 1 482 ? -8.006 14.493 5.569 1.00 89.62 482 ALA A N 1
ATOM 3783 C CA . ALA A 1 482 ? -8.474 14.114 6.897 1.00 89.62 482 ALA A CA 1
ATOM 3784 C C . ALA A 1 482 ? -9.786 14.820 7.295 1.00 89.62 482 ALA A C 1
ATOM 3786 O O . ALA A 1 482 ? -10.066 14.955 8.483 1.00 89.62 482 ALA A O 1
ATOM 3787 N N . GLU A 1 483 ? -10.595 15.272 6.329 1.00 89.19 483 GLU A N 1
ATOM 3788 C CA . GLU A 1 483 ? -11.809 16.062 6.586 1.00 89.19 483 GLU A CA 1
ATOM 3789 C C . GLU A 1 483 ? -12.839 15.286 7.408 1.00 89.19 483 GLU A C 1
ATOM 3791 O O . GLU A 1 483 ? -13.587 15.869 8.187 1.00 89.19 483 GLU A O 1
ATOM 3796 N N . ARG A 1 484 ? -12.863 13.957 7.256 1.00 91.12 484 ARG A N 1
ATOM 3797 C CA . ARG A 1 484 ? -13.762 13.064 8.005 1.00 91.12 484 ARG A CA 1
ATOM 3798 C C . ARG A 1 484 ? -13.111 12.433 9.234 1.00 91.12 484 ARG A C 1
ATOM 3800 O O . ARG A 1 484 ? -13.731 11.597 9.888 1.00 91.12 484 ARG A O 1
ATOM 3807 N N . TRP A 1 485 ? -11.853 12.760 9.522 1.00 92.44 485 TRP A N 1
ATOM 3808 C CA . TRP A 1 485 ? -11.141 12.203 10.668 1.00 92.44 485 TRP A CA 1
ATOM 3809 C C . TRP A 1 485 ? -11.528 12.949 11.952 1.00 92.44 485 TRP A C 1
ATOM 3811 O O . TRP A 1 485 ? -11.955 14.100 11.889 1.00 92.44 485 TRP A O 1
ATOM 3821 N N . PRO A 1 486 ? -11.361 12.333 13.137 1.00 88.31 486 PRO A N 1
ATOM 3822 C CA . PRO A 1 486 ? -11.627 13.018 14.394 1.00 88.31 486 PRO A CA 1
ATOM 3823 C C . PRO A 1 486 ? -10.791 14.294 14.558 1.00 88.31 486 PRO A C 1
ATOM 3825 O O . PRO A 1 486 ? -9.593 14.310 14.252 1.00 88.31 486 PRO A O 1
ATOM 3828 N N . ASP A 1 487 ? -11.386 15.332 15.147 1.00 87.06 487 ASP A N 1
ATOM 3829 C CA . ASP A 1 487 ? -10.646 16.530 15.536 1.00 87.06 487 ASP A CA 1
ATOM 3830 C C . ASP A 1 487 ? -9.438 16.161 16.399 1.00 87.06 487 ASP A C 1
ATOM 3832 O O . ASP A 1 487 ? -9.503 15.307 17.292 1.00 87.06 487 ASP A O 1
ATOM 3836 N N . ARG A 1 488 ? -8.309 16.822 16.122 1.00 88.19 488 ARG A N 1
ATOM 3837 C CA . ARG A 1 488 ? -7.022 16.562 16.784 1.00 88.19 488 ARG A CA 1
ATOM 3838 C C . ARG A 1 488 ? -6.550 15.104 16.660 1.00 88.19 488 ARG A C 1
ATOM 3840 O O . ARG A 1 488 ? -5.809 14.651 17.523 1.00 88.19 488 ARG A O 1
ATOM 3847 N N . TRP A 1 489 ? -6.888 14.381 15.586 1.00 91.44 489 TRP A N 1
ATOM 3848 C CA . TRP A 1 489 ? -6.458 12.987 15.360 1.00 91.44 489 TRP A CA 1
ATOM 3849 C C . TRP A 1 489 ? -4.966 12.727 15.634 1.00 91.44 489 TRP A C 1
ATOM 3851 O O . TRP A 1 489 ? -4.611 11.650 16.101 1.00 91.44 489 TRP A O 1
ATOM 3861 N N . ARG A 1 490 ? -4.087 13.718 15.418 1.00 90.38 490 ARG A N 1
ATOM 3862 C CA . ARG A 1 490 ? -2.648 13.622 15.722 1.00 90.38 490 ARG A CA 1
ATOM 3863 C C . ARG A 1 490 ? -2.358 13.255 17.180 1.00 90.38 490 ARG A C 1
ATOM 3865 O O . ARG A 1 490 ? -1.385 12.559 17.436 1.00 90.38 490 ARG A O 1
ATOM 3872 N N . THR A 1 491 ? -3.189 13.690 18.130 1.00 88.31 491 THR A N 1
ATOM 3873 C CA . THR A 1 491 ? -3.044 13.330 19.552 1.00 88.31 491 THR A CA 1
ATOM 3874 C C . THR A 1 491 ? -3.600 11.943 19.869 1.00 88.31 491 THR A C 1
ATOM 3876 O O . THR A 1 491 ? -3.405 11.458 20.976 1.00 88.31 491 THR A O 1
ATOM 3879 N N . LYS A 1 492 ? -4.305 11.320 18.918 1.00 88.81 492 LYS A N 1
ATOM 3880 C CA . LYS A 1 492 ? -4.873 9.969 19.012 1.00 88.81 492 LYS A CA 1
ATOM 3881 C C . LYS A 1 492 ? -4.024 8.922 18.285 1.00 88.81 492 LYS A C 1
ATOM 3883 O O . LYS A 1 492 ? -4.407 7.758 18.242 1.00 88.81 492 LYS A O 1
ATOM 3888 N N . VAL A 1 493 ? -2.889 9.325 17.706 1.00 91.38 493 VAL A N 1
ATOM 3889 C CA . VAL A 1 493 ? -1.940 8.403 17.077 1.00 91.38 493 VAL A CA 1
ATOM 3890 C C . VAL A 1 493 ? -1.311 7.527 18.154 1.00 91.38 493 VAL A C 1
ATOM 3892 O O . VAL A 1 493 ? -0.705 8.012 19.110 1.00 91.38 493 VAL A O 1
ATOM 3895 N N . LEU A 1 494 ? -1.454 6.222 17.980 1.00 91.12 494 LEU A N 1
ATOM 3896 C CA . LEU A 1 494 ? -1.006 5.207 18.916 1.00 91.12 494 LEU A CA 1
ATOM 3897 C C . LEU A 1 494 ? 0.425 4.819 18.586 1.00 91.12 494 LEU A C 1
ATOM 3899 O O . LEU A 1 494 ? 0.771 4.631 17.421 1.00 91.12 494 LEU A O 1
ATOM 3903 N N . SER A 1 495 ? 1.247 4.682 19.621 1.00 91.06 495 SER A N 1
ATOM 3904 C CA . SER A 1 495 ? 2.588 4.117 19.495 1.00 91.06 495 SER A CA 1
ATOM 3905 C C . SER A 1 495 ? 2.573 2.657 19.917 1.00 91.06 495 SER A C 1
ATOM 3907 O O . SER A 1 495 ? 1.863 2.285 20.853 1.00 91.06 495 SER A O 1
ATOM 3909 N N . THR A 1 496 ? 3.366 1.845 19.232 1.00 88.06 496 THR A N 1
ATOM 3910 C CA . THR A 1 496 ? 3.642 0.464 19.624 1.00 88.06 496 THR A CA 1
ATOM 3911 C C . THR A 1 496 ? 4.250 0.403 21.020 1.00 88.06 496 THR A C 1
ATOM 3913 O O . THR A 1 496 ? 5.059 1.255 21.404 1.00 88.06 496 THR A O 1
ATOM 3916 N N . LYS A 1 497 ? 3.907 -0.636 21.783 1.00 83.81 497 LYS A N 1
ATOM 3917 C CA . LYS A 1 497 ? 4.697 -0.997 22.962 1.00 83.81 497 LYS A CA 1
ATOM 3918 C C . LYS A 1 497 ? 6.032 -1.607 22.516 1.00 83.81 497 LYS A C 1
ATOM 3920 O O . LYS A 1 497 ? 6.030 -2.375 21.556 1.00 83.81 497 LYS A O 1
ATOM 3925 N N . PRO A 1 498 ? 7.155 -1.287 23.187 1.00 70.69 498 PRO A N 1
ATOM 3926 C CA . PRO A 1 498 ? 8.456 -1.843 22.833 1.00 70.69 498 PRO A CA 1
ATOM 3927 C C . PRO A 1 498 ? 8.394 -3.372 22.871 1.00 70.69 498 PRO A C 1
ATOM 3929 O O . PRO A 1 498 ? 8.022 -3.963 23.887 1.00 70.69 498 PRO A O 1
ATOM 3932 N N . HIS A 1 499 ? 8.710 -3.988 21.734 1.00 66.12 499 HIS A N 1
ATOM 3933 C CA . HIS A 1 499 ? 8.601 -5.425 21.517 1.00 66.12 499 HIS A CA 1
ATOM 3934 C C . HIS A 1 499 ? 9.975 -6.099 21.622 1.00 66.12 499 HIS A C 1
ATOM 3936 O O . HIS A 1 499 ? 11.001 -5.491 21.321 1.00 66.12 499 HIS A O 1
ATOM 3942 N N . LEU A 1 500 ? 10.002 -7.379 22.009 1.00 58.81 500 LEU A N 1
ATOM 3943 C CA . LEU A 1 500 ? 11.176 -8.228 21.792 1.00 58.81 500 LEU A CA 1
ATOM 3944 C C . LEU A 1 500 ? 11.398 -8.412 20.275 1.00 58.81 500 LEU A C 1
ATOM 3946 O O . LEU A 1 500 ? 10.434 -8.748 19.577 1.00 58.81 500 LEU A O 1
ATOM 3950 N N . PRO A 1 501 ? 12.624 -8.203 19.760 1.00 57.84 501 PRO A N 1
ATOM 3951 C CA . PRO A 1 501 ? 12.922 -8.310 18.334 1.00 57.84 501 PRO A CA 1
ATOM 3952 C C . PRO A 1 501 ? 12.630 -9.721 17.797 1.00 57.84 501 PRO A C 1
ATOM 3954 O O . PRO A 1 501 ? 13.013 -10.715 18.413 1.00 57.84 501 PRO A O 1
ATOM 3957 N N . GLY A 1 502 ? 11.966 -9.804 16.637 1.00 65.00 502 GLY A N 1
ATOM 3958 C CA . GLY A 1 502 ? 11.694 -11.058 15.915 1.00 65.00 502 GLY A CA 1
ATOM 3959 C C . GLY A 1 502 ? 10.239 -11.547 15.919 1.00 65.00 502 GLY A C 1
ATOM 3960 O O . GLY A 1 502 ? 9.928 -12.486 15.187 1.00 65.00 502 GLY A O 1
ATOM 3961 N N . ASN A 1 503 ? 9.336 -10.917 16.676 1.00 67.62 503 ASN A N 1
ATOM 3962 C CA . ASN A 1 503 ? 7.915 -11.272 16.645 1.00 67.62 503 ASN A CA 1
ATOM 3963 C C . ASN A 1 503 ? 7.182 -10.659 15.442 1.00 67.62 503 ASN A C 1
ATOM 3965 O O . ASN A 1 503 ? 7.417 -9.520 15.052 1.00 67.62 503 ASN A O 1
ATOM 3969 N N . GLN A 1 504 ? 6.250 -11.430 14.878 1.00 83.56 504 GLN A N 1
ATOM 3970 C CA . GLN A 1 504 ? 5.351 -11.017 13.791 1.00 83.56 504 GLN A CA 1
ATOM 3971 C C . GLN A 1 504 ? 4.158 -10.186 14.288 1.00 83.56 504 GLN A C 1
ATOM 3973 O O . GLN A 1 504 ? 3.184 -10.012 13.562 1.00 83.56 504 GLN A O 1
ATOM 3978 N N . SER A 1 505 ? 4.195 -9.690 15.522 1.00 84.81 505 SER A N 1
ATOM 3979 C CA . SER A 1 505 ? 3.084 -8.968 16.121 1.00 84.81 505 SER A CA 1
ATOM 3980 C C . SER A 1 505 ? 3.549 -7.720 16.856 1.00 84.81 505 SER A C 1
ATOM 3982 O O . SER A 1 505 ? 4.701 -7.618 17.277 1.00 84.81 505 SER A O 1
ATOM 3984 N N . THR A 1 506 ? 2.661 -6.735 16.956 1.00 86.44 506 THR A N 1
ATOM 3985 C CA . THR A 1 506 ? 2.891 -5.523 17.736 1.00 86.44 506 THR A CA 1
ATOM 3986 C C . THR A 1 506 ? 1.609 -5.064 18.419 1.00 86.44 506 THR A C 1
ATOM 3988 O O . THR A 1 506 ? 0.519 -5.119 17.847 1.00 86.44 506 THR A O 1
ATOM 3991 N N . THR A 1 507 ? 1.721 -4.643 19.679 1.00 87.31 507 THR A N 1
ATOM 3992 C CA . THR A 1 507 ? 0.571 -4.286 20.517 1.00 87.31 507 THR A CA 1
ATOM 3993 C C . THR A 1 507 ? 0.411 -2.772 20.619 1.00 87.31 507 THR A C 1
ATOM 3995 O O . THR A 1 507 ? 1.342 -2.055 21.001 1.00 87.31 507 THR A O 1
ATOM 3998 N N . PHE A 1 508 ? -0.810 -2.299 20.374 1.00 89.06 508 PHE A N 1
ATOM 3999 C CA . PHE A 1 508 ? -1.240 -0.920 20.585 1.00 89.06 508 PHE A CA 1
ATOM 4000 C C . PHE A 1 508 ? -2.273 -0.851 21.703 1.00 89.06 508 PHE A C 1
ATOM 4002 O O . PHE A 1 508 ? -3.019 -1.798 21.953 1.00 89.06 508 PHE A O 1
ATOM 4009 N N . GLN A 1 509 ? -2.328 0.299 22.367 1.00 86.50 509 GLN A N 1
ATOM 4010 C CA . GLN A 1 509 ? -3.340 0.599 23.375 1.00 86.50 509 GLN A CA 1
ATOM 4011 C C . GLN A 1 509 ? -3.985 1.944 23.082 1.00 86.50 509 GLN A C 1
ATOM 4013 O O . GLN A 1 509 ? -3.274 2.918 22.839 1.00 86.50 509 GLN A O 1
ATOM 4018 N N . SER A 1 510 ? -5.314 1.992 23.111 1.00 82.81 510 SER A N 1
ATOM 4019 C CA . SER A 1 510 ? -6.095 3.188 22.801 1.00 82.81 510 SER A CA 1
ATOM 4020 C C . SER A 1 510 ? -7.371 3.270 23.621 1.00 82.81 510 SER A C 1
ATOM 4022 O O . SER A 1 510 ? -7.935 2.247 24.001 1.00 82.81 510 SER A O 1
ATOM 4024 N N . GLU A 1 511 ? -7.856 4.487 23.835 1.00 78.19 511 GLU A N 1
ATOM 4025 C CA . GLU A 1 511 ? -9.229 4.721 24.280 1.00 78.19 511 GLU A CA 1
ATOM 4026 C C . GLU A 1 511 ? -10.193 4.471 23.110 1.00 78.19 511 GLU A C 1
ATOM 4028 O O . GLU A 1 511 ? -9.923 4.851 21.969 1.00 78.19 511 GLU A O 1
ATOM 4033 N N . PHE A 1 512 ? -11.311 3.798 23.382 1.00 68.25 512 PHE A N 1
ATOM 4034 C CA . PHE A 1 512 ? -12.245 3.341 22.353 1.00 68.25 512 PHE A CA 1
ATOM 4035 C C . PHE A 1 512 ? -12.876 4.496 21.555 1.00 68.25 512 PHE A C 1
ATOM 4037 O O . PHE A 1 512 ? -13.788 5.150 22.056 1.00 68.25 512 PHE A O 1
ATOM 4044 N N . GLN A 1 513 ? -12.435 4.724 20.306 1.00 66.75 513 GLN A N 1
ATOM 4045 C CA . GLN A 1 513 ? -13.089 5.609 19.323 1.00 66.75 513 GLN A CA 1
ATOM 4046 C C . GLN A 1 513 ? -12.769 5.182 17.871 1.00 66.75 513 GLN A C 1
ATOM 4048 O O . GLN A 1 513 ? -11.928 5.790 17.212 1.00 66.75 513 GLN A O 1
ATOM 4053 N N . GLY A 1 514 ? -13.422 4.139 17.345 1.00 76.25 514 GLY A N 1
ATOM 4054 C CA . GLY A 1 514 ? -13.307 3.771 15.924 1.00 76.25 514 GLY A CA 1
ATOM 4055 C C . GLY A 1 514 ? -13.772 2.350 15.606 1.00 76.25 514 GLY A C 1
ATOM 4056 O O . GLY A 1 514 ? -13.923 1.531 16.505 1.00 76.25 514 GLY A O 1
ATOM 4057 N N . THR A 1 515 ? -13.987 2.068 14.322 1.00 83.12 515 THR A N 1
ATOM 4058 C CA . THR A 1 515 ? -14.419 0.755 13.797 1.00 83.12 515 THR A CA 1
ATOM 4059 C C . THR A 1 515 ? -13.404 0.135 12.831 1.00 83.12 515 THR A C 1
ATOM 4061 O O . THR A 1 515 ? -13.584 -0.984 12.362 1.00 83.12 515 THR A O 1
ATOM 4064 N N . GLN A 1 516 ? -12.324 0.850 12.512 1.00 90.38 516 GLN A N 1
ATOM 4065 C CA . GLN A 1 516 ? -11.231 0.348 11.680 1.00 90.38 516 GLN A CA 1
ATOM 4066 C C . GLN A 1 516 ? -9.884 0.851 12.198 1.00 90.38 516 GLN A C 1
ATOM 4068 O O . GLN A 1 516 ? -9.787 1.963 12.730 1.00 90.38 516 GLN A O 1
ATOM 4073 N N . VAL A 1 517 ? -8.847 0.028 12.033 1.00 91.56 517 VAL A N 1
ATOM 4074 C CA . VAL A 1 517 ? -7.463 0.415 12.319 1.00 91.56 517 VAL A CA 1
ATOM 4075 C C . VAL A 1 517 ? -6.804 0.845 11.016 1.00 91.56 517 VAL A C 1
ATOM 4077 O O . VAL A 1 517 ? -6.817 0.101 10.034 1.00 91.56 517 VAL A O 1
ATOM 4080 N N . CYS A 1 518 ? -6.201 2.027 11.023 1.00 93.81 518 CYS A N 1
ATOM 4081 C CA . CYS A 1 518 ? -5.327 2.491 9.958 1.00 93.81 518 CYS A CA 1
ATOM 4082 C C . CYS A 1 518 ? -3.881 2.464 10.451 1.00 93.81 518 CYS A C 1
ATOM 4084 O O . CYS A 1 518 ? -3.580 3.004 11.517 1.00 93.81 518 CYS A O 1
ATOM 4086 N N . PHE A 1 519 ? -2.988 1.836 9.692 1.00 92.75 519 PHE A N 1
ATOM 4087 C CA . PHE A 1 519 ? -1.601 1.612 10.100 1.00 92.75 519 PHE A CA 1
ATOM 4088 C C . PHE A 1 519 ? -0.624 2.461 9.286 1.00 92.75 519 PHE A C 1
ATOM 4090 O O . PHE A 1 519 ? -0.806 2.645 8.079 1.00 92.75 519 PHE A O 1
ATOM 4097 N N . CYS A 1 520 ? 0.422 2.948 9.947 1.00 92.81 520 CYS A N 1
ATOM 4098 C CA . CYS A 1 520 ? 1.523 3.685 9.347 1.00 92.81 520 CYS A CA 1
ATOM 4099 C C . CYS A 1 520 ? 2.865 3.121 9.838 1.00 92.81 520 CYS A C 1
ATOM 4101 O O . CYS A 1 520 ? 3.156 3.106 11.031 1.00 92.81 520 CYS A O 1
ATOM 4103 N N . GLU A 1 521 ? 3.683 2.652 8.901 1.00 90.00 521 GLU A N 1
ATOM 4104 C CA . GLU A 1 521 ? 4.878 1.832 9.168 1.00 90.00 521 GLU A CA 1
ATOM 4105 C C . GLU A 1 521 ? 6.138 2.681 9.371 1.00 90.00 521 GLU A C 1
ATOM 4107 O O . GLU A 1 521 ? 7.173 2.418 8.771 1.00 90.00 521 GLU A O 1
ATOM 4112 N N . ALA A 1 522 ? 6.049 3.795 10.093 1.00 88.50 522 ALA A N 1
ATOM 4113 C CA . ALA A 1 522 ? 7.173 4.713 10.231 1.00 88.50 522 ALA A CA 1
ATOM 4114 C C . ALA A 1 522 ? 7.097 5.508 11.534 1.00 88.50 522 ALA A C 1
ATOM 4116 O O . ALA A 1 522 ? 6.018 5.795 12.042 1.00 88.50 522 ALA A O 1
ATOM 4117 N N . SER A 1 523 ? 8.236 5.982 12.034 1.00 86.06 523 SER A N 1
ATOM 4118 C CA . SER A 1 523 ? 8.250 6.857 13.213 1.00 86.06 523 SER A CA 1
ATOM 4119 C C . SER A 1 523 ? 7.569 8.203 12.930 1.00 86.06 523 SER A C 1
ATOM 4121 O O . SER A 1 523 ? 6.895 8.770 13.791 1.00 86.06 523 SER A O 1
ATOM 4123 N N . GLY A 1 524 ? 7.708 8.714 11.702 1.00 85.19 524 GLY A N 1
ATOM 4124 C CA . GLY A 1 524 ? 7.226 10.027 11.279 1.00 85.19 524 GLY A CA 1
ATOM 4125 C C . GLY A 1 524 ? 5.757 10.096 10.842 1.00 85.19 524 GLY A C 1
ATOM 4126 O O . GLY A 1 524 ? 5.459 10.825 9.904 1.00 85.19 524 GLY A O 1
ATOM 4127 N N . CYS A 1 525 ? 4.805 9.374 11.432 1.00 87.06 525 CYS A N 1
ATOM 4128 C CA . CYS A 1 525 ? 3.401 9.384 10.969 1.00 87.06 525 CYS A CA 1
ATOM 4129 C C . CYS A 1 525 ? 2.599 10.634 11.393 1.00 87.06 525 CYS A C 1
ATOM 4131 O O . CYS A 1 525 ? 1.650 10.555 12.170 1.00 87.06 525 CYS A O 1
ATOM 4133 N N . ASN A 1 526 ? 2.976 11.809 10.884 1.00 88.06 526 ASN A N 1
ATOM 4134 C CA . ASN A 1 526 ? 2.380 13.111 11.228 1.00 88.06 526 ASN A CA 1
ATOM 4135 C C . ASN A 1 526 ? 1.389 13.669 10.180 1.00 88.06 526 ASN A C 1
ATOM 4137 O O . ASN A 1 526 ? 0.727 14.688 10.422 1.00 88.06 526 ASN A O 1
ATOM 4141 N N . GLU A 1 527 ? 1.266 13.000 9.034 1.00 90.94 527 GLU A N 1
ATOM 4142 C CA . GLU A 1 527 ? 0.342 13.322 7.943 1.00 90.94 527 GLU A CA 1
ATOM 4143 C C . GLU A 1 527 ? -0.647 12.159 7.747 1.00 90.94 527 GLU A C 1
ATOM 4145 O O . GLU A 1 527 ? -0.259 10.993 7.802 1.00 90.94 527 GLU A O 1
ATOM 4150 N N . SER A 1 528 ? -1.926 12.464 7.521 1.00 90.56 528 SER A N 1
ATOM 4151 C CA . SER A 1 528 ? -3.020 11.479 7.490 1.00 90.56 528 SER A CA 1
ATOM 4152 C C . SER A 1 528 ? -2.903 10.463 6.353 1.00 90.56 528 SER A C 1
ATOM 4154 O O . SER A 1 528 ? -3.158 9.276 6.547 1.00 90.56 528 SER A O 1
ATOM 4156 N N . TRP A 1 529 ? -2.420 10.896 5.186 1.00 89.56 529 TRP A N 1
ATOM 4157 C CA . TRP A 1 529 ? -2.224 10.022 4.025 1.00 89.56 529 TRP A CA 1
ATOM 4158 C C . TRP A 1 529 ? -1.279 8.843 4.296 1.00 89.56 529 TRP A C 1
ATOM 4160 O O . TRP A 1 529 ? -1.293 7.865 3.555 1.00 89.56 529 TRP A O 1
ATOM 4170 N N . ARG A 1 530 ? -0.470 8.916 5.362 1.00 91.38 530 ARG A N 1
ATOM 4171 C CA . ARG A 1 530 ? 0.504 7.881 5.708 1.00 91.38 530 ARG A CA 1
ATOM 4172 C C . ARG A 1 530 ? -0.104 6.662 6.401 1.00 91.38 530 ARG A C 1
ATOM 4174 O O . ARG A 1 530 ? 0.539 5.623 6.492 1.00 91.38 530 ARG A O 1
ATOM 4181 N N . PHE A 1 531 ? -1.335 6.764 6.890 1.00 92.31 531 PHE A N 1
ATOM 4182 C CA . PHE A 1 531 ? -2.025 5.636 7.509 1.00 92.31 531 PHE A CA 1
ATOM 4183 C C . PHE A 1 531 ? -2.744 4.821 6.439 1.00 92.31 531 PHE A C 1
ATOM 4185 O O . PHE A 1 531 ? -3.967 4.850 6.369 1.00 92.31 531 PHE A O 1
ATOM 4192 N N . GLY A 1 532 ? -1.985 4.183 5.549 1.00 88.25 532 GLY A N 1
ATOM 4193 C CA . GLY A 1 532 ? -2.515 3.566 4.333 1.00 88.25 532 GLY A CA 1
ATOM 4194 C C . GLY A 1 532 ? -3.219 2.227 4.560 1.00 88.25 532 GLY A C 1
ATOM 4195 O O . GLY A 1 532 ? -4.255 1.945 3.966 1.00 88.25 532 GLY A O 1
ATOM 4196 N N . GLN A 1 533 ? -2.696 1.388 5.453 1.00 90.88 533 GLN A N 1
ATOM 4197 C CA . GLN A 1 533 ? -3.219 0.029 5.599 1.00 90.88 533 GLN A CA 1
ATOM 4198 C C . GLN A 1 533 ? -4.482 0.018 6.451 1.00 90.88 533 GLN A C 1
ATOM 4200 O O . GLN A 1 533 ? -4.424 0.305 7.646 1.00 90.88 533 GLN A O 1
ATOM 4205 N N . LYS A 1 534 ? -5.606 -0.338 5.827 1.00 91.25 534 LYS A N 1
ATOM 4206 C CA . LYS A 1 534 ? -6.890 -0.548 6.492 1.00 91.25 534 LYS A CA 1
ATOM 4207 C C . LYS A 1 534 ? -7.002 -1.989 6.968 1.00 91.25 534 LYS A C 1
ATOM 4209 O O . LYS A 1 534 ? -6.959 -2.910 6.156 1.00 91.25 534 LYS A O 1
ATOM 4214 N N . LEU A 1 535 ? -7.240 -2.165 8.261 1.00 88.44 535 LEU A N 1
ATOM 4215 C CA . LEU A 1 535 ? -7.600 -3.450 8.844 1.00 88.44 535 LEU A CA 1
ATOM 4216 C C . LEU A 1 535 ? -8.997 -3.318 9.448 1.00 88.44 535 LEU A C 1
ATOM 4218 O O . LEU A 1 535 ? -9.170 -2.568 10.420 1.00 88.44 535 LEU A O 1
ATOM 4222 N N . PRO A 1 536 ? -10.009 -3.980 8.860 1.00 83.94 536 PRO A N 1
ATOM 4223 C CA . PRO A 1 536 ? -11.293 -4.080 9.520 1.00 83.94 536 PRO A CA 1
ATOM 4224 C C . PRO A 1 536 ? -11.108 -4.903 10.790 1.00 83.94 536 PRO A C 1
ATOM 4226 O O . PRO A 1 536 ? -10.341 -5.866 10.819 1.00 83.94 536 PRO A O 1
ATOM 4229 N N . PHE A 1 537 ? -11.837 -4.537 11.829 1.00 82.19 537 PHE A N 1
ATOM 4230 C CA . PHE A 1 537 ? -12.001 -5.403 12.974 1.00 82.19 537 PHE A CA 1
ATOM 4231 C C . PHE A 1 537 ? -13.460 -5.398 13.388 1.00 82.19 537 PHE A C 1
ATOM 4233 O O . PHE A 1 537 ? -14.139 -4.376 13.306 1.00 82.19 537 PHE A O 1
ATOM 4240 N N . GLN A 1 538 ? -13.943 -6.561 13.801 1.00 75.94 538 GLN A N 1
ATOM 4241 C CA . GLN A 1 538 ? -15.246 -6.680 14.429 1.00 75.94 538 GLN A CA 1
ATOM 4242 C C . GLN A 1 538 ? -15.025 -6.661 15.931 1.00 75.94 538 GLN A C 1
ATOM 4244 O O . GLN A 1 538 ? -14.144 -7.348 16.452 1.00 75.94 538 GLN A O 1
ATOM 4249 N N . LEU A 1 539 ? -15.794 -5.827 16.618 1.00 66.38 539 LEU A N 1
ATOM 4250 C CA . LEU A 1 539 ? -15.890 -5.937 18.061 1.00 66.38 539 LEU A CA 1
ATOM 4251 C C . LEU A 1 539 ? -16.663 -7.224 18.360 1.00 66.38 539 LEU A C 1
ATOM 4253 O O . LEU A 1 539 ? -17.668 -7.466 17.690 1.00 66.38 539 LEU A O 1
ATOM 4257 N N . PRO A 1 540 ? -16.225 -8.042 19.330 1.00 65.00 540 PRO A N 1
ATOM 4258 C CA . PRO A 1 540 ? -17.106 -9.040 19.917 1.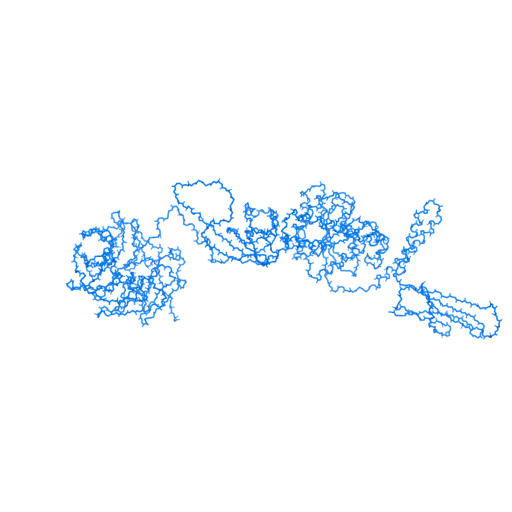00 65.00 540 PRO A CA 1
ATOM 4259 C C . PRO A 1 540 ? -18.376 -8.311 20.372 1.00 65.00 540 PRO A C 1
ATOM 4261 O O . PRO A 1 540 ? -18.271 -7.325 21.106 1.00 65.00 540 PRO A O 1
ATOM 4264 N N . GLU A 1 541 ? -19.547 -8.735 19.887 1.00 50.41 541 GLU A N 1
ATOM 4265 C CA . GLU A 1 541 ? -20.822 -8.029 20.105 1.00 50.41 541 GLU A CA 1
ATOM 4266 C C . GLU A 1 541 ? -21.193 -7.907 21.600 1.00 50.41 541 GLU A C 1
ATOM 4268 O O . GLU A 1 541 ? -21.971 -7.023 21.961 1.00 50.41 541 GLU A O 1
ATOM 4273 N N . ASP A 1 542 ? -20.536 -8.679 22.478 1.00 53.25 542 ASP A N 1
ATOM 4274 C CA . ASP A 1 542 ? -20.924 -8.834 23.883 1.00 53.25 542 ASP A CA 1
ATOM 4275 C C . ASP A 1 542 ? -19.869 -8.419 24.935 1.00 53.25 542 ASP A C 1
ATOM 4277 O O . ASP A 1 542 ? -20.225 -8.228 26.097 1.00 53.25 542 ASP A O 1
ATOM 4281 N N . ASP A 1 543 ? -18.593 -8.194 24.582 1.00 44.75 543 ASP A N 1
ATOM 4282 C CA . ASP A 1 543 ? -17.521 -8.185 25.607 1.00 44.75 543 ASP A CA 1
ATOM 4283 C C . ASP A 1 543 ? -17.149 -6.818 26.215 1.00 44.75 543 ASP A C 1
ATOM 4285 O O . ASP A 1 543 ? -16.578 -6.774 27.299 1.00 44.75 543 ASP A O 1
ATOM 4289 N N . CYS A 1 544 ? -17.491 -5.684 25.599 1.00 43.22 544 CYS A N 1
ATOM 4290 C CA . CYS A 1 544 ? -17.468 -4.379 26.285 1.00 43.22 544 CYS A CA 1
ATOM 4291 C C . CYS A 1 544 ? -18.539 -3.470 25.661 1.00 43.22 544 CYS A C 1
ATOM 4293 O O . CYS A 1 544 ? -18.196 -2.476 25.026 1.00 43.22 544 CYS A O 1
ATOM 4295 N N . ASN A 1 545 ? -19.828 -3.803 25.770 1.00 39.69 545 ASN A N 1
ATOM 4296 C CA . ASN A 1 545 ? -20.885 -2.979 25.181 1.00 39.69 545 ASN A CA 1
ATOM 4297 C C . ASN A 1 545 ? -21.105 -1.683 26.005 1.00 39.69 545 ASN A C 1
ATOM 4299 O O . ASN A 1 545 ? -21.647 -1.756 27.107 1.00 39.69 545 ASN A O 1
ATOM 4303 N N . PRO A 1 546 ? -20.737 -0.478 25.515 1.00 35.91 546 PRO A N 1
ATOM 4304 C CA . PRO A 1 546 ? -21.041 0.774 26.212 1.00 35.91 546 PRO A CA 1
ATOM 4305 C C . PRO A 1 546 ? -22.544 1.122 26.181 1.00 35.91 546 PRO A C 1
ATOM 4307 O O . PRO A 1 546 ? -22.977 2.024 26.903 1.00 35.91 546 PRO A O 1
ATOM 4310 N N . LEU A 1 547 ? -23.357 0.408 25.386 1.00 30.03 547 LEU A N 1
ATOM 4311 C CA . LEU A 1 547 ? -24.798 0.648 25.229 1.00 30.03 547 LEU A CA 1
ATOM 4312 C C . LEU A 1 547 ? -25.676 -0.035 26.292 1.00 30.03 547 LEU A C 1
ATOM 4314 O O . LEU A 1 547 ? -26.868 0.258 26.348 1.00 30.03 547 LEU A O 1
ATOM 4318 N N . THR A 1 548 ? -25.114 -0.834 27.207 1.00 37.12 548 THR A N 1
ATOM 4319 C CA . THR A 1 548 ? -25.784 -1.181 28.483 1.00 37.12 548 THR A CA 1
ATOM 4320 C C . THR A 1 548 ? -25.624 -0.093 29.553 1.00 37.12 548 THR A C 1
ATOM 4322 O O . THR A 1 548 ? -26.131 -0.220 30.666 1.00 37.12 548 THR A O 1
ATOM 4325 N N . THR A 1 549 ? -25.013 1.041 29.197 1.00 26.41 549 THR A N 1
ATOM 4326 C CA . THR A 1 549 ? -24.998 2.273 29.994 1.00 26.41 549 THR A CA 1
ATOM 4327 C C . THR A 1 549 ? -25.559 3.449 29.197 1.00 26.41 549 THR A C 1
ATOM 4329 O O . THR A 1 549 ? -24.871 4.436 28.952 1.00 26.41 549 THR A O 1
ATOM 4332 N N . TYR A 1 550 ? -26.844 3.390 28.827 1.00 25.80 550 TYR A N 1
ATOM 4333 C CA . TYR A 1 550 ? -27.585 4.642 28.672 1.00 25.80 550 TYR A CA 1
ATOM 4334 C C . TYR A 1 550 ? -27.877 5.232 30.048 1.00 25.80 550 TYR A C 1
ATOM 4336 O O . TYR A 1 550 ? -28.286 4.549 30.988 1.00 25.80 550 TYR A O 1
ATOM 4344 N N . SER A 1 551 ? -27.610 6.529 30.134 1.00 25.27 551 SER A N 1
ATOM 4345 C CA . SER A 1 551 ? -27.814 7.402 31.274 1.00 25.27 551 SER A CA 1
ATOM 4346 C C . SER A 1 551 ? -29.173 7.182 31.939 1.00 25.27 551 SER A C 1
ATOM 4348 O O . SER A 1 551 ? -30.197 7.701 31.495 1.00 25.27 551 SER A O 1
ATOM 4350 N N . VAL A 1 552 ? -29.154 6.525 33.096 1.00 28.16 552 VAL A N 1
ATOM 4351 C CA . VAL A 1 552 ? -29.929 7.054 34.214 1.00 28.16 552 VAL A CA 1
ATOM 4352 C C . VAL A 1 552 ? -29.378 8.453 34.443 1.00 28.16 552 VAL A C 1
ATOM 4354 O O . VAL A 1 552 ? -28.178 8.610 34.681 1.00 28.16 552 VAL A O 1
ATOM 4357 N N . ASP A 1 553 ? -30.227 9.463 34.317 1.00 27.44 553 ASP A N 1
ATOM 4358 C CA . ASP A 1 553 ? -29.954 10.794 34.835 1.00 27.44 553 ASP A CA 1
ATOM 4359 C C . ASP A 1 553 ? -29.542 10.658 36.317 1.00 27.44 553 ASP A C 1
ATOM 4361 O O . ASP A 1 553 ? -30.362 10.490 37.221 1.00 27.44 553 ASP A O 1
ATOM 4365 N N . ARG A 1 554 ? -28.226 10.625 36.567 1.00 36.16 554 ARG A N 1
ATOM 4366 C CA . ARG A 1 554 ? -27.627 10.467 37.901 1.00 36.16 554 ARG A CA 1
ATOM 4367 C C . ARG A 1 554 ? -27.584 11.785 38.669 1.00 36.16 554 ARG A C 1
ATOM 4369 O O . ARG A 1 554 ? -26.860 11.883 39.658 1.00 36.16 554 ARG A O 1
ATOM 4376 N N . THR A 1 555 ? -28.404 12.767 38.299 1.00 31.50 555 THR A N 1
ATOM 4377 C CA . THR A 1 555 ? -28.733 13.849 39.232 1.00 31.50 555 THR A CA 1
ATOM 4378 C C . THR A 1 555 ? -29.583 13.355 40.410 1.00 31.50 555 THR A C 1
ATOM 4380 O O . THR A 1 555 ? -29.670 14.062 41.412 1.00 31.50 555 THR A O 1
ATOM 4383 N N . ASN A 1 556 ? -30.133 12.125 40.378 1.00 35.25 556 ASN A N 1
ATOM 4384 C CA . ASN A 1 556 ? -30.867 11.581 41.528 1.00 35.25 556 ASN A CA 1
ATOM 4385 C C . ASN A 1 556 ? -30.726 10.051 41.757 1.00 35.25 556 ASN A C 1
ATOM 4387 O O . ASN A 1 556 ? -31.671 9.298 41.520 1.00 35.25 556 ASN A O 1
ATOM 4391 N N . PRO A 1 557 ? -29.592 9.542 42.287 1.00 32.03 557 PRO A N 1
ATOM 4392 C CA . PRO A 1 557 ? -29.372 8.105 42.517 1.00 32.03 557 PRO A CA 1
ATOM 4393 C C . PRO A 1 557 ? -30.153 7.491 43.701 1.00 32.03 557 PRO A C 1
ATOM 4395 O O . PRO A 1 557 ? -29.771 6.434 44.191 1.00 32.03 557 PRO A O 1
ATOM 4398 N N . LYS A 1 558 ? -31.215 8.123 44.216 1.00 32.19 558 LYS A N 1
ATOM 4399 C CA . LYS A 1 558 ? -31.818 7.742 45.509 1.00 32.19 558 LYS A CA 1
ATOM 4400 C C . LYS A 1 558 ? -32.973 6.727 45.482 1.00 32.19 558 LYS A C 1
ATOM 4402 O O . LYS A 1 558 ? -33.509 6.475 46.553 1.00 32.19 558 LYS A O 1
ATOM 4407 N N . LYS A 1 559 ? -33.423 6.171 44.344 1.00 35.84 559 LYS A N 1
ATOM 4408 C CA . LYS A 1 559 ? -34.782 5.569 44.328 1.00 35.84 559 LYS A CA 1
ATOM 4409 C C . LYS A 1 559 ? -35.041 4.153 43.794 1.00 35.84 559 LYS A C 1
ATOM 4411 O O . LYS A 1 559 ? -36.191 3.751 43.901 1.00 35.84 559 LYS A O 1
ATOM 4416 N N . VAL A 1 560 ? -34.088 3.352 43.298 1.00 36.66 560 VAL A N 1
ATOM 4417 C CA . VAL A 1 560 ? -34.474 2.029 42.715 1.00 36.66 560 VAL A CA 1
ATOM 4418 C C . VAL A 1 560 ? -33.580 0.838 43.101 1.00 36.66 560 VAL A C 1
ATOM 4420 O O . VAL A 1 560 ? -33.610 -0.194 42.448 1.00 36.66 560 VAL A O 1
ATOM 4423 N N . ALA A 1 561 ? -32.802 0.922 44.182 1.00 39.19 561 ALA A N 1
ATOM 4424 C CA . ALA A 1 561 ? -31.968 -0.200 44.639 1.00 39.19 561 ALA A CA 1
ATOM 4425 C C . ALA A 1 561 ? -32.221 -0.581 46.103 1.00 39.19 561 ALA A C 1
ATOM 4427 O O . ALA A 1 561 ? -31.275 -0.885 46.823 1.00 39.19 561 ALA A O 1
ATOM 4428 N N . ASN A 1 562 ? -33.480 -0.562 46.549 1.00 48.28 562 ASN A N 1
ATOM 4429 C CA . ASN A 1 562 ? -33.791 -0.911 47.932 1.00 48.28 562 ASN A CA 1
ATOM 4430 C C . ASN A 1 562 ? -34.448 -2.291 48.020 1.00 48.28 562 ASN A C 1
ATOM 4432 O O . ASN A 1 562 ? -35.332 -2.580 47.220 1.00 48.28 562 ASN A O 1
ATOM 4436 N N . PRO A 1 563 ? -34.022 -3.157 48.955 1.00 53.47 563 PRO A N 1
ATOM 4437 C CA . PRO A 1 563 ? -34.639 -4.458 49.171 1.00 53.47 563 PRO A CA 1
ATOM 4438 C C . PRO A 1 563 ? -36.087 -4.281 49.645 1.00 53.47 563 PRO A C 1
ATOM 4440 O O . PRO A 1 563 ? -36.359 -3.500 50.562 1.00 53.47 563 PRO A O 1
ATOM 4443 N N . TRP A 1 564 ? -37.006 -5.004 49.011 1.00 57.81 564 TRP A N 1
ATOM 4444 C CA . TRP A 1 564 ? -38.428 -5.039 49.350 1.00 57.81 564 TRP A CA 1
ATOM 4445 C C . TRP A 1 564 ? -38.738 -6.360 50.059 1.00 57.81 564 TRP A C 1
ATOM 4447 O O . TRP A 1 564 ? -38.087 -7.356 49.779 1.00 57.81 564 TRP A O 1
ATOM 4457 N N . ASN A 1 565 ? -39.718 -6.395 50.957 1.00 69.62 565 ASN A N 1
ATOM 4458 C CA . ASN A 1 565 ? -40.369 -7.631 51.388 1.00 69.62 565 ASN A CA 1
ATOM 4459 C C . ASN A 1 565 ? -41.672 -7.748 50.595 1.00 69.62 565 ASN A C 1
ATOM 4461 O O . ASN A 1 565 ? -42.463 -6.805 50.591 1.00 69.62 565 ASN A O 1
ATOM 4465 N N . LEU A 1 566 ? -41.888 -8.858 49.894 1.00 72.56 566 LEU A N 1
ATOM 4466 C CA . LEU A 1 566 ? -43.097 -9.056 49.093 1.00 72.56 566 LEU A CA 1
ATOM 4467 C C . LEU A 1 566 ? -44.129 -9.858 49.878 1.00 72.56 566 LEU A C 1
ATOM 4469 O O . LEU A 1 566 ? -43.784 -10.896 50.422 1.00 72.56 566 LEU A O 1
ATOM 4473 N N . VAL A 1 567 ? -45.396 -9.450 49.864 1.00 76.50 567 VAL A N 1
ATOM 4474 C CA . VAL A 1 567 ? -46.497 -10.234 50.442 1.00 76.50 567 VAL A CA 1
ATOM 4475 C C . VAL A 1 567 ? -47.640 -10.368 49.449 1.00 76.50 567 VAL A C 1
ATOM 4477 O O . VAL A 1 567 ? -48.080 -9.384 48.861 1.00 76.50 567 VAL A O 1
ATOM 4480 N N . LEU A 1 568 ? -48.143 -11.589 49.268 1.00 73.12 568 LEU A N 1
ATOM 4481 C CA . LEU A 1 568 ? -49.295 -11.865 48.414 1.00 73.12 568 LEU A CA 1
ATOM 4482 C C . LEU A 1 568 ? -50.598 -11.777 49.219 1.00 73.12 568 LEU A C 1
ATOM 4484 O O . LEU A 1 568 ? -50.727 -12.419 50.261 1.00 73.12 568 LEU A O 1
ATOM 4488 N N . VAL A 1 569 ? -51.589 -11.043 48.704 1.00 75.56 569 VAL A N 1
ATOM 4489 C CA . VAL A 1 569 ? -52.956 -11.020 49.247 1.00 75.56 569 VAL A CA 1
ATOM 4490 C C . VAL A 1 569 ? -53.981 -11.200 48.140 1.00 75.56 569 VAL A C 1
ATOM 4492 O O . VAL A 1 569 ? -54.234 -10.300 47.334 1.00 75.56 569 VAL A O 1
ATOM 4495 N N . GLY A 1 570 ? -54.585 -12.386 48.088 1.00 78.19 570 GLY A N 1
ATOM 4496 C CA . GLY A 1 570 ? -55.411 -12.781 46.951 1.00 78.19 570 GLY A CA 1
ATOM 4497 C C . GLY A 1 570 ? -54.584 -12.759 45.662 1.00 78.19 570 GLY A C 1
ATOM 4498 O O . GLY A 1 570 ? -53.580 -13.456 45.565 1.00 78.19 570 GLY A O 1
ATOM 4499 N N . LYS A 1 571 ? -54.987 -11.935 44.688 1.00 76.69 571 LYS A N 1
ATOM 4500 C CA . LYS A 1 571 ? -54.292 -11.747 43.398 1.00 76.69 571 LYS A CA 1
ATOM 4501 C C . LYS A 1 571 ? -53.405 -10.490 43.342 1.00 76.69 571 LYS A C 1
ATOM 4503 O O . LYS A 1 571 ? -53.101 -9.998 42.258 1.00 76.69 571 LYS A O 1
ATOM 4508 N N . ARG A 1 572 ? -53.033 -9.929 44.495 1.00 78.94 572 ARG A N 1
ATOM 4509 C CA . ARG A 1 572 ? -52.236 -8.696 44.604 1.00 78.94 572 ARG A CA 1
ATOM 4510 C C . ARG A 1 572 ? -50.918 -8.972 45.309 1.00 78.94 572 ARG A C 1
ATOM 4512 O O . ARG A 1 572 ? -50.926 -9.639 46.341 1.00 78.94 572 ARG A O 1
ATOM 4519 N N . VAL A 1 573 ? -49.814 -8.440 44.792 1.00 79.69 573 VAL A N 1
ATOM 4520 C CA . VAL A 1 573 ? -48.489 -8.522 45.425 1.00 79.69 573 VAL A CA 1
ATOM 4521 C C . VAL A 1 573 ? -48.121 -7.156 45.985 1.00 79.69 573 VAL A C 1
ATOM 4523 O O . VAL A 1 573 ? -48.070 -6.183 45.243 1.00 79.69 573 VAL A O 1
ATOM 4526 N N . PHE A 1 574 ? -47.834 -7.084 47.279 1.00 81.31 574 PHE A N 1
ATOM 4527 C CA . PHE A 1 574 ? -47.389 -5.868 47.949 1.00 81.31 574 PHE A CA 1
ATOM 4528 C C . PHE A 1 574 ? -45.883 -5.916 48.175 1.00 81.31 574 PHE A C 1
ATOM 4530 O O . PHE A 1 574 ? -45.408 -6.813 48.862 1.00 81.31 574 PHE A O 1
ATOM 4537 N N . GLY A 1 575 ? -45.132 -4.964 47.626 1.00 83.06 575 GLY A N 1
ATOM 4538 C CA . GLY A 1 575 ? -43.730 -4.740 47.950 1.00 83.06 575 GLY A CA 1
ATOM 4539 C C . GLY A 1 575 ? -43.590 -3.702 49.052 1.00 83.06 575 GLY A C 1
ATOM 4540 O O . GLY A 1 575 ? -43.883 -2.530 48.836 1.00 83.06 575 GLY A O 1
ATOM 4541 N N . VAL A 1 576 ? -43.082 -4.116 50.210 1.00 81.12 576 VAL A N 1
ATOM 4542 C CA . VAL A 1 576 ? -42.813 -3.270 51.379 1.00 81.12 576 VAL A CA 1
ATOM 4543 C C . VAL A 1 576 ? -41.327 -2.907 51.421 1.00 81.12 576 VAL A C 1
ATOM 4545 O O . VAL A 1 576 ? -40.497 -3.811 51.471 1.00 81.12 576 VAL A O 1
ATOM 4548 N N . PRO A 1 577 ? -40.941 -1.627 51.432 1.00 80.38 577 PRO A N 1
ATOM 4549 C CA . PRO A 1 577 ? -39.533 -1.253 51.407 1.00 80.38 577 PRO A CA 1
ATOM 4550 C C . PRO A 1 577 ? -38.859 -1.486 52.763 1.00 80.38 577 PRO A C 1
ATOM 4552 O O . PRO A 1 577 ? -39.435 -1.194 53.812 1.00 80.38 577 PRO A O 1
ATOM 4555 N N . ARG A 1 578 ? -37.598 -1.936 52.752 1.00 76.62 578 ARG A N 1
ATOM 4556 C CA . ARG A 1 578 ? -36.779 -2.024 53.976 1.00 76.62 578 ARG A CA 1
ATOM 4557 C C . ARG A 1 578 ? -36.216 -0.693 54.449 1.00 76.62 578 ARG A C 1
ATOM 4559 O O . ARG A 1 578 ? -35.776 -0.595 55.595 1.00 76.62 578 ARG A O 1
ATOM 4566 N N . GLU A 1 579 ? -36.149 0.301 53.572 1.00 80.50 579 GLU A N 1
ATOM 4567 C CA . GLU A 1 579 ? -35.645 1.623 53.925 1.00 80.50 579 GLU A CA 1
ATOM 4568 C C . GLU A 1 579 ? -36.794 2.576 54.267 1.00 80.50 579 GLU A C 1
ATOM 4570 O O . GLU A 1 579 ? -37.793 2.613 53.542 1.00 80.50 579 GLU A O 1
ATOM 4575 N N . PRO A 1 580 ? -36.658 3.363 55.348 1.00 80.62 580 PRO A N 1
ATOM 4576 C CA . PRO A 1 580 ? -37.640 4.365 55.714 1.00 80.62 580 PRO A CA 1
ATOM 4577 C C . PRO A 1 580 ? -37.759 5.413 54.603 1.00 80.62 580 PRO A C 1
ATOM 4579 O O . PRO A 1 580 ? -36.774 5.788 53.966 1.00 80.62 580 PRO A O 1
ATOM 4582 N N . GLY A 1 581 ? -38.978 5.899 54.380 1.00 81.25 581 GLY A N 1
ATOM 4583 C CA . GLY A 1 581 ? -39.258 6.971 53.421 1.00 81.25 581 GLY A CA 1
ATOM 4584 C C . GLY A 1 581 ? -39.510 6.520 51.984 1.00 81.25 581 GLY A C 1
ATOM 4585 O O . GLY A 1 581 ? -39.771 7.360 51.122 1.00 81.25 581 GLY A O 1
ATOM 4586 N N . LEU A 1 582 ? -39.474 5.217 51.707 1.00 82.62 582 LEU A N 1
ATOM 4587 C CA . LEU A 1 582 ? -39.936 4.677 50.432 1.00 82.62 582 LEU A CA 1
ATOM 4588 C C . LEU A 1 582 ? -41.439 4.336 50.463 1.00 82.62 582 LEU A C 1
ATOM 4590 O O . LEU A 1 582 ? -41.951 3.946 51.516 1.00 82.62 582 LEU A O 1
ATOM 4594 N N . PRO A 1 583 ? -42.153 4.470 49.325 1.00 80.31 583 PRO A N 1
ATOM 4595 C CA . PRO A 1 583 ? -43.538 4.015 49.215 1.00 80.31 583 PRO A CA 1
ATOM 4596 C C . PRO A 1 583 ? -43.595 2.488 49.250 1.00 80.31 583 PRO A C 1
ATOM 4598 O O . PRO A 1 583 ? -42.642 1.850 48.845 1.00 80.31 583 PRO A O 1
ATOM 4601 N N . MET A 1 584 ? -44.702 1.894 49.682 1.00 84.44 584 MET A N 1
ATOM 4602 C CA . MET A 1 584 ? -45.056 0.504 49.391 1.00 84.44 584 MET A CA 1
ATOM 4603 C C . MET A 1 584 ? -45.668 0.415 47.985 1.00 84.44 584 MET A C 1
ATOM 4605 O O . MET A 1 584 ? -46.371 1.328 47.561 1.00 84.44 584 MET A O 1
ATOM 4609 N N . PHE A 1 585 ? -45.430 -0.674 47.259 1.00 83.31 585 PHE A N 1
ATOM 4610 C CA . PHE A 1 585 ? -45.990 -0.892 45.922 1.00 83.31 585 PHE A CA 1
ATOM 4611 C C . PHE A 1 585 ? -47.020 -2.019 45.930 1.00 83.31 585 PHE A C 1
ATOM 4613 O O . PHE A 1 585 ? -46.769 -3.052 46.534 1.00 83.31 585 PHE A O 1
ATOM 4620 N N . GLU A 1 586 ? -48.146 -1.867 45.239 1.00 83.19 586 GLU A N 1
ATOM 4621 C CA . GLU A 1 586 ? -49.078 -2.959 44.925 1.00 83.19 586 GLU A CA 1
ATOM 4622 C C . GLU A 1 586 ? -49.002 -3.275 43.436 1.00 83.19 586 GLU A C 1
ATOM 4624 O O . GLU A 1 586 ? -49.221 -2.398 42.604 1.00 83.19 586 GLU A O 1
ATOM 4629 N N . TYR A 1 587 ? -48.772 -4.540 43.109 1.00 77.62 587 TYR A N 1
ATOM 4630 C CA . TYR A 1 587 ? -48.819 -5.073 41.756 1.00 77.62 587 TYR A CA 1
ATOM 4631 C C . TYR A 1 587 ? -50.072 -5.935 41.598 1.00 77.62 587 TYR A C 1
ATOM 4633 O O . TYR A 1 587 ? -50.324 -6.841 42.402 1.00 77.62 587 TYR A O 1
ATOM 4641 N N . SER A 1 588 ? -50.855 -5.665 40.552 1.00 76.12 588 SER A N 1
ATOM 4642 C CA . SER A 1 588 ? -51.972 -6.529 40.166 1.00 76.12 588 SER A CA 1
ATOM 4643 C C . SER A 1 588 ? -51.458 -7.702 39.339 1.00 76.12 588 SER A C 1
ATOM 4645 O O . SER A 1 588 ? -50.800 -7.493 38.321 1.00 76.12 588 SER A O 1
ATOM 4647 N N . MET A 1 589 ? -51.800 -8.932 39.728 1.00 64.62 589 MET A N 1
ATOM 4648 C CA . MET A 1 589 ? -51.437 -10.126 38.952 1.00 64.62 589 MET A CA 1
ATOM 4649 C C . MET A 1 589 ? -52.354 -10.360 37.738 1.00 64.62 589 MET A C 1
ATOM 4651 O O . MET A 1 589 ? -52.083 -11.249 36.942 1.00 64.62 589 MET A O 1
ATOM 4655 N N . GLU A 1 590 ? -53.432 -9.580 37.580 1.00 60.47 590 GLU A N 1
ATOM 4656 C CA . GLU A 1 590 ? -54.336 -9.653 36.416 1.00 60.47 590 GLU A CA 1
ATOM 4657 C C . GLU A 1 590 ? -53.947 -8.674 35.287 1.00 60.47 590 GLU A C 1
ATOM 4659 O O . GLU A 1 590 ? -54.516 -8.729 34.198 1.00 60.47 590 GLU A O 1
ATOM 4664 N N . GLY A 1 591 ? -52.988 -7.773 35.536 1.00 54.88 591 GLY A N 1
ATOM 4665 C CA . GLY A 1 591 ? -52.496 -6.772 34.582 1.00 54.88 591 GLY A CA 1
ATOM 4666 C C . GLY A 1 591 ? -51.047 -7.013 34.151 1.00 54.88 591 GLY A C 1
ATOM 4667 O O . GLY A 1 591 ? -50.402 -7.983 34.549 1.00 54.88 591 GLY A O 1
ATOM 4668 N N . ARG A 1 592 ? -50.491 -6.108 33.337 1.00 50.47 592 ARG A N 1
ATOM 4669 C CA . ARG A 1 592 ? -49.037 -6.094 33.101 1.00 50.47 592 ARG A CA 1
ATOM 4670 C C . ARG A 1 592 ? -48.368 -5.674 34.413 1.00 50.47 592 ARG A C 1
ATOM 4672 O O . ARG A 1 592 ? -48.819 -4.710 35.011 1.00 50.47 592 ARG A O 1
ATOM 4679 N N . MET A 1 593 ? -47.265 -6.305 34.837 1.00 50.00 593 MET A N 1
ATOM 4680 C CA . MET A 1 593 ? -46.556 -5.885 36.072 1.00 50.00 593 MET A CA 1
ATOM 4681 C C . MET A 1 593 ? -46.037 -4.436 36.053 1.00 50.00 593 MET A C 1
ATOM 4683 O O . MET A 1 593 ? -45.579 -3.935 37.073 1.00 50.00 593 MET A O 1
ATOM 4687 N N . THR A 1 594 ? -46.104 -3.749 34.913 1.00 53.50 594 THR A N 1
ATOM 4688 C CA . THR A 1 594 ? -45.860 -2.305 34.827 1.00 53.50 594 THR A CA 1
ATOM 4689 C C . THR A 1 594 ? -46.961 -1.472 35.483 1.00 53.50 594 THR A C 1
ATOM 4691 O O . THR A 1 594 ? -46.734 -0.302 35.773 1.00 53.50 594 THR A O 1
ATOM 4694 N N . ASP A 1 595 ? -48.132 -2.060 35.719 1.00 63.84 595 ASP A N 1
ATOM 4695 C CA . ASP A 1 595 ? -49.278 -1.405 36.331 1.00 63.84 595 ASP A CA 1
ATOM 4696 C C . ASP A 1 595 ? -49.227 -1.651 37.843 1.00 63.84 595 ASP A C 1
ATOM 4698 O O . ASP A 1 595 ? -49.702 -2.672 38.352 1.00 63.84 595 ASP A O 1
ATOM 4702 N N . TYR A 1 596 ? -48.608 -0.714 38.562 1.00 79.06 596 TYR A N 1
ATOM 4703 C CA . TYR A 1 596 ? -48.491 -0.754 40.017 1.00 79.06 596 TYR A CA 1
ATOM 4704 C C . TYR A 1 596 ? -49.108 0.487 40.670 1.00 79.06 596 TYR A C 1
ATOM 4706 O O . TYR A 1 596 ? -49.209 1.553 40.060 1.00 79.06 596 TYR A O 1
ATOM 4714 N N . LYS A 1 597 ? -49.535 0.351 41.928 1.00 81.75 597 LYS A N 1
ATOM 4715 C CA . LYS A 1 597 ? -49.995 1.465 42.770 1.00 81.75 597 LYS A CA 1
ATOM 4716 C C . LYS A 1 597 ? -48.972 1.758 43.856 1.00 81.75 597 LYS A C 1
ATOM 4718 O O . LYS A 1 597 ? -48.444 0.834 44.468 1.00 81.75 597 LYS A O 1
ATOM 4723 N N . GLU A 1 598 ? -48.716 3.037 44.110 1.00 84.81 598 GLU A N 1
ATOM 4724 C CA . GLU A 1 598 ? -47.836 3.487 45.192 1.00 84.81 598 GLU A CA 1
ATOM 4725 C C . GLU A 1 598 ? -48.640 3.859 46.439 1.00 84.81 598 GLU A C 1
ATOM 4727 O O . GLU A 1 598 ? -49.642 4.570 46.368 1.00 84.81 598 GLU A O 1
ATOM 4732 N N . TYR A 1 599 ? -48.146 3.427 47.593 1.00 81.75 599 TYR A N 1
ATOM 4733 C CA . TYR A 1 599 ? -48.695 3.695 48.913 1.00 81.75 599 TYR A CA 1
ATOM 4734 C C . TYR A 1 599 ? -47.626 4.372 49.762 1.00 81.75 599 TYR A C 1
ATOM 4736 O O . TYR A 1 599 ? -46.689 3.733 50.233 1.00 81.75 599 TYR A O 1
ATOM 4744 N N . ILE A 1 600 ? -47.739 5.682 49.957 1.00 82.12 600 ILE A N 1
ATOM 4745 C CA . ILE A 1 600 ? -46.800 6.425 50.800 1.00 82.12 600 ILE A CA 1
ATOM 4746 C C . ILE A 1 600 ? -47.247 6.293 52.258 1.00 82.12 600 ILE A C 1
ATOM 4748 O O . ILE A 1 600 ? -48.376 6.646 52.596 1.00 82.12 600 ILE A O 1
ATOM 4752 N N . PHE A 1 601 ? -46.354 5.794 53.114 1.00 79.94 601 PHE A N 1
ATOM 4753 C CA . PHE A 1 601 ? -46.555 5.791 54.560 1.00 79.94 601 PHE A CA 1
ATOM 4754 C C . PHE A 1 601 ? -46.493 7.218 55.113 1.00 79.94 601 PHE A C 1
ATOM 4756 O O . PHE A 1 601 ? -45.627 8.006 54.713 1.00 79.94 601 PHE A O 1
ATOM 4763 N N . GLU A 1 602 ? -47.365 7.531 56.072 1.00 82.25 602 GLU A N 1
ATOM 4764 C CA . GLU A 1 602 ? -47.234 8.748 56.880 1.00 82.25 602 GLU A CA 1
ATOM 4765 C C . GLU A 1 602 ? -45.860 8.783 57.566 1.00 82.25 602 GLU A C 1
ATOM 4767 O O . GLU A 1 602 ? -45.252 7.741 57.814 1.00 82.25 602 GLU A O 1
ATOM 4772 N N . GLU A 1 603 ? -45.347 9.977 57.858 1.00 82.25 603 GLU A N 1
ATOM 4773 C CA . GLU A 1 603 ? -43.972 10.175 58.341 1.00 82.25 603 GLU A CA 1
ATOM 4774 C C . GLU A 1 603 ? -43.648 9.337 59.594 1.00 82.25 603 GLU A C 1
ATOM 4776 O O . GLU A 1 603 ? -42.579 8.734 59.686 1.00 82.25 603 GLU A O 1
ATOM 4781 N N . GLU A 1 604 ? -44.603 9.188 60.517 1.00 82.06 604 GLU A N 1
ATOM 4782 C CA . GLU A 1 604 ? -44.455 8.353 61.718 1.00 82.06 604 GLU A CA 1
ATOM 4783 C C . GLU A 1 604 ? -44.335 6.844 61.428 1.00 82.06 604 GLU A C 1
ATOM 4785 O O . GLU A 1 604 ? -43.725 6.097 62.203 1.00 82.06 604 GLU A O 1
ATOM 4790 N N . HIS A 1 605 ? -44.843 6.409 60.273 1.00 83.38 605 HIS A N 1
ATOM 4791 C CA . HIS A 1 605 ? -44.854 5.035 59.773 1.00 83.38 605 HIS A CA 1
ATOM 4792 C C . HIS A 1 605 ? -43.664 4.718 58.843 1.00 83.38 605 HIS A C 1
ATOM 4794 O O . HIS A 1 605 ? -43.515 3.589 58.374 1.00 83.38 605 HIS A O 1
ATOM 4800 N N . GLN A 1 606 ? -42.770 5.673 58.578 1.00 85.12 606 GLN A N 1
ATOM 4801 C CA . GLN A 1 606 ? -41.570 5.457 57.763 1.00 85.12 606 GLN A CA 1
ATOM 4802 C C . GLN A 1 606 ? -40.451 4.813 58.597 1.00 85.12 606 GLN A C 1
ATOM 4804 O O . GLN A 1 606 ? -39.510 5.476 59.034 1.00 85.12 606 GLN A O 1
ATOM 4809 N N . LYS A 1 607 ? -40.558 3.503 58.849 1.00 84.88 607 LYS A N 1
ATOM 4810 C CA . LYS A 1 607 ? -39.568 2.701 59.593 1.00 84.88 607 LYS A CA 1
ATOM 4811 C C . LYS A 1 607 ? -38.780 1.767 58.672 1.00 84.88 607 LYS A C 1
ATOM 4813 O O . LYS A 1 607 ? -39.128 1.573 57.511 1.00 84.88 607 LYS A O 1
ATOM 4818 N N . HIS A 1 608 ? -37.728 1.149 59.212 1.00 84.12 608 HIS A N 1
ATOM 4819 C CA . HIS A 1 608 ? -37.053 0.028 58.562 1.00 84.12 608 HIS A CA 1
ATOM 4820 C C . HIS A 1 608 ? -37.910 -1.237 58.669 1.00 84.12 608 HIS A C 1
ATOM 4822 O O . HIS A 1 608 ? -37.723 -2.040 59.584 1.00 84.12 608 HIS A O 1
ATOM 4828 N N . TRP A 1 609 ? -38.869 -1.418 57.765 1.00 85.88 609 TRP A N 1
ATOM 4829 C CA . TRP A 1 609 ? -39.739 -2.593 57.772 1.00 85.88 609 TRP A CA 1
ATOM 4830 C C . TRP A 1 609 ? -38.966 -3.828 57.325 1.00 85.88 609 TRP A C 1
ATOM 4832 O O . TRP A 1 609 ? -38.498 -3.919 56.193 1.00 85.88 609 TRP A O 1
ATOM 4842 N N . PHE A 1 610 ? -38.799 -4.792 58.222 1.00 81.19 610 PHE A N 1
ATOM 4843 C CA . PHE A 1 610 ? -38.035 -5.993 57.912 1.00 81.19 610 PHE A CA 1
ATOM 4844 C C . PHE A 1 610 ? -38.890 -7.169 57.500 1.00 81.19 610 PHE A C 1
ATOM 4846 O O . PHE A 1 610 ? -38.424 -7.991 56.721 1.00 81.19 610 PHE A O 1
ATOM 4853 N N . GLN A 1 611 ? -40.093 -7.276 58.048 1.00 84.69 611 GLN A N 1
ATOM 4854 C CA . GLN A 1 611 ? -40.949 -8.411 57.777 1.00 84.69 611 GLN A CA 1
ATOM 4855 C C . GLN A 1 611 ? -42.387 -7.980 57.612 1.00 84.69 611 GLN A C 1
ATOM 4857 O O . GLN A 1 611 ? -42.819 -6.980 58.189 1.00 84.69 611 GLN A O 1
ATOM 4862 N N . ALA A 1 612 ? -43.101 -8.745 56.800 1.00 87.31 612 ALA A N 1
ATOM 4863 C CA . ALA A 1 612 ? -44.483 -8.502 56.489 1.00 87.31 612 ALA A CA 1
ATOM 4864 C C . ALA A 1 612 ? -45.257 -9.829 56.458 1.00 87.31 612 ALA A C 1
ATOM 4866 O O . ALA A 1 612 ? -44.792 -10.832 55.918 1.00 87.31 612 ALA A O 1
ATOM 4867 N N . VAL A 1 613 ? -46.443 -9.844 57.060 1.00 88.06 613 VAL A N 1
ATOM 4868 C CA . VAL A 1 613 ? -47.388 -10.972 57.010 1.00 88.06 613 VAL A CA 1
ATOM 4869 C C . VAL A 1 613 ? -48.788 -10.440 56.766 1.00 88.06 613 VAL A C 1
ATOM 4871 O O . VAL A 1 613 ? -49.066 -9.277 57.047 1.00 88.06 613 VAL A O 1
ATOM 4874 N N . VAL A 1 614 ? -49.695 -11.286 56.287 1.00 86.31 614 VAL A N 1
ATOM 4875 C CA . VAL A 1 614 ? -51.091 -10.895 56.072 1.00 86.31 614 VAL A CA 1
ATOM 4876 C C . VAL A 1 614 ? -52.032 -11.816 56.831 1.00 86.31 614 VAL A C 1
ATOM 4878 O O . VAL A 1 614 ? -51.876 -13.033 56.809 1.00 86.31 614 VAL A O 1
ATOM 4881 N N . SER A 1 615 ? -53.031 -11.213 57.473 1.00 87.38 615 SER A N 1
ATOM 4882 C CA . SER A 1 615 ? -54.182 -11.898 58.062 1.00 87.38 615 SER A CA 1
ATOM 4883 C C . SER A 1 615 ? -55.450 -11.135 57.709 1.00 87.38 615 SER A C 1
ATOM 4885 O O . SER A 1 615 ? -55.481 -9.922 57.881 1.00 87.38 615 SER A O 1
ATOM 4887 N N . ASN A 1 616 ? -56.493 -11.811 57.220 1.00 83.94 616 ASN A N 1
ATOM 4888 C CA . ASN A 1 616 ? -57.816 -11.217 56.970 1.00 83.94 616 ASN A CA 1
ATOM 4889 C C . ASN A 1 616 ? -57.781 -9.852 56.238 1.00 83.94 616 ASN A C 1
ATOM 4891 O O . ASN A 1 616 ? -58.389 -8.887 56.692 1.00 83.94 616 ASN A O 1
ATOM 4895 N N . ASN A 1 617 ? -57.054 -9.759 55.115 1.00 84.50 617 ASN A N 1
ATOM 4896 C CA . ASN A 1 617 ? -56.836 -8.517 54.343 1.00 84.50 617 ASN A CA 1
ATOM 4897 C C . ASN A 1 617 ? -56.146 -7.372 55.106 1.00 84.50 617 ASN A C 1
ATOM 4899 O O . ASN A 1 617 ? -56.181 -6.223 54.675 1.00 84.50 617 ASN A O 1
ATOM 4903 N N . THR A 1 618 ? -55.499 -7.671 56.224 1.00 86.19 618 THR A N 1
ATOM 4904 C CA . THR A 1 618 ? -54.667 -6.723 56.956 1.00 86.19 618 THR A CA 1
ATOM 4905 C C . THR A 1 618 ? -53.212 -7.143 56.806 1.00 86.19 618 THR A C 1
ATOM 4907 O O . THR A 1 618 ? -52.846 -8.277 57.118 1.00 86.19 618 THR A O 1
ATOM 4910 N N . LEU A 1 619 ? -52.393 -6.235 56.287 1.00 87.88 619 LEU A N 1
ATOM 4911 C CA . LEU A 1 619 ? -50.948 -6.369 56.186 1.00 87.88 619 LEU A CA 1
ATOM 4912 C C . LEU A 1 619 ? -50.324 -5.893 57.497 1.00 87.88 619 LEU A C 1
ATOM 4914 O O . LEU A 1 619 ? -50.551 -4.764 57.926 1.00 87.88 619 LEU A O 1
ATOM 4918 N N . TYR A 1 620 ? -49.538 -6.754 58.128 1.00 88.94 620 TYR A N 1
ATOM 4919 C CA . TYR A 1 620 ? -48.820 -6.464 59.360 1.00 88.94 620 TYR A CA 1
ATOM 4920 C C . TYR A 1 620 ? -47.333 -6.374 59.064 1.00 88.94 620 TYR A C 1
ATOM 4922 O O . TYR A 1 620 ? -46.753 -7.331 58.552 1.00 88.94 620 TYR A O 1
ATOM 4930 N N . LEU A 1 621 ? -46.725 -5.242 59.406 1.00 89.38 621 LEU A N 1
ATOM 4931 C CA . LEU A 1 621 ? -45.305 -4.976 59.211 1.00 89.38 621 LEU A CA 1
ATOM 4932 C C . LEU A 1 621 ? -44.584 -4.933 60.553 1.00 89.38 621 LEU A C 1
ATOM 4934 O O . LEU A 1 621 ? -45.054 -4.289 61.491 1.00 89.38 621 LEU A O 1
ATOM 4938 N N . LEU A 1 622 ? -43.419 -5.569 60.615 1.00 88.00 622 LEU A N 1
ATOM 4939 C CA . LEU A 1 622 ? -42.514 -5.542 61.759 1.00 88.00 622 LEU A CA 1
ATOM 4940 C C . LEU A 1 622 ? -41.287 -4.703 61.423 1.00 88.00 622 LEU A C 1
ATOM 4942 O O . LEU A 1 622 ? -40.560 -4.982 60.463 1.00 88.00 622 LEU A O 1
ATOM 4946 N N . ALA A 1 623 ? -41.051 -3.672 62.228 1.00 87.38 623 ALA A N 1
ATOM 4947 C CA . ALA A 1 623 ? -39.849 -2.860 62.117 1.00 87.38 623 ALA A CA 1
ATOM 4948 C C . ALA A 1 623 ? -38.615 -3.654 62.583 1.00 87.38 623 ALA A C 1
ATOM 4950 O O . ALA A 1 623 ? -38.708 -4.488 63.486 1.00 87.38 623 ALA A O 1
ATOM 4951 N N . LYS A 1 624 ? -37.447 -3.376 61.998 1.00 83.19 624 LYS A N 1
ATOM 4952 C CA . LYS A 1 624 ? -36.160 -4.016 62.314 1.00 83.19 624 LYS A CA 1
ATOM 4953 C C . LYS A 1 624 ? -35.838 -3.984 63.806 1.00 83.19 624 LYS A C 1
ATOM 4955 O O . LYS A 1 624 ? -35.249 -4.927 64.320 1.00 83.19 624 LYS A O 1
ATOM 4960 N N . GLU A 1 625 ? -36.218 -2.913 64.494 1.00 80.19 625 GLU A N 1
ATOM 4961 C CA . GLU A 1 625 ? -35.998 -2.730 65.927 1.00 80.19 625 GLU A CA 1
ATOM 4962 C C . GLU A 1 625 ? -36.933 -3.588 66.791 1.00 80.19 625 GLU A C 1
ATOM 4964 O O . GLU A 1 625 ? -36.817 -3.561 68.011 1.00 80.19 625 GLU A O 1
ATOM 4969 N N . GLY A 1 626 ? -37.908 -4.290 66.206 1.00 74.00 626 GLY A N 1
ATOM 4970 C CA . GLY A 1 626 ? -38.892 -5.102 66.927 1.00 74.00 626 GLY A CA 1
ATOM 4971 C C . GLY A 1 626 ? -39.876 -4.309 67.797 1.00 74.00 626 GLY A C 1
ATOM 4972 O O . GLY A 1 626 ? -40.710 -4.907 68.471 1.00 74.00 626 GLY A O 1
ATOM 4973 N N . LYS A 1 627 ? -39.775 -2.972 67.799 1.00 73.75 627 LYS A N 1
ATOM 4974 C CA . LYS A 1 627 ? -40.519 -2.062 68.687 1.00 73.75 627 LYS A CA 1
ATOM 4975 C C . LYS A 1 627 ? -41.893 -1.663 68.154 1.00 73.75 627 LYS A C 1
ATOM 4977 O O . LYS A 1 627 ? -42.752 -1.280 68.944 1.00 73.75 627 LYS A O 1
ATOM 4982 N N . PHE A 1 628 ? -42.115 -1.764 66.847 1.00 74.81 628 PHE A N 1
ATOM 4983 C CA . PHE A 1 628 ? -43.313 -1.239 66.201 1.00 74.81 628 PHE A CA 1
ATOM 4984 C C . PHE A 1 628 ? -43.952 -2.265 65.274 1.00 74.81 628 PHE A C 1
ATOM 4986 O O . PHE A 1 628 ? -43.254 -2.916 64.491 1.00 74.81 628 PHE A O 1
ATOM 4993 N N . PHE A 1 629 ? -45.282 -2.340 65.348 1.00 80.62 629 PHE A N 1
ATOM 4994 C CA . PHE A 1 629 ? -46.127 -3.020 64.374 1.00 80.62 629 PHE A CA 1
ATOM 4995 C C . PHE A 1 629 ? -46.971 -2.005 63.633 1.00 80.62 629 PHE A C 1
ATOM 4997 O O . PHE A 1 629 ? -47.648 -1.197 64.265 1.00 80.62 629 PHE A O 1
ATOM 5004 N N . LEU A 1 630 ? -46.974 -2.081 62.307 1.00 82.38 630 LEU A N 1
ATOM 5005 C CA . LEU A 1 630 ? -47.963 -1.379 61.501 1.00 82.38 630 LEU A CA 1
ATOM 5006 C C . LEU A 1 630 ? -48.985 -2.385 60.997 1.00 82.38 630 LEU A C 1
ATOM 5008 O O . LEU A 1 630 ? -48.612 -3.338 60.321 1.00 82.38 630 LEU A O 1
ATOM 5012 N N . SER A 1 631 ? -50.256 -2.169 61.319 1.00 84.25 631 SER A N 1
ATOM 5013 C CA . SER A 1 631 ? -51.364 -2.880 60.674 1.00 84.25 631 SER A CA 1
ATOM 5014 C C . SER A 1 631 ? -51.991 -1.980 59.617 1.00 84.25 631 SER A C 1
ATOM 5016 O O . SER A 1 631 ? -52.305 -0.824 59.901 1.00 84.25 631 SER A O 1
ATOM 5018 N N . VAL A 1 632 ? -52.130 -2.501 58.402 1.00 82.44 632 VAL A N 1
ATOM 5019 C CA . VAL A 1 632 ? -52.613 -1.781 57.223 1.00 82.44 632 VAL A CA 1
ATOM 5020 C C . VAL A 1 632 ? -53.759 -2.573 56.607 1.00 82.44 632 VAL A C 1
ATOM 5022 O O . VAL A 1 632 ? -53.549 -3.685 56.124 1.00 82.44 632 VAL A O 1
ATOM 5025 N N . ASP A 1 633 ? -54.968 -2.014 56.604 1.00 84.25 633 ASP A N 1
ATOM 5026 C CA . ASP A 1 633 ? -56.081 -2.582 55.838 1.00 84.25 633 ASP A CA 1
ATOM 5027 C C . ASP A 1 633 ? -55.836 -2.329 54.346 1.00 84.25 633 ASP A C 1
ATOM 5029 O O . ASP A 1 633 ? -55.926 -1.200 53.857 1.00 84.25 633 ASP A O 1
ATOM 5033 N N . ILE A 1 634 ? -55.512 -3.390 53.609 1.00 83.38 634 ILE A N 1
ATOM 5034 C CA . ILE A 1 634 ? -55.121 -3.281 52.200 1.00 83.38 634 ILE A CA 1
ATOM 5035 C C . ILE A 1 634 ? -56.309 -3.107 51.240 1.00 83.38 634 ILE A C 1
ATOM 5037 O O . ILE A 1 634 ? -56.123 -3.065 50.021 1.00 83.38 634 ILE A O 1
ATOM 5041 N N . ASN A 1 635 ? -57.540 -3.048 51.752 1.00 82.31 635 ASN A N 1
ATOM 5042 C CA . ASN A 1 635 ? -58.721 -2.740 50.946 1.00 82.31 635 ASN A CA 1
ATOM 5043 C C . ASN A 1 635 ? -59.082 -1.249 50.965 1.00 82.31 635 ASN A C 1
ATOM 5045 O O . ASN A 1 635 ? -59.871 -0.809 50.127 1.00 82.31 635 ASN A O 1
ATOM 5049 N N . GLN A 1 636 ? -58.500 -0.457 51.868 1.00 73.88 636 GLN A N 1
ATOM 5050 C CA . GLN A 1 636 ? -58.748 0.984 51.934 1.00 73.88 636 GLN A CA 1
ATOM 5051 C C . GLN A 1 636 ? -57.889 1.744 50.909 1.00 73.88 636 GLN A C 1
ATOM 5053 O O . GLN A 1 636 ? -56.767 1.353 50.585 1.00 73.88 636 GLN A O 1
ATOM 5058 N N . HIS A 1 637 ? -58.442 2.813 50.328 1.00 61.56 637 HIS A N 1
ATOM 5059 C CA . HIS A 1 637 ? -57.743 3.661 49.353 1.00 61.56 637 HIS A CA 1
ATOM 5060 C C . HIS A 1 637 ? -56.846 4.696 50.054 1.00 61.56 637 HIS A C 1
ATOM 5062 O O . HIS A 1 637 ? -57.096 5.068 51.194 1.00 61.56 637 HIS A O 1
ATOM 5068 N N . THR A 1 638 ? -55.792 5.145 49.366 1.00 58.53 638 THR A N 1
ATOM 5069 C CA . THR A 1 638 ? -54.752 6.063 49.869 1.00 58.53 638 THR A CA 1
ATOM 5070 C C . THR A 1 638 ? -55.282 7.404 50.407 1.00 58.53 638 THR A C 1
ATOM 5072 O O . THR A 1 638 ? -56.185 7.967 49.782 1.00 58.53 638 THR A O 1
ATOM 5075 N N . PRO A 1 639 ? -54.639 7.992 51.444 1.00 52.78 639 PRO A N 1
ATOM 5076 C CA . PRO A 1 639 ? -53.509 7.450 52.217 1.00 52.78 639 PRO A CA 1
ATOM 5077 C C . PRO A 1 639 ? -53.956 6.285 53.109 1.00 52.78 639 PRO A C 1
ATOM 5079 O O . PRO A 1 639 ? -55.075 6.297 53.600 1.00 52.78 639 PRO A O 1
ATOM 5082 N N . MET A 1 640 ? -53.115 5.260 53.278 1.00 61.22 640 MET A N 1
ATOM 5083 C CA . MET A 1 640 ? -53.458 4.096 54.103 1.00 61.22 640 MET A CA 1
ATOM 5084 C C . MET A 1 640 ? -53.435 4.492 55.585 1.00 61.22 640 MET A C 1
ATOM 5086 O O . MET A 1 640 ? -52.343 4.745 56.099 1.00 61.22 640 MET A O 1
ATOM 5090 N N . PRO A 1 641 ? -54.580 4.525 56.292 1.00 63.25 641 PRO A N 1
ATOM 5091 C CA . PRO A 1 641 ? -54.575 4.717 57.732 1.00 63.25 641 PRO A CA 1
ATOM 5092 C C . PRO A 1 641 ? -54.007 3.445 58.368 1.00 63.25 641 PRO A C 1
ATOM 5094 O O . PRO A 1 641 ? -54.671 2.411 58.456 1.00 63.25 641 PRO A O 1
ATOM 5097 N N . GLY A 1 642 ? -52.736 3.493 58.751 1.00 67.19 642 GLY A N 1
ATOM 5098 C CA . GLY A 1 642 ? -52.104 2.429 59.511 1.00 67.19 642 GLY A CA 1
ATOM 5099 C C . GLY A 1 642 ? -52.319 2.657 61.002 1.00 67.19 642 GLY A C 1
ATOM 5100 O O . GLY A 1 642 ? -52.219 3.783 61.478 1.00 67.19 642 GLY A O 1
ATOM 5101 N N . LYS A 1 643 ? -52.601 1.599 61.766 1.00 79.75 643 LYS A N 1
ATOM 5102 C CA . LYS A 1 643 ? -52.534 1.683 63.232 1.00 79.75 643 LYS A CA 1
ATOM 5103 C C . LYS A 1 643 ? -51.150 1.229 63.668 1.00 79.75 643 LYS A C 1
ATOM 5105 O O . LYS A 1 643 ? -50.860 0.028 63.617 1.00 79.75 643 LYS A O 1
ATOM 5110 N N . LEU A 1 644 ? -50.317 2.181 64.088 1.00 77.25 644 LEU A N 1
ATOM 5111 C CA . LEU A 1 644 ? -49.065 1.888 64.774 1.00 77.25 644 LEU A CA 1
ATOM 5112 C C . LEU A 1 644 ? -49.383 1.340 66.165 1.00 77.25 644 LEU A C 1
ATOM 5114 O O . LEU A 1 644 ? -49.999 2.008 66.996 1.00 77.25 644 LEU A O 1
ATOM 5118 N N . VAL A 1 645 ? -48.965 0.110 66.422 1.00 76.50 645 VAL A N 1
ATOM 5119 C CA . VAL A 1 645 ? -49.006 -0.486 67.753 1.00 76.50 645 VAL A CA 1
ATOM 5120 C C . VAL A 1 645 ? -47.587 -0.418 68.299 1.00 76.50 645 VAL A C 1
ATOM 5122 O O . VAL A 1 645 ? -46.703 -1.156 67.850 1.00 76.50 645 VAL A O 1
ATOM 5125 N N . ASP A 1 646 ? -47.355 0.506 69.237 1.00 72.50 646 ASP A N 1
ATOM 5126 C CA . ASP A 1 646 ? -46.150 0.468 70.062 1.00 72.50 646 ASP A CA 1
ATOM 5127 C C . ASP A 1 646 ? -46.219 -0.801 70.900 1.00 72.50 646 ASP A C 1
ATOM 5129 O O . ASP A 1 646 ? -47.177 -1.063 71.630 1.00 72.50 646 ASP A O 1
ATOM 5133 N N . THR A 1 647 ? -45.205 -1.629 70.736 1.00 65.12 647 THR A N 1
ATOM 5134 C CA . THR A 1 647 ? -45.157 -2.922 71.397 1.00 65.12 647 THR A CA 1
ATOM 5135 C C . THR A 1 647 ? -44.697 -2.822 72.852 1.00 65.12 647 THR A C 1
ATOM 5137 O O . THR A 1 647 ? -44.761 -3.838 73.542 1.00 65.12 647 THR A O 1
ATOM 5140 N N . HIS A 1 648 ? -44.215 -1.646 73.308 1.00 60.47 648 HIS A N 1
ATOM 5141 C CA . HIS A 1 648 ? -43.636 -1.376 74.637 1.00 60.47 648 HIS A CA 1
ATOM 5142 C C . HIS A 1 648 ? -42.955 -2.621 75.220 1.00 60.47 648 HIS A C 1
ATOM 5144 O O . HIS A 1 648 ? -43.261 -3.127 76.297 1.00 60.47 648 HIS A O 1
ATOM 5150 N N . THR A 1 649 ? -42.044 -3.177 74.426 1.00 56.81 649 THR A N 1
ATOM 5151 C CA . THR A 1 649 ? -41.596 -4.564 74.558 1.00 56.81 649 THR A CA 1
ATOM 5152 C C . THR A 1 649 ? -40.541 -4.768 75.648 1.00 56.81 649 THR A C 1
ATOM 5154 O O . THR A 1 649 ? -40.103 -5.902 75.850 1.00 56.81 649 THR A O 1
ATOM 5157 N N . GLY A 1 650 ? -40.100 -3.712 76.341 1.00 65.19 650 GLY A N 1
ATOM 5158 C CA . GLY A 1 650 ? -38.956 -3.777 77.259 1.00 65.19 650 GLY A CA 1
ATOM 5159 C C . GLY A 1 650 ? -37.627 -4.104 76.560 1.00 65.19 650 GLY A C 1
ATOM 5160 O O . GLY A 1 650 ? -36.650 -4.424 77.230 1.00 65.19 650 GLY A O 1
ATOM 5161 N N . LEU A 1 651 ? -37.580 -4.038 75.222 1.00 69.81 651 LEU A N 1
ATOM 5162 C CA . LEU A 1 651 ? -36.381 -4.280 74.418 1.00 69.81 651 LEU A CA 1
ATOM 5163 C C . LEU A 1 651 ? -35.459 -3.066 74.514 1.00 69.81 651 LEU A C 1
ATOM 5165 O O . LEU A 1 651 ? -35.776 -1.985 74.013 1.00 69.81 651 LEU A O 1
ATOM 5169 N N . THR A 1 652 ? -34.318 -3.235 75.178 1.00 60.66 652 THR A N 1
ATOM 5170 C CA . THR A 1 652 ? -33.385 -2.137 75.476 1.00 60.66 652 THR A CA 1
ATOM 5171 C C . THR A 1 652 ? -32.284 -1.957 74.436 1.00 60.66 652 THR A C 1
ATOM 5173 O O . THR A 1 652 ? -31.636 -0.914 74.428 1.00 60.66 652 THR A O 1
ATOM 5176 N N . SER A 1 653 ? -32.066 -2.930 73.549 1.00 67.00 653 SER A N 1
ATOM 5177 C CA . SER A 1 653 ? -31.023 -2.859 72.522 1.00 67.00 653 SER A CA 1
ATOM 5178 C C . SER A 1 653 ? -31.605 -2.601 71.135 1.00 67.00 653 SER A C 1
ATOM 5180 O O . SER A 1 653 ? -32.731 -2.986 70.833 1.00 67.00 653 SER A O 1
ATOM 5182 N N . ASP A 1 654 ? -30.841 -1.937 70.275 1.00 69.12 654 ASP A N 1
ATOM 5183 C CA . ASP A 1 654 ? -31.173 -1.833 68.858 1.00 69.12 654 ASP A CA 1
ATOM 5184 C C . ASP A 1 654 ? -30.662 -3.090 68.138 1.00 69.12 654 ASP A C 1
ATOM 5186 O O . ASP A 1 654 ? -29.491 -3.467 68.254 1.00 69.12 654 ASP A O 1
ATOM 5190 N N . GLY A 1 655 ? -31.539 -3.787 67.414 1.00 72.81 655 GLY A N 1
ATOM 5191 C CA . GLY A 1 655 ? -31.158 -4.998 66.692 1.00 72.81 655 GLY A CA 1
ATOM 5192 C C . GLY A 1 655 ? -32.319 -5.899 66.288 1.00 72.81 655 GLY A C 1
ATOM 5193 O O . GLY A 1 655 ? -33.477 -5.617 66.570 1.00 72.81 655 GLY A O 1
ATOM 5194 N N . TRP A 1 656 ? -31.958 -7.002 65.628 1.00 78.81 656 TRP A N 1
ATOM 5195 C CA . TRP A 1 656 ? -32.840 -8.057 65.123 1.00 78.81 656 TRP A CA 1
ATOM 5196 C C . TRP A 1 656 ? -33.425 -8.917 66.257 1.00 78.81 656 TRP A C 1
ATOM 5198 O O . TRP A 1 656 ? -33.018 -10.061 66.469 1.00 78.81 656 TRP A O 1
ATOM 5208 N N . HIS A 1 657 ? -34.348 -8.358 67.037 1.00 85.44 657 HIS A N 1
ATOM 5209 C CA . HIS A 1 657 ? -34.980 -9.070 68.159 1.00 85.44 657 HIS A CA 1
ATOM 5210 C C . HIS A 1 657 ? -35.779 -10.280 67.699 1.00 85.44 657 HIS A C 1
ATOM 5212 O O . HIS A 1 657 ? -35.597 -11.387 68.210 1.00 85.44 657 HIS A O 1
ATOM 5218 N N . PHE A 1 658 ? -36.581 -10.072 66.661 1.00 88.38 658 PHE A N 1
ATOM 5219 C CA . PHE A 1 658 ? -37.351 -11.094 65.970 1.00 88.38 658 PHE A CA 1
ATOM 5220 C C . PHE A 1 658 ? -36.890 -11.140 64.522 1.00 88.38 658 PHE A C 1
ATOM 5222 O O . PHE A 1 658 ? -36.679 -10.097 63.900 1.00 88.38 658 PHE A O 1
ATOM 5229 N N . PHE A 1 659 ? -36.696 -12.349 64.010 1.00 85.19 659 PHE A N 1
ATOM 5230 C CA . PHE A 1 659 ? -36.272 -12.570 62.628 1.00 85.19 659 PHE A CA 1
ATOM 5231 C C . PHE A 1 659 ? -37.415 -13.115 61.764 1.00 85.19 659 PHE A C 1
ATOM 5233 O O . PHE A 1 659 ? -37.294 -13.149 60.548 1.00 85.19 659 PHE A O 1
ATOM 5240 N N . GLY A 1 660 ? -38.513 -13.539 62.399 1.00 88.12 660 GLY A N 1
ATOM 5241 C CA . GLY A 1 660 ? -39.610 -14.257 61.774 1.00 88.12 660 GLY A CA 1
ATOM 5242 C C . GLY A 1 660 ? -40.981 -13.878 62.336 1.00 88.12 660 GLY A C 1
ATOM 5243 O O . GLY A 1 660 ? -41.103 -13.572 63.522 1.00 88.12 660 GLY A O 1
ATOM 5244 N N . MET A 1 661 ? -42.023 -13.975 61.513 1.00 91.69 661 MET A N 1
ATOM 5245 C CA . MET A 1 661 ? -43.421 -13.772 61.869 1.00 91.69 661 MET A CA 1
ATOM 5246 C C . MET A 1 661 ? -44.277 -14.843 61.203 1.00 91.69 661 MET A C 1
ATOM 5248 O O . MET A 1 661 ? -44.135 -15.078 60.007 1.00 91.69 661 MET A O 1
ATOM 5252 N N . ALA A 1 662 ? -45.193 -15.439 61.957 1.00 91.56 662 ALA A N 1
ATOM 5253 C CA . ALA A 1 662 ? -46.186 -16.375 61.446 1.00 91.56 662 ALA A CA 1
ATOM 5254 C C . ALA A 1 662 ? -47.579 -15.985 61.944 1.00 91.56 662 ALA A C 1
ATOM 5256 O O . ALA A 1 662 ? -47.748 -15.625 63.109 1.00 91.56 662 ALA A O 1
ATOM 5257 N N . VAL A 1 663 ? -48.583 -16.066 61.075 1.00 91.00 663 VAL A N 1
ATOM 5258 C CA . VAL A 1 663 ? -49.986 -15.812 61.434 1.00 91.00 663 VAL A CA 1
ATOM 5259 C C . VAL A 1 663 ? -50.684 -17.148 61.641 1.00 91.00 663 VAL A C 1
ATOM 5261 O O . VAL A 1 663 ? -50.716 -17.962 60.719 1.00 91.00 663 VAL A O 1
ATOM 5264 N N . VAL A 1 664 ? -51.291 -17.359 62.812 1.00 91.19 664 VAL A N 1
ATOM 5265 C CA . VAL A 1 664 ? -52.185 -18.500 63.049 1.00 91.19 664 VAL A CA 1
ATOM 5266 C C . VAL A 1 664 ? -53.450 -18.030 63.754 1.00 91.19 664 VAL A C 1
ATOM 5268 O O . VAL A 1 664 ? -53.399 -17.460 64.842 1.00 91.19 664 VAL A O 1
ATOM 5271 N N . GLY A 1 665 ? -54.600 -18.252 63.115 1.00 90.56 665 GLY A N 1
ATOM 5272 C CA . GLY A 1 665 ? -55.885 -17.764 63.610 1.00 90.56 665 GLY A CA 1
ATOM 5273 C C . GLY A 1 665 ? -55.881 -16.244 63.795 1.00 90.56 665 GLY A C 1
ATOM 5274 O O . GLY A 1 665 ? -55.540 -15.493 62.882 1.00 90.56 665 GLY A O 1
ATOM 5275 N N . SER A 1 666 ? -56.249 -15.789 64.992 1.00 91.38 666 SER A N 1
ATOM 5276 C CA . SER A 1 666 ? -56.252 -14.376 65.380 1.00 91.38 666 SER A CA 1
ATOM 5277 C C . SER A 1 666 ? -54.979 -13.964 66.123 1.00 91.38 666 SER A C 1
ATOM 5279 O O . SER A 1 666 ? -55.027 -13.105 66.999 1.00 91.38 666 SER A O 1
ATOM 5281 N N . SER A 1 667 ? -53.842 -14.601 65.848 1.00 92.12 667 SER A N 1
ATOM 5282 C CA . SER A 1 667 ? -52.579 -14.311 66.527 1.00 92.12 667 SER A CA 1
ATOM 5283 C C . SER A 1 667 ? -51.405 -14.263 65.554 1.00 92.12 667 SER A C 1
ATOM 5285 O O . SER A 1 667 ? -51.335 -15.034 64.595 1.00 92.12 667 SER A O 1
ATOM 5287 N N . ILE A 1 668 ? -50.471 -13.346 65.812 1.00 92.19 668 ILE A N 1
ATOM 5288 C CA . ILE A 1 668 ? -49.172 -13.277 65.140 1.00 92.19 668 ILE A CA 1
ATOM 5289 C C . ILE A 1 668 ? -48.100 -13.721 66.121 1.00 92.19 668 ILE A C 1
ATOM 5291 O O . ILE A 1 668 ? -47.944 -13.140 67.192 1.00 92.19 668 ILE A O 1
ATOM 5295 N N . TYR A 1 669 ? -47.328 -14.716 65.723 1.00 92.06 669 TYR A N 1
ATOM 5296 C CA . TYR A 1 669 ? -46.242 -15.288 66.496 1.00 92.06 669 TYR A CA 1
ATOM 5297 C C . TYR A 1 669 ? -44.915 -14.769 65.955 1.00 92.06 669 TYR A C 1
ATOM 5299 O O . TYR A 1 669 ? -44.608 -14.927 64.773 1.00 92.06 669 TYR A O 1
ATOM 5307 N N . LEU A 1 670 ? -44.128 -14.145 66.825 1.00 91.75 670 LEU A N 1
ATOM 5308 C CA . LEU A 1 670 ? -42.825 -13.578 66.508 1.00 91.75 670 LEU A CA 1
ATOM 5309 C C . LEU A 1 670 ? -41.738 -14.554 66.916 1.00 91.75 670 LEU A C 1
ATOM 5311 O O . LEU A 1 670 ? -41.535 -14.818 68.106 1.00 91.75 670 LEU A O 1
ATOM 5315 N N . VAL A 1 671 ? -41.037 -15.081 65.918 1.00 90.88 671 VAL A N 1
ATOM 5316 C CA . VAL A 1 671 ? -39.960 -16.038 66.133 1.00 90.88 671 VAL A CA 1
ATOM 5317 C C . VAL A 1 671 ? -38.693 -15.291 66.549 1.00 90.88 671 VAL A C 1
ATOM 5319 O O . VAL A 1 671 ? -38.264 -14.357 65.856 1.00 90.88 671 VAL A O 1
ATOM 5322 N N . PRO A 1 672 ? -38.088 -15.678 67.684 1.00 88.88 672 PRO A N 1
ATOM 5323 C CA . PRO A 1 672 ? -36.930 -14.991 68.231 1.00 88.88 672 PRO A CA 1
ATOM 5324 C C . PRO A 1 672 ? -35.727 -15.060 67.286 1.00 88.88 672 PRO A C 1
ATOM 5326 O O . PRO A 1 672 ? -35.273 -16.138 66.906 1.00 88.88 672 PRO A O 1
ATOM 5329 N N . GLY A 1 673 ? -35.182 -13.888 66.959 1.00 86.38 673 GLY A N 1
ATOM 5330 C CA . GLY A 1 673 ? -33.843 -13.740 66.396 1.00 86.38 673 GLY A CA 1
ATOM 5331 C C . GLY A 1 673 ? -32.831 -13.768 67.534 1.00 86.38 673 GLY A C 1
ATOM 5332 O O . GLY A 1 673 ? -32.198 -14.792 67.779 1.00 86.38 673 GLY A O 1
ATOM 5333 N N . ARG A 1 674 ? -32.737 -12.659 68.276 1.00 85.19 674 ARG A N 1
ATOM 5334 C CA . ARG A 1 674 ? -31.886 -12.525 69.474 1.00 85.19 674 ARG A CA 1
ATOM 5335 C C . ARG A 1 674 ? -32.626 -12.784 70.786 1.00 85.19 674 ARG A C 1
ATOM 5337 O O . ARG A 1 674 ? -32.000 -13.160 71.777 1.00 85.19 674 ARG A O 1
ATOM 5344 N N . GLU A 1 675 ? -33.949 -12.651 70.780 1.00 86.00 675 GLU A N 1
ATOM 5345 C CA . GLU A 1 675 ? -34.786 -12.807 71.972 1.00 86.00 675 GLU A CA 1
ATOM 5346 C C . GLU A 1 675 ? -34.751 -14.234 72.540 1.00 86.00 675 GLU A C 1
ATOM 5348 O O . GLU A 1 675 ? -34.464 -15.210 71.841 1.00 86.00 675 GLU A O 1
ATOM 5353 N N . SER A 1 676 ? -35.002 -14.379 73.840 1.00 83.19 676 SER A N 1
ATOM 5354 C CA . SER A 1 676 ? -35.014 -15.678 74.532 1.00 83.19 676 SER A CA 1
ATOM 5355 C C . SER A 1 676 ? -36.381 -16.361 74.525 1.00 83.19 676 SER A C 1
ATOM 5357 O O . SER A 1 676 ? -36.509 -17.467 75.049 1.00 83.19 676 SER A O 1
ATOM 5359 N N . ASN A 1 677 ? -37.389 -15.719 73.943 1.00 85.81 677 ASN A N 1
ATOM 5360 C CA . ASN A 1 677 ? -38.774 -16.137 74.043 1.00 85.81 677 ASN A CA 1
ATOM 5361 C C . ASN A 1 677 ? -39.553 -15.784 72.769 1.00 85.81 677 ASN A C 1
ATOM 5363 O O . ASN A 1 677 ? -39.181 -14.876 72.021 1.00 85.81 677 ASN A O 1
ATOM 5367 N N . VAL A 1 678 ? -40.650 -16.498 72.536 1.00 88.81 678 VAL A N 1
ATOM 5368 C CA . VAL A 1 678 ? -41.611 -16.165 71.477 1.00 88.81 678 VAL A CA 1
ATOM 5369 C C . VAL A 1 678 ? -42.502 -15.032 71.979 1.00 88.81 678 VAL A C 1
ATOM 5371 O O . VAL A 1 678 ? -42.819 -14.949 73.170 1.00 88.81 678 VAL A O 1
ATOM 5374 N N . ARG A 1 679 ? -42.926 -14.136 71.089 1.00 88.44 679 ARG A N 1
ATOM 5375 C CA . ARG A 1 679 ? -43.969 -13.151 71.414 1.00 88.44 679 ARG A CA 1
ATOM 5376 C C . ARG A 1 679 ? -45.197 -13.391 70.569 1.00 88.44 679 ARG A C 1
ATOM 5378 O O . ARG A 1 679 ? -45.078 -13.731 69.399 1.00 88.44 679 ARG A O 1
ATOM 5385 N N . ILE A 1 680 ? -46.362 -13.204 71.173 1.00 90.88 680 ILE A N 1
ATOM 5386 C CA . ILE A 1 680 ? -47.642 -13.414 70.507 1.00 90.88 680 ILE A CA 1
ATOM 5387 C C . ILE A 1 680 ? -48.406 -12.100 70.554 1.00 90.88 680 ILE A C 1
ATOM 5389 O O . ILE A 1 680 ? -48.663 -11.574 71.637 1.00 90.88 680 ILE A O 1
ATOM 5393 N N . LEU A 1 681 ? -48.740 -11.563 69.387 1.00 89.56 681 LEU A N 1
ATOM 5394 C CA . LEU A 1 681 ? -49.662 -10.447 69.237 1.00 89.56 681 LEU A CA 1
ATOM 5395 C C . LEU A 1 681 ? -51.053 -11.013 68.978 1.00 89.56 681 LEU A C 1
ATOM 5397 O O . LEU A 1 681 ? -51.297 -11.599 67.923 1.00 89.56 681 LEU A O 1
ATOM 5401 N N . ASP A 1 682 ? -51.957 -10.822 69.930 1.00 89.44 682 ASP A N 1
ATOM 5402 C CA . ASP A 1 682 ? -53.365 -11.140 69.737 1.00 89.44 682 ASP A CA 1
ATOM 5403 C C . ASP A 1 682 ? -53.997 -10.056 68.852 1.00 89.44 682 ASP A C 1
ATOM 5405 O O . ASP A 1 682 ? -54.005 -8.872 69.196 1.00 89.44 682 ASP A O 1
ATOM 5409 N N . LEU A 1 683 ? -54.486 -10.451 67.679 1.00 88.44 683 LEU A N 1
ATOM 5410 C CA . LEU A 1 683 ? -55.065 -9.546 66.687 1.00 88.44 683 LEU A CA 1
ATOM 5411 C C . LEU A 1 683 ? -56.445 -9.024 67.094 1.00 88.44 683 LEU A C 1
ATOM 5413 O O . LEU A 1 683 ? -56.877 -8.005 66.559 1.00 88.44 683 LEU A O 1
ATOM 5417 N N . VAL A 1 684 ? -57.133 -9.698 68.022 1.00 86.94 684 VAL A N 1
ATOM 5418 C CA . VAL A 1 684 ? -58.444 -9.269 68.527 1.00 86.94 684 VAL A CA 1
ATOM 5419 C C . VAL A 1 684 ? -58.266 -8.147 69.539 1.00 86.94 684 VAL A C 1
ATOM 5421 O O . VAL A 1 684 ? -58.933 -7.118 69.449 1.00 86.94 684 VAL A O 1
ATOM 5424 N N . THR A 1 685 ? -57.364 -8.328 70.502 1.00 87.25 685 THR A N 1
ATOM 5425 C CA . THR A 1 685 ? -57.141 -7.336 71.565 1.00 87.25 685 THR A CA 1
ATOM 5426 C C . THR A 1 685 ? -56.106 -6.279 71.183 1.00 87.25 685 THR A C 1
ATOM 5428 O O . THR A 1 685 ? -56.074 -5.205 71.782 1.00 87.25 685 THR A O 1
ATOM 5431 N N . GLY A 1 686 ? -55.245 -6.565 70.201 1.00 83.56 686 GLY A N 1
ATOM 5432 C CA . GLY A 1 686 ? -54.095 -5.735 69.844 1.00 83.56 686 GLY A CA 1
ATOM 5433 C C . GLY A 1 686 ? -52.997 -5.728 70.912 1.00 83.56 686 GLY A C 1
ATOM 5434 O O . GLY A 1 686 ? -52.161 -4.827 70.912 1.00 83.56 686 GLY A O 1
ATOM 5435 N N . THR A 1 687 ? -53.008 -6.688 71.843 1.00 84.88 687 THR A N 1
ATOM 5436 C CA . THR A 1 687 ? -52.052 -6.755 72.957 1.00 84.88 687 THR A CA 1
ATOM 5437 C C . THR A 1 687 ? -51.043 -7.874 72.762 1.00 84.88 687 THR A C 1
ATOM 5439 O O . THR A 1 687 ? -51.391 -8.974 72.330 1.00 84.88 687 THR A O 1
ATOM 5442 N N . PHE A 1 688 ? -49.802 -7.627 73.174 1.00 84.81 688 PHE A N 1
ATOM 5443 C CA . PHE A 1 688 ? -48.792 -8.673 73.268 1.00 84.81 688 PHE A CA 1
ATOM 5444 C C . PHE A 1 688 ? -48.991 -9.511 74.526 1.00 84.81 688 PHE A C 1
ATOM 5446 O O . PHE A 1 688 ? -49.159 -8.967 75.618 1.00 84.81 688 PHE A O 1
ATOM 5453 N N . ARG A 1 689 ? -48.871 -10.832 74.390 1.00 86.00 689 ARG A N 1
ATOM 5454 C CA . ARG A 1 689 ? -48.590 -11.731 75.510 1.00 86.00 689 ARG A CA 1
ATOM 5455 C C . ARG A 1 689 ? -47.200 -12.336 75.341 1.00 86.00 689 ARG A C 1
ATOM 5457 O O . ARG A 1 689 ? -46.814 -12.764 74.249 1.00 86.00 689 ARG A O 1
ATOM 5464 N N . LEU A 1 690 ? -46.417 -12.302 76.420 1.00 71.12 690 LEU A N 1
ATOM 5465 C CA . LEU A 1 690 ? -45.123 -12.974 76.469 1.00 71.12 690 LEU A CA 1
ATOM 5466 C C . LEU A 1 690 ? -45.385 -14.481 76.456 1.00 71.12 690 LEU A C 1
ATOM 5468 O O . LEU A 1 690 ? -46.198 -14.966 77.241 1.00 71.12 690 LEU A O 1
ATOM 5472 N N . SER A 1 691 ? -44.713 -15.203 75.567 1.00 68.81 691 SER A N 1
ATOM 5473 C CA . SER A 1 691 ? -44.834 -16.652 75.455 1.00 68.81 691 SER A CA 1
ATOM 5474 C C . SER A 1 691 ? -43.505 -17.327 75.771 1.00 68.81 691 SER A C 1
ATOM 5476 O O . SER A 1 691 ? -42.449 -16.720 75.630 1.00 68.81 691 SER A O 1
ATOM 5478 N N . LEU A 1 692 ? -43.628 -18.563 76.251 1.00 69.56 692 LEU A N 1
ATOM 5479 C CA . LEU A 1 692 ? -42.658 -19.643 76.428 1.00 69.56 692 LEU A CA 1
ATOM 5480 C C . LEU A 1 692 ? -41.160 -19.290 76.291 1.00 69.56 692 LEU A C 1
ATOM 5482 O O . LEU A 1 692 ? -40.699 -18.923 75.201 1.00 69.56 692 LEU A O 1
ATOM 5486 N N . PRO A 1 693 ? -40.358 -19.487 77.356 1.00 76.62 693 PRO A N 1
ATOM 5487 C CA . PRO A 1 693 ? -38.909 -19.444 77.234 1.00 76.62 693 PRO A CA 1
ATOM 5488 C C . PRO A 1 693 ? -38.417 -20.539 76.278 1.00 76.62 693 PRO A C 1
ATOM 5490 O O . PRO A 1 693 ? -38.947 -21.651 76.243 1.00 76.62 693 PRO A O 1
ATOM 5493 N N . LEU A 1 694 ? -37.366 -20.235 75.518 1.00 77.44 694 LEU A N 1
ATOM 5494 C CA . LEU A 1 694 ? -36.630 -21.224 74.733 1.00 77.44 694 LEU A CA 1
ATOM 5495 C C . LEU A 1 694 ? -35.780 -22.104 75.668 1.00 77.44 694 LEU A C 1
ATOM 5497 O O . LEU A 1 694 ? -34.573 -21.897 75.812 1.00 77.44 694 LEU A O 1
ATOM 5501 N N . GLU A 1 695 ? -36.399 -23.067 76.346 1.00 68.00 695 GLU A N 1
ATOM 5502 C CA . GLU A 1 695 ? -35.668 -24.024 77.179 1.00 68.00 695 GLU A CA 1
ATOM 5503 C C . GLU A 1 695 ? -34.835 -24.987 76.314 1.00 68.00 695 GLU A C 1
ATOM 5505 O O . GLU A 1 695 ? -35.283 -25.488 75.286 1.00 68.00 695 GLU A O 1
ATOM 5510 N N . GLY A 1 696 ? -33.586 -25.245 76.720 1.00 66.06 696 GLY A N 1
ATOM 5511 C CA . GLY A 1 696 ? -32.716 -26.243 76.080 1.00 66.06 696 GLY A CA 1
ATOM 5512 C C . GLY A 1 696 ? -31.738 -25.728 75.014 1.00 66.06 696 GLY A C 1
ATOM 5513 O O . GLY A 1 696 ? -30.819 -26.462 74.652 1.00 66.06 696 GLY A O 1
ATOM 5514 N N . LEU A 1 697 ? -31.829 -24.469 74.565 1.00 66.50 697 LEU A N 1
ATOM 5515 C CA . LEU A 1 697 ? -30.799 -23.872 73.699 1.00 66.50 697 LEU A CA 1
ATOM 5516 C C . LEU A 1 697 ? -29.570 -23.444 74.509 1.00 66.50 697 LEU A C 1
ATOM 5518 O O . LEU A 1 697 ? -29.520 -22.351 75.070 1.00 66.50 697 LEU A O 1
ATOM 5522 N N . ARG A 1 698 ? -28.532 -24.286 74.530 1.00 60.16 698 ARG A N 1
ATOM 5523 C CA . ARG A 1 698 ? -27.185 -23.860 74.939 1.00 60.16 698 ARG A CA 1
ATOM 5524 C C . ARG A 1 698 ? -26.530 -23.114 73.783 1.00 60.16 698 ARG A C 1
ATOM 5526 O O . ARG A 1 698 ? -25.896 -23.731 72.934 1.00 60.16 698 ARG A O 1
ATOM 5533 N N . TYR A 1 699 ? -26.682 -21.797 73.746 1.00 62.75 699 TYR A N 1
ATOM 5534 C CA . TYR A 1 699 ? -25.984 -20.963 72.774 1.00 62.75 699 TYR A CA 1
ATOM 5535 C C . TYR A 1 699 ? -25.276 -19.812 73.493 1.00 62.75 699 TYR A C 1
ATOM 5537 O O . TYR A 1 699 ? -25.929 -19.012 74.161 1.00 62.75 699 TYR A O 1
ATOM 5545 N N . ASP A 1 700 ? -23.939 -19.765 73.418 1.00 56.84 700 ASP A N 1
ATOM 5546 C CA . ASP A 1 700 ? -23.125 -18.863 74.255 1.00 56.84 700 ASP A CA 1
ATOM 5547 C C . ASP A 1 700 ? -23.157 -17.394 73.797 1.00 56.84 700 ASP A C 1
ATOM 5549 O O . ASP A 1 700 ? -22.898 -16.488 74.591 1.00 56.84 700 ASP A O 1
ATOM 5553 N N . LYS A 1 701 ? -23.560 -17.135 72.545 1.00 61.47 701 LYS A N 1
ATOM 5554 C CA . LYS A 1 701 ? -23.549 -15.788 71.964 1.00 61.47 701 LYS A CA 1
ATOM 5555 C C . LYS A 1 701 ? -24.936 -15.163 71.996 1.00 61.47 701 LYS A C 1
ATOM 5557 O O . LYS A 1 701 ? -25.765 -15.410 71.127 1.00 61.47 701 LYS A O 1
ATOM 5562 N N . GLN A 1 702 ? -25.156 -14.266 72.956 1.00 59.53 702 GLN A N 1
ATOM 5563 C CA . GLN A 1 702 ? -26.381 -13.458 73.078 1.00 59.53 702 GLN A CA 1
ATOM 5564 C C . GLN A 1 702 ? -26.671 -12.532 71.869 1.00 59.53 702 GLN A C 1
ATOM 5566 O O . GLN A 1 702 ? -27.723 -11.907 71.820 1.00 59.53 702 GLN A O 1
ATOM 5571 N N . SER A 1 703 ? -25.770 -12.407 70.888 1.00 56.53 703 SER A N 1
ATOM 5572 C CA . SER A 1 703 ? -25.834 -11.384 69.827 1.00 56.53 703 SER A CA 1
ATOM 5573 C C . SER A 1 703 ? -26.246 -11.892 68.438 1.00 56.53 703 SER A C 1
ATOM 5575 O O . SER A 1 703 ? -26.131 -11.158 67.450 1.00 56.53 703 SER A O 1
ATOM 5577 N N . SER A 1 704 ? -26.721 -13.127 68.341 1.00 72.69 704 SER A N 1
ATOM 5578 C CA . SER A 1 704 ? -26.792 -13.883 67.090 1.00 72.69 704 SER A CA 1
ATOM 5579 C C . SER A 1 704 ? -28.241 -14.271 66.734 1.00 72.69 704 SER A C 1
ATOM 5581 O O . SER A 1 704 ? -29.081 -14.397 67.625 1.00 72.69 704 SER A O 1
ATOM 5583 N N . ASN A 1 705 ? -28.562 -14.362 65.437 1.00 81.81 705 ASN A N 1
ATOM 5584 C CA . ASN A 1 705 ? -29.913 -14.662 64.944 1.00 81.81 705 ASN A CA 1
ATOM 5585 C C . ASN A 1 705 ? -30.152 -16.176 64.999 1.00 81.81 705 ASN A C 1
ATOM 5587 O O . ASN A 1 705 ? -29.519 -16.928 64.264 1.00 81.81 705 ASN A O 1
ATOM 5591 N N . LYS A 1 706 ? -31.063 -16.642 65.855 1.00 88.00 706 LYS A N 1
ATOM 5592 C CA . LYS A 1 706 ? -31.221 -18.081 66.120 1.00 88.00 706 LYS A CA 1
ATOM 5593 C C . LYS A 1 706 ? -31.864 -18.832 64.959 1.00 88.00 706 LYS A C 1
ATOM 5595 O O . LYS A 1 706 ? -31.301 -19.814 64.475 1.00 88.00 706 LYS A O 1
ATOM 5600 N N . PHE A 1 707 ? -33.014 -18.356 64.499 1.00 91.81 707 PHE A N 1
ATOM 5601 C CA . PHE A 1 707 ? -33.851 -19.054 63.528 1.00 91.81 707 PHE A CA 1
ATOM 5602 C C . PHE A 1 707 ? -34.129 -18.194 62.295 1.00 91.81 707 PHE A C 1
ATOM 5604 O O . PHE A 1 707 ? -34.094 -16.966 62.373 1.00 91.81 707 PHE A O 1
ATOM 5611 N N . GLY A 1 708 ? -34.392 -18.854 61.167 1.00 90.44 708 GLY A N 1
ATOM 5612 C CA . GLY A 1 708 ? -34.817 -18.221 59.921 1.00 90.44 708 GLY A CA 1
ATOM 5613 C C . GLY A 1 708 ? -36.312 -17.883 59.913 1.00 90.44 708 GLY A C 1
ATOM 5614 O O . GLY A 1 708 ? -36.971 -17.846 60.955 1.00 90.44 708 GLY A O 1
ATOM 5615 N N . PHE A 1 709 ? -36.864 -17.654 58.724 1.00 90.00 709 PHE A N 1
ATOM 5616 C CA . PHE A 1 709 ? -38.270 -17.301 58.545 1.00 90.00 709 PHE A CA 1
ATOM 5617 C C . PHE A 1 709 ? -39.198 -18.506 58.783 1.00 90.00 709 PHE A C 1
ATOM 5619 O O . PHE A 1 709 ? -38.931 -19.599 58.267 1.00 90.00 709 PHE A O 1
ATOM 5626 N N . PRO A 1 710 ? -40.263 -18.334 59.589 1.00 92.69 710 PRO A N 1
ATOM 5627 C CA . PRO A 1 710 ? -41.119 -19.432 59.983 1.00 92.69 710 PRO A CA 1
ATOM 5628 C C . PRO A 1 710 ? -42.150 -19.825 58.931 1.00 92.69 710 PRO A C 1
ATOM 5630 O O . PRO A 1 710 ? -42.592 -19.018 58.122 1.00 92.69 710 PRO A O 1
ATOM 5633 N N . CYS A 1 711 ? -42.610 -21.066 59.038 1.00 92.62 711 CYS A N 1
ATOM 5634 C CA . CYS A 1 711 ? -43.723 -21.628 58.295 1.00 92.62 711 CYS A CA 1
ATOM 5635 C C . CYS A 1 711 ? -44.722 -22.270 59.263 1.00 92.62 711 CYS A C 1
ATOM 5637 O O . CYS A 1 711 ? -44.335 -22.834 60.290 1.00 92.62 711 CYS A O 1
ATOM 5639 N N . VAL A 1 712 ? -46.011 -22.170 58.950 1.00 92.25 712 VAL A N 1
ATOM 5640 C CA . VAL A 1 712 ? -47.085 -22.806 59.720 1.00 92.25 712 VAL A CA 1
ATOM 5641 C C . VAL A 1 712 ? -47.466 -24.105 59.026 1.00 92.25 712 VAL A C 1
ATOM 5643 O O . VAL A 1 712 ? -47.809 -24.074 57.853 1.00 92.25 712 VAL A O 1
ATOM 5646 N N . SER A 1 713 ? -47.456 -25.220 59.754 1.00 93.38 713 SER A N 1
ATOM 5647 C CA . SER A 1 713 ? -47.943 -26.515 59.265 1.00 93.38 713 SER A CA 1
ATOM 5648 C C . SER A 1 713 ? -48.530 -27.323 60.420 1.00 93.38 713 SER A C 1
ATOM 5650 O O . SER A 1 713 ? -48.009 -27.294 61.533 1.00 93.38 713 SER A O 1
ATOM 5652 N N . GLN A 1 714 ? -49.643 -28.024 60.187 1.00 91.88 714 GLN A N 1
ATOM 5653 C CA . GLN A 1 714 ? -50.308 -28.887 61.182 1.00 91.88 714 GLN A CA 1
ATOM 5654 C C . GLN A 1 714 ? -50.526 -28.229 62.565 1.00 91.88 714 GLN A C 1
ATOM 5656 O O . GLN A 1 714 ? -50.305 -28.850 63.605 1.00 91.88 714 GLN A O 1
ATOM 5661 N N . ASN A 1 715 ? -50.953 -26.960 62.589 1.00 91.31 715 ASN A N 1
ATOM 5662 C CA . ASN A 1 715 ? -51.120 -26.159 63.814 1.00 91.31 715 ASN A CA 1
ATOM 5663 C C . ASN A 1 715 ? -49.839 -26.022 64.661 1.00 91.31 715 ASN A C 1
ATOM 5665 O O . ASN A 1 715 ? -49.883 -25.857 65.882 1.00 91.31 715 ASN A O 1
ATOM 5669 N N . LYS A 1 716 ? -48.679 -26.088 64.016 1.00 93.00 716 LYS A N 1
ATOM 5670 C CA . LYS A 1 716 ? -47.386 -25.796 64.616 1.00 93.00 716 LYS A CA 1
ATOM 5671 C C . LYS A 1 716 ? -46.675 -24.737 63.785 1.00 93.00 716 LYS A C 1
ATOM 5673 O O . LYS A 1 716 ? -46.862 -24.645 62.573 1.00 93.00 716 LYS A O 1
ATOM 5678 N N . ILE A 1 717 ? -45.846 -23.946 64.447 1.00 93.38 717 ILE A N 1
ATOM 5679 C CA . ILE A 1 717 ? -44.929 -23.012 63.802 1.00 93.38 717 ILE A CA 1
ATOM 5680 C C . ILE A 1 717 ? -43.556 -23.648 63.789 1.00 93.38 717 ILE A C 1
ATOM 5682 O O . ILE A 1 717 ? -43.053 -24.063 64.833 1.00 93.38 717 ILE A O 1
ATOM 5686 N N . PHE A 1 718 ? -42.951 -23.675 62.612 1.00 94.81 718 PHE A N 1
ATOM 5687 C CA . PHE A 1 718 ? -41.612 -24.180 62.380 1.00 94.81 718 PHE A CA 1
ATOM 5688 C C . PHE A 1 718 ? -40.717 -23.046 61.924 1.00 94.81 718 PHE A C 1
ATOM 5690 O O . PHE A 1 718 ? -41.133 -22.277 61.069 1.00 94.81 718 PHE A O 1
ATOM 5697 N N . ALA A 1 719 ? -39.489 -22.952 62.425 1.00 94.06 719 ALA A N 1
ATOM 5698 C CA . ALA A 1 719 ? -38.502 -22.022 61.873 1.00 94.06 719 ALA A CA 1
ATOM 5699 C C . ALA A 1 719 ? -37.160 -22.729 61.677 1.00 94.06 719 ALA A C 1
ATOM 5701 O O . ALA A 1 719 ? -36.734 -23.474 62.571 1.00 94.06 719 ALA A O 1
ATOM 5702 N N . PRO A 1 720 ? -36.508 -22.558 60.513 1.00 94.44 720 PRO A N 1
ATOM 5703 C CA . PRO A 1 720 ? -35.315 -23.316 60.208 1.00 94.44 720 PRO A CA 1
ATOM 5704 C C . PRO A 1 720 ? -34.134 -22.820 61.049 1.00 94.44 720 PRO A C 1
ATOM 5706 O O . PRO A 1 720 ? -34.137 -21.682 61.530 1.00 94.44 720 PRO A O 1
ATOM 5709 N N . PRO A 1 721 ? -33.107 -23.658 61.236 1.00 92.12 721 PRO A N 1
ATOM 5710 C CA . PRO A 1 721 ? -31.908 -23.255 61.948 1.00 92.12 721 PRO A CA 1
ATOM 5711 C C . PRO A 1 721 ? -31.150 -22.185 61.143 1.00 92.12 721 PRO A C 1
ATOM 5713 O O . PRO A 1 721 ? -30.811 -22.417 59.981 1.00 92.12 721 PRO A O 1
ATOM 5716 N N . TRP A 1 722 ? -30.867 -21.027 61.751 1.00 90.00 722 TRP A N 1
ATOM 5717 C CA . TRP A 1 722 ? -30.068 -19.965 61.123 1.00 90.00 722 TRP A CA 1
ATOM 5718 C C . TRP A 1 722 ? -28.642 -19.969 61.671 1.00 90.00 722 TRP A C 1
ATOM 5720 O O . TRP A 1 722 ? -27.709 -20.272 60.935 1.00 90.00 722 TRP A O 1
ATOM 5730 N N . GLU A 1 723 ? -28.456 -19.718 62.967 1.00 87.62 723 GLU A N 1
ATOM 5731 C CA . GLU A 1 723 ? -27.137 -19.800 63.626 1.00 87.62 723 GLU A CA 1
ATOM 5732 C C . GLU A 1 723 ? -27.096 -20.839 64.758 1.00 87.62 723 GLU A C 1
ATOM 5734 O O . GLU A 1 723 ? -26.061 -21.019 65.394 1.00 87.62 723 GLU A O 1
ATOM 5739 N N . VAL A 1 724 ? -28.196 -21.561 64.998 1.00 86.75 724 VAL A N 1
ATOM 5740 C CA . VAL A 1 724 ? -28.281 -22.640 66.000 1.00 86.75 724 VAL A CA 1
ATOM 5741 C C . VAL A 1 724 ? -28.424 -24.002 65.331 1.00 86.75 724 VAL A C 1
ATOM 5743 O O . VAL A 1 724 ? -29.062 -24.105 64.297 1.00 86.75 724 VAL A O 1
ATOM 5746 N N . GLU A 1 725 ? -27.896 -25.068 65.933 1.00 86.38 725 GLU A N 1
ATOM 5747 C CA . GLU A 1 725 ? -27.931 -26.443 65.391 1.00 86.38 725 GLU A CA 1
ATOM 5748 C C . GLU A 1 725 ? -29.287 -27.145 65.574 1.00 86.38 725 GLU A C 1
ATOM 5750 O O . GLU A 1 725 ? -29.338 -28.348 65.827 1.00 86.38 725 GLU A O 1
ATOM 5755 N N . ALA A 1 726 ? -30.400 -26.415 65.530 1.00 88.31 726 ALA A N 1
ATOM 5756 C CA . ALA A 1 726 ? -31.726 -26.982 65.727 1.00 88.31 726 ALA A CA 1
ATOM 5757 C C . ALA A 1 726 ? -32.825 -26.144 65.072 1.00 88.31 726 ALA A C 1
ATOM 5759 O O . ALA A 1 726 ? -32.733 -24.920 65.046 1.00 88.31 726 ALA A O 1
ATOM 5760 N N . PHE A 1 727 ? -33.884 -26.786 64.578 1.00 90.88 727 PHE A N 1
ATOM 5761 C CA . PHE A 1 727 ? -35.070 -26.054 64.127 1.00 90.88 727 PHE A CA 1
ATOM 5762 C C . PHE A 1 727 ? -36.054 -25.850 65.281 1.00 90.88 727 PHE A C 1
ATOM 5764 O O . PHE A 1 727 ? -36.129 -26.650 66.220 1.00 90.88 727 PHE A O 1
ATOM 5771 N N . PHE A 1 728 ? -36.784 -24.744 65.196 1.00 91.81 728 PHE A N 1
ATOM 5772 C CA . PHE A 1 728 ? -37.814 -24.325 66.139 1.00 91.81 728 PHE A CA 1
ATOM 5773 C C . PHE A 1 728 ? -39.131 -25.035 65.829 1.00 91.81 728 PHE A C 1
ATOM 5775 O O . PHE A 1 728 ? -39.505 -25.109 64.659 1.00 91.81 728 PHE A O 1
ATOM 5782 N N . VAL A 1 729 ? -39.843 -25.503 66.859 1.00 92.50 729 VAL A N 1
ATOM 5783 C CA . VAL A 1 729 ? -41.218 -26.013 66.751 1.00 92.50 729 VAL A CA 1
ATOM 5784 C C . VAL A 1 729 ? -42.054 -25.504 67.921 1.00 92.50 729 VAL A C 1
ATOM 5786 O O . VAL A 1 729 ? -41.711 -25.735 69.080 1.00 92.50 729 VAL A O 1
ATOM 5789 N N . MET A 1 730 ? -43.194 -24.886 67.633 1.00 90.69 730 MET A N 1
ATOM 5790 C CA . MET A 1 730 ? -44.158 -24.455 68.647 1.00 90.69 730 MET A CA 1
ATOM 5791 C C . MET A 1 730 ? -45.560 -24.924 68.283 1.00 90.69 730 MET A C 1
ATOM 5793 O O . MET A 1 730 ? -46.007 -24.689 67.166 1.00 90.69 730 MET A O 1
ATOM 5797 N N . ASN A 1 731 ? -46.261 -25.564 69.220 1.00 90.06 731 ASN A N 1
ATOM 5798 C CA . ASN A 1 731 ? -47.674 -25.898 69.052 1.00 90.06 731 ASN A CA 1
ATOM 5799 C C . ASN A 1 731 ? -48.525 -24.653 69.328 1.00 90.06 731 ASN A C 1
ATOM 5801 O O . ASN A 1 731 ? -48.391 -24.044 70.386 1.00 90.06 731 ASN A O 1
ATOM 5805 N N . VAL A 1 732 ? -49.387 -24.272 68.386 1.00 89.75 732 VAL A N 1
ATOM 5806 C CA . VAL A 1 732 ? -50.232 -23.073 68.533 1.00 89.75 732 VAL A CA 1
ATOM 5807 C C . VAL A 1 732 ? -51.576 -23.359 69.201 1.00 89.75 732 VAL A C 1
ATOM 5809 O O . VAL A 1 732 ? -52.230 -22.432 69.661 1.00 89.75 732 VAL A O 1
ATOM 5812 N N . LEU A 1 733 ? -52.000 -24.628 69.272 1.00 86.25 733 LEU A N 1
ATOM 5813 C CA . LEU A 1 733 ? -53.230 -25.019 69.976 1.00 86.25 733 LEU A CA 1
ATOM 5814 C C . LEU A 1 733 ? -53.024 -25.116 71.486 1.00 86.25 733 LEU A C 1
ATOM 5816 O O . LEU A 1 733 ? -53.981 -25.004 72.246 1.00 86.25 733 LEU A O 1
ATOM 5820 N N . ASP A 1 734 ? -51.783 -25.345 71.905 1.00 84.00 734 ASP A N 1
ATOM 5821 C CA . ASP A 1 734 ? -51.405 -25.462 73.303 1.00 84.00 734 ASP A CA 1
ATOM 5822 C C . ASP A 1 734 ? -50.137 -24.646 73.560 1.00 84.00 734 ASP A C 1
ATOM 5824 O O . ASP A 1 734 ? -49.017 -25.159 73.546 1.00 84.00 734 ASP A O 1
ATOM 5828 N N . GLU A 1 735 ? -50.333 -23.347 73.796 1.00 80.81 735 GLU A N 1
ATOM 5829 C CA . GLU A 1 735 ? -49.265 -22.397 74.134 1.00 80.81 735 GLU A CA 1
ATOM 5830 C C . GLU A 1 735 ? -48.596 -22.698 75.488 1.00 80.81 735 GLU A C 1
ATOM 5832 O O . GLU A 1 735 ? -47.660 -21.993 75.864 1.00 80.81 735 GLU A O 1
ATOM 5837 N N . SER A 1 736 ? -49.059 -23.712 76.234 1.00 75.31 736 SER A N 1
ATOM 5838 C CA . SER A 1 736 ? -48.400 -24.190 77.454 1.00 75.31 736 SER A CA 1
ATOM 5839 C C . SER A 1 736 ? -47.308 -25.230 77.180 1.00 75.31 736 SER A C 1
ATOM 5841 O O . SER A 1 736 ? -46.428 -25.426 78.020 1.00 75.31 736 SER A O 1
ATOM 5843 N N . VAL A 1 737 ? -47.315 -25.869 76.002 1.00 73.44 737 VAL A N 1
ATOM 5844 C CA . VAL A 1 737 ? -46.287 -26.840 75.607 1.00 73.44 737 VAL A CA 1
ATOM 5845 C C . VAL A 1 737 ? -44.994 -26.096 75.281 1.00 73.44 737 VAL A C 1
ATOM 5847 O O . VAL A 1 737 ? -44.999 -25.274 74.364 1.00 73.44 737 VAL A O 1
ATOM 5850 N N . PRO A 1 738 ? -43.869 -26.401 75.958 1.00 72.75 738 PRO A N 1
ATOM 5851 C CA . PRO A 1 738 ? -42.590 -25.769 75.668 1.00 72.75 738 PRO A CA 1
ATOM 5852 C C . PRO A 1 738 ? -42.212 -25.887 74.194 1.00 72.75 738 PRO A C 1
ATOM 5854 O O . PRO A 1 738 ? -42.449 -26.915 73.549 1.00 72.75 738 PRO A O 1
ATOM 5857 N N . VAL A 1 739 ? -41.570 -24.839 73.680 1.00 75.62 739 VAL A N 1
ATOM 5858 C CA . VAL A 1 739 ? -40.980 -24.842 72.340 1.00 75.62 739 VAL A CA 1
ATOM 5859 C C . VAL A 1 739 ? -40.040 -26.041 72.226 1.00 75.62 739 VAL A C 1
ATOM 5861 O O . VAL A 1 739 ? -39.098 -26.179 73.006 1.00 75.62 739 VAL A O 1
ATOM 5864 N N . GLN A 1 740 ? -40.285 -26.913 71.250 1.00 78.25 740 GLN A N 1
ATOM 5865 C CA . GLN A 1 740 ? -39.394 -28.034 70.988 1.00 78.25 740 GLN A CA 1
ATOM 5866 C C . GLN A 1 740 ? -38.267 -27.588 70.067 1.00 78.25 740 GLN A C 1
ATOM 5868 O O . GLN A 1 740 ? -38.477 -26.910 69.062 1.00 78.25 740 GLN A O 1
ATOM 5873 N N . ILE A 1 741 ? -37.060 -28.018 70.414 1.00 76.81 741 ILE A N 1
ATOM 5874 C CA . ILE A 1 741 ? -35.833 -27.664 69.714 1.00 76.81 741 ILE A CA 1
ATOM 5875 C C . ILE A 1 741 ? -35.219 -28.971 69.239 1.00 76.81 741 ILE A C 1
ATOM 5877 O O . ILE A 1 741 ? -34.813 -29.815 70.041 1.00 76.81 741 ILE A O 1
ATOM 5881 N N . LYS A 1 742 ? -35.245 -29.192 67.924 1.00 81.56 742 LYS A N 1
ATOM 5882 C CA . LYS A 1 742 ? -34.838 -30.463 67.317 1.00 81.56 742 LYS A CA 1
ATOM 5883 C C . LYS A 1 742 ? -33.498 -30.298 66.632 1.00 81.56 742 LYS A C 1
ATOM 5885 O O . LYS A 1 742 ? -33.391 -29.567 65.652 1.00 81.56 742 LYS A O 1
ATOM 5890 N N . HIS A 1 743 ? -32.488 -30.978 67.164 1.00 84.19 743 HIS A N 1
ATOM 5891 C CA . HIS A 1 743 ? -31.126 -30.863 66.666 1.00 84.19 743 HIS A CA 1
ATOM 5892 C C . HIS A 1 743 ? -30.984 -31.367 65.226 1.00 84.19 743 HIS A C 1
ATOM 5894 O O . HIS A 1 743 ? -31.428 -32.467 64.892 1.00 84.19 743 HIS A O 1
ATOM 5900 N N . VAL A 1 744 ? -30.309 -30.563 64.407 1.00 82.75 744 VAL A N 1
ATOM 5901 C CA . VAL A 1 744 ? -29.900 -30.861 63.035 1.00 82.75 744 VAL A CA 1
ATOM 5902 C C . VAL A 1 744 ? -28.401 -30.610 62.956 1.00 82.75 744 VAL A C 1
ATOM 5904 O O . VAL A 1 744 ? -27.952 -29.471 63.042 1.00 82.75 744 VAL A O 1
ATOM 5907 N N . ALA A 1 745 ? -27.614 -31.675 62.807 1.00 80.25 745 ALA A N 1
ATOM 5908 C CA . ALA A 1 745 ? -26.162 -31.551 62.727 1.00 80.25 745 ALA A CA 1
ATOM 5909 C C . ALA A 1 745 ? -25.752 -30.740 61.484 1.00 80.25 745 ALA A C 1
ATOM 5911 O O . ALA A 1 745 ? -26.187 -31.049 60.371 1.00 80.25 745 ALA A O 1
ATOM 5912 N N . PHE A 1 746 ? -24.901 -29.728 61.648 1.00 80.38 746 PHE A N 1
ATOM 5913 C CA . PHE A 1 746 ? -24.294 -28.989 60.536 1.00 80.38 746 PHE A CA 1
ATOM 5914 C C . PHE A 1 746 ? -23.129 -29.770 59.916 1.00 80.38 746 PHE A C 1
ATOM 5916 O O . PHE A 1 746 ? -22.430 -30.506 60.612 1.00 80.38 746 PHE A O 1
ATOM 5923 N N . GLU A 1 747 ? -22.879 -29.597 58.615 1.00 72.88 747 GLU A N 1
ATOM 5924 C CA . GLU A 1 747 ? -21.671 -30.175 57.991 1.00 72.88 747 GLU A CA 1
ATOM 5925 C C . GLU A 1 747 ? -20.410 -29.365 58.343 1.00 72.88 747 GLU A C 1
ATOM 5927 O O . GLU A 1 747 ? -19.309 -29.911 58.444 1.00 72.88 747 GLU A O 1
ATOM 5932 N N . ARG A 1 748 ? -20.561 -28.053 58.574 1.00 66.75 748 ARG A N 1
ATOM 5933 C CA . ARG A 1 748 ? -19.487 -27.150 59.011 1.00 66.75 748 ARG A CA 1
ATOM 5934 C C . ARG A 1 748 ? -19.822 -26.536 60.365 1.00 66.75 748 ARG A C 1
ATOM 5936 O O . ARG A 1 748 ? -20.795 -25.804 60.486 1.00 66.75 748 ARG A O 1
ATOM 5943 N N . ARG A 1 749 ? -18.905 -26.669 61.329 1.00 61.06 749 ARG A N 1
ATOM 5944 C CA . ARG A 1 749 ? -18.957 -26.002 62.651 1.00 61.06 749 ARG A CA 1
ATOM 5945 C C . ARG A 1 749 ? -19.001 -24.457 62.617 1.00 61.06 749 ARG A C 1
ATOM 5947 O O . ARG A 1 749 ? -19.022 -23.842 63.673 1.00 61.06 749 ARG A O 1
ATOM 5954 N N . MET A 1 750 ? -18.961 -23.819 61.442 1.00 58.16 750 MET A N 1
ATOM 5955 C CA . MET A 1 750 ? -18.928 -22.354 61.289 1.00 58.16 750 MET A CA 1
ATOM 5956 C C . MET A 1 750 ? -19.918 -21.812 60.244 1.00 58.16 750 MET A C 1
ATOM 5958 O O . MET A 1 750 ? -19.734 -20.692 59.770 1.00 58.16 750 MET A O 1
ATOM 5962 N N . ALA A 1 751 ? -20.940 -22.574 59.840 1.00 58.88 751 ALA A N 1
ATOM 5963 C CA . ALA A 1 751 ? -21.978 -22.031 58.964 1.00 58.88 751 ALA A CA 1
ATOM 5964 C C . ALA A 1 751 ? -22.858 -21.043 59.755 1.00 58.88 751 ALA A C 1
ATOM 5966 O O . ALA A 1 751 ? -23.814 -21.427 60.417 1.00 58.88 751 ALA A O 1
ATOM 5967 N N . ILE A 1 752 ? -22.501 -19.759 59.717 1.00 73.62 752 ILE A N 1
ATOM 5968 C CA . ILE A 1 752 ? -23.405 -18.665 60.092 1.00 73.62 752 ILE A CA 1
ATOM 5969 C C . ILE A 1 752 ? -24.502 -18.651 59.014 1.00 73.62 752 ILE A C 1
ATOM 5971 O O . ILE A 1 752 ? -24.150 -18.667 57.838 1.00 73.62 752 ILE A O 1
ATOM 5975 N N . CYS A 1 753 ? -25.789 -18.636 59.366 1.00 85.62 753 CYS A N 1
ATOM 5976 C CA . CYS A 1 753 ? -26.921 -18.630 58.419 1.00 85.62 753 CYS A CA 1
ATOM 5977 C C . CYS A 1 753 ? -27.098 -19.937 57.606 1.00 85.62 753 CYS A C 1
ATOM 5979 O O . CYS A 1 753 ? -26.942 -19.931 56.387 1.00 85.62 753 CYS A O 1
ATOM 5981 N N . ALA A 1 754 ? -27.406 -21.066 58.250 1.00 89.56 754 ALA A N 1
ATOM 5982 C CA . ALA A 1 754 ? -27.530 -22.375 57.597 1.00 89.56 754 ALA A CA 1
ATOM 5983 C C . ALA A 1 754 ? -28.685 -22.444 56.571 1.00 89.56 754 ALA A C 1
ATOM 5985 O O . ALA A 1 754 ? -28.429 -22.641 55.377 1.00 89.56 754 ALA A O 1
ATOM 5986 N N . TRP A 1 755 ? -29.931 -22.221 57.009 1.00 92.75 755 TRP A N 1
ATOM 5987 C CA . TRP A 1 755 ? -31.130 -22.248 56.159 1.00 92.75 755 TRP A CA 1
ATOM 5988 C C . TRP A 1 755 ? -32.038 -21.046 56.404 1.00 92.75 755 TRP A C 1
ATOM 5990 O O . TRP A 1 755 ? -32.351 -20.742 57.551 1.00 92.75 755 TRP A O 1
ATOM 6000 N N . SER A 1 756 ? -32.502 -20.386 55.342 1.00 90.44 756 SER A N 1
ATOM 6001 C CA . SER A 1 756 ? -33.196 -19.091 55.442 1.00 90.44 756 SER A CA 1
ATOM 6002 C C . SER A 1 756 ? -34.669 -19.159 55.808 1.00 90.44 756 SER A C 1
ATOM 6004 O O . SER A 1 756 ? -35.099 -18.394 56.664 1.00 90.44 756 SER A O 1
ATOM 6006 N N . GLU A 1 757 ? -35.444 -20.040 55.188 1.00 90.69 757 GLU A N 1
ATOM 6007 C CA . GLU A 1 757 ? -36.906 -20.052 55.314 1.00 90.69 757 GLU A CA 1
ATOM 6008 C C . GLU A 1 757 ? -37.458 -21.444 55.033 1.00 90.69 757 GLU A C 1
ATOM 6010 O O . GLU A 1 757 ? -36.880 -22.153 54.211 1.00 90.69 757 GLU A O 1
ATOM 6015 N N . PHE A 1 758 ? -38.560 -21.816 55.695 1.00 93.50 758 PHE A N 1
ATOM 6016 C CA . PHE A 1 758 ? -39.341 -23.012 55.373 1.00 93.50 758 PHE A CA 1
ATOM 6017 C C . PHE A 1 758 ? -40.501 -22.698 54.416 1.00 93.50 758 PHE A C 1
ATOM 6019 O O . PHE A 1 758 ? -41.186 -21.693 54.577 1.00 93.50 758 PHE A O 1
ATOM 6026 N N . VAL A 1 759 ? -40.802 -23.626 53.505 1.00 92.06 759 VAL A N 1
ATOM 6027 C CA . VAL A 1 759 ? -42.092 -23.699 52.798 1.00 92.06 759 VAL A CA 1
ATOM 6028 C C . VAL A 1 759 ? -42.742 -25.063 53.015 1.00 92.06 759 VAL A C 1
ATOM 6030 O O . VAL A 1 759 ? -42.048 -26.082 53.022 1.00 92.06 759 VAL A O 1
ATOM 6033 N N . GLU A 1 760 ? -44.063 -25.096 53.186 1.00 92.25 760 GLU A N 1
ATOM 6034 C CA . GLU A 1 760 ? -44.832 -26.339 53.247 1.00 92.25 760 GLU A CA 1
ATOM 6035 C C . GLU A 1 760 ? -45.236 -26.793 51.841 1.00 92.25 760 GLU A C 1
ATOM 6037 O O . GLU A 1 760 ? -45.793 -26.023 51.059 1.00 92.25 760 GLU A O 1
ATOM 6042 N N . PHE A 1 761 ? -44.985 -28.063 51.528 1.00 92.19 761 PHE A N 1
ATOM 6043 C CA . PHE A 1 761 ? -45.499 -28.711 50.331 1.00 92.19 761 PHE A CA 1
ATOM 6044 C C . PHE A 1 761 ? -45.674 -30.214 50.536 1.00 92.19 761 PHE A C 1
ATOM 6046 O O . PHE A 1 761 ? -44.794 -30.886 51.073 1.00 92.19 761 PHE A O 1
ATOM 6053 N N . GLY A 1 762 ? -46.797 -30.767 50.073 1.00 89.81 762 GLY A N 1
ATOM 6054 C CA . GLY A 1 762 ? -47.029 -32.215 50.105 1.00 89.81 762 GLY A CA 1
ATOM 6055 C C . GLY A 1 762 ? -46.973 -32.827 51.511 1.00 89.81 762 GLY A C 1
ATOM 6056 O O . GLY A 1 762 ? -46.600 -33.987 51.646 1.00 89.81 762 GLY A O 1
ATOM 6057 N N . GLY A 1 763 ? -47.298 -32.047 52.550 1.00 92.19 763 GLY A N 1
ATOM 6058 C CA . GLY A 1 763 ? -47.232 -32.470 53.953 1.00 92.19 763 GLY A CA 1
ATOM 6059 C C . GLY A 1 763 ? -45.836 -32.424 54.582 1.00 92.19 763 GLY A C 1
ATOM 6060 O O . GLY A 1 763 ? -45.697 -32.827 55.731 1.00 92.19 763 GLY A O 1
ATOM 6061 N N . PHE A 1 764 ? -44.821 -31.927 53.872 1.00 95.44 764 PHE A N 1
ATOM 6062 C CA . PHE A 1 764 ? -43.463 -31.734 54.382 1.00 95.44 764 PHE A CA 1
ATOM 6063 C C . PHE A 1 764 ? -43.071 -30.258 54.360 1.00 95.44 764 PHE A C 1
ATOM 6065 O O . PHE A 1 764 ? -43.597 -29.468 53.579 1.00 95.44 764 PHE A O 1
ATOM 6072 N N . LEU A 1 765 ? -42.091 -29.899 55.182 1.00 95.56 765 LEU A N 1
ATOM 6073 C CA . LEU A 1 765 ? -41.459 -28.583 55.184 1.00 95.56 765 LEU A CA 1
ATOM 6074 C C . LEU A 1 765 ? -40.104 -28.660 54.489 1.00 95.56 765 LEU A C 1
ATOM 6076 O O . LEU A 1 765 ? -39.345 -29.592 54.745 1.00 95.56 765 LEU A O 1
ATOM 6080 N N . TYR A 1 766 ? -39.773 -27.671 53.664 1.00 95.75 766 TYR A N 1
ATOM 6081 C CA . TYR A 1 766 ? -38.508 -27.593 52.932 1.00 95.75 766 TYR A CA 1
ATOM 6082 C C . TYR A 1 766 ? -37.809 -26.267 53.214 1.00 95.75 766 TYR A C 1
ATOM 6084 O O . TYR A 1 766 ? -38.412 -25.216 53.010 1.00 95.75 766 TYR A O 1
ATOM 6092 N N . ALA A 1 767 ? -36.555 -26.311 53.672 1.00 94.94 767 ALA A N 1
ATOM 6093 C CA . ALA A 1 767 ? -35.777 -25.118 53.986 1.00 94.94 767 ALA A CA 1
ATOM 6094 C C . ALA A 1 767 ? -34.749 -24.766 52.907 1.00 94.94 767 ALA A C 1
ATOM 6096 O O . ALA A 1 767 ? -33.924 -25.609 52.535 1.00 94.94 767 ALA A O 1
ATOM 6097 N N . SER A 1 768 ? -34.746 -23.506 52.472 1.00 92.44 768 SER A N 1
ATOM 6098 C CA . SER A 1 768 ? -33.772 -22.970 51.514 1.00 92.44 768 SER A CA 1
ATOM 6099 C C . SER A 1 768 ? -32.354 -22.949 52.095 1.00 92.44 768 SER A C 1
ATOM 6101 O O . SER A 1 768 ? -32.147 -22.324 53.138 1.00 92.44 768 SER A O 1
ATOM 6103 N N . PRO A 1 769 ? -31.359 -23.581 51.450 1.00 91.75 769 PRO A N 1
ATOM 6104 C CA . PRO A 1 769 ? -29.972 -23.519 51.900 1.00 91.75 769 PRO A CA 1
ATOM 6105 C C . PRO A 1 769 ? -29.380 -22.126 51.675 1.00 91.75 769 PRO A C 1
ATOM 6107 O O . PRO A 1 769 ? -29.458 -21.602 50.568 1.00 91.75 769 PRO A O 1
ATOM 6110 N N . TYR A 1 770 ? -28.752 -21.549 52.702 1.00 87.94 770 TYR A N 1
ATOM 6111 C CA . TYR A 1 770 ? -28.100 -20.236 52.605 1.00 87.94 770 TYR A CA 1
ATOM 6112 C C . TYR A 1 770 ? -26.578 -20.296 52.806 1.00 87.94 770 TYR A C 1
ATOM 6114 O O . TYR A 1 770 ? -25.839 -19.603 52.119 1.00 87.94 770 TYR A O 1
ATOM 6122 N N . ASN A 1 771 ? -26.084 -21.131 53.722 1.00 88.31 771 ASN A N 1
ATOM 6123 C CA . ASN A 1 771 ? -24.658 -21.484 53.827 1.00 88.31 771 ASN A CA 1
ATOM 6124 C C . ASN A 1 771 ? -24.452 -22.991 54.071 1.00 88.31 771 ASN A C 1
ATOM 6126 O O . ASN A 1 771 ? -23.350 -23.440 54.399 1.00 88.31 771 ASN A O 1
ATOM 6130 N N . GLU A 1 772 ? -25.505 -23.781 53.875 1.00 89.44 772 GLU A N 1
ATOM 6131 C CA . GLU A 1 772 ? -25.487 -25.243 53.889 1.00 89.44 772 GLU A CA 1
ATOM 6132 C C . GLU A 1 772 ? -25.547 -25.797 52.465 1.00 89.44 772 GLU A C 1
ATOM 6134 O O . GLU A 1 772 ? -26.094 -25.178 51.560 1.00 89.44 772 GLU A O 1
ATOM 6139 N N . LYS A 1 773 ? -24.998 -26.994 52.250 1.00 90.19 773 LYS A N 1
ATOM 6140 C CA . LYS A 1 773 ? -24.989 -27.655 50.929 1.00 90.19 773 LYS A CA 1
ATOM 6141 C C . LYS A 1 773 ? -26.217 -28.527 50.676 1.00 90.19 773 LYS A C 1
ATOM 6143 O O . LYS A 1 773 ? -26.250 -29.310 49.726 1.00 90.19 773 LYS A O 1
ATOM 6148 N N . THR A 1 774 ? -27.209 -28.436 51.553 1.00 92.94 774 THR A N 1
ATOM 6149 C CA . THR A 1 774 ? -28.345 -29.352 51.582 1.00 92.94 774 THR A CA 1
ATOM 6150 C C . THR A 1 774 ? -29.644 -28.597 51.791 1.00 92.94 774 THR A C 1
ATOM 6152 O O . THR A 1 774 ? -29.675 -27.646 52.559 1.00 92.94 774 THR A O 1
ATOM 6155 N N . ILE A 1 775 ? -30.727 -29.022 51.148 1.00 94.69 775 ILE A N 1
ATOM 6156 C CA . ILE A 1 775 ? -32.086 -28.581 51.484 1.00 94.69 775 ILE A CA 1
ATOM 6157 C C . ILE A 1 775 ? -32.537 -29.393 52.701 1.00 94.69 775 ILE A C 1
ATOM 6159 O O . ILE A 1 775 ? -32.435 -30.624 52.695 1.00 94.69 775 ILE A O 1
ATOM 6163 N N . LEU A 1 776 ? -33.030 -28.728 53.745 1.00 95.56 776 LEU A N 1
ATOM 6164 C CA . LEU A 1 776 ? -33.565 -29.405 54.929 1.00 95.56 776 LEU A CA 1
ATOM 6165 C C . LEU A 1 776 ? -35.036 -29.755 54.692 1.00 95.56 776 LEU A C 1
ATOM 6167 O O . LEU A 1 776 ? -35.851 -28.849 54.551 1.00 95.56 776 LEU A O 1
ATOM 6171 N N . ARG A 1 777 ? -35.385 -31.047 54.673 1.00 95.81 777 ARG A N 1
ATOM 6172 C CA . ARG A 1 777 ? -36.781 -31.508 54.641 1.00 95.81 777 ARG A CA 1
ATOM 6173 C C . ARG A 1 777 ? -37.200 -31.995 56.024 1.00 95.81 777 ARG A C 1
ATOM 6175 O O . ARG A 1 777 ? -36.512 -32.848 56.578 1.00 95.81 777 ARG A O 1
ATOM 6182 N N . VAL A 1 778 ? -38.320 -31.508 56.550 1.00 95.94 778 VAL A N 1
ATOM 6183 C CA . VAL A 1 778 ? -38.871 -31.894 57.861 1.00 95.94 778 VAL A CA 1
ATOM 6184 C C . VAL A 1 778 ? -40.279 -32.457 57.692 1.00 95.94 778 VAL A C 1
ATOM 6186 O O . VAL A 1 778 ? -41.082 -31.901 56.944 1.00 95.94 778 VAL A O 1
ATOM 6189 N N . ASP A 1 779 ? -40.576 -33.549 58.390 1.00 95.50 779 ASP A N 1
ATOM 6190 C CA . ASP A 1 779 ? -41.938 -34.043 58.583 1.00 95.50 779 ASP A CA 1
ATOM 6191 C C . ASP A 1 779 ? -42.557 -33.345 59.814 1.00 95.50 779 ASP A C 1
ATOM 6193 O O . ASP A 1 779 ? -42.071 -33.514 60.938 1.00 95.50 779 ASP A O 1
ATOM 6197 N N . PRO A 1 780 ? -43.600 -32.516 59.642 1.00 93.81 780 PRO A N 1
ATOM 6198 C CA . PRO A 1 780 ? -44.214 -31.775 60.742 1.00 93.81 780 PRO A CA 1
ATOM 6199 C C . PRO A 1 780 ? -44.972 -32.665 61.748 1.00 93.81 780 PRO A C 1
ATOM 6201 O O . PRO A 1 780 ? -45.230 -32.229 62.882 1.00 93.81 780 PRO A O 1
ATOM 6204 N N . GLY A 1 781 ? -45.315 -33.902 61.370 1.00 91.50 781 GLY A N 1
ATOM 6205 C CA . GLY A 1 781 ? -46.050 -34.856 62.195 1.00 91.50 781 GLY A CA 1
ATOM 6206 C C . GLY A 1 781 ? -45.176 -35.472 63.281 1.00 91.50 781 GLY A C 1
ATOM 6207 O O . GLY A 1 781 ? -45.448 -35.283 64.471 1.00 91.50 781 GLY A O 1
ATOM 6208 N N . ASP A 1 782 ? -44.111 -36.166 62.873 1.00 91.88 782 ASP A N 1
ATOM 6209 C CA . ASP A 1 782 ? -43.199 -36.893 63.771 1.00 91.88 782 ASP A CA 1
ATOM 6210 C C . ASP A 1 782 ? -41.887 -36.146 64.085 1.00 91.88 782 ASP A C 1
ATOM 6212 O O . ASP A 1 782 ? -41.118 -36.570 64.953 1.00 91.88 782 ASP A O 1
ATOM 6216 N N . LEU A 1 783 ? -41.668 -34.989 63.447 1.00 92.25 783 LEU A N 1
ATOM 6217 C CA . LEU A 1 783 ? -40.485 -34.136 63.600 1.00 92.25 783 LEU A CA 1
ATOM 6218 C C . LEU A 1 783 ? -39.181 -34.798 63.131 1.00 92.25 783 LEU A C 1
ATOM 6220 O O . LEU A 1 783 ? -38.091 -34.378 63.542 1.00 92.25 783 LEU A O 1
ATOM 6224 N N . THR A 1 784 ? -39.273 -35.818 62.276 1.00 93.88 784 THR A N 1
ATOM 6225 C CA . THR A 1 784 ? -38.120 -36.375 61.567 1.00 93.88 784 THR A CA 1
ATOM 6226 C C . THR A 1 784 ? -37.670 -35.436 60.455 1.00 93.88 784 THR A C 1
ATOM 6228 O O . THR A 1 784 ? -38.422 -34.603 59.948 1.00 93.88 784 THR A O 1
ATOM 6231 N N . TRP A 1 785 ? -36.396 -35.532 60.086 1.00 95.31 785 TRP A N 1
ATOM 6232 C CA . TRP A 1 785 ? -35.817 -34.671 59.068 1.00 95.31 785 TRP A CA 1
ATOM 6233 C C . TRP A 1 785 ? -34.774 -35.407 58.238 1.00 95.31 785 TRP A C 1
ATOM 6235 O O . TRP A 1 785 ? -34.133 -36.352 58.698 1.00 95.31 785 TRP A O 1
ATOM 6245 N N . VAL A 1 786 ? -34.591 -34.947 57.002 1.00 94.69 786 VAL A N 1
ATOM 6246 C CA . VAL A 1 786 ? -33.542 -35.412 56.090 1.00 94.69 786 VAL A CA 1
ATOM 6247 C C . VAL A 1 786 ? -32.885 -34.227 55.387 1.00 94.69 786 VAL A C 1
ATOM 6249 O O . VAL A 1 786 ? -33.503 -33.184 55.175 1.00 94.69 786 VAL A O 1
ATOM 6252 N N . LYS A 1 787 ? -31.619 -34.397 55.006 1.00 94.12 787 LYS A N 1
ATOM 6253 C CA . LYS A 1 787 ? -30.864 -33.435 54.199 1.00 94.12 787 LYS A CA 1
ATOM 6254 C C . LYS A 1 787 ? -30.810 -33.909 52.751 1.00 94.12 787 LYS A C 1
ATOM 6256 O O . LYS A 1 787 ? -30.267 -34.977 52.475 1.00 94.12 787 LYS A O 1
ATOM 6261 N N . LEU A 1 788 ? -31.351 -33.117 51.832 1.00 93.56 788 LEU A N 1
ATOM 6262 C CA . LEU A 1 788 ? -31.306 -33.392 50.397 1.00 93.56 788 LEU A CA 1
ATOM 6263 C C . LEU A 1 788 ? -30.097 -32.680 49.790 1.00 93.56 788 LEU A C 1
ATOM 6265 O O . LEU A 1 788 ? -29.959 -31.468 49.936 1.00 93.56 788 LEU A O 1
ATOM 6269 N N . GLN A 1 789 ? -29.208 -33.422 49.134 1.00 90.62 789 GLN A N 1
ATOM 6270 C CA . GLN A 1 789 ? -27.978 -32.864 48.570 1.00 90.62 789 GLN A CA 1
ATOM 6271 C C . GLN A 1 789 ? -28.265 -31.949 47.380 1.00 90.62 789 GLN A C 1
ATOM 6273 O O . GLN A 1 789 ? -29.027 -32.296 46.480 1.00 90.62 789 GLN A O 1
ATOM 6278 N N . VAL A 1 790 ? -27.607 -30.791 47.371 1.00 86.31 790 VAL A N 1
ATOM 6279 C CA . VAL A 1 790 ? -27.746 -29.795 46.305 1.00 86.31 790 VAL A CA 1
ATOM 6280 C C . VAL A 1 790 ? -26.787 -30.080 45.137 1.00 86.31 790 VAL A C 1
ATOM 6282 O O . VAL A 1 790 ? -27.087 -29.774 43.988 1.00 86.31 790 VAL A O 1
ATOM 6285 N N . GLY A 1 791 ? -25.639 -30.715 45.399 1.00 82.50 791 GLY A N 1
ATOM 6286 C CA . GLY A 1 791 ? -24.671 -31.088 44.356 1.00 82.50 791 GLY A CA 1
ATOM 6287 C C . GLY A 1 791 ? -23.739 -29.958 43.899 1.00 82.50 791 GLY A C 1
ATOM 6288 O O . GLY A 1 791 ? -23.067 -30.101 42.882 1.00 82.50 791 GLY A O 1
ATOM 6289 N N . LEU A 1 792 ? -23.663 -28.849 44.645 1.00 81.50 792 LEU A N 1
ATOM 6290 C CA . LEU A 1 792 ? -22.726 -27.753 44.380 1.00 81.50 792 LEU A CA 1
ATOM 6291 C C . LEU A 1 792 ? -21.419 -27.908 45.169 1.00 81.50 792 LEU A C 1
ATOM 6293 O O . LEU A 1 792 ? -21.392 -28.369 46.315 1.00 81.50 792 LEU A O 1
ATOM 6297 N N . SER A 1 793 ? -20.312 -27.480 44.558 1.00 81.19 793 SER A N 1
ATOM 6298 C CA . SER A 1 793 ? -18.982 -27.508 45.181 1.00 81.19 793 SER A CA 1
ATOM 6299 C C . SER A 1 793 ? -18.866 -26.520 46.350 1.00 81.19 793 SER A C 1
ATOM 6301 O O . SER A 1 793 ? -18.195 -26.818 47.345 1.00 81.19 793 SER A O 1
ATOM 6303 N N . GLN A 1 794 ? -19.574 -25.391 46.274 1.00 80.81 794 GLN A N 1
ATOM 6304 C CA . GLN A 1 794 ? -19.695 -24.379 47.325 1.00 80.81 794 GLN A CA 1
ATOM 6305 C C . GLN A 1 794 ? -21.131 -24.321 47.864 1.00 80.81 794 GLN A C 1
ATOM 6307 O O . GLN A 1 794 ? -22.060 -24.657 47.127 1.00 80.81 794 GLN A O 1
ATOM 6312 N N . PRO A 1 795 ? -21.333 -23.930 49.138 1.00 80.19 795 PRO A N 1
ATOM 6313 C CA . PRO A 1 795 ? -22.671 -23.713 49.670 1.00 80.19 795 PRO A CA 1
ATOM 6314 C C . PRO A 1 795 ? -23.391 -22.640 48.845 1.00 80.19 795 PRO A C 1
ATOM 6316 O O . PRO A 1 795 ? -22.826 -21.556 48.661 1.00 80.19 795 PRO A O 1
ATOM 6319 N N . PRO A 1 796 ? -24.593 -22.923 48.324 1.00 79.75 796 PRO A N 1
ATOM 6320 C CA . PRO A 1 796 ? -25.394 -21.894 47.693 1.00 79.75 796 PRO A CA 1
ATOM 6321 C C . PRO A 1 796 ? -25.871 -20.885 48.731 1.00 79.75 796 PRO A C 1
ATOM 6323 O O . PRO A 1 796 ? -26.143 -21.255 49.871 1.00 79.75 796 PRO A O 1
ATOM 6326 N N . ARG A 1 797 ? -26.062 -19.640 48.297 1.00 83.50 797 ARG A N 1
ATOM 6327 C CA . ARG A 1 797 ? -26.828 -18.652 49.051 1.00 83.50 797 ARG A CA 1
ATOM 6328 C C . ARG A 1 797 ? -28.201 -18.522 48.414 1.00 83.50 797 ARG A C 1
ATOM 6330 O O . ARG A 1 797 ? -28.375 -17.759 47.466 1.00 83.50 797 ARG A O 1
ATOM 6337 N N . TRP A 1 798 ? -29.147 -19.343 48.857 1.00 86.81 798 TRP A N 1
ATOM 6338 C CA . TRP A 1 798 ? -30.524 -19.317 48.376 1.00 86.81 798 TRP A CA 1
ATOM 6339 C C . TRP A 1 798 ? -31.504 -18.920 49.481 1.00 86.81 798 TRP A C 1
ATOM 6341 O O . TRP A 1 798 ? -31.311 -19.180 50.673 1.00 86.81 798 TRP A O 1
ATOM 6351 N N . SER A 1 799 ? -32.592 -18.278 49.078 1.00 84.75 799 SER A N 1
ATOM 6352 C CA . SER A 1 799 ? -33.673 -17.842 49.959 1.00 84.75 799 SER A CA 1
ATOM 6353 C C . SER A 1 799 ? -35.042 -18.059 49.321 1.00 84.75 799 SER A C 1
ATOM 6355 O O . SER A 1 799 ? -35.138 -18.763 48.316 1.00 84.75 799 SER A O 1
ATOM 6357 N N . GLY A 1 800 ? -36.102 -17.548 49.953 1.00 81.06 800 GLY A N 1
ATOM 6358 C CA . GLY A 1 800 ? -37.449 -17.437 49.384 1.00 81.06 800 GLY A CA 1
ATOM 6359 C C . GLY A 1 800 ? -37.935 -18.683 48.639 1.00 81.06 800 GLY A C 1
ATOM 6360 O O . GLY A 1 800 ? -38.109 -18.607 47.419 1.00 81.06 800 GLY A O 1
ATOM 6361 N N . PRO A 1 801 ? -38.092 -19.835 49.320 1.00 87.31 801 PRO A N 1
ATOM 6362 C CA . PRO A 1 801 ? -38.612 -21.032 48.685 1.00 87.31 801 PRO A CA 1
ATOM 6363 C C . PRO A 1 801 ? -40.071 -20.807 48.264 1.00 87.31 801 PRO A C 1
ATOM 6365 O O . PRO A 1 801 ? -40.899 -20.387 49.070 1.00 87.31 801 PRO A O 1
ATOM 6368 N N . ALA A 1 802 ? -40.402 -21.109 47.010 1.00 82.94 802 ALA A N 1
ATOM 6369 C CA . ALA A 1 802 ? -41.738 -20.922 46.450 1.00 82.94 802 ALA A CA 1
ATOM 6370 C C . ALA A 1 802 ? -42.243 -22.205 45.786 1.00 82.94 802 ALA A C 1
ATOM 6372 O O . ALA A 1 802 ? -41.526 -22.844 45.016 1.00 82.94 802 ALA A O 1
ATOM 6373 N N . VAL A 1 803 ? -43.491 -22.577 46.059 1.00 80.12 803 VAL A N 1
ATOM 6374 C CA . VAL A 1 803 ? -44.128 -23.765 45.478 1.00 80.12 803 VAL A CA 1
ATOM 6375 C C . VAL A 1 803 ? -44.884 -23.390 44.206 1.00 80.12 803 VAL A C 1
ATOM 6377 O O . VAL A 1 803 ? -45.722 -22.489 44.226 1.00 80.12 803 VAL A O 1
ATOM 6380 N N . LEU A 1 804 ? -44.657 -24.145 43.128 1.00 78.31 804 LEU A N 1
ATOM 6381 C CA . LEU A 1 804 ? -45.497 -24.139 41.929 1.00 78.31 804 LEU A CA 1
ATOM 6382 C C . LEU A 1 804 ? -45.698 -25.569 41.418 1.00 78.31 804 LEU A C 1
ATOM 6384 O O . LEU A 1 804 ? -44.750 -26.242 41.003 1.00 78.31 804 LEU A O 1
ATOM 6388 N N . GLY A 1 805 ? -46.950 -26.026 41.401 1.00 81.81 805 GLY A N 1
ATOM 6389 C CA . GLY A 1 805 ? -47.272 -27.394 40.998 1.00 81.81 805 GLY A CA 1
ATOM 6390 C C . GLY A 1 805 ? -46.590 -28.403 41.924 1.00 81.81 805 GLY A C 1
ATOM 6391 O O . GLY A 1 805 ? -46.783 -28.348 43.130 1.00 81.81 805 GLY A O 1
ATOM 6392 N N . LYS A 1 806 ? -45.775 -29.311 41.371 1.00 85.56 806 LYS A N 1
ATOM 6393 C CA . LYS A 1 806 ? -44.985 -30.305 42.131 1.00 85.56 806 LYS A CA 1
ATOM 6394 C C . LYS A 1 806 ? -43.506 -29.934 42.278 1.00 85.56 806 LYS A C 1
ATOM 6396 O O . LYS A 1 806 ? -42.620 -30.795 42.290 1.00 85.56 806 LYS A O 1
ATOM 6401 N N . ARG A 1 807 ? -43.218 -28.635 42.253 1.00 86.50 807 ARG A N 1
ATOM 6402 C CA . ARG A 1 807 ? -41.860 -28.097 42.231 1.00 86.50 807 ARG A CA 1
ATOM 6403 C C . ARG A 1 807 ? -41.710 -27.003 43.274 1.00 86.50 807 ARG A C 1
ATOM 6405 O O . ARG A 1 807 ? -42.620 -26.200 43.472 1.00 86.50 807 ARG A O 1
ATOM 6412 N N . ILE A 1 808 ? -40.541 -26.967 43.901 1.00 88.00 808 ILE A N 1
ATOM 6413 C CA . ILE A 1 808 ? -40.130 -25.910 44.824 1.00 88.00 808 ILE A CA 1
ATOM 6414 C C . ILE A 1 808 ? -38.968 -25.163 44.186 1.00 88.00 808 ILE A C 1
ATOM 6416 O O . ILE A 1 808 ? -37.957 -25.762 43.834 1.00 88.00 808 ILE A O 1
ATOM 6420 N N . PHE A 1 809 ? -39.118 -23.861 44.026 1.00 87.38 809 PHE A N 1
ATOM 6421 C CA . PHE A 1 809 ? -38.118 -22.972 43.461 1.00 87.38 809 PHE A CA 1
ATOM 6422 C C . PHE A 1 809 ? -37.408 -22.242 44.593 1.00 87.38 809 PHE A C 1
ATOM 6424 O O . PHE A 1 809 ? -38.071 -21.832 45.542 1.00 87.38 809 PHE A O 1
ATOM 6431 N N . PHE A 1 810 ? -36.094 -22.043 44.490 1.00 85.62 810 PHE A N 1
ATOM 6432 C CA . PHE A 1 810 ? -35.352 -21.238 45.465 1.00 85.62 810 PHE A CA 1
ATOM 6433 C C . PHE A 1 810 ? -34.728 -20.011 44.800 1.00 85.62 810 PHE A C 1
ATOM 6435 O O . PHE A 1 810 ? -34.220 -20.068 43.682 1.00 85.62 810 PHE A O 1
ATOM 6442 N N . ALA A 1 811 ? -34.787 -18.887 45.501 1.00 80.06 811 ALA A N 1
ATOM 6443 C CA . ALA A 1 811 ? -34.312 -17.583 45.070 1.00 80.06 811 ALA A CA 1
ATOM 6444 C C . ALA A 1 811 ? -32.784 -17.469 45.224 1.00 80.06 811 ALA A C 1
ATOM 6446 O O . ALA A 1 811 ? -32.302 -17.608 46.348 1.00 80.06 811 ALA A O 1
ATOM 6447 N N . PRO A 1 812 ? -31.989 -17.214 44.167 1.00 77.31 812 PRO A N 1
ATOM 6448 C CA . PRO A 1 812 ? -30.556 -17.005 44.333 1.00 77.31 812 PRO A CA 1
ATOM 6449 C C . PRO A 1 812 ? -30.236 -15.625 44.925 1.00 77.31 812 PRO A C 1
ATOM 6451 O O . PRO A 1 812 ? -30.740 -14.596 44.468 1.00 77.31 812 PRO A O 1
ATOM 6454 N N . THR A 1 813 ? -29.362 -15.595 45.934 1.00 65.00 813 THR A N 1
ATOM 6455 C CA . THR A 1 813 ? -28.856 -14.367 46.555 1.00 65.00 813 THR A CA 1
ATOM 6456 C C . THR A 1 813 ? -27.379 -14.188 46.186 1.00 65.00 813 THR A C 1
ATOM 6458 O O . THR A 1 813 ? -26.538 -14.896 46.732 1.00 65.00 813 THR A O 1
ATOM 6461 N N . GLU A 1 814 ? -27.084 -13.240 45.288 1.00 59.81 814 GLU A N 1
ATOM 6462 C CA . GLU A 1 814 ? -25.739 -12.854 44.799 1.00 59.81 814 GLU A CA 1
ATOM 6463 C C . GLU A 1 814 ? -25.028 -13.882 43.878 1.00 59.81 814 GLU A C 1
ATOM 6465 O O . GLU A 1 814 ? -25.042 -15.083 44.133 1.00 59.81 814 GLU A O 1
ATOM 6470 N N . ASP A 1 815 ? -24.413 -13.384 42.792 1.00 54.50 815 ASP A N 1
ATOM 6471 C CA . ASP A 1 815 ? -23.468 -14.030 41.845 1.00 54.50 815 ASP A CA 1
ATOM 6472 C C . ASP A 1 815 ? -23.832 -15.401 41.231 1.00 54.50 815 ASP A C 1
ATOM 6474 O O . ASP A 1 815 ? -23.014 -16.019 40.547 1.00 54.50 815 ASP A O 1
ATOM 6478 N N . LEU A 1 816 ? -25.054 -15.898 41.439 1.00 60.12 816 LEU A N 1
ATOM 6479 C CA . LEU A 1 816 ? -25.517 -17.165 40.878 1.00 60.12 816 LEU A CA 1
ATOM 6480 C C . LEU A 1 816 ? -26.564 -16.930 39.788 1.00 60.12 816 LEU A C 1
ATOM 6482 O O . LEU A 1 816 ? -27.705 -16.552 40.060 1.00 60.12 816 LEU A O 1
ATOM 6486 N N . ASP A 1 817 ? -26.199 -17.258 38.549 1.00 66.12 817 ASP A N 1
ATOM 6487 C CA . ASP A 1 817 ? -27.086 -17.147 37.385 1.00 66.12 817 ASP A CA 1
ATOM 6488 C C . ASP A 1 817 ? -28.136 -18.260 37.268 1.00 66.12 817 ASP A C 1
ATOM 6490 O O . ASP A 1 817 ? -28.881 -18.327 36.286 1.00 66.12 817 ASP A O 1
ATOM 6494 N N . MET A 1 818 ? -28.235 -19.113 38.288 1.00 72.12 818 MET A N 1
ATOM 6495 C CA . MET A 1 818 ? -29.067 -20.306 38.269 1.00 72.12 818 MET A CA 1
ATOM 6496 C C . MET A 1 818 ? -30.173 -20.251 39.317 1.00 72.12 818 MET A C 1
ATOM 6498 O O . MET A 1 818 ? -29.921 -19.983 40.492 1.00 72.12 818 MET A O 1
ATOM 6502 N N . VAL A 1 819 ? -31.389 -20.591 38.897 1.00 81.12 819 VAL A N 1
ATOM 6503 C CA . VAL A 1 819 ? -32.541 -20.796 39.775 1.00 81.12 819 VAL A CA 1
ATOM 6504 C C . VAL A 1 819 ? -32.697 -22.294 40.036 1.00 81.12 819 VAL A C 1
ATOM 6506 O O . VAL A 1 819 ? -33.045 -23.041 39.117 1.00 81.12 819 VAL A O 1
ATOM 6509 N N . PRO A 1 820 ? -32.414 -22.770 41.255 1.00 83.50 820 PRO A N 1
ATOM 6510 C CA . PRO A 1 820 ? -32.633 -24.162 41.629 1.00 83.50 820 PRO A CA 1
ATOM 6511 C C . PRO A 1 820 ? -34.126 -24.499 41.726 1.00 83.50 820 PRO A C 1
ATOM 6513 O O . PRO A 1 820 ? -34.937 -23.733 42.253 1.00 83.50 820 PRO A O 1
ATOM 6516 N N . VAL A 1 821 ? -34.471 -25.694 41.259 1.00 89.06 821 VAL A N 1
ATOM 6517 C CA . VAL A 1 821 ? -35.830 -26.231 41.248 1.00 89.06 821 VAL A CA 1
ATOM 6518 C C . VAL A 1 821 ? -35.803 -27.651 41.793 1.00 89.06 821 VAL A C 1
ATOM 6520 O O . VAL A 1 821 ? -35.225 -28.546 41.177 1.00 89.06 821 VAL A O 1
ATOM 6523 N N . LEU A 1 822 ? -36.413 -27.872 42.953 1.00 91.44 822 LEU A N 1
ATOM 6524 C CA . LEU A 1 822 ? -36.597 -29.195 43.539 1.00 91.44 822 LEU A CA 1
ATOM 6525 C C . LEU A 1 822 ? -37.896 -29.803 43.015 1.00 91.44 822 LEU A C 1
ATOM 6527 O O . LEU A 1 822 ? -38.985 -29.315 43.310 1.00 91.44 822 LEU A O 1
ATOM 6531 N N . GLU A 1 823 ? -37.779 -30.896 42.270 1.00 90.31 823 GLU A N 1
ATOM 6532 C CA . GLU A 1 823 ? -38.915 -31.738 41.905 1.00 90.31 823 GLU A CA 1
ATOM 6533 C C . GLU A 1 823 ? -39.243 -32.658 43.079 1.00 90.31 823 GLU A C 1
ATOM 6535 O O . GLU A 1 823 ? -38.448 -33.521 43.451 1.00 90.31 823 GLU A O 1
ATOM 6540 N N . THR A 1 824 ? -40.407 -32.477 43.695 1.00 85.81 824 THR A N 1
ATOM 6541 C CA . THR A 1 824 ? -40.712 -33.123 44.981 1.00 85.81 824 THR A CA 1
ATOM 6542 C C . THR A 1 824 ? -41.019 -34.610 44.841 1.00 85.81 824 THR A C 1
ATOM 6544 O O . THR A 1 824 ? -40.691 -35.378 45.742 1.00 85.81 824 THR A O 1
ATOM 6547 N N . ASP A 1 825 ? -41.577 -35.024 43.698 1.00 86.31 825 ASP A N 1
ATOM 6548 C CA . ASP A 1 825 ? -41.879 -36.431 43.393 1.00 86.31 825 ASP A CA 1
ATOM 6549 C C . ASP A 1 825 ? -40.598 -37.268 43.258 1.00 86.31 825 ASP A C 1
ATOM 6551 O O . ASP A 1 825 ? -40.530 -38.403 43.726 1.00 86.31 825 ASP A O 1
ATOM 6555 N N . THR A 1 826 ? -39.564 -36.705 42.625 1.00 88.50 826 THR A N 1
ATOM 6556 C CA . THR A 1 826 ? -38.294 -37.399 42.353 1.00 88.50 826 THR A CA 1
ATOM 6557 C C . THR A 1 826 ? -37.206 -37.069 43.373 1.00 88.50 826 THR A C 1
ATOM 6559 O O . THR A 1 826 ? -36.176 -37.742 43.401 1.00 88.50 826 THR A O 1
ATOM 6562 N N . GLN A 1 827 ? -37.413 -36.025 44.184 1.00 87.44 827 GLN A N 1
ATOM 6563 C CA . GLN A 1 827 ? -36.415 -35.397 45.058 1.00 87.44 827 GLN A CA 1
ATOM 6564 C C . GLN A 1 827 ? -35.134 -34.994 44.315 1.00 87.44 827 GLN A C 1
ATOM 6566 O O . GLN A 1 827 ? -34.058 -34.915 44.909 1.00 87.44 827 GLN A O 1
ATOM 6571 N N . LYS A 1 828 ? -35.241 -34.736 43.006 1.00 86.75 828 LYS A N 1
ATOM 6572 C CA . LYS A 1 828 ? -34.126 -34.286 42.174 1.00 86.75 828 LYS A CA 1
ATOM 6573 C C . LYS A 1 828 ? -34.118 -32.771 42.086 1.00 86.75 828 LYS A C 1
ATOM 6575 O O . LYS A 1 828 ? -35.157 -32.136 41.912 1.00 86.75 828 LYS A O 1
ATOM 6580 N N . LEU A 1 829 ? -32.919 -32.210 42.167 1.00 88.25 829 LEU A N 1
ATOM 6581 C CA . LEU A 1 829 ? -32.690 -30.793 41.960 1.00 88.25 829 LEU A CA 1
ATOM 6582 C C . LEU A 1 829 ? -32.296 -30.539 40.502 1.00 88.25 829 LEU A C 1
ATOM 6584 O O . LEU A 1 829 ? -31.402 -31.198 39.969 1.00 88.25 829 LEU A O 1
ATOM 6588 N N . LYS A 1 830 ? -32.963 -29.578 39.870 1.00 87.69 830 LYS A N 1
ATOM 6589 C CA . LYS A 1 830 ? -32.639 -29.036 38.548 1.00 87.69 830 LYS A CA 1
ATOM 6590 C C . LYS A 1 830 ? -32.215 -27.577 38.686 1.00 87.69 830 LYS A C 1
ATOM 6592 O O . LYS A 1 830 ? -32.526 -26.930 39.682 1.00 87.69 830 LYS A O 1
ATOM 6597 N N . TYR A 1 831 ? -31.524 -27.062 37.678 1.00 84.69 831 TYR A N 1
ATOM 6598 C CA . TYR A 1 831 ? -31.053 -25.682 37.633 1.00 84.69 831 TYR A CA 1
ATOM 6599 C C . TYR A 1 831 ? -31.542 -25.026 36.352 1.00 84.69 831 TYR A C 1
ATOM 6601 O O . TYR A 1 831 ? -31.258 -25.519 35.263 1.00 84.69 831 TYR A O 1
ATOM 6609 N N . LEU A 1 832 ? -32.277 -23.926 36.484 1.00 74.69 832 LEU A N 1
ATOM 6610 C CA . LEU A 1 832 ? -32.674 -23.096 35.355 1.00 74.69 832 LEU A CA 1
ATOM 6611 C C . LEU A 1 832 ? -31.650 -21.972 35.199 1.00 74.69 832 LEU A C 1
ATOM 6613 O O . LEU A 1 832 ? -31.463 -21.182 36.123 1.00 74.69 832 LEU A O 1
ATOM 6617 N N . VAL A 1 833 ? -30.988 -21.900 34.045 1.00 63.28 833 VAL A N 1
ATOM 6618 C CA . VAL A 1 833 ? -30.134 -20.757 33.690 1.00 63.28 833 VAL A CA 1
ATOM 6619 C C . VAL A 1 833 ? -31.053 -19.604 33.303 1.00 63.28 833 VAL A C 1
ATOM 6621 O O . VAL A 1 833 ? -31.949 -19.791 32.480 1.00 63.28 833 VAL A O 1
ATOM 6624 N N . ALA A 1 834 ? -30.873 -18.425 33.896 1.00 51.16 834 ALA A N 1
ATOM 6625 C CA . ALA A 1 834 ? -31.827 -17.321 33.748 1.00 51.16 834 ALA A CA 1
ATOM 6626 C C . ALA A 1 834 ? -32.074 -16.861 32.296 1.00 51.16 834 ALA A C 1
ATOM 6628 O O . ALA A 1 834 ? -33.148 -16.339 32.009 1.00 51.16 834 ALA A O 1
ATOM 6629 N N . GLU A 1 835 ? -31.142 -17.110 31.371 1.00 46.81 835 GLU A N 1
ATOM 6630 C CA . GLU A 1 835 ? -31.318 -16.835 29.936 1.00 46.81 835 GLU A CA 1
ATOM 6631 C C . GLU A 1 835 ? -32.401 -17.695 29.266 1.00 46.81 835 GLU A C 1
ATOM 6633 O O . GLU A 1 835 ? -33.005 -17.264 28.288 1.00 46.81 835 GLU A O 1
ATOM 6638 N N . SER A 1 836 ? -32.690 -18.879 29.815 1.00 39.44 836 SER A N 1
ATOM 6639 C CA . SER A 1 836 ? -33.686 -19.821 29.279 1.00 39.44 836 SER A CA 1
ATOM 6640 C C . SER A 1 836 ? -35.129 -19.529 29.707 1.00 39.44 836 SER A C 1
ATOM 6642 O O . SER A 1 836 ? -36.050 -20.221 29.278 1.00 39.44 836 SER A O 1
ATOM 6644 N N . LEU A 1 837 ? -35.353 -18.502 30.536 1.00 41.88 837 LEU A N 1
ATOM 6645 C CA . LEU A 1 837 ? -36.695 -18.035 30.870 1.00 41.88 837 LEU A CA 1
ATOM 6646 C C . LEU A 1 837 ? -37.082 -16.867 29.963 1.00 41.88 837 LEU A C 1
ATOM 6648 O O . LEU A 1 837 ? -36.522 -15.772 30.058 1.00 41.88 837 LEU A O 1
ATOM 6652 N N . GLU A 1 838 ? -38.072 -17.095 29.098 1.00 36.53 838 GLU A N 1
ATOM 6653 C CA . GLU A 1 838 ? -38.713 -16.053 28.292 1.00 36.53 838 GLU A CA 1
ATOM 6654 C C . GLU A 1 838 ? -39.494 -15.082 29.191 1.00 36.53 838 GLU A C 1
ATOM 6656 O O . GLU A 1 838 ? -40.714 -15.130 29.327 1.00 36.53 838 GLU A O 1
ATOM 6661 N N . LEU A 1 839 ? -38.771 -14.174 29.841 1.00 39.72 839 LEU A N 1
ATOM 6662 C CA . LEU A 1 839 ? -39.362 -12.981 30.427 1.00 39.72 839 LEU A CA 1
ATOM 6663 C C . LEU A 1 839 ? -39.569 -11.945 29.312 1.00 39.72 839 LEU A C 1
ATOM 6665 O O . LEU A 1 839 ? -38.641 -11.729 28.521 1.00 39.72 839 LEU A O 1
ATOM 6669 N N . PRO A 1 840 ? -40.731 -11.262 29.251 1.00 37.88 840 PRO A N 1
ATOM 6670 C CA . PRO A 1 840 ? -40.942 -10.150 28.329 1.00 37.88 840 PRO A CA 1
ATOM 6671 C C . PRO A 1 840 ? -39.785 -9.149 28.434 1.00 37.88 840 PRO A C 1
ATOM 6673 O O . PRO A 1 840 ? -39.363 -8.824 29.540 1.00 37.88 840 PRO A O 1
ATOM 6676 N N . GLN A 1 841 ? -39.279 -8.627 27.314 1.00 38.81 841 GLN A N 1
ATOM 6677 C CA . GLN A 1 841 ? -38.077 -7.769 27.273 1.00 38.81 841 GLN A CA 1
ATOM 6678 C C . GLN A 1 841 ? -38.123 -6.588 28.271 1.00 38.81 841 GLN A C 1
ATOM 6680 O O . GLN A 1 841 ? -37.105 -6.155 28.802 1.00 38.81 841 GLN A O 1
ATOM 6685 N N . ASN A 1 842 ? -39.328 -6.119 28.593 1.00 37.84 842 ASN A N 1
ATOM 6686 C CA . ASN A 1 842 ? -39.603 -5.035 29.534 1.00 37.84 842 ASN A CA 1
ATOM 6687 C C . ASN A 1 842 ? -39.266 -5.405 30.995 1.00 37.84 842 ASN A C 1
ATOM 6689 O O . ASN A 1 842 ? -38.935 -4.527 31.783 1.00 37.84 842 ASN A O 1
ATOM 6693 N N . PHE A 1 843 ? -39.327 -6.694 31.346 1.00 36.38 843 PHE A N 1
ATOM 6694 C CA . PHE A 1 843 ? -38.931 -7.232 32.652 1.00 36.38 843 PHE A CA 1
ATOM 6695 C C . PHE A 1 843 ? -37.415 -7.360 32.790 1.00 36.38 843 PHE A C 1
ATOM 6697 O O . PHE A 1 843 ? -36.879 -7.106 33.866 1.00 36.38 843 PHE A O 1
ATOM 6704 N N . LYS A 1 844 ? -36.714 -7.716 31.704 1.00 37.50 844 LYS A N 1
ATOM 6705 C CA . LYS A 1 844 ? -35.245 -7.842 31.698 1.00 37.50 844 LYS A CA 1
ATOM 6706 C C . LYS A 1 844 ? -34.549 -6.503 31.990 1.00 37.50 844 LYS A C 1
ATOM 6708 O O . LYS A 1 844 ? -33.447 -6.489 32.521 1.00 37.50 844 LYS A O 1
ATOM 6713 N N . ASN A 1 845 ? -35.227 -5.387 31.716 1.00 35.75 845 ASN A N 1
ATOM 6714 C CA . ASN A 1 845 ? -34.681 -4.033 31.829 1.00 35.75 845 ASN A CA 1
ATOM 6715 C C . ASN A 1 845 ? -34.873 -3.365 33.208 1.00 35.75 845 ASN A C 1
ATOM 6717 O O . ASN A 1 845 ? -34.388 -2.251 33.395 1.00 35.75 845 ASN A O 1
ATOM 6721 N N . GLN A 1 846 ? -35.589 -3.985 34.159 1.00 34.69 846 GLN A N 1
ATOM 6722 C CA . GLN A 1 846 ? -35.980 -3.333 35.426 1.00 34.69 846 GLN A CA 1
ATOM 6723 C C . GLN A 1 846 ? -35.300 -3.882 36.691 1.00 34.69 846 GLN A C 1
ATOM 6725 O O . GLN A 1 846 ? -35.395 -3.249 37.741 1.00 34.69 846 GLN A O 1
ATOM 6730 N N . PHE A 1 847 ? -34.576 -5.004 36.619 1.00 36.16 847 PHE A N 1
ATOM 6731 C CA . PHE A 1 847 ? -33.964 -5.640 37.791 1.00 36.16 847 PHE A CA 1
ATOM 6732 C C . PHE A 1 847 ? -32.444 -5.752 37.627 1.00 36.16 847 PHE A C 1
ATOM 6734 O O . PHE A 1 847 ? -31.955 -6.342 36.667 1.00 36.16 847 PHE A O 1
ATOM 6741 N N . SER A 1 848 ? -31.681 -5.169 38.559 1.00 35.59 848 SER A N 1
ATOM 6742 C CA . SER A 1 848 ? -30.223 -5.314 38.591 1.00 35.59 848 SER A CA 1
ATOM 6743 C C . SER A 1 848 ? -29.828 -6.720 39.060 1.00 35.59 848 SER A C 1
ATOM 6745 O O . SER A 1 848 ? -30.528 -7.350 39.850 1.00 35.59 848 SER A O 1
ATOM 6747 N N . ALA A 1 849 ? -28.681 -7.212 38.587 1.00 34.25 849 ALA A N 1
ATOM 6748 C CA . ALA A 1 849 ? -28.203 -8.584 38.781 1.00 34.25 849 ALA A CA 1
ATOM 6749 C C . ALA A 1 849 ? -27.899 -9.002 40.241 1.00 34.25 849 ALA A C 1
ATOM 6751 O O . ALA A 1 849 ? -27.426 -10.112 40.460 1.00 34.25 849 ALA A O 1
ATOM 6752 N N . ALA A 1 850 ? -28.153 -8.162 41.249 1.00 32.19 850 ALA A N 1
ATOM 6753 C CA . ALA A 1 850 ? -27.644 -8.406 42.596 1.00 32.19 850 ALA A CA 1
ATOM 6754 C C . ALA A 1 850 ? -28.494 -9.367 43.449 1.00 32.19 850 ALA A C 1
ATOM 6756 O O . ALA A 1 850 ? -27.929 -10.046 44.301 1.00 32.19 850 ALA A O 1
ATOM 6757 N N . GLN A 1 851 ? -29.817 -9.463 43.279 1.00 43.94 851 GLN A N 1
ATOM 6758 C CA . GLN A 1 851 ? -30.686 -10.309 44.123 1.00 43.94 851 GLN A CA 1
ATOM 6759 C C . GLN A 1 851 ? -31.912 -10.737 43.295 1.00 43.94 851 GLN A C 1
ATOM 6761 O O . GLN A 1 851 ? -32.468 -9.900 42.591 1.00 43.94 851 GLN A O 1
ATOM 6766 N N . ARG A 1 852 ? -32.316 -12.021 43.303 1.00 44.47 852 ARG A N 1
ATOM 6767 C CA . ARG A 1 852 ? -33.466 -12.557 42.529 1.00 44.47 852 ARG A CA 1
ATOM 6768 C C . ARG A 1 852 ? -34.410 -13.312 43.483 1.00 44.47 852 ARG A C 1
ATOM 6770 O O . ARG A 1 852 ? -33.895 -14.058 44.298 1.00 44.47 852 ARG A O 1
ATOM 6777 N N . THR A 1 853 ? -35.743 -13.196 43.371 1.00 48.38 853 THR A N 1
ATOM 6778 C CA . THR A 1 853 ? -36.715 -14.122 44.030 1.00 48.38 853 THR A CA 1
ATOM 6779 C C . THR A 1 853 ? -37.638 -14.734 43.005 1.00 48.38 853 THR A C 1
ATOM 6781 O O . THR A 1 853 ? -37.958 -14.067 42.037 1.00 48.38 853 THR A O 1
ATOM 6784 N N . VAL A 1 854 ? -38.118 -15.956 43.226 1.00 48.00 854 VAL A N 1
ATOM 6785 C CA . VAL A 1 854 ? -39.059 -16.637 42.333 1.00 48.00 854 VAL A CA 1
ATOM 6786 C C . VAL A 1 854 ? -40.508 -16.410 42.776 1.00 48.00 854 VAL A C 1
ATOM 6788 O O . VAL A 1 854 ? -40.853 -16.593 43.938 1.00 48.00 854 VAL A O 1
ATOM 6791 N N . VAL A 1 855 ? -41.361 -16.035 41.826 1.00 48.50 855 VAL A N 1
ATOM 6792 C CA . VAL A 1 855 ? -42.820 -15.910 41.929 1.00 48.50 855 VAL A CA 1
ATOM 6793 C C . VAL A 1 855 ? -43.407 -16.660 40.733 1.00 48.50 855 VAL A C 1
ATOM 6795 O O . VAL A 1 855 ? -42.906 -16.531 39.623 1.00 48.50 855 VAL A O 1
ATOM 6798 N N . ALA A 1 856 ? -44.462 -17.447 40.900 1.00 46.94 856 ALA A N 1
ATOM 6799 C CA . ALA A 1 856 ? -45.021 -18.218 39.789 1.00 46.94 856 ALA A CA 1
ATOM 6800 C C . ALA A 1 856 ? -46.525 -18.010 39.652 1.00 46.94 856 ALA A C 1
ATOM 6802 O O . ALA A 1 856 ? -47.222 -18.179 40.632 1.00 46.94 856 ALA A O 1
ATOM 6803 N N . VAL A 1 857 ? -47.067 -17.704 38.471 1.00 46.88 857 VAL A N 1
ATOM 6804 C CA . VAL A 1 857 ? -48.533 -17.678 38.279 1.00 46.88 857 VAL A CA 1
ATOM 6805 C C . VAL A 1 857 ? -48.908 -18.248 36.916 1.00 46.88 857 VAL A C 1
ATOM 6807 O O . VAL A 1 857 ? -48.664 -17.616 35.898 1.00 46.88 857 VAL A O 1
ATOM 6810 N N . ASP A 1 858 ? -49.451 -19.469 36.926 1.00 42.38 858 ASP A N 1
ATOM 6811 C CA . ASP A 1 858 ? -50.828 -19.779 36.506 1.00 42.38 858 ASP A CA 1
ATOM 6812 C C . ASP A 1 858 ? -51.195 -21.204 36.989 1.00 42.38 858 ASP A C 1
ATOM 6814 O O . ASP A 1 858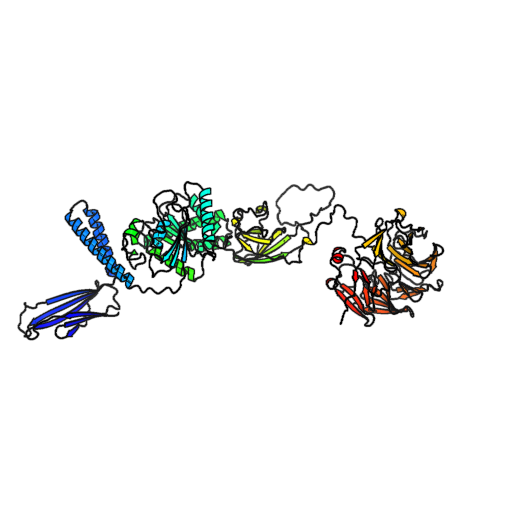 ? -51.050 -22.208 36.296 1.00 42.38 858 ASP A O 1
ATOM 6818 N N . ASN A 1 859 ? -51.690 -21.230 38.238 1.00 42.31 859 ASN A N 1
ATOM 6819 C CA . ASN A 1 859 ? -52.394 -22.306 38.966 1.00 42.31 859 ASN A CA 1
ATOM 6820 C C . ASN A 1 859 ? -51.563 -23.456 39.574 1.00 42.31 859 ASN A C 1
ATOM 6822 O O . ASN A 1 859 ? -51.681 -24.610 39.184 1.00 42.31 859 ASN A O 1
ATOM 6826 N N . THR A 1 860 ? -50.830 -23.277 40.672 1.00 36.28 860 THR A N 1
ATOM 6827 C CA . THR A 1 860 ? -51.286 -22.654 41.929 1.00 36.28 860 THR A CA 1
ATOM 6828 C C . THR A 1 860 ? -50.077 -22.352 42.822 1.00 36.28 860 THR A C 1
ATOM 6830 O O . THR A 1 860 ? -49.227 -23.217 43.025 1.00 36.28 860 THR A O 1
ATOM 6833 N N . LEU A 1 861 ? -50.014 -21.127 43.355 1.00 40.22 861 LEU A N 1
ATOM 6834 C CA . LEU A 1 861 ? -49.072 -20.709 44.397 1.00 40.22 861 LEU A CA 1
ATOM 6835 C C . LEU A 1 861 ? -49.633 -21.072 45.766 1.00 40.22 861 LEU A C 1
ATOM 6837 O O . LEU A 1 861 ? -50.661 -20.528 46.172 1.00 40.22 861 LEU A O 1
ATOM 6841 N N . GLN A 1 862 ? -48.932 -21.922 46.506 1.00 31.09 862 GLN A N 1
ATOM 6842 C CA . GLN A 1 862 ? -49.035 -21.926 47.961 1.00 31.09 862 GLN A CA 1
ATOM 6843 C C . GLN A 1 862 ? -47.816 -21.191 48.503 1.00 31.09 862 GLN A C 1
ATOM 6845 O O . GLN A 1 862 ? -46.698 -21.700 48.471 1.00 31.09 862 GLN A O 1
ATOM 6850 N N . PHE A 1 863 ? -48.033 -19.965 48.970 1.00 39.66 863 PHE A N 1
ATOM 6851 C CA . PHE A 1 863 ? -47.071 -19.297 49.830 1.00 39.66 863 PHE A CA 1
ATOM 6852 C C . PHE A 1 863 ? -47.437 -19.585 51.281 1.00 39.66 863 PHE A C 1
ATOM 6854 O O . PHE A 1 863 ? -48.596 -19.443 51.675 1.00 39.66 863 PHE A O 1
ATOM 6861 N N . SER A 1 864 ? -46.440 -19.973 52.074 1.00 31.03 864 SER A N 1
ATOM 6862 C CA . SER A 1 864 ? -46.564 -19.948 53.529 1.00 31.03 864 SER A CA 1
ATOM 6863 C C . SER A 1 864 ? -46.809 -18.495 53.980 1.00 31.03 864 SER A C 1
ATOM 6865 O O . SER A 1 864 ? -46.202 -17.583 53.409 1.00 31.03 864 SER A O 1
ATOM 6867 N N . PRO A 1 865 ? -47.682 -18.227 54.970 1.00 26.30 865 PRO A N 1
ATOM 6868 C CA . PRO A 1 865 ? -47.919 -16.874 55.463 1.00 26.30 865 PRO A CA 1
ATOM 6869 C C . PRO A 1 865 ? -46.645 -16.291 56.097 1.00 26.30 865 PRO A C 1
ATOM 6871 O O . PRO A 1 865 ? -46.331 -16.596 57.244 1.00 26.30 865 PRO A O 1
ATOM 6874 N N . GLY A 1 866 ? -45.932 -15.435 55.356 1.00 34.38 866 GLY A N 1
ATOM 6875 C CA . GLY A 1 866 ? -44.838 -14.602 55.870 1.00 34.38 866 GLY A CA 1
ATOM 6876 C C . GLY A 1 866 ? -43.607 -14.527 54.974 1.00 34.38 866 GLY A C 1
ATOM 6877 O O . GLY A 1 866 ? -42.540 -14.984 55.356 1.00 34.38 866 GLY A O 1
ATOM 6878 N N . LEU A 1 867 ? -43.752 -13.908 53.803 1.00 35.62 867 LEU A N 1
ATOM 6879 C CA . LEU A 1 867 ? -42.700 -13.802 52.791 1.00 35.62 867 LEU A CA 1
ATOM 6880 C C . LEU A 1 867 ? -41.773 -12.592 53.004 1.00 35.62 867 LEU A C 1
ATOM 6882 O O . LEU A 1 867 ? -42.223 -11.449 53.096 1.00 35.62 867 LEU A O 1
ATOM 6886 N N . ASN A 1 868 ? -40.464 -12.845 52.943 1.00 40.75 868 ASN A N 1
ATOM 6887 C CA . ASN A 1 868 ? -39.402 -11.850 52.775 1.00 40.75 868 ASN A CA 1
ATOM 6888 C C . ASN A 1 868 ? -38.623 -12.145 51.479 1.00 40.75 868 ASN A C 1
ATOM 6890 O O . ASN A 1 868 ? -37.604 -12.831 51.482 1.00 40.75 868 ASN A O 1
ATOM 6894 N N . ALA A 1 869 ? -39.113 -11.630 50.351 1.00 39.12 869 ALA A N 1
ATOM 6895 C CA . ALA A 1 869 ? -38.544 -11.850 49.018 1.00 39.12 869 ALA A CA 1
ATOM 6896 C C . ALA A 1 869 ? -37.763 -10.626 48.505 1.00 39.12 869 ALA A C 1
ATOM 6898 O O . ALA A 1 869 ? -38.358 -9.586 48.260 1.00 39.12 869 ALA A O 1
ATOM 6899 N N . ASN A 1 870 ? -36.455 -10.758 48.269 1.00 41.81 870 ASN A N 1
ATOM 6900 C CA . ASN A 1 870 ? -35.547 -9.649 47.932 1.00 41.81 870 ASN A CA 1
ATOM 6901 C C . ASN A 1 870 ? -35.388 -9.321 46.417 1.00 41.81 870 ASN A C 1
ATOM 6903 O O . ASN A 1 870 ? -34.379 -8.736 46.043 1.00 41.81 870 ASN A O 1
ATOM 6907 N N . ALA A 1 871 ? -36.354 -9.662 45.549 1.00 43.56 871 ALA A N 1
ATOM 6908 C CA . ALA A 1 871 ? -36.494 -9.260 44.118 1.00 43.56 871 ALA A CA 1
ATOM 6909 C C . ALA A 1 871 ? -37.620 -10.065 43.429 1.00 43.56 871 ALA A C 1
ATOM 6911 O O . ALA A 1 871 ? -38.152 -10.955 44.063 1.00 43.56 871 ALA A O 1
ATOM 6912 N N . ILE A 1 872 ? -38.008 -9.819 42.170 1.00 41.38 872 ILE A N 1
ATOM 6913 C CA . ILE A 1 872 ? -39.123 -10.532 41.498 1.00 41.38 872 ILE A CA 1
ATOM 6914 C C . ILE A 1 872 ? -38.635 -11.269 40.240 1.00 41.38 872 ILE A C 1
ATOM 6916 O O . ILE A 1 872 ? -38.021 -10.672 39.365 1.00 41.38 872 ILE A O 1
ATOM 6920 N N . MET A 1 873 ? -38.986 -12.544 40.100 1.00 43.91 873 MET A N 1
ATOM 6921 C CA . MET A 1 873 ? -38.905 -13.343 38.879 1.00 43.91 873 MET A CA 1
ATOM 6922 C C . MET A 1 873 ? -40.253 -14.025 38.712 1.00 43.91 873 MET A C 1
ATOM 6924 O O . MET A 1 873 ? -40.547 -14.971 39.432 1.00 43.91 873 MET A O 1
ATOM 6928 N N . VAL A 1 874 ? -41.077 -13.528 37.791 1.00 46.22 874 VAL A N 1
ATOM 6929 C CA . VAL A 1 874 ? -42.376 -14.129 37.468 1.00 46.22 874 VAL A CA 1
ATOM 6930 C C . VAL A 1 874 ? -42.171 -15.242 36.453 1.00 46.22 874 VAL A C 1
ATOM 6932 O O . VAL A 1 874 ? -41.803 -14.976 35.315 1.00 46.22 874 VAL A O 1
ATOM 6935 N N . VAL A 1 875 ? -42.430 -16.485 36.839 1.00 43.72 875 VAL A N 1
ATOM 6936 C CA . VAL A 1 875 ? -42.452 -17.612 35.907 1.00 43.72 875 VAL A CA 1
ATOM 6937 C C . VAL A 1 875 ? -43.889 -17.800 35.421 1.00 43.72 875 VAL A C 1
ATOM 6939 O O . VAL A 1 875 ? -44.740 -18.294 36.161 1.00 43.72 875 VAL A O 1
ATOM 6942 N N . ASN A 1 876 ? -44.163 -17.370 34.187 1.00 37.59 876 ASN A N 1
ATOM 6943 C CA . ASN A 1 876 ? -45.402 -17.676 33.473 1.00 37.59 876 ASN A CA 1
ATOM 6944 C C . ASN A 1 876 ? -45.194 -19.001 32.721 1.00 37.59 876 ASN A C 1
ATOM 6946 O O . ASN A 1 876 ? -44.465 -19.039 31.733 1.00 37.59 876 ASN A O 1
ATOM 6950 N N . VAL A 1 877 ? -45.776 -20.097 33.215 1.00 42.44 877 VAL A N 1
ATOM 6951 C CA . VAL A 1 877 ? -45.689 -21.423 32.573 1.00 42.44 877 VAL A CA 1
ATOM 6952 C C . VAL A 1 877 ? -46.998 -21.704 31.837 1.00 42.44 877 VAL A C 1
ATOM 6954 O O . VAL A 1 877 ? -47.740 -22.616 32.181 1.00 42.44 877 VAL A O 1
ATOM 6957 N N . SER A 1 878 ? -47.311 -20.883 30.835 1.00 34.88 878 SER A N 1
ATOM 6958 C CA . SER A 1 878 ? -48.391 -21.165 29.876 1.00 34.88 878 SER A CA 1
ATOM 6959 C C . SER A 1 878 ? -47.916 -22.004 28.679 1.00 34.88 878 SER A C 1
ATOM 6961 O O . SER A 1 878 ? -48.741 -22.516 27.926 1.00 34.88 878 SER A O 1
ATOM 6963 N N . ALA A 1 879 ? -46.605 -22.221 28.531 1.00 33.47 879 ALA A N 1
ATOM 6964 C CA . ALA A 1 879 ? -46.039 -23.164 27.572 1.00 33.47 879 ALA A CA 1
ATOM 6965 C C . ALA A 1 879 ? -45.754 -24.504 28.267 1.00 33.47 879 ALA A C 1
ATOM 6967 O O . ALA A 1 879 ? -44.972 -24.571 29.218 1.00 33.47 879 ALA A O 1
ATOM 6968 N N . GLY A 1 880 ? -46.417 -25.570 27.813 1.00 33.66 880 GLY A N 1
ATOM 6969 C CA . GLY A 1 880 ? -46.165 -26.927 28.285 1.00 33.66 880 GLY A CA 1
ATOM 6970 C C . GLY A 1 880 ? -44.696 -27.305 28.102 1.00 33.66 880 GLY A C 1
ATOM 6971 O O . GLY A 1 880 ? -44.173 -27.262 26.994 1.00 33.66 880 GLY A O 1
ATOM 6972 N N . PHE A 1 881 ? -44.038 -27.678 29.198 1.00 35.94 881 PHE A N 1
ATOM 6973 C CA . PHE A 1 881 ? -42.803 -28.450 29.144 1.00 35.94 881 PHE A CA 1
ATOM 6974 C C . PHE A 1 881 ? -43.196 -29.902 28.839 1.00 35.94 881 PHE A C 1
ATOM 6976 O O . PHE A 1 881 ? -43.565 -30.635 29.756 1.00 35.94 881 PHE A O 1
ATOM 6983 N N . GLU A 1 882 ? -43.191 -30.290 27.564 1.00 28.12 882 GLU A N 1
ATOM 6984 C CA . GLU A 1 882 ? -43.088 -31.704 27.187 1.00 28.12 882 GLU A CA 1
ATOM 6985 C C . GLU A 1 882 ? -41.609 -32.118 27.297 1.00 28.12 882 GLU A C 1
ATOM 6987 O O . GLU A 1 882 ? -40.756 -31.453 26.715 1.00 28.12 882 GLU A O 1
ATOM 6992 N N . ASP A 1 883 ? -41.373 -33.141 28.133 1.00 30.61 883 ASP A N 1
ATOM 6993 C CA . ASP A 1 883 ? -40.137 -33.874 28.501 1.00 30.61 883 ASP A CA 1
ATOM 6994 C C . ASP A 1 883 ? -38.742 -33.248 28.289 1.00 30.61 883 ASP A C 1
ATOM 6996 O O . ASP A 1 883 ? -38.262 -33.139 27.137 1.00 30.61 883 ASP A O 1
#

Organism: NCBI:txid2562237

pLDDT: mean 78.9, std 17.87, range [25.27, 98.0]

Radius of gyration: 52.86 Å; chains: 1; bounding box: 111×66×156 Å